Protein AF-A0A1U7I574-F1 (afdb_monomer_lite)

Organism: NCBI:txid454136

pLDDT: mean 85.4, std 15.76, range [42.78, 98.75]

Radius of gyration: 44.28 Å; chains: 1; bounding box: 113×73×143 Å

Foldseek 3Di:
DDPPPAPKFWDQQLKWKKWKFKWFFDLVCVVVLVVLQQCQDDVPDPHRQKDWDFADPPQWDPLLSCQRDPPDPVNPFKTKIATDPVCCVLQPQVWFKWKDAPVDTFTKHFDGDVPNPRQWMKMDGSLGMIIIMGMMDTPGRGPLSRLQCLQQVQQQACPNNIFMWTWDFPAQDPPPSHTDIDTWGRVLLVICVVQVVPPGHGNVSSVVSSQQSSDDPVGSDRRIGGQPDPRGIAMAIAIEMEDDPPVCLLVVLLSQLVSHRPPPDPDDDPQSSDQVNLQWDDPDVQKIWGHAPRYTYIYHYNDDPDCCSSPVVSVCRVRQLVVLLVLLVVLLSSLSVLVVLLVVLPDPDPPQDPNLVVLLVSLVVSVVSLVVCVVRRDDLATGNDDVSRVSSVSSCVNSVSVVSNVVSVVSSVVSNVVSVVSVVVVVVVVVVVVVVVVVVVVVVVVVVVVVVVVVVVVVVVVVVVVVVVVVVVVVVVVVVCVVVVVVVVVPPPPDPPPPPPPPPPPPVVVVVVVVVVVVPPPPDDPPPVPVVCLVCVLVVQLVVLLVCLVVVPPDDPPPDDFDDDPPDPDGDDSNVVSNVVSVVRSCVSNVVVVVVVVVVLVVLQLVLLLLLVLLLVVLQVCVVLDDPVRLVVLLVLLVPDDQRSNRSSVSVVVSLVPPPSNVVVVVVSVVRDSDDPPVPPPPSSRCSSVSNCVSSVFDDLLRLLLVLLLVCVVPPVVLADPVRLVVCLVQLVVFDLASNSNSVSVVVSCPPPPNVVVVVSSVVSSVVDDRDDDDPPPSNCSSVSVNVSSVVD

Secondary structure (DSSP, 8-state):
--GGG---EE-TTT-EEEEEEEEE--GGGHHHHHHHHHT-B-TTS--BSEEEEPPP-TTB-HHHHHHHS-S-GGG--EEEEEE-GGGTTTTTTTSEEEEE-SS-EEEEEESSTTT-TT-EEEEEETTTEEEEEEEEEES--BHHHHHHHHHHTTBTT-GGG-EEEEEEEEEE-TTT-PEEEEE---GGGTTTGGGTT-S-B-HHHHHHHHHHTTSBTTB-S---EE-SSTTBPEEEEEEEEES--GGGHHHHHHHHHTT--TTS--S--TTTT-TT-TTEEEEETTEEEEEETTEEEEEEES--SSHIIIIIHHHHIIIIIHHHHHHHHHHHHHHHHHHHHHHHH----S-HHHHHHHHHHHHHHHHHHHHHHHHHT--S--BSSHHHHHHHHHHHHHTTHHHHHHHHHHHHHHHHHHHHHHHHHHHHHHHHHHHHHHHHHHHHHHHHHHHHHHHHHHHHHHHHHHHHHHHHHHHHHHHHHHHHHTTTTTTSTTSSSSSTTSGGGSHHHHHHHSTTTSTTSSSSSSSSHHHHHHHHHHHHHHHHHHHHHHHHH---TTS------TT-SS---HHHHHHHHHHHHHHHHHHHHHHHHHHHHHHHHHHHHHHHHHHHHHHHH-GGGS-HHHHHHHHHHHHHS-S-HHHHHHHHHHHHHHSTT-HHHHHHHTTS-SS-TTTT-GGGGG-HHHHHHHHHTPPPHHHHHHHHHHHHHHH-GGGS-HHHHHHHHHHHHH--SSHHHHHHHHHHHTTSTT-HHHHHHHHHHHHHS-S-------THHHHHHHHHHHHH-

Structure (mmCIF, N/CA/C/O backbone):
data_AF-A0A1U7I574-F1
#
_entry.id   AF-A0A1U7I574-F1
#
loop_
_atom_site.group_PDB
_atom_site.id
_atom_site.type_symbol
_atom_site.label_atom_id
_atom_site.label_alt_id
_atom_site.label_comp_id
_atom_site.label_asym_id
_atom_site.label_entity_id
_atom_site.label_seq_id
_atom_site.pdbx_PDB_ins_code
_atom_site.Cartn_x
_atom_site.Cartn_y
_atom_site.Cartn_z
_atom_site.occupancy
_atom_site.B_iso_or_equiv
_atom_site.auth_seq_id
_atom_site.auth_comp_id
_atom_site.auth_asym_id
_atom_site.auth_atom_id
_atom_site.pdbx_PDB_model_num
ATOM 1 N N . MET A 1 1 ? 38.981 -8.032 -8.916 1.00 70.12 1 MET A N 1
ATOM 2 C CA . MET A 1 1 ? 38.328 -8.508 -10.154 1.00 70.12 1 MET A CA 1
ATOM 3 C C . MET A 1 1 ? 38.101 -7.292 -11.046 1.00 70.12 1 MET A C 1
ATOM 5 O O . MET A 1 1 ? 37.572 -6.312 -10.534 1.00 70.12 1 MET A O 1
ATOM 9 N N . LYS A 1 2 ? 38.585 -7.276 -12.296 1.00 80.31 2 LYS A N 1
ATOM 10 C CA . LYS A 1 2 ? 38.451 -6.104 -13.183 1.00 80.31 2 LYS A CA 1
ATOM 11 C C . LYS A 1 2 ? 37.236 -6.290 -14.094 1.00 80.31 2 LYS A C 1
ATOM 13 O O . LYS A 1 2 ? 37.287 -7.114 -14.995 1.00 80.31 2 LYS A O 1
ATOM 18 N N . TRP A 1 3 ? 36.166 -5.538 -13.840 1.00 85.62 3 TRP A N 1
ATOM 19 C CA . TRP A 1 3 ? 34.968 -5.495 -14.693 1.00 85.62 3 TRP A CA 1
ATOM 20 C C . TRP A 1 3 ? 35.202 -4.747 -16.013 1.00 85.62 3 TRP A C 1
ATOM 22 O O . TRP A 1 3 ? 34.446 -4.913 -16.955 1.00 85.62 3 TRP A O 1
ATOM 32 N N . GLU A 1 4 ? 36.266 -3.942 -16.081 1.00 81.19 4 GLU A N 1
ATOM 33 C CA . GLU A 1 4 ? 36.560 -3.009 -17.180 1.00 81.19 4 GLU A CA 1
ATOM 34 C C . GLU A 1 4 ? 36.810 -3.675 -18.539 1.00 81.19 4 GLU A C 1
ATOM 36 O O . GLU A 1 4 ? 36.729 -2.998 -19.555 1.00 81.19 4 GLU A O 1
ATOM 41 N N . ASN A 1 5 ? 37.106 -4.977 -18.561 1.00 88.06 5 ASN A N 1
ATOM 42 C CA . ASN A 1 5 ? 37.450 -5.702 -19.785 1.00 88.06 5 ASN A CA 1
ATOM 43 C C . ASN A 1 5 ? 36.341 -6.648 -20.267 1.00 88.06 5 ASN A C 1
ATOM 45 O O . ASN A 1 5 ? 36.562 -7.377 -21.230 1.00 88.06 5 ASN A O 1
ATOM 49 N N . LEU A 1 6 ? 35.198 -6.709 -19.577 1.00 89.31 6 LEU A N 1
ATOM 50 C CA . LEU A 1 6 ? 34.108 -7.594 -19.973 1.00 89.31 6 LEU A CA 1
ATOM 51 C C . LEU A 1 6 ? 33.117 -6.839 -20.861 1.00 89.31 6 LEU A C 1
ATOM 53 O O . LEU A 1 6 ? 32.502 -5.868 -20.422 1.00 89.31 6 LEU A O 1
ATOM 57 N N . GLU A 1 7 ? 32.933 -7.316 -22.088 1.00 93.06 7 GLU A N 1
ATOM 58 C CA . GLU A 1 7 ? 31.894 -6.836 -23.002 1.00 93.06 7 GLU A CA 1
ATOM 59 C C . GLU A 1 7 ? 30.560 -7.512 -22.665 1.00 93.06 7 GLU A C 1
ATOM 61 O O . GLU A 1 7 ? 30.130 -8.448 -23.326 1.00 93.06 7 GLU A O 1
ATOM 66 N N . VAL A 1 8 ? 29.926 -7.061 -21.582 1.00 95.81 8 VAL A N 1
ATOM 67 C CA . VAL A 1 8 ? 28.645 -7.608 -21.120 1.00 95.81 8 VAL A CA 1
ATOM 68 C C . VAL A 1 8 ? 27.499 -6.741 -21.622 1.00 95.81 8 VAL A C 1
ATOM 70 O O . VAL A 1 8 ? 27.447 -5.541 -21.334 1.00 95.81 8 VAL A O 1
ATOM 73 N N . ILE A 1 9 ? 26.558 -7.354 -22.340 1.00 97.44 9 ILE A N 1
ATOM 74 C CA . ILE A 1 9 ? 25.473 -6.644 -23.023 1.00 97.44 9 ILE A CA 1
ATOM 75 C C . ILE A 1 9 ? 24.163 -6.827 -22.255 1.00 97.44 9 ILE A C 1
ATOM 77 O O . ILE A 1 9 ? 23.706 -7.944 -22.029 1.00 97.44 9 ILE A O 1
ATOM 81 N N . VAL A 1 10 ? 23.514 -5.722 -21.893 1.00 98.06 10 VAL A N 1
ATOM 82 C CA . VAL A 1 10 ? 22.155 -5.705 -21.339 1.00 98.06 10 VAL A CA 1
ATOM 83 C C . VAL A 1 10 ? 21.138 -5.546 -22.469 1.00 98.06 10 VAL A C 1
ATOM 85 O O . VAL A 1 10 ? 21.150 -4.553 -23.202 1.00 98.06 10 VAL A O 1
ATOM 88 N N . GLU A 1 11 ? 20.211 -6.496 -22.588 1.00 97.44 11 GLU A N 1
ATOM 89 C CA . GLU A 1 11 ? 19.126 -6.452 -23.571 1.00 97.44 11 GLU A CA 1
ATOM 90 C C . GLU A 1 11 ? 18.055 -5.439 -23.129 1.00 97.44 11 GLU A C 1
ATOM 92 O O . GLU A 1 11 ? 17.198 -5.713 -22.283 1.00 97.44 11 GLU A O 1
ATOM 97 N N . ARG A 1 12 ? 18.089 -4.234 -23.707 1.00 96.50 12 ARG A N 1
ATOM 98 C CA . ARG A 1 12 ? 17.199 -3.116 -23.332 1.00 96.50 12 ARG A CA 1
ATOM 99 C C . ARG A 1 12 ? 15.714 -3.365 -23.580 1.00 96.50 12 ARG A C 1
ATOM 101 O O . ARG A 1 12 ? 14.886 -2.697 -22.972 1.00 96.50 12 ARG A O 1
ATOM 108 N N . LYS A 1 13 ? 15.348 -4.250 -24.511 1.00 95.31 13 LYS A N 1
ATOM 109 C CA . LYS A 1 13 ? 13.930 -4.503 -24.830 1.00 95.31 13 LYS A CA 1
ATOM 110 C C . LYS A 1 13 ? 13.221 -5.290 -23.731 1.00 95.31 13 LYS A C 1
ATOM 112 O O . LYS A 1 13 ? 12.027 -5.093 -23.513 1.00 95.31 13 LYS A O 1
ATOM 117 N N . THR A 1 14 ? 13.949 -6.179 -23.067 1.00 96.62 14 THR A N 1
ATOM 118 C CA . THR A 1 14 ? 13.438 -7.054 -22.005 1.00 96.62 14 THR A CA 1
ATOM 119 C C . THR A 1 14 ? 13.782 -6.533 -20.611 1.00 96.62 14 THR A C 1
ATOM 121 O O . THR A 1 14 ? 13.096 -6.874 -19.646 1.00 96.62 14 THR A O 1
ATOM 124 N N . SER A 1 15 ? 14.803 -5.679 -20.502 1.00 97.62 15 SER A N 1
ATOM 125 C CA . SER A 1 15 ? 15.229 -5.060 -19.247 1.00 97.62 15 SER A CA 1
ATOM 126 C C . SER A 1 15 ? 14.471 -3.767 -18.940 1.00 97.62 15 SER A C 1
ATOM 128 O O . SER A 1 15 ? 14.063 -3.047 -19.846 1.00 97.62 15 SER A O 1
ATOM 130 N N . PHE A 1 16 ? 14.269 -3.455 -17.660 1.00 97.62 16 PHE A N 1
ATOM 131 C CA . PHE A 1 16 ? 13.628 -2.214 -17.208 1.00 97.62 16 PHE A CA 1
ATOM 132 C C . PHE A 1 16 ? 13.918 -1.935 -15.728 1.00 97.62 16 PHE A C 1
ATOM 134 O O . PHE A 1 16 ? 14.310 -2.833 -14.979 1.00 97.62 16 PHE A O 1
ATOM 141 N N . VAL A 1 17 ? 13.655 -0.699 -15.290 1.00 98.31 17 VAL A N 1
ATOM 142 C CA . VAL A 1 17 ? 13.680 -0.320 -13.872 1.00 98.31 17 VAL A CA 1
ATOM 143 C C . VAL A 1 17 ? 12.444 0.501 -13.511 1.00 98.31 17 VAL A C 1
ATOM 145 O O . VAL A 1 17 ? 12.081 1.449 -14.210 1.00 98.31 17 VAL A O 1
ATOM 148 N N . TYR A 1 18 ? 11.817 0.155 -12.393 1.00 98.50 18 TYR A N 1
ATOM 149 C CA . TYR A 1 18 ? 10.890 1.016 -11.669 1.00 98.50 18 TYR A CA 1
ATOM 150 C C . TYR A 1 18 ? 11.614 1.627 -10.477 1.00 98.50 18 TYR A C 1
ATOM 152 O O . TYR A 1 18 ? 12.259 0.914 -9.716 1.00 98.50 18 TYR A O 1
ATOM 160 N N . PHE A 1 19 ? 11.478 2.930 -10.282 1.00 98.56 19 PHE A N 1
ATOM 161 C CA . PHE A 1 19 ? 11.863 3.608 -9.054 1.00 98.56 19 PHE A CA 1
ATOM 162 C C . PHE A 1 19 ? 10.604 4.055 -8.331 1.00 98.56 19 PHE A C 1
ATOM 164 O O . PHE A 1 19 ? 9.748 4.730 -8.902 1.00 98.56 19 PHE A O 1
ATOM 171 N N . ILE A 1 20 ? 10.481 3.633 -7.081 1.00 98.62 20 ILE A N 1
ATOM 172 C CA . ILE A 1 20 ? 9.293 3.822 -6.270 1.00 98.62 20 ILE A CA 1
ATOM 173 C C . ILE A 1 20 ? 9.634 4.863 -5.214 1.00 98.62 20 ILE A C 1
ATOM 175 O O . ILE A 1 20 ? 10.564 4.681 -4.427 1.00 98.62 20 ILE A O 1
ATOM 179 N N . TYR A 1 21 ? 8.872 5.948 -5.201 1.00 98.44 21 TYR A N 1
ATOM 180 C CA . TYR A 1 21 ? 8.910 6.962 -4.163 1.00 98.44 21 TYR A CA 1
ATOM 181 C C . TYR A 1 21 ? 7.725 6.744 -3.210 1.00 98.44 21 TYR A C 1
ATOM 183 O O . TYR A 1 21 ? 6.595 7.116 -3.552 1.00 98.44 21 TYR A O 1
ATOM 191 N N . PRO A 1 22 ? 7.943 6.083 -2.058 1.00 98.25 22 PRO A N 1
ATOM 192 C CA . PRO A 1 22 ? 6.900 5.873 -1.065 1.00 98.25 22 PRO A CA 1
ATOM 193 C C . PRO A 1 22 ? 6.666 7.145 -0.248 1.00 98.25 22 PRO A C 1
ATOM 195 O O . PRO A 1 22 ? 7.609 7.824 0.166 1.00 98.25 22 PRO A O 1
ATOM 198 N N . PHE A 1 23 ? 5.404 7.436 0.036 1.00 98.25 23 PHE A N 1
ATOM 199 C CA . PHE A 1 23 ? 5.009 8.548 0.891 1.00 98.25 23 PHE A CA 1
ATOM 200 C C . PHE A 1 23 ? 3.780 8.188 1.728 1.00 98.25 23 PHE A C 1
ATOM 202 O O . PHE A 1 23 ? 3.043 7.251 1.418 1.00 98.25 23 PHE A O 1
ATOM 209 N N . LEU A 1 24 ? 3.571 8.939 2.801 1.00 98.00 24 LEU A N 1
ATOM 210 C CA . LEU A 1 24 ? 2.389 8.868 3.651 1.00 98.00 24 LEU A CA 1
ATOM 211 C C . LEU A 1 24 ? 1.505 10.087 3.428 1.00 98.00 24 LEU A C 1
ATOM 213 O O . LEU A 1 24 ? 2.008 11.155 3.088 1.00 98.00 24 LEU A O 1
ATOM 217 N N . PHE A 1 25 ? 0.212 9.919 3.656 1.00 97.56 25 PHE A N 1
ATOM 218 C CA . PHE A 1 25 ? -0.791 10.979 3.694 1.00 97.56 25 PHE A CA 1
ATOM 219 C C . PHE A 1 25 ? -1.859 10.612 4.736 1.00 97.56 25 PHE A C 1
ATOM 221 O O . PHE A 1 25 ? -1.883 9.481 5.231 1.00 97.56 25 PHE A O 1
ATOM 228 N N . GLU A 1 26 ? -2.746 11.541 5.081 1.00 95.50 26 GLU A N 1
ATOM 229 C CA . GLU A 1 26 ? -3.825 11.246 6.025 1.00 95.50 26 GLU A CA 1
ATOM 230 C C . GLU A 1 26 ? -4.900 10.374 5.369 1.00 95.50 26 GLU A C 1
ATOM 232 O O . GLU A 1 26 ? -5.527 10.758 4.385 1.00 95.50 26 GLU A O 1
ATOM 237 N N . GLY A 1 27 ? -5.129 9.174 5.911 1.00 94.69 27 GLY A N 1
ATOM 238 C CA . GLY A 1 27 ? -6.084 8.218 5.335 1.00 94.69 27 GLY A CA 1
ATOM 239 C C . GLY A 1 27 ? -7.521 8.751 5.251 1.00 94.69 27 GLY A C 1
ATOM 240 O O . GLY A 1 27 ? -8.266 8.368 4.350 1.00 94.69 27 GLY A O 1
ATOM 241 N N . ASP A 1 28 ? -7.887 9.681 6.137 1.00 94.75 28 ASP A N 1
ATOM 242 C CA . ASP A 1 28 ? -9.196 10.343 6.136 1.00 94.75 28 ASP A CA 1
ATOM 243 C C . ASP A 1 28 ? -9.380 11.274 4.920 1.00 94.75 28 ASP A C 1
ATOM 245 O O . ASP A 1 28 ? -10.507 11.480 4.467 1.00 94.75 28 ASP A O 1
ATOM 249 N N . ASP A 1 29 ? -8.284 11.747 4.316 1.00 95.75 29 ASP A N 1
ATOM 250 C CA . ASP A 1 29 ? -8.298 12.585 3.111 1.00 95.75 29 ASP A CA 1
ATOM 251 C C . ASP A 1 29 ? -8.346 11.774 1.809 1.00 95.75 29 ASP A C 1
ATOM 253 O O . ASP A 1 29 ? -8.386 12.357 0.725 1.00 95.75 29 ASP A O 1
ATOM 257 N N . PHE A 1 30 ? -8.365 10.437 1.874 1.00 96.44 30 PHE A N 1
ATOM 258 C CA . PHE A 1 30 ? -8.282 9.572 0.693 1.00 96.44 30 PHE A CA 1
ATOM 259 C C . PHE A 1 30 ? -9.307 9.928 -0.396 1.00 96.44 30 PHE A C 1
ATOM 261 O O . PHE A 1 30 ? -8.924 10.126 -1.546 1.00 96.44 30 PHE A O 1
ATOM 268 N N . GLU A 1 31 ? -10.589 10.072 -0.048 1.00 96.19 31 GLU A N 1
ATOM 269 C CA . GLU A 1 31 ? -11.650 10.375 -1.025 1.00 96.19 31 GLU A CA 1
ATOM 270 C C . GLU A 1 31 ? -11.493 11.780 -1.638 1.00 96.19 31 GLU A C 1
ATOM 272 O O . GLU A 1 31 ? -11.711 11.991 -2.838 1.00 96.19 31 GLU A O 1
ATOM 277 N N . ASN A 1 32 ? -11.056 12.748 -0.825 1.00 95.62 32 ASN A N 1
ATOM 278 C CA . ASN A 1 32 ? -10.782 14.113 -1.273 1.00 95.62 32 ASN A CA 1
ATOM 279 C C . ASN A 1 32 ? -9.587 14.144 -2.234 1.00 95.62 32 ASN A C 1
ATOM 281 O O . ASN A 1 32 ? -9.640 14.814 -3.269 1.00 95.62 32 ASN A O 1
ATOM 285 N N . LEU A 1 33 ? -8.528 13.392 -1.926 1.00 96.62 33 LEU A N 1
ATOM 286 C CA . LEU A 1 33 ? -7.338 13.266 -2.766 1.00 96.62 33 LEU A CA 1
ATOM 287 C C . LEU A 1 33 ? -7.653 12.563 -4.087 1.00 96.62 33 LEU A C 1
ATOM 289 O O . LEU A 1 33 ? -7.276 13.080 -5.136 1.00 96.62 33 LEU A O 1
ATOM 293 N N . VAL A 1 34 ? -8.397 11.451 -4.061 1.00 96.94 34 VAL A N 1
ATOM 294 C CA . VAL A 1 34 ? -8.899 10.758 -5.265 1.00 96.94 34 VAL A CA 1
ATOM 295 C C . VAL A 1 34 ? -9.636 11.750 -6.165 1.00 96.94 34 VAL A C 1
ATOM 297 O O . VAL A 1 34 ? -9.279 11.923 -7.331 1.00 96.94 34 VAL A O 1
ATOM 300 N N . THR A 1 35 ? -10.593 12.485 -5.595 1.00 96.44 35 THR A N 1
ATOM 301 C CA . THR A 1 35 ? -11.381 13.486 -6.325 1.00 96.44 35 THR A CA 1
ATOM 302 C C . THR A 1 35 ? -10.506 14.603 -6.902 1.00 96.44 35 THR A C 1
ATOM 304 O O . THR A 1 35 ? -10.731 15.045 -8.031 1.00 96.44 35 THR A O 1
ATOM 307 N N . THR A 1 36 ? -9.515 15.077 -6.144 1.00 96.56 36 THR A N 1
ATOM 308 C CA . THR A 1 36 ? -8.607 16.156 -6.567 1.00 96.56 36 THR A CA 1
ATOM 309 C C . THR A 1 36 ? -7.710 15.698 -7.716 1.00 96.56 36 THR A C 1
ATOM 311 O O . THR A 1 36 ? -7.633 16.373 -8.740 1.00 96.56 36 THR A O 1
ATOM 314 N N . ILE A 1 37 ? -7.119 14.507 -7.608 1.00 97.31 37 ILE A N 1
ATOM 315 C CA . ILE A 1 37 ? -6.254 13.904 -8.632 1.00 97.31 37 ILE A CA 1
ATOM 316 C C . ILE A 1 37 ? -7.028 13.655 -9.935 1.00 97.31 37 ILE A C 1
ATOM 318 O O . ILE A 1 37 ? -6.538 13.979 -11.019 1.00 97.31 37 ILE A O 1
ATOM 322 N N . GLU A 1 38 ? -8.257 13.137 -9.862 1.00 97.19 38 GLU A N 1
ATOM 323 C CA . GLU A 1 38 ? -9.102 12.871 -11.039 1.00 97.19 38 GLU A CA 1
ATOM 324 C C . GLU A 1 38 ? -9.590 14.142 -11.754 1.00 97.19 38 GLU A C 1
ATOM 326 O O . GLU A 1 38 ? -9.918 14.113 -12.954 1.00 97.19 38 GLU A O 1
ATOM 331 N N . LYS A 1 39 ? -9.641 15.255 -11.012 1.00 96.88 39 LYS A N 1
ATOM 332 C CA . LYS A 1 39 ? -9.968 16.599 -11.500 1.00 96.88 39 LYS A CA 1
ATOM 333 C C . LYS A 1 39 ? -8.731 17.433 -11.831 1.00 96.88 39 LYS A C 1
ATOM 335 O O . LYS A 1 39 ? -8.897 18.553 -12.309 1.00 96.88 39 LYS A O 1
ATOM 340 N N . ALA A 1 40 ? -7.516 16.927 -11.628 1.00 96.75 40 ALA A N 1
ATOM 341 C CA . ALA A 1 40 ? -6.300 17.674 -11.915 1.00 96.75 40 ALA A CA 1
ATOM 342 C C . ALA A 1 40 ? -6.135 17.885 -13.430 1.00 96.75 40 ALA A C 1
ATOM 344 O O . ALA A 1 40 ? -5.999 16.931 -14.207 1.00 96.75 40 ALA A O 1
ATOM 345 N N . HIS A 1 41 ? -6.124 19.151 -13.851 1.00 96.81 41 HIS A N 1
ATOM 346 C CA . HIS A 1 41 ? -5.891 19.563 -15.234 1.00 96.81 41 HIS A CA 1
ATOM 347 C C . HIS A 1 41 ? -4.594 20.353 -15.341 1.00 96.81 41 HIS A C 1
ATOM 349 O O . HIS A 1 41 ? -4.144 20.992 -14.391 1.00 96.81 41 HIS A O 1
ATOM 355 N N . LEU A 1 42 ? -3.979 20.305 -16.518 1.00 95.19 42 LEU A N 1
ATOM 356 C CA . LEU A 1 42 ? -2.782 21.083 -16.781 1.00 95.19 42 LEU A CA 1
ATOM 357 C C . LEU A 1 42 ? -3.121 22.591 -16.804 1.00 95.19 42 LEU A C 1
ATOM 359 O O . LEU A 1 42 ? -4.036 22.980 -17.529 1.00 95.19 42 LEU A O 1
ATOM 363 N N . PRO A 1 43 ? -2.386 23.468 -16.094 1.00 92.69 43 PRO A N 1
ATOM 364 C CA . PRO A 1 43 ? -2.667 24.902 -16.106 1.00 92.69 43 PRO A CA 1
ATOM 365 C C . PRO A 1 43 ? -2.721 25.472 -17.531 1.00 92.69 43 PRO A C 1
ATOM 367 O O . PRO A 1 43 ? -1.814 25.262 -18.340 1.00 92.69 43 PRO A O 1
ATOM 370 N N . GLY A 1 44 ? -3.814 26.166 -17.856 1.00 94.00 44 GLY A N 1
ATOM 371 C CA . GLY A 1 44 ? -4.047 26.746 -19.183 1.00 94.00 44 GLY A CA 1
ATOM 372 C C . GLY A 1 44 ? -4.475 25.758 -20.278 1.00 94.00 44 GLY A C 1
ATOM 373 O O . GLY A 1 44 ? -4.644 26.178 -21.422 1.00 94.00 44 GLY A O 1
ATOM 374 N N . ARG A 1 45 ? -4.673 24.465 -19.976 1.00 93.50 45 ARG A N 1
ATOM 375 C CA . ARG A 1 45 ? -5.205 23.472 -20.928 1.00 93.50 45 ARG A CA 1
ATOM 376 C C . ARG A 1 45 ? -6.291 22.612 -20.286 1.00 93.50 45 ARG A C 1
ATOM 378 O O . ARG A 1 45 ? -6.153 22.160 -19.161 1.00 93.50 45 ARG A O 1
ATOM 385 N N . ASN A 1 46 ? -7.336 22.271 -21.037 1.00 94.75 46 ASN A N 1
ATOM 386 C CA . ASN A 1 46 ? -8.398 21.375 -20.558 1.00 94.75 46 ASN A CA 1
ATOM 387 C C . ASN A 1 46 ? -8.006 19.878 -20.613 1.00 94.75 46 ASN A C 1
ATOM 389 O O . ASN A 1 46 ? -8.825 19.016 -20.916 1.00 94.75 46 ASN A O 1
ATOM 393 N N . GLN A 1 47 ? -6.728 19.559 -20.395 1.00 96.88 47 GLN A N 1
ATOM 394 C CA . GLN A 1 47 ? -6.202 18.196 -20.471 1.00 96.88 47 GLN A CA 1
ATOM 395 C C . GLN A 1 47 ? -6.004 17.650 -19.062 1.00 96.88 47 GLN A C 1
ATOM 397 O O . GLN A 1 47 ? -5.271 18.243 -18.267 1.00 96.88 47 GLN A O 1
ATOM 402 N N . LYS A 1 48 ? -6.629 16.506 -18.766 1.00 97.31 48 LYS A N 1
ATOM 403 C CA . LYS A 1 48 ? -6.416 15.791 -17.504 1.00 97.31 48 LYS A CA 1
ATOM 404 C C . LYS A 1 48 ? -4.972 15.323 -17.395 1.00 97.31 48 LYS A C 1
ATOM 406 O O . LYS A 1 48 ? -4.439 14.745 -18.347 1.00 97.31 48 LYS A O 1
ATOM 411 N N . ILE A 1 49 ? -4.370 15.527 -16.228 1.00 97.31 49 ILE A N 1
ATOM 412 C CA . ILE A 1 49 ? -3.002 15.080 -15.949 1.00 97.31 49 ILE A CA 1
ATOM 413 C C . ILE A 1 49 ? -2.971 13.563 -15.754 1.00 97.31 49 ILE A C 1
ATOM 415 O O . ILE A 1 49 ? -2.112 12.882 -16.315 1.00 97.31 49 ILE A O 1
ATOM 419 N N . TRP A 1 50 ? -3.936 13.033 -15.006 1.00 98.00 50 TRP A N 1
ATOM 420 C CA . TRP A 1 50 ? -4.002 11.626 -14.633 1.00 98.00 50 TRP A CA 1
ATOM 421 C C . TRP A 1 50 ? -5.122 10.902 -15.369 1.00 98.00 50 TRP A C 1
ATOM 423 O O . TRP A 1 50 ? -6.222 11.423 -15.556 1.00 98.00 50 TRP A O 1
ATOM 433 N N . ARG A 1 51 ? -4.833 9.668 -15.777 1.00 97.56 51 ARG A N 1
ATOM 434 C CA . ARG A 1 51 ? -5.813 8.716 -16.290 1.00 97.56 51 ARG A CA 1
ATOM 435 C C . ARG A 1 51 ? -5.854 7.528 -15.345 1.00 97.56 51 ARG A C 1
ATOM 437 O O . ARG A 1 51 ? -4.816 6.926 -15.086 1.00 97.56 51 ARG A O 1
ATOM 444 N N . GLU A 1 52 ? -7.042 7.191 -14.867 1.00 97.44 52 GLU A N 1
ATOM 445 C CA . GLU A 1 52 ? -7.249 6.012 -14.030 1.00 97.44 52 GLU A CA 1
ATOM 446 C C . GLU A 1 52 ? -6.794 4.734 -14.754 1.00 97.44 52 GLU A C 1
ATOM 448 O O . GLU A 1 52 ? -6.951 4.578 -15.973 1.00 97.44 52 GLU A O 1
ATOM 453 N N . GLU A 1 53 ? -6.179 3.833 -13.998 1.00 97.12 53 GLU A N 1
ATOM 454 C CA . GLU A 1 53 ? -5.713 2.530 -14.444 1.00 97.12 53 GLU A CA 1
ATOM 455 C C . GLU A 1 53 ? -6.048 1.485 -13.375 1.00 97.12 53 GLU A C 1
ATOM 457 O O . GLU A 1 53 ? -6.104 1.786 -12.188 1.00 97.12 53 GLU A O 1
ATOM 462 N N . LEU A 1 54 ? -6.290 0.247 -13.796 1.00 97.38 54 LEU A N 1
ATOM 463 C CA . LEU A 1 54 ? -6.543 -0.858 -12.875 1.00 97.38 54 LEU A CA 1
ATOM 464 C C . LEU A 1 54 ? -5.243 -1.606 -12.590 1.00 97.38 54 LEU A C 1
ATOM 466 O O . LEU A 1 54 ? -4.392 -1.756 -13.473 1.00 97.38 54 LEU A O 1
ATOM 470 N N . PHE A 1 55 ? -5.113 -2.133 -11.376 1.00 97.62 55 PHE A N 1
ATOM 471 C CA . PHE A 1 55 ? -4.059 -3.092 -11.067 1.00 97.62 55 PHE A CA 1
ATOM 472 C C . PHE A 1 55 ? -4.280 -4.387 -11.849 1.00 97.62 55 PHE A C 1
ATOM 474 O O . PHE A 1 55 ? -5.421 -4.799 -12.069 1.00 97.62 55 PHE A O 1
ATOM 481 N N . CYS A 1 56 ? -3.188 -5.058 -12.226 1.00 96.56 56 CYS A N 1
ATOM 482 C CA . CYS A 1 56 ? -3.249 -6.361 -12.884 1.00 96.56 56 CYS A CA 1
ATOM 483 C C . CYS A 1 56 ? -4.035 -7.362 -12.020 1.00 96.56 56 CYS A C 1
ATOM 485 O O . CYS A 1 56 ? -3.696 -7.568 -10.858 1.00 96.56 56 CYS A O 1
ATOM 487 N N . GLN A 1 57 ? -5.085 -7.964 -12.587 1.00 96.94 57 GLN A N 1
ATOM 488 C CA . GLN A 1 57 ? -5.957 -8.922 -11.891 1.00 96.94 57 GLN A CA 1
ATOM 489 C C . GLN A 1 57 ? -5.604 -10.381 -12.175 1.00 96.94 57 GLN A C 1
ATOM 491 O O . GLN A 1 57 ? -6.101 -11.284 -11.505 1.00 96.94 57 GLN A O 1
ATOM 496 N N . GLU A 1 58 ? -4.764 -10.622 -13.178 1.00 96.56 58 GLU A N 1
ATOM 497 C CA . GLU A 1 58 ? -4.402 -11.971 -13.584 1.00 96.56 58 GLU A CA 1
ATOM 498 C C . GLU A 1 58 ? -3.729 -12.733 -12.440 1.00 96.56 58 GLU A C 1
ATOM 500 O O . GLU A 1 58 ? -2.786 -12.244 -11.821 1.00 96.56 58 GLU A O 1
ATOM 505 N N . ASP A 1 59 ? -4.201 -13.958 -12.204 1.00 96.69 59 ASP A N 1
ATOM 506 C CA . ASP A 1 59 ? -3.715 -14.881 -11.174 1.00 96.69 59 ASP A CA 1
ATOM 507 C C . ASP A 1 59 ? -3.879 -14.398 -9.713 1.00 96.69 59 ASP A C 1
ATOM 509 O O . ASP A 1 59 ? -3.513 -15.145 -8.800 1.00 96.69 59 ASP A O 1
ATOM 513 N N . LEU A 1 60 ? -4.458 -13.214 -9.456 1.00 97.62 60 LEU A N 1
ATOM 514 C CA . LEU A 1 60 ? -4.761 -12.750 -8.099 1.00 97.62 60 LEU A CA 1
ATOM 515 C C . LEU A 1 60 ? -5.845 -13.613 -7.440 1.00 97.62 60 LEU A C 1
ATOM 517 O O . LEU A 1 60 ? -6.776 -14.115 -8.078 1.00 97.62 60 LEU A O 1
ATOM 521 N N . LEU A 1 61 ? -5.761 -13.747 -6.118 1.00 97.81 61 LEU A N 1
ATOM 522 C CA . LEU A 1 61 ? -6.898 -14.213 -5.333 1.00 97.81 61 LEU A CA 1
ATOM 523 C C . LEU A 1 61 ? -8.025 -13.175 -5.380 1.00 97.81 61 LEU A C 1
ATOM 525 O O . LEU A 1 61 ? -7.781 -11.968 -5.351 1.00 97.81 61 LEU A O 1
ATOM 529 N N . PHE A 1 62 ? -9.269 -13.653 -5.423 1.00 96.75 62 PHE A N 1
ATOM 530 C CA . PHE A 1 62 ? -10.454 -12.813 -5.617 1.00 96.75 62 PHE A CA 1
ATOM 531 C C . PHE A 1 62 ? -10.565 -11.673 -4.593 1.00 96.75 62 PHE A C 1
ATOM 533 O O . PHE A 1 62 ? -10.829 -10.530 -4.954 1.00 96.75 62 PHE A O 1
ATOM 540 N N . ASN A 1 63 ? -10.302 -11.954 -3.316 1.00 96.19 63 ASN A N 1
ATOM 541 C CA . ASN A 1 63 ? -10.314 -10.948 -2.254 1.00 96.19 63 ASN A CA 1
ATOM 542 C C . ASN A 1 63 ? -9.239 -9.865 -2.448 1.00 96.19 63 ASN A C 1
ATOM 544 O O . ASN A 1 63 ? -9.495 -8.705 -2.138 1.00 96.19 63 ASN A O 1
ATOM 548 N N . VAL A 1 64 ? -8.067 -10.215 -2.988 1.00 97.75 64 VAL A N 1
ATOM 549 C CA . VAL A 1 64 ? -6.994 -9.246 -3.260 1.00 97.75 64 VAL A CA 1
ATOM 550 C C . VAL A 1 64 ? -7.307 -8.409 -4.497 1.00 97.75 64 VAL A C 1
ATOM 552 O O . VAL A 1 64 ? -7.122 -7.195 -4.478 1.00 97.75 64 VAL A O 1
ATOM 555 N N . ALA A 1 65 ? -7.849 -9.030 -5.548 1.00 97.50 65 ALA A N 1
ATOM 556 C CA . ALA A 1 65 ? -8.316 -8.311 -6.730 1.00 97.50 65 ALA A CA 1
ATOM 557 C C . ALA A 1 65 ? -9.416 -7.295 -6.373 1.00 97.50 65 ALA A C 1
ATOM 559 O O . ALA A 1 65 ? -9.328 -6.144 -6.796 1.00 97.50 65 ALA A O 1
ATOM 560 N N . ASN A 1 66 ? -10.387 -7.684 -5.538 1.00 96.38 66 ASN A N 1
ATOM 561 C CA . ASN A 1 66 ? -11.435 -6.782 -5.047 1.00 96.38 66 ASN A CA 1
ATOM 562 C C . ASN A 1 66 ? -10.884 -5.674 -4.147 1.00 96.38 66 ASN A C 1
ATOM 564 O O . ASN A 1 66 ? -11.369 -4.551 -4.198 1.00 96.38 66 ASN A O 1
ATOM 568 N N . TYR A 1 67 ? -9.874 -5.966 -3.324 1.00 96.75 67 TYR A N 1
ATOM 569 C CA . TYR A 1 67 ? -9.222 -4.937 -2.518 1.00 96.75 67 TYR A CA 1
ATOM 570 C C . TYR A 1 67 ? -8.565 -3.861 -3.397 1.00 96.75 67 TYR A C 1
ATOM 572 O O . TYR A 1 67 ? -8.717 -2.671 -3.122 1.00 96.75 67 TYR A O 1
ATOM 580 N N . LEU A 1 68 ? -7.868 -4.279 -4.458 1.00 97.38 68 LEU A N 1
ATOM 581 C CA . LEU A 1 68 ? -7.137 -3.389 -5.362 1.00 97.38 68 LEU A CA 1
ATOM 582 C C . LEU A 1 68 ? -8.032 -2.650 -6.363 1.00 97.38 68 LEU A C 1
ATOM 584 O O . LEU A 1 68 ? -7.737 -1.512 -6.707 1.00 97.38 68 LEU A O 1
ATOM 588 N N . ASN A 1 69 ? -9.093 -3.297 -6.844 1.00 97.19 69 ASN A N 1
ATOM 589 C CA . ASN A 1 69 ? -9.930 -2.816 -7.943 1.00 97.19 69 ASN A CA 1
ATOM 590 C C . ASN A 1 69 ? -11.428 -2.896 -7.593 1.00 97.19 69 ASN A C 1
ATOM 592 O O . ASN A 1 69 ? -12.219 -3.401 -8.392 1.00 97.19 69 ASN A O 1
ATOM 596 N N . SER A 1 70 ? -11.824 -2.460 -6.390 1.00 94.94 70 SER A N 1
ATOM 597 C CA . SER A 1 70 ? -13.242 -2.472 -6.003 1.00 94.94 70 SER A CA 1
ATOM 598 C C . SER A 1 70 ? -14.068 -1.615 -6.961 1.00 94.94 70 SER A C 1
ATOM 600 O O . SER A 1 70 ? -13.709 -0.474 -7.253 1.00 94.94 70 SER A O 1
ATOM 602 N N . SER A 1 71 ? -15.185 -2.166 -7.434 1.00 90.38 71 SER A N 1
ATOM 603 C CA . SER A 1 71 ? -16.174 -1.438 -8.233 1.00 90.38 71 SER A CA 1
ATOM 604 C C . SER A 1 71 ? -17.150 -0.626 -7.382 1.00 90.38 71 SER A C 1
ATOM 606 O O . SER A 1 71 ? -17.905 0.172 -7.926 1.00 90.38 71 SER A O 1
ATOM 608 N N . ASP A 1 72 ? -17.189 -0.869 -6.072 1.00 91.69 72 ASP A N 1
ATOM 609 C CA . ASP A 1 72 ? -18.076 -0.177 -5.144 1.00 91.69 72 ASP A CA 1
ATOM 610 C C . ASP A 1 72 ? -17.340 1.011 -4.512 1.00 91.69 72 ASP A C 1
ATOM 612 O O . ASP A 1 72 ? -16.337 0.840 -3.814 1.00 91.69 72 ASP A O 1
ATOM 616 N N . GLU A 1 73 ? -17.851 2.218 -4.770 1.00 85.25 73 GLU A N 1
ATOM 617 C CA . GLU A 1 73 ? -17.283 3.484 -4.293 1.00 85.25 73 GLU A CA 1
ATOM 618 C C . GLU A 1 73 ? -17.134 3.502 -2.764 1.00 85.25 73 GLU A C 1
ATOM 620 O O . GLU A 1 73 ? -16.138 4.002 -2.247 1.00 85.25 73 GLU A O 1
ATOM 625 N N . LEU A 1 74 ? -18.058 2.875 -2.025 1.00 82.38 74 LEU A N 1
ATOM 626 C CA . LEU A 1 74 ? -18.017 2.838 -0.558 1.00 82.38 74 LEU A CA 1
ATOM 627 C C . LEU A 1 74 ? -16.943 1.890 -0.004 1.00 82.38 74 LEU A C 1
ATOM 629 O O . LEU A 1 74 ? -16.574 1.978 1.171 1.00 82.38 74 LEU A O 1
ATOM 633 N N . SER A 1 75 ? -16.436 0.974 -0.829 1.00 86.62 75 SER A N 1
ATOM 634 C CA . SER A 1 75 ? -15.408 -0.001 -0.457 1.00 86.62 75 SER A CA 1
ATOM 635 C C . SER A 1 75 ? -14.091 0.199 -1.201 1.00 86.62 75 SER A C 1
ATOM 637 O O . SER A 1 75 ? -13.226 -0.681 -1.167 1.00 86.62 75 SER A O 1
ATOM 639 N N . LEU A 1 76 ? -13.902 1.362 -1.824 1.00 91.56 76 LEU A N 1
ATOM 640 C CA . LEU A 1 76 ? -12.662 1.739 -2.481 1.00 91.56 76 LEU A CA 1
ATOM 641 C C . LEU A 1 76 ? -11.512 1.764 -1.459 1.00 91.56 76 LEU A C 1
ATOM 643 O O . LEU A 1 76 ? -11.488 2.598 -0.553 1.00 91.56 76 LEU A O 1
ATOM 647 N N . ASN A 1 77 ? -10.563 0.828 -1.577 1.00 95.81 77 ASN A N 1
ATOM 648 C CA . ASN A 1 77 ? -9.391 0.756 -0.689 1.00 95.81 77 ASN A CA 1
ATOM 649 C C . ASN A 1 77 ? -8.103 1.228 -1.369 1.00 95.81 77 ASN A C 1
ATOM 651 O O . ASN A 1 77 ? -7.127 1.526 -0.682 1.00 95.81 77 ASN A O 1
ATOM 655 N N . CYS A 1 78 ? -8.078 1.267 -2.699 1.00 97.44 78 CYS A N 1
ATOM 656 C CA . CYS A 1 78 ? -6.914 1.657 -3.473 1.00 97.44 78 CYS A CA 1
ATOM 657 C C . CYS A 1 78 ? -7.334 2.247 -4.823 1.00 97.44 78 CYS A C 1
ATOM 659 O O . CYS A 1 78 ? -8.390 1.899 -5.354 1.00 97.44 78 CYS A O 1
ATOM 661 N N . LYS A 1 79 ? -6.498 3.129 -5.371 1.00 98.19 79 LYS A N 1
ATOM 662 C CA . LYS A 1 79 ? -6.602 3.654 -6.734 1.00 98.19 79 LYS A CA 1
ATOM 663 C C . LYS A 1 79 ? -5.222 3.729 -7.369 1.00 98.19 79 LYS A C 1
ATOM 665 O O . LYS A 1 79 ? -4.230 4.010 -6.692 1.00 98.19 79 LYS A O 1
ATOM 670 N N . LEU A 1 80 ? -5.184 3.504 -8.677 1.00 98.25 80 LEU A N 1
ATOM 671 C CA . LEU A 1 80 ? -4.000 3.633 -9.511 1.00 98.25 80 LEU A CA 1
ATOM 672 C C . LEU A 1 80 ? -4.309 4.581 -10.667 1.00 98.25 80 LEU A C 1
ATOM 674 O O . LEU A 1 80 ? -5.336 4.486 -11.336 1.00 98.25 80 LEU A O 1
ATOM 678 N N . TRP A 1 81 ? -3.379 5.483 -10.932 1.00 98.31 81 TRP A N 1
ATOM 679 C CA . TRP A 1 81 ? -3.405 6.353 -12.092 1.00 98.31 81 TRP A CA 1
ATOM 680 C C . TRP A 1 81 ? -2.099 6.231 -12.854 1.00 98.31 81 TRP A C 1
ATOM 682 O O . TRP A 1 81 ? -1.034 5.993 -12.286 1.00 98.31 81 TRP A O 1
ATOM 692 N N . LYS A 1 82 ? -2.176 6.479 -14.154 1.00 97.38 82 LYS A N 1
ATOM 693 C CA . LYS A 1 82 ? -1.021 6.736 -15.008 1.00 97.38 82 LYS A CA 1
ATOM 694 C C . LYS A 1 82 ? -1.057 8.160 -15.522 1.00 97.38 82 LYS A C 1
ATOM 696 O O . LYS A 1 82 ? -2.129 8.723 -15.759 1.00 97.38 82 LYS A O 1
ATOM 701 N N . LEU A 1 83 ? 0.122 8.726 -15.742 1.00 97.25 83 LEU A N 1
ATOM 702 C CA . LEU A 1 83 ? 0.233 10.024 -16.388 1.00 97.25 83 LEU A CA 1
ATOM 703 C C . LEU A 1 83 ? -0.339 9.946 -17.809 1.00 97.25 83 LEU A C 1
ATOM 705 O O . LEU A 1 83 ? 0.023 9.056 -18.589 1.00 97.25 83 LEU A O 1
ATOM 709 N N . ASN A 1 84 ? -1.223 10.886 -18.137 1.00 96.31 84 ASN A N 1
ATOM 710 C CA . ASN A 1 84 ? -1.849 10.973 -19.445 1.00 96.31 84 ASN A CA 1
ATOM 711 C C . ASN A 1 84 ? -0.790 11.212 -20.539 1.00 96.31 84 ASN A C 1
ATOM 713 O O . ASN A 1 84 ? 0.133 12.012 -20.388 1.00 96.31 84 ASN A O 1
ATOM 717 N N . GLU A 1 85 ? -0.938 10.506 -21.656 1.00 93.88 85 GLU A N 1
ATOM 718 C CA . GLU A 1 85 ? -0.064 10.585 -22.828 1.00 93.88 85 GLU A CA 1
ATOM 719 C C . GLU A 1 85 ? 0.067 12.014 -23.361 1.00 93.88 85 GLU A C 1
ATOM 721 O O . GLU A 1 85 ? 1.155 12.454 -23.732 1.00 93.88 85 GLU A O 1
ATOM 726 N N . GLU A 1 86 ? -1.040 12.757 -23.347 1.00 94.75 86 GLU A N 1
ATOM 727 C CA . GLU A 1 86 ? -1.123 14.102 -23.917 1.00 94.75 86 GLU A CA 1
ATOM 728 C C . GLU A 1 86 ? -0.316 15.149 -23.141 1.00 94.75 86 GLU A C 1
ATOM 730 O O . GLU A 1 86 ? 0.101 16.155 -23.715 1.00 94.75 86 GLU A O 1
ATOM 735 N N . VAL A 1 87 ? -0.063 14.919 -21.847 1.00 95.12 87 VAL A N 1
ATOM 736 C CA . VAL A 1 87 ? 0.660 15.873 -20.988 1.00 95.12 87 VAL A CA 1
ATOM 737 C C . VAL A 1 87 ? 2.142 15.529 -20.824 1.00 95.12 87 VAL A C 1
ATOM 739 O O . VAL A 1 87 ? 2.886 16.292 -20.207 1.00 95.12 87 VAL A O 1
ATOM 742 N N . ARG A 1 88 ? 2.612 14.409 -21.390 1.00 93.19 88 ARG A N 1
ATOM 743 C CA . ARG A 1 88 ? 3.997 13.926 -21.226 1.00 93.19 88 ARG A CA 1
ATOM 744 C C . ARG A 1 88 ? 5.055 14.924 -21.659 1.00 93.19 88 ARG A C 1
ATOM 746 O O . ARG A 1 88 ? 6.077 15.060 -20.990 1.00 93.19 88 ARG A O 1
ATOM 753 N N . ASP A 1 89 ? 4.806 15.614 -22.766 1.00 92.38 89 ASP A N 1
ATOM 754 C CA . ASP A 1 89 ? 5.736 16.604 -23.306 1.00 92.38 89 ASP A CA 1
ATOM 755 C C . ASP A 1 89 ? 5.859 17.815 -22.375 1.00 92.38 89 ASP A C 1
ATOM 757 O O . ASP A 1 89 ? 6.938 18.396 -22.268 1.00 92.38 89 ASP A O 1
ATOM 761 N N . THR A 1 90 ? 4.791 18.155 -21.644 1.00 94.38 90 THR A N 1
ATOM 762 C CA . THR A 1 90 ? 4.807 19.235 -20.650 1.00 94.38 90 THR A CA 1
ATOM 763 C C . THR A 1 90 ? 5.691 18.892 -19.454 1.00 94.38 90 THR A C 1
ATOM 765 O O . THR A 1 90 ? 6.447 19.740 -18.990 1.00 94.38 90 THR A O 1
ATOM 768 N N . PHE A 1 91 ? 5.670 17.633 -19.009 1.00 94.44 91 PHE A N 1
ATOM 769 C CA . PHE A 1 91 ? 6.582 17.115 -17.980 1.00 94.44 91 PHE A CA 1
ATOM 770 C C . PHE A 1 91 ? 7.953 16.705 -18.536 1.00 94.44 91 PHE A C 1
ATOM 772 O O . PHE A 1 91 ? 8.782 16.155 -17.814 1.00 94.44 91 PHE A O 1
ATOM 779 N N . GLY A 1 92 ? 8.219 16.963 -19.819 1.00 93.62 92 GLY A N 1
ATOM 780 C CA . GLY A 1 92 ? 9.518 16.699 -20.416 1.00 93.62 92 GLY A CA 1
ATOM 781 C C . GLY A 1 92 ? 9.849 15.236 -20.635 1.00 93.62 92 GLY A C 1
ATOM 782 O O . GLY A 1 92 ? 11.007 14.942 -20.899 1.00 93.62 92 GLY A O 1
ATOM 783 N N . LEU A 1 93 ? 8.904 14.300 -20.546 1.00 94.50 93 LEU A N 1
ATOM 784 C CA . LEU A 1 93 ? 9.238 12.870 -20.578 1.00 94.50 93 LEU A CA 1
ATOM 785 C C . LEU A 1 93 ? 9.824 12.407 -21.926 1.00 94.50 93 LEU A C 1
ATOM 787 O O . LEU A 1 93 ? 10.496 11.381 -21.978 1.00 94.50 93 LEU A O 1
ATOM 791 N N . ARG A 1 94 ? 9.628 13.184 -23.002 1.00 93.31 94 ARG A N 1
ATOM 792 C CA . ARG A 1 94 ? 10.264 12.982 -24.318 1.00 93.31 94 ARG A CA 1
ATOM 793 C C . ARG A 1 94 ? 11.576 13.751 -24.521 1.00 93.31 94 ARG A C 1
ATOM 795 O O . ARG A 1 94 ? 12.137 13.720 -25.615 1.00 93.31 94 ARG A O 1
ATOM 802 N N . ALA A 1 95 ? 12.057 14.477 -23.514 1.00 95.12 95 ALA A N 1
ATOM 803 C CA . ALA A 1 95 ? 13.335 15.172 -23.599 1.00 95.12 95 ALA A CA 1
ATOM 804 C C . ALA A 1 95 ? 14.511 14.178 -23.610 1.00 95.12 95 ALA A C 1
ATOM 806 O O . ALA A 1 95 ? 14.393 13.009 -23.238 1.00 95.12 95 ALA A O 1
ATOM 807 N N . ASN A 1 96 ? 15.676 14.653 -24.035 1.00 95.81 96 ASN A N 1
ATOM 808 C CA . ASN A 1 96 ? 16.922 13.912 -23.927 1.00 95.81 96 ASN A CA 1
ATOM 809 C C . ASN A 1 96 ? 17.462 14.049 -22.509 1.00 95.81 96 ASN A C 1
ATOM 811 O O . ASN A 1 96 ? 18.161 15.013 -22.195 1.00 95.81 96 ASN A O 1
ATOM 815 N N . TRP A 1 97 ? 17.103 13.084 -21.670 1.00 97.06 97 TRP A N 1
ATOM 816 C CA . TRP A 1 97 ? 17.530 13.031 -20.284 1.00 97.06 97 TRP A CA 1
ATOM 817 C C . TRP A 1 97 ? 18.892 12.371 -20.123 1.00 97.06 97 TRP A C 1
ATOM 819 O O . TRP A 1 97 ? 19.235 11.404 -20.811 1.00 97.06 97 TRP A O 1
ATOM 829 N N . ARG A 1 98 ? 19.662 12.906 -19.180 1.00 98.00 98 ARG A N 1
ATOM 830 C CA . ARG A 1 98 ? 20.951 12.381 -18.754 1.00 98.00 98 ARG A CA 1
ATOM 831 C C . ARG A 1 98 ? 21.055 12.463 -17.237 1.00 98.00 98 ARG A C 1
ATOM 833 O O . ARG A 1 98 ? 20.723 13.487 -16.640 1.00 98.00 98 ARG A O 1
ATOM 840 N N . LEU A 1 99 ? 21.491 11.373 -16.621 1.00 97.94 99 LEU A N 1
ATOM 841 C CA . LEU A 1 99 ? 21.826 11.304 -15.206 1.00 97.94 99 LEU A CA 1
ATOM 842 C C . LEU A 1 99 ? 23.275 11.753 -15.050 1.00 97.94 99 LEU A C 1
ATOM 844 O O . LEU A 1 99 ? 24.175 11.160 -15.638 1.00 97.94 99 LEU A O 1
ATOM 848 N N . LEU A 1 100 ? 23.493 12.787 -14.252 1.00 97.44 100 LEU A N 1
ATOM 849 C CA . LEU A 1 100 ? 24.806 13.274 -13.866 1.00 97.44 100 LEU A CA 1
ATOM 850 C C . LEU A 1 100 ? 25.194 12.584 -12.560 1.00 97.44 100 LEU A C 1
ATOM 852 O O . LEU A 1 100 ? 24.512 12.738 -11.547 1.00 97.44 100 LEU A O 1
ATOM 856 N N . SER A 1 101 ? 26.282 11.823 -12.582 1.00 96.31 101 SER A N 1
ATOM 857 C CA . SER A 1 101 ? 26.843 11.162 -11.403 1.00 96.31 101 SER A CA 1
ATOM 858 C C . SER A 1 101 ? 28.343 11.450 -11.289 1.00 96.31 101 SER A C 1
ATOM 860 O O . SER A 1 101 ? 28.955 11.882 -12.268 1.00 96.31 101 SER A O 1
ATOM 862 N N . PRO A 1 102 ? 28.976 11.177 -10.134 1.00 95.69 102 PRO A N 1
ATOM 863 C CA . PRO A 1 102 ? 30.428 11.295 -10.000 1.00 95.69 102 PRO A CA 1
ATOM 864 C C . PRO A 1 102 ? 31.223 10.403 -10.964 1.00 95.69 102 PRO A C 1
ATOM 866 O O . PRO A 1 102 ? 32.378 10.700 -11.247 1.00 95.69 102 PRO A O 1
ATOM 869 N N . GLN A 1 103 ? 30.634 9.300 -11.443 1.00 93.31 103 GLN A N 1
ATOM 870 C CA . GLN A 1 103 ? 31.339 8.325 -12.282 1.00 93.31 103 GLN A CA 1
ATOM 871 C C . GLN A 1 103 ? 31.117 8.525 -13.778 1.00 93.31 103 GLN A C 1
ATOM 873 O O . GLN A 1 103 ? 31.987 8.169 -14.570 1.00 93.31 103 GLN A O 1
ATOM 878 N N . ALA A 1 104 ? 29.942 9.018 -14.165 1.00 93.38 104 ALA A N 1
ATOM 879 C CA . ALA A 1 104 ? 29.530 9.101 -15.560 1.00 93.38 104 ALA A CA 1
ATOM 880 C C . ALA A 1 104 ? 28.312 10.016 -15.759 1.00 93.38 104 ALA A C 1
ATOM 882 O O . ALA A 1 104 ? 27.519 10.249 -14.840 1.00 93.38 104 ALA A O 1
ATOM 883 N N . GLU A 1 105 ? 28.138 10.463 -17.001 1.00 97.38 105 GLU A N 1
ATOM 884 C CA . GLU A 1 105 ? 26.897 11.033 -17.518 1.00 97.38 105 GLU A CA 1
ATOM 885 C C . GLU A 1 105 ? 26.157 9.950 -18.314 1.00 97.38 105 GLU A C 1
ATOM 887 O O . GLU A 1 105 ? 26.627 9.518 -19.364 1.00 97.38 105 GLU A O 1
ATOM 892 N N . ILE A 1 106 ? 25.015 9.488 -17.802 1.00 98.12 106 ILE A N 1
ATOM 893 C CA . ILE A 1 106 ? 24.310 8.319 -18.344 1.00 98.12 106 ILE A CA 1
ATOM 894 C C . ILE A 1 106 ? 23.034 8.785 -19.050 1.00 98.12 106 ILE A C 1
ATOM 896 O O . ILE A 1 106 ? 22.112 9.261 -18.379 1.00 98.12 106 ILE A O 1
ATOM 900 N N . PRO A 1 107 ? 22.930 8.669 -20.386 1.00 98.00 107 PRO A N 1
ATOM 901 C CA . PRO A 1 107 ? 21.697 8.985 -21.091 1.00 98.00 107 PRO A CA 1
ATOM 902 C C . PRO A 1 107 ? 20.610 7.966 -20.741 1.00 98.00 107 PRO A C 1
ATOM 904 O O . PRO A 1 107 ? 20.848 6.759 -20.774 1.00 98.00 107 PRO A O 1
ATOM 907 N N . PHE A 1 108 ? 19.404 8.445 -20.452 1.00 97.75 108 PHE A N 1
ATOM 908 C CA . PHE A 1 108 ? 18.270 7.595 -20.090 1.00 97.75 108 PHE A CA 1
ATOM 909 C C . PHE A 1 108 ? 16.971 8.078 -20.738 1.00 97.75 108 PHE A C 1
ATOM 911 O O . PHE A 1 108 ? 16.911 9.141 -21.363 1.00 97.75 108 PHE A O 1
ATOM 918 N N . GLU A 1 109 ? 15.932 7.261 -20.637 1.00 96.62 109 GLU A N 1
ATOM 919 C CA . GLU A 1 109 ? 14.590 7.566 -21.126 1.00 96.62 109 GLU A CA 1
ATOM 920 C C . GLU A 1 109 ? 13.520 7.019 -20.183 1.00 96.62 109 GLU A C 1
ATOM 922 O O . GLU A 1 109 ? 13.752 6.069 -19.438 1.00 96.62 109 GLU A O 1
ATOM 927 N N . PHE A 1 110 ? 12.338 7.626 -20.235 1.00 96.56 110 PHE A N 1
ATOM 928 C CA . PHE A 1 110 ? 11.185 7.196 -19.458 1.00 96.56 110 PHE A CA 1
ATOM 929 C C . PHE A 1 110 ? 10.381 6.121 -20.190 1.00 96.56 110 PHE A C 1
ATOM 931 O O . PHE A 1 110 ? 10.233 6.173 -21.410 1.00 96.56 110 PHE A O 1
ATOM 938 N N . GLY A 1 111 ? 9.793 5.196 -19.432 1.00 94.00 111 GLY A N 1
ATOM 939 C CA . GLY A 1 111 ? 8.956 4.122 -19.963 1.00 94.00 111 GLY A CA 1
ATOM 940 C C . GLY A 1 111 ? 9.745 3.045 -20.716 1.00 94.00 111 GLY A C 1
ATOM 941 O O . GLY A 1 111 ? 10.890 2.743 -20.389 1.00 94.00 111 GLY A O 1
ATOM 942 N N . GLU A 1 112 ? 9.092 2.417 -21.694 1.00 88.19 112 GLU A N 1
ATOM 943 C CA . GLU A 1 112 ? 9.698 1.389 -22.549 1.00 88.19 112 GLU A CA 1
ATOM 944 C C . GLU A 1 112 ? 10.559 1.963 -23.663 1.00 88.19 112 GLU A C 1
ATOM 946 O O . GLU A 1 112 ? 10.269 3.046 -24.182 1.00 88.19 112 GLU A O 1
ATOM 951 N N . ALA A 1 113 ? 11.548 1.165 -24.084 1.00 85.00 113 ALA A N 1
ATOM 952 C CA . ALA A 1 113 ? 12.450 1.481 -25.181 1.00 85.00 113 ALA A CA 1
ATOM 953 C C . ALA A 1 113 ? 11.684 1.970 -26.411 1.00 85.00 113 ALA A C 1
ATOM 955 O O . ALA A 1 113 ? 10.986 1.203 -27.074 1.00 85.00 113 ALA A O 1
ATOM 956 N N . GLY A 1 114 ? 11.803 3.266 -26.701 1.00 75.88 114 GLY A N 1
ATOM 957 C CA . GLY A 1 114 ? 11.167 3.905 -27.853 1.00 75.88 114 GLY A CA 1
ATOM 958 C C . GLY A 1 114 ? 9.643 4.077 -27.786 1.00 75.88 114 GLY A C 1
ATOM 959 O O . GLY A 1 114 ? 9.084 4.642 -28.722 1.00 75.88 114 GLY A O 1
ATOM 960 N N . GLN A 1 115 ? 8.960 3.644 -26.721 1.00 77.19 115 GLN A N 1
ATOM 961 C CA . GLN A 1 115 ? 7.504 3.808 -26.595 1.00 77.19 115 GLN A CA 1
ATOM 962 C C . GLN A 1 115 ? 7.103 4.918 -25.621 1.00 77.19 115 GLN A C 1
ATOM 964 O O . GLN A 1 115 ? 6.055 5.532 -25.800 1.00 77.19 115 GLN A O 1
ATOM 969 N N . GLY A 1 116 ? 7.883 5.163 -24.562 1.00 72.44 116 GLY A N 1
ATOM 970 C CA . GLY A 1 116 ? 7.547 6.144 -23.518 1.00 72.44 116 GLY A CA 1
ATOM 971 C C . GLY A 1 116 ? 6.356 5.768 -22.621 1.00 72.44 116 GLY A C 1
ATOM 972 O O . GLY A 1 116 ? 6.138 6.405 -21.592 1.00 72.44 116 GLY A O 1
ATOM 973 N N . ASN A 1 117 ? 5.592 4.732 -22.988 1.00 73.94 117 ASN A N 1
ATOM 974 C CA . ASN A 1 117 ? 4.340 4.327 -22.349 1.00 73.94 117 ASN A CA 1
ATOM 975 C C . ASN A 1 117 ? 4.518 3.892 -20.886 1.00 73.94 117 ASN A C 1
ATOM 977 O O . ASN A 1 117 ? 5.502 3.245 -20.535 1.00 73.94 117 ASN A O 1
ATOM 981 N N . LYS A 1 118 ? 3.545 4.260 -20.035 1.00 82.62 118 LYS A N 1
ATOM 982 C CA . LYS A 1 118 ? 3.502 3.989 -18.583 1.00 82.62 118 LYS A CA 1
ATOM 983 C C . LYS A 1 118 ? 4.753 4.458 -17.818 1.00 82.62 118 LYS A C 1
ATOM 985 O O . LYS A 1 118 ? 5.215 3.796 -16.896 1.00 82.62 118 LYS A O 1
ATOM 990 N N . ALA A 1 119 ? 5.297 5.609 -18.208 1.00 92.81 119 ALA A N 1
ATOM 991 C CA . ALA A 1 119 ? 6.470 6.209 -17.576 1.00 92.81 119 ALA A CA 1
ATOM 992 C C . ALA A 1 119 ? 6.272 6.583 -16.099 1.00 92.81 119 ALA A C 1
ATOM 994 O O . ALA A 1 119 ? 7.191 6.423 -15.304 1.00 92.81 119 ALA A O 1
ATOM 995 N N . VAL A 1 120 ? 5.101 7.116 -15.740 1.00 97.50 120 VAL A N 1
ATOM 996 C CA . VAL A 1 120 ? 4.811 7.597 -14.385 1.00 97.50 120 VAL A CA 1
ATOM 997 C C . VAL A 1 120 ? 3.429 7.120 -13.971 1.00 97.50 120 VAL A C 1
ATOM 999 O O . VAL A 1 120 ? 2.462 7.284 -14.724 1.00 97.50 120 VAL A O 1
ATOM 1002 N N . GLN A 1 121 ? 3.349 6.533 -12.784 1.00 98.19 121 GLN A N 1
ATOM 1003 C CA . GLN A 1 121 ? 2.114 6.077 -12.161 1.00 98.19 121 GLN A CA 1
ATOM 1004 C C . GLN A 1 121 ? 2.031 6.595 -10.726 1.00 98.19 121 GLN A C 1
ATOM 1006 O O . GLN A 1 121 ? 3.051 6.801 -10.070 1.00 98.19 121 GLN A O 1
ATOM 1011 N N . LEU A 1 122 ? 0.811 6.794 -10.246 1.00 98.62 122 LEU A N 1
ATOM 1012 C CA . LEU A 1 122 ? 0.504 7.184 -8.878 1.00 98.62 122 LEU A CA 1
ATOM 1013 C C . LEU A 1 122 ? -0.450 6.142 -8.305 1.00 98.62 122 LEU A C 1
ATOM 1015 O O . LEU A 1 122 ? -1.489 5.883 -8.902 1.00 98.62 122 LEU A O 1
ATOM 1019 N N . ALA A 1 123 ? -0.103 5.540 -7.176 1.00 98.56 123 ALA A N 1
ATOM 1020 C CA . ALA A 1 123 ? -0.971 4.621 -6.454 1.00 98.56 123 ALA A CA 1
ATOM 1021 C C . ALA A 1 123 ? -1.246 5.177 -5.059 1.00 98.56 123 ALA A C 1
ATOM 1023 O O . ALA A 1 123 ? -0.307 5.568 -4.368 1.00 98.56 123 ALA A O 1
ATOM 1024 N N . LEU A 1 124 ? -2.509 5.188 -4.636 1.00 98.50 124 LEU A N 1
ATOM 1025 C CA . LEU A 1 124 ? -2.913 5.565 -3.282 1.00 98.50 124 LEU A CA 1
ATOM 1026 C C . LEU A 1 124 ? -3.679 4.419 -2.633 1.00 98.50 124 LEU A C 1
ATOM 1028 O O . LEU A 1 124 ? -4.578 3.846 -3.245 1.00 98.50 124 LEU A O 1
ATOM 1032 N N . PHE A 1 125 ? -3.350 4.117 -1.383 1.00 98.12 125 PHE A N 1
ATOM 1033 C CA . PHE A 1 125 ? -4.053 3.163 -0.536 1.00 98.12 125 PHE A CA 1
ATOM 1034 C C . PHE A 1 125 ? -4.738 3.921 0.597 1.00 98.12 125 PHE A C 1
ATOM 1036 O O . PHE A 1 125 ? -4.098 4.707 1.296 1.00 98.12 125 PHE A O 1
ATOM 1043 N N . ARG A 1 126 ? -6.025 3.640 0.820 1.00 97.12 126 ARG A N 1
ATOM 1044 C CA . ARG A 1 126 ? -6.906 4.332 1.777 1.00 97.12 126 ARG A CA 1
ATOM 1045 C C . ARG A 1 126 ? -6.343 4.433 3.191 1.00 97.12 126 ARG A C 1
ATOM 1047 O O . ARG A 1 126 ? -6.663 5.359 3.919 1.00 97.12 126 ARG A O 1
ATOM 1054 N N . ILE A 1 127 ? -5.491 3.491 3.585 1.00 96.31 127 ILE A N 1
ATOM 1055 C CA . ILE A 1 127 ? -4.866 3.482 4.909 1.00 96.31 127 ILE A CA 1
ATOM 1056 C C . ILE A 1 127 ? -3.850 4.625 5.119 1.00 96.31 127 ILE A C 1
ATOM 1058 O O . ILE A 1 127 ? -3.356 4.778 6.230 1.00 96.31 127 ILE A O 1
ATOM 1062 N N . GLY A 1 128 ? -3.547 5.425 4.088 1.00 97.06 128 GLY A N 1
ATOM 1063 C CA . GLY A 1 128 ? -2.635 6.574 4.165 1.00 97.06 128 GLY A CA 1
ATOM 1064 C C . GLY A 1 128 ? -1.250 6.318 3.568 1.00 97.06 128 GLY A C 1
ATOM 1065 O O . GLY A 1 128 ? -0.290 6.994 3.927 1.00 97.06 128 GLY A O 1
ATOM 1066 N N . VAL A 1 129 ? -1.115 5.328 2.678 1.00 98.31 129 VAL A N 1
ATOM 1067 C CA . VAL A 1 129 ? 0.153 4.999 2.001 1.00 98.31 129 VAL A CA 1
ATOM 1068 C C . VAL A 1 129 ? 0.015 5.255 0.509 1.00 98.31 129 VAL A C 1
ATOM 1070 O O . VAL A 1 129 ? -0.928 4.780 -0.122 1.00 98.31 129 VAL A O 1
ATOM 1073 N N . GLY A 1 130 ? 0.966 5.978 -0.072 1.00 98.50 130 GLY A N 1
ATOM 1074 C CA . GLY A 1 130 ? 1.013 6.257 -1.499 1.00 98.50 130 GLY A CA 1
ATOM 1075 C C . GLY A 1 130 ? 2.366 5.941 -2.125 1.00 98.50 130 GLY A C 1
ATOM 1076 O O . GLY A 1 130 ? 3.402 5.903 -1.459 1.00 98.50 130 GLY A O 1
ATOM 1077 N N . PHE A 1 131 ? 2.349 5.715 -3.435 1.00 98.62 131 PHE A N 1
ATOM 1078 C CA . PHE A 1 131 ? 3.536 5.458 -4.238 1.00 98.62 131 PHE A CA 1
ATOM 1079 C C . PHE A 1 131 ? 3.491 6.278 -5.517 1.00 98.62 131 PHE A C 1
ATOM 1081 O O . PHE A 1 131 ? 2.557 6.147 -6.308 1.00 98.62 131 PHE A O 1
ATOM 1088 N N . LEU A 1 132 ? 4.536 7.067 -5.755 1.00 98.56 132 LEU A N 1
ATOM 1089 C CA . LEU A 1 132 ? 4.818 7.587 -7.086 1.00 98.56 132 LEU A CA 1
ATOM 1090 C C . LEU A 1 132 ? 5.850 6.667 -7.738 1.00 98.56 132 LEU A C 1
ATOM 1092 O O . LEU A 1 132 ? 6.954 6.481 -7.227 1.00 98.56 132 LEU A O 1
ATOM 1096 N N . ILE A 1 133 ? 5.466 6.056 -8.848 1.00 98.56 133 ILE A N 1
ATOM 1097 C CA . ILE A 1 133 ? 6.236 5.027 -9.537 1.00 98.56 133 ILE A CA 1
ATOM 1098 C C . ILE A 1 133 ? 6.750 5.632 -10.836 1.00 98.56 133 ILE A C 1
ATOM 1100 O O . ILE A 1 133 ? 5.966 6.053 -11.687 1.00 98.56 133 ILE A O 1
ATOM 1104 N N . VAL A 1 134 ? 8.068 5.658 -10.998 1.00 98.12 134 VAL A N 1
ATOM 1105 C CA . VAL A 1 134 ? 8.738 6.161 -12.196 1.00 98.12 134 VAL A CA 1
ATOM 1106 C C . VAL A 1 134 ? 9.444 5.011 -12.888 1.00 98.12 134 VAL A C 1
ATOM 1108 O O . VAL A 1 134 ? 10.399 4.441 -12.366 1.00 98.12 134 VAL A O 1
ATOM 1111 N N . ARG A 1 135 ? 9.003 4.691 -14.097 1.00 97.75 135 ARG A N 1
ATOM 1112 C CA . ARG A 1 135 ? 9.667 3.726 -14.962 1.00 97.75 135 ARG A CA 1
ATOM 1113 C C . ARG A 1 135 ? 10.671 4.431 -15.859 1.00 97.75 135 ARG A C 1
ATOM 1115 O O . ARG A 1 135 ? 10.313 5.344 -16.606 1.00 97.75 135 ARG A O 1
ATOM 1122 N N . THR A 1 136 ? 11.916 3.984 -15.815 1.00 97.06 136 THR A N 1
ATOM 1123 C CA . THR A 1 136 ? 13.012 4.574 -16.587 1.00 97.06 136 THR A CA 1
ATOM 1124 C C . THR A 1 136 ? 14.104 3.543 -16.852 1.00 97.06 136 THR A C 1
ATOM 1126 O O . THR A 1 136 ? 14.186 2.520 -16.170 1.00 97.06 136 THR A O 1
ATOM 1129 N N . GLN A 1 137 ? 14.933 3.794 -17.858 1.00 97.12 137 GLN A N 1
ATOM 1130 C CA . GLN A 1 137 ? 16.048 2.923 -18.209 1.00 97.12 137 GLN A CA 1
ATOM 1131 C C . GLN A 1 137 ? 17.168 3.675 -18.942 1.00 97.12 137 GLN A C 1
ATOM 1133 O O . GLN A 1 137 ? 16.892 4.634 -19.675 1.00 97.12 137 GLN A O 1
ATOM 1138 N N . PRO A 1 138 ? 18.430 3.231 -18.812 1.00 97.94 138 PRO A N 1
ATOM 1139 C CA . PRO A 1 138 ? 19.527 3.724 -19.634 1.00 97.94 138 PRO A CA 1
ATOM 1140 C C . PRO A 1 138 ? 19.282 3.500 -21.131 1.00 97.94 138 PRO A C 1
ATOM 1142 O O . PRO A 1 138 ? 18.692 2.504 -21.558 1.00 97.94 138 PRO A O 1
ATOM 1145 N N . LYS A 1 139 ? 19.809 4.411 -21.956 1.00 97.19 139 LYS A N 1
ATOM 1146 C CA . LYS A 1 139 ? 19.883 4.228 -23.414 1.00 97.19 139 LYS A CA 1
ATOM 1147 C C . LYS A 1 139 ? 21.041 3.314 -23.839 1.00 97.19 139 LYS A C 1
ATOM 1149 O O . LYS A 1 139 ? 21.082 2.884 -24.990 1.00 97.19 139 LYS A O 1
ATOM 1154 N N . SER A 1 140 ? 21.962 3.040 -22.920 1.00 97.38 140 SER A N 1
ATOM 1155 C CA . SER A 1 140 ? 23.132 2.186 -23.114 1.00 97.38 140 SER A CA 1
ATOM 1156 C C . SER A 1 140 ? 22.793 0.702 -22.954 1.00 97.38 140 SER A C 1
ATOM 1158 O O . SER A 1 140 ? 21.908 0.341 -22.174 1.00 97.38 140 SER A O 1
ATOM 1160 N N . ASN A 1 141 ? 23.517 -0.150 -23.680 1.00 97.75 141 ASN A N 1
ATOM 1161 C CA . ASN A 1 141 ? 23.507 -1.601 -23.475 1.00 97.75 141 ASN A CA 1
ATOM 1162 C C . ASN A 1 141 ? 24.642 -2.050 -22.535 1.00 97.75 141 ASN A C 1
ATOM 1164 O O . ASN A 1 141 ? 24.729 -3.232 -22.230 1.00 97.75 141 ASN A O 1
ATOM 1168 N N . ASP A 1 142 ? 25.518 -1.145 -22.091 1.00 97.50 142 ASP A N 1
ATOM 1169 C CA . ASP A 1 142 ? 26.632 -1.484 -21.203 1.00 97.50 142 ASP A CA 1
ATOM 1170 C C . ASP A 1 142 ? 26.120 -1.751 -19.778 1.00 97.50 142 ASP A C 1
ATOM 1172 O O . ASP A 1 142 ? 25.475 -0.896 -19.159 1.00 97.50 142 ASP A O 1
ATOM 1176 N N . LEU A 1 143 ? 26.438 -2.929 -19.231 1.00 97.56 143 LEU A N 1
ATOM 1177 C CA . LEU A 1 143 ? 26.115 -3.305 -17.853 1.00 97.56 143 LEU A CA 1
ATOM 1178 C C . LEU A 1 143 ? 26.596 -2.269 -16.825 1.00 97.56 143 LEU A C 1
ATOM 1180 O O . LEU A 1 143 ? 25.913 -2.023 -15.826 1.00 97.56 143 LEU A O 1
ATOM 118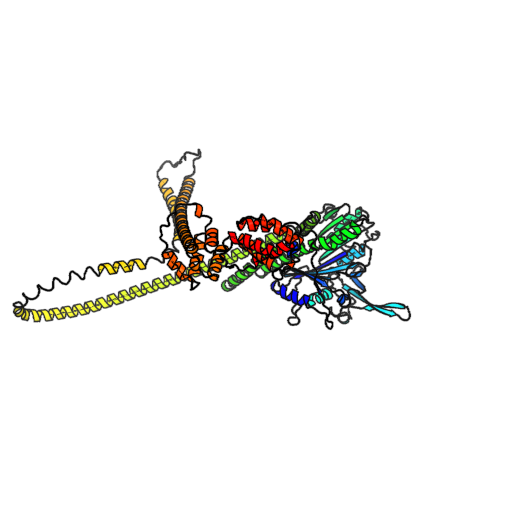4 N N . LYS A 1 144 ? 27.746 -1.630 -17.063 1.00 97.19 144 LYS A N 1
ATOM 1185 C CA . LYS A 1 144 ? 28.287 -0.584 -16.189 1.00 97.19 144 LYS A CA 1
ATOM 1186 C C . LYS A 1 144 ? 27.312 0.578 -16.025 1.00 97.19 144 LYS A C 1
ATOM 1188 O O . LYS A 1 144 ? 27.096 1.040 -14.902 1.00 97.19 144 LYS A O 1
ATOM 1193 N N . ASP A 1 145 ? 26.719 1.034 -17.124 1.00 97.75 145 ASP A N 1
ATOM 1194 C CA . ASP A 1 145 ? 25.763 2.138 -17.106 1.00 97.75 145 ASP A CA 1
ATOM 1195 C C . ASP A 1 145 ? 24.489 1.742 -16.363 1.00 97.75 145 ASP A C 1
ATOM 1197 O O . ASP A 1 145 ? 23.966 2.541 -15.592 1.00 97.75 145 ASP A O 1
ATOM 1201 N N . TRP A 1 146 ? 24.029 0.498 -16.509 1.00 98.25 146 TRP A N 1
ATOM 1202 C CA . TRP A 1 146 ? 22.876 -0.018 -15.767 1.00 98.25 146 TRP A CA 1
ATOM 1203 C C . TRP A 1 146 ? 23.114 -0.081 -14.257 1.00 98.25 146 TRP A C 1
ATOM 1205 O O . TRP A 1 146 ? 22.271 0.388 -13.493 1.00 98.25 146 TRP A O 1
ATOM 1215 N N . LEU A 1 147 ? 24.266 -0.590 -13.810 1.00 98.00 147 LEU A N 1
ATOM 1216 C CA . LEU A 1 147 ? 24.611 -0.639 -12.384 1.00 98.00 147 LEU A CA 1
ATOM 1217 C C . LEU A 1 147 ? 24.769 0.762 -11.783 1.00 98.00 147 LEU A C 1
ATOM 1219 O O . LEU A 1 147 ? 24.242 1.050 -10.707 1.00 98.00 147 LEU A O 1
ATOM 1223 N N . ASN A 1 148 ? 25.452 1.659 -12.495 1.00 97.88 148 ASN A N 1
ATOM 1224 C CA . ASN A 1 148 ? 25.601 3.046 -12.066 1.00 97.88 148 ASN A CA 1
ATOM 1225 C C . ASN A 1 148 ? 24.247 3.765 -12.025 1.00 97.88 148 ASN A C 1
ATOM 1227 O O . ASN A 1 148 ? 23.978 4.515 -11.090 1.00 97.88 148 ASN A O 1
ATOM 1231 N N . PHE A 1 149 ? 23.378 3.518 -13.003 1.00 98.38 149 PHE A N 1
ATOM 1232 C CA . PHE A 1 149 ? 22.044 4.100 -13.050 1.00 98.38 149 PHE A CA 1
ATOM 1233 C C . PHE A 1 149 ? 21.163 3.609 -11.896 1.00 98.38 149 PHE A C 1
ATOM 1235 O O . PHE A 1 149 ? 20.581 4.434 -11.194 1.00 98.38 149 PHE A O 1
ATOM 1242 N N . LEU A 1 150 ? 21.123 2.296 -11.640 1.00 98.00 150 LEU A N 1
ATOM 1243 C CA . LEU A 1 150 ? 20.401 1.705 -10.505 1.00 98.00 150 LEU A CA 1
ATOM 1244 C C . LEU A 1 150 ? 20.845 2.295 -9.163 1.00 98.00 150 LEU A C 1
ATOM 1246 O O . LEU A 1 150 ? 20.005 2.596 -8.313 1.00 98.00 150 LEU A O 1
ATOM 1250 N N . HIS A 1 151 ? 22.153 2.493 -8.990 1.00 97.94 151 HIS A N 1
ATOM 1251 C CA . HIS A 1 151 ? 22.714 3.072 -7.777 1.00 97.94 151 HIS A CA 1
ATOM 1252 C C . HIS A 1 151 ? 22.410 4.568 -7.636 1.00 97.94 151 HIS A C 1
ATOM 1254 O O . HIS A 1 151 ? 21.932 4.995 -6.590 1.00 97.94 151 HIS A O 1
ATOM 1260 N N . TYR A 1 152 ? 22.706 5.381 -8.656 1.00 98.12 152 TYR A N 1
ATOM 1261 C CA . TYR A 1 152 ? 22.685 6.841 -8.530 1.00 98.12 152 TYR A CA 1
ATOM 1262 C C . TYR A 1 152 ? 21.302 7.460 -8.758 1.00 98.12 152 TYR A C 1
ATOM 1264 O O . TYR A 1 152 ? 20.964 8.431 -8.086 1.00 98.12 152 TYR A O 1
ATOM 1272 N N . PHE A 1 153 ? 20.475 6.916 -9.660 1.00 98.06 153 PHE A N 1
ATOM 1273 C CA . PHE A 1 153 ? 19.178 7.522 -9.999 1.00 98.06 153 PHE A CA 1
ATOM 1274 C C . PHE A 1 153 ? 18.192 7.524 -8.820 1.00 98.06 153 PHE A C 1
ATOM 1276 O O . PHE A 1 153 ? 17.281 8.348 -8.763 1.00 98.06 153 PHE A O 1
ATOM 1283 N N . ARG A 1 154 ? 18.387 6.636 -7.839 1.00 97.00 154 ARG A N 1
ATOM 1284 C CA . ARG A 1 154 ? 17.535 6.562 -6.647 1.00 97.00 154 ARG A CA 1
ATOM 1285 C C . ARG A 1 154 ? 17.670 7.766 -5.707 1.00 97.00 154 ARG A C 1
ATOM 1287 O O . ARG A 1 154 ? 16.810 7.928 -4.850 1.00 97.00 154 ARG A O 1
ATOM 1294 N N . PHE A 1 155 ? 18.710 8.592 -5.841 1.00 97.50 155 PHE A N 1
ATOM 1295 C CA . PHE A 1 155 ? 18.946 9.762 -4.989 1.00 97.50 155 PHE A CA 1
ATOM 1296 C C . PHE A 1 155 ? 18.324 11.026 -5.601 1.00 97.50 155 PHE A C 1
ATOM 1298 O O . PHE A 1 155 ? 18.818 11.587 -6.575 1.00 97.50 155 PHE A O 1
ATOM 1305 N N . LEU A 1 156 ? 17.210 11.481 -5.028 1.00 95.25 156 LEU A N 1
ATOM 1306 C CA . LEU A 1 156 ? 16.367 12.536 -5.595 1.00 95.25 156 LEU A CA 1
ATOM 1307 C C . LEU A 1 156 ? 16.877 13.953 -5.333 1.00 95.25 156 LEU A C 1
ATOM 1309 O O . LEU A 1 156 ? 16.728 14.833 -6.184 1.00 95.25 156 LEU A O 1
ATOM 1313 N N . LYS A 1 157 ? 17.441 14.182 -4.144 1.00 95.19 157 LYS A N 1
ATOM 1314 C CA . LYS A 1 157 ? 17.809 15.508 -3.618 1.00 95.19 157 LYS A CA 1
ATOM 1315 C C . LYS A 1 157 ? 19.288 15.832 -3.854 1.00 95.19 157 LYS A C 1
ATOM 1317 O O . LYS A 1 157 ? 19.867 16.655 -3.154 1.00 95.19 157 LYS A O 1
ATOM 1322 N N . GLY A 1 158 ? 19.913 15.157 -4.821 1.00 91.44 158 GLY A N 1
ATOM 1323 C CA . GLY A 1 158 ? 21.317 15.349 -5.178 1.00 91.44 158 GLY A CA 1
ATOM 1324 C C . GLY A 1 158 ? 22.308 14.755 -4.177 1.00 91.44 158 GLY A C 1
ATOM 1325 O O . GLY A 1 158 ? 23.499 15.077 -4.213 1.00 91.44 158 GLY A O 1
ATOM 1326 N N . GLN A 1 159 ? 21.846 13.866 -3.289 1.00 93.88 159 GLN A N 1
ATOM 1327 C CA . GLN A 1 159 ? 22.741 13.095 -2.431 1.00 93.88 159 GLN A CA 1
ATOM 1328 C C . GLN A 1 159 ? 23.760 12.344 -3.303 1.00 93.88 159 GLN A C 1
ATOM 1330 O O . GLN A 1 159 ? 23.465 11.953 -4.434 1.00 93.88 159 GLN A O 1
ATOM 1335 N N . GLN A 1 160 ? 24.980 12.166 -2.789 1.00 90.25 160 GLN A N 1
ATOM 1336 C CA . GLN A 1 160 ? 26.088 11.543 -3.530 1.00 90.25 160 GLN A CA 1
ATOM 1337 C C . GLN A 1 160 ? 26.496 12.294 -4.814 1.00 90.25 160 GLN A C 1
ATOM 1339 O O . GLN A 1 160 ? 27.076 11.709 -5.726 1.00 90.25 160 GLN A O 1
ATOM 1344 N N . GLY A 1 161 ? 26.202 13.597 -4.903 1.00 92.75 161 GLY A N 1
ATOM 1345 C CA . GLY A 1 161 ? 26.583 14.422 -6.049 1.00 92.75 161 GLY A CA 1
ATOM 1346 C C . GLY A 1 161 ? 25.845 14.047 -7.333 1.00 92.75 161 GLY A C 1
ATOM 1347 O O . GLY A 1 161 ? 26.399 14.215 -8.421 1.00 92.75 161 GLY A O 1
ATOM 1348 N N . THR A 1 162 ? 24.627 13.527 -7.205 1.00 95.00 162 THR A N 1
ATOM 1349 C CA . THR A 1 162 ? 23.759 13.152 -8.324 1.00 95.00 162 THR A CA 1
ATOM 1350 C C . THR A 1 162 ? 22.934 14.341 -8.815 1.00 95.00 162 THR A C 1
ATOM 1352 O O . THR A 1 162 ? 22.728 15.324 -8.104 1.00 95.00 162 THR A O 1
ATOM 1355 N N . GLY A 1 163 ? 22.484 14.290 -10.063 1.00 96.00 163 GLY A N 1
ATOM 1356 C CA . GLY A 1 163 ? 21.581 15.280 -10.641 1.00 96.00 163 GLY A CA 1
ATOM 1357 C C . GLY A 1 163 ? 21.085 14.825 -12.003 1.00 96.00 163 GLY A C 1
ATOM 1358 O O . GLY A 1 163 ? 21.574 13.846 -12.557 1.00 96.00 163 GLY A O 1
ATOM 1359 N N . VAL A 1 164 ? 20.121 15.534 -12.570 1.00 96.81 164 VAL A N 1
ATOM 1360 C CA . VAL A 1 164 ? 19.608 15.250 -13.911 1.00 96.81 164 VAL A CA 1
ATOM 1361 C C . VAL A 1 164 ? 19.761 16.469 -14.804 1.00 96.81 164 VAL A C 1
ATOM 1363 O O . VAL A 1 164 ? 19.698 17.612 -14.351 1.00 96.81 164 VAL A O 1
ATOM 1366 N N . LYS A 1 165 ? 19.954 16.210 -16.094 1.00 96.00 165 LYS A N 1
ATOM 1367 C CA . LYS A 1 165 ? 19.952 17.216 -17.150 1.00 96.00 165 LYS A CA 1
ATOM 1368 C C . LYS A 1 165 ? 19.009 16.762 -18.249 1.00 96.00 165 LYS A C 1
ATOM 1370 O O . LYS A 1 165 ? 19.037 15.599 -18.646 1.00 96.00 165 LYS A O 1
ATOM 1375 N N . ALA A 1 166 ? 18.194 17.681 -18.746 1.00 95.62 166 ALA A N 1
ATOM 1376 C CA . ALA A 1 166 ? 17.340 17.446 -19.897 1.00 95.62 166 ALA A CA 1
ATOM 1377 C C . ALA A 1 166 ? 17.631 18.462 -20.997 1.00 95.62 166 ALA A C 1
ATOM 1379 O O . ALA A 1 166 ? 17.910 19.638 -20.752 1.00 95.62 166 ALA A O 1
ATOM 1380 N N . GLN A 1 167 ? 17.571 17.979 -22.232 1.00 95.75 167 GLN A N 1
ATOM 1381 C CA . GLN A 1 167 ? 17.690 18.797 -23.428 1.00 95.75 167 GLN A CA 1
ATOM 1382 C C . GLN A 1 167 ? 16.526 18.518 -24.370 1.00 95.75 167 GLN A C 1
ATOM 1384 O O . GLN A 1 167 ? 16.118 17.368 -24.545 1.00 95.75 167 GLN A O 1
ATOM 1389 N N . ARG A 1 168 ? 16.002 19.557 -25.015 1.00 94.62 168 ARG A N 1
ATOM 1390 C CA . ARG A 1 168 ? 14.945 19.432 -26.021 1.00 94.62 168 ARG A CA 1
ATOM 1391 C C . ARG A 1 168 ? 15.469 19.903 -27.368 1.00 94.62 168 ARG A C 1
ATOM 1393 O O . ARG A 1 168 ? 16.200 20.883 -27.446 1.00 94.62 168 ARG A O 1
ATOM 1400 N N . ARG A 1 169 ? 15.103 19.191 -28.435 1.00 94.00 169 ARG A N 1
ATOM 1401 C CA . ARG A 1 169 ? 15.408 19.621 -29.802 1.00 94.00 169 ARG A CA 1
ATOM 1402 C C . ARG A 1 169 ? 14.563 20.851 -30.131 1.00 94.00 169 ARG A C 1
ATOM 1404 O O . ARG A 1 169 ? 13.339 20.766 -30.054 1.00 94.00 169 ARG A O 1
ATOM 1411 N N . ILE A 1 170 ? 15.209 21.956 -30.491 1.00 94.94 170 ILE A N 1
ATOM 1412 C CA . ILE A 1 170 ? 14.547 23.221 -30.852 1.00 94.94 170 ILE A CA 1
ATOM 1413 C C . ILE A 1 170 ? 14.437 23.423 -32.364 1.00 94.94 170 ILE A C 1
ATOM 1415 O O . ILE A 1 170 ? 13.575 24.163 -32.823 1.00 94.94 170 ILE A O 1
ATOM 1419 N N . GLY A 1 171 ? 15.249 22.714 -33.148 1.00 94.50 171 GLY A N 1
ATOM 1420 C CA . GLY A 1 171 ? 15.215 22.807 -34.600 1.00 94.50 171 GLY A CA 1
ATOM 1421 C C . GLY A 1 171 ? 16.334 22.021 -35.267 1.00 94.50 171 GLY A C 1
ATOM 1422 O O . GLY A 1 171 ? 16.924 21.106 -34.681 1.00 94.50 171 GLY A O 1
ATOM 1423 N N . LEU A 1 172 ? 16.588 22.367 -36.523 1.00 96.06 172 LEU A N 1
ATOM 1424 C CA . LEU A 1 172 ? 17.828 22.060 -37.220 1.00 96.06 172 LEU A CA 1
ATOM 1425 C C . LEU A 1 172 ? 18.605 23.364 -37.337 1.00 96.06 172 LEU A C 1
ATOM 1427 O O . LEU A 1 172 ? 18.026 24.378 -37.728 1.00 96.06 172 LEU A O 1
ATOM 1431 N N . ASN A 1 173 ? 19.893 23.333 -37.020 1.00 94.94 173 ASN A N 1
ATOM 1432 C CA . ASN A 1 173 ? 20.763 24.457 -37.312 1.00 94.94 173 ASN A CA 1
ATOM 1433 C C . ASN A 1 173 ? 20.769 24.665 -38.845 1.00 94.94 173 ASN A C 1
ATOM 1435 O O . ASN A 1 173 ? 21.032 23.706 -39.581 1.00 94.94 173 ASN A O 1
ATOM 1439 N N . PRO A 1 174 ? 20.452 25.874 -39.342 1.00 94.88 174 PRO A N 1
ATOM 1440 C CA . PRO A 1 174 ? 20.213 26.107 -40.766 1.00 94.88 174 PRO A CA 1
ATOM 1441 C C . PRO A 1 174 ? 21.450 25.851 -41.637 1.00 94.88 174 PRO A C 1
ATOM 1443 O O . PRO A 1 174 ? 21.305 25.430 -42.784 1.00 94.88 174 PRO A O 1
ATOM 1446 N N . GLU A 1 175 ? 22.654 26.050 -41.096 1.00 96.38 175 GLU A N 1
ATOM 1447 C CA . GLU A 1 175 ? 23.917 25.884 -41.823 1.00 96.38 175 GLU A CA 1
ATOM 1448 C C . GLU A 1 175 ? 24.368 24.423 -41.862 1.00 96.38 175 GLU A C 1
ATOM 1450 O O . GLU A 1 175 ? 24.745 23.903 -42.909 1.00 96.38 175 GLU A O 1
ATOM 1455 N N . THR A 1 176 ? 24.316 23.742 -40.716 1.00 95.62 176 THR A N 1
ATOM 1456 C CA . THR A 1 176 ? 24.864 22.381 -40.577 1.00 95.62 176 THR A CA 1
ATOM 1457 C C . THR A 1 176 ? 23.837 21.283 -40.831 1.00 95.62 176 THR A C 1
ATOM 1459 O O . THR A 1 176 ? 24.212 20.118 -40.955 1.00 95.62 176 THR A O 1
ATOM 1462 N N . GLN A 1 177 ? 22.543 21.630 -40.860 1.00 95.75 177 GLN A N 1
ATOM 1463 C CA . GLN A 1 177 ? 21.419 20.686 -40.875 1.00 95.75 177 GLN A CA 1
ATOM 1464 C C . GLN A 1 177 ? 21.456 19.677 -39.710 1.00 95.75 177 GLN A C 1
ATOM 1466 O O . GLN A 1 177 ? 20.782 18.647 -39.749 1.00 95.75 177 GLN A O 1
ATOM 1471 N N . GLN A 1 178 ? 22.223 19.962 -38.651 1.00 95.44 178 GLN A N 1
ATOM 1472 C CA . GLN A 1 178 ? 22.290 19.134 -37.450 1.00 95.44 178 GLN A CA 1
ATOM 1473 C C . GLN A 1 178 ? 21.197 19.538 -36.452 1.00 95.44 178 GLN A C 1
ATOM 1475 O O . GLN A 1 178 ? 20.839 20.717 -36.376 1.00 95.44 178 GLN A O 1
ATOM 1480 N N . PRO A 1 179 ? 20.647 18.593 -35.668 1.00 94.62 179 PRO A N 1
ATOM 1481 C CA . PRO A 1 179 ? 19.705 18.907 -34.601 1.00 94.62 179 PRO A CA 1
ATOM 1482 C C . PRO A 1 179 ? 20.306 19.874 -33.581 1.00 94.62 179 PRO A C 1
ATOM 1484 O O . PRO A 1 179 ? 21.337 19.586 -32.977 1.00 94.62 179 PRO A O 1
ATOM 1487 N N . GLU A 1 180 ? 19.627 20.994 -33.358 1.00 96.12 180 GLU A N 1
ATOM 1488 C CA . GLU A 1 180 ? 19.990 21.940 -32.309 1.00 96.12 180 GLU A CA 1
ATOM 1489 C C . GLU A 1 180 ? 19.189 21.635 -31.040 1.00 96.12 180 GLU A C 1
ATOM 1491 O O . GLU A 1 180 ? 17.979 21.373 -31.093 1.00 96.12 180 GLU A O 1
ATOM 1496 N N . PHE A 1 181 ? 19.871 21.646 -29.896 1.00 94.44 181 PHE A N 1
ATOM 1497 C CA . PHE A 1 181 ? 19.301 21.308 -28.598 1.00 94.44 181 PHE A CA 1
ATOM 1498 C C . PHE A 1 181 ? 19.426 22.481 -27.631 1.00 94.44 181 PHE A C 1
ATOM 1500 O O . PHE A 1 181 ? 20.505 23.046 -27.482 1.00 94.44 181 PHE A O 1
ATOM 1507 N N . SER A 1 182 ? 18.347 22.786 -26.912 1.00 94.12 182 SER A N 1
ATOM 1508 C CA . SER A 1 182 ? 18.369 23.706 -25.775 1.00 94.12 182 SER A CA 1
ATOM 1509 C C . SER A 1 182 ? 18.257 22.937 -24.463 1.00 94.12 182 SER A C 1
ATOM 1511 O O . SER A 1 182 ? 17.682 21.844 -24.414 1.00 94.12 182 SER A O 1
ATOM 1513 N N . GLN A 1 183 ? 18.776 23.515 -23.379 1.00 93.69 183 GLN A N 1
ATOM 1514 C CA . GLN A 1 183 ? 18.470 23.030 -22.036 1.00 93.69 183 GLN A CA 1
ATOM 1515 C C . GLN A 1 183 ? 16.961 23.132 -21.796 1.00 93.69 183 GLN A C 1
ATOM 1517 O O . GLN A 1 183 ? 16.302 24.065 -22.258 1.00 93.69 183 GLN A O 1
ATOM 1522 N N . PHE A 1 184 ? 16.411 22.131 -21.121 1.00 94.38 184 PHE A N 1
ATOM 1523 C CA . PHE A 1 184 ? 14.991 22.041 -20.837 1.00 94.38 184 PHE A CA 1
ATOM 1524 C C . PHE A 1 184 ? 14.793 21.499 -19.424 1.00 94.38 184 PHE A C 1
ATOM 1526 O O . PHE A 1 184 ? 15.441 20.532 -19.033 1.00 94.38 184 PHE A O 1
ATOM 1533 N N . PHE A 1 185 ? 13.861 22.089 -18.684 1.00 94.44 185 PHE A N 1
ATOM 1534 C CA . PHE A 1 185 ? 13.319 21.531 -17.454 1.00 94.44 185 PHE A CA 1
ATOM 1535 C C . PHE A 1 185 ? 11.845 21.951 -17.358 1.00 94.44 185 PHE A C 1
ATOM 1537 O O . PHE A 1 185 ? 11.537 23.077 -17.754 1.00 94.44 185 PHE A O 1
ATOM 1544 N N . PRO A 1 186 ? 10.919 21.082 -16.917 1.00 94.69 186 PRO A N 1
ATOM 1545 C CA . PRO A 1 186 ? 9.497 21.421 -16.894 1.00 94.69 186 PRO A CA 1
ATOM 1546 C C . PRO A 1 186 ? 9.202 22.649 -16.027 1.00 94.69 186 PRO A C 1
ATOM 1548 O O . PRO A 1 186 ? 9.645 22.713 -14.884 1.00 94.69 186 PRO A O 1
ATOM 1551 N N . GLU A 1 187 ? 8.391 23.582 -16.530 1.00 95.25 187 GLU A N 1
ATOM 1552 C CA . GLU A 1 187 ? 7.987 24.788 -15.781 1.00 95.25 187 GLU A CA 1
ATOM 1553 C C . GLU A 1 187 ? 7.263 24.443 -14.471 1.00 95.25 187 GLU A C 1
ATOM 1555 O O . GLU A 1 187 ? 7.505 25.055 -13.436 1.00 95.25 187 GLU A O 1
ATOM 1560 N N . LEU A 1 188 ? 6.444 23.384 -14.475 1.00 93.25 188 LEU A N 1
ATOM 1561 C CA . LEU A 1 188 ? 5.775 22.875 -13.268 1.00 93.25 188 LEU A CA 1
ATOM 1562 C C . LEU A 1 188 ? 6.750 22.369 -12.193 1.00 93.25 188 LEU A C 1
ATOM 1564 O O . LEU A 1 188 ? 6.373 22.265 -11.029 1.00 93.25 188 LEU A O 1
ATOM 1568 N N . ALA A 1 189 ? 7.982 22.047 -12.587 1.00 94.25 189 ALA A N 1
ATOM 1569 C CA . ALA A 1 189 ? 9.071 21.637 -11.710 1.00 94.25 189 ALA A CA 1
ATOM 1570 C C . ALA A 1 189 ? 10.094 22.773 -11.492 1.00 94.25 189 ALA A C 1
ATOM 1572 O O . ALA A 1 189 ? 11.224 22.503 -11.105 1.00 94.25 189 ALA A O 1
ATOM 1573 N N . GLY A 1 190 ? 9.729 24.032 -11.766 1.00 93.19 190 GLY A N 1
ATOM 1574 C CA . GLY A 1 190 ? 10.586 25.204 -11.540 1.00 93.19 190 GLY A CA 1
ATOM 1575 C C . GLY A 1 190 ? 11.247 25.795 -12.789 1.00 93.19 190 GLY A C 1
ATOM 1576 O O . GLY A 1 190 ? 11.821 26.883 -12.724 1.00 93.19 190 GLY A O 1
ATOM 1577 N N . GLY A 1 191 ? 11.151 25.114 -13.936 1.00 93.94 191 GLY A N 1
ATOM 1578 C CA . GLY A 1 191 ? 11.705 25.596 -15.203 1.00 93.94 191 GLY A CA 1
ATOM 1579 C C . GLY A 1 191 ? 13.238 25.661 -15.223 1.00 93.94 191 GLY A C 1
ATOM 1580 O O . GLY A 1 191 ? 13.928 25.266 -14.284 1.00 93.94 191 GLY A O 1
ATOM 1581 N N . VAL A 1 192 ? 13.805 26.142 -16.333 1.00 91.19 192 VAL A N 1
ATOM 1582 C CA . VAL A 1 192 ? 15.272 26.280 -16.489 1.00 91.19 192 VAL A CA 1
ATOM 1583 C C . VAL A 1 192 ? 15.815 27.471 -15.687 1.00 91.19 192 VAL A C 1
ATOM 1585 O O . VAL A 1 192 ? 16.962 27.454 -15.244 1.00 91.19 192 VAL A O 1
ATOM 1588 N N . GLU A 1 193 ? 14.983 28.489 -15.460 1.00 90.75 193 GLU A N 1
ATOM 1589 C CA . GLU A 1 193 ? 15.332 29.731 -14.760 1.00 90.75 193 GLU A CA 1
ATOM 1590 C C . GLU A 1 193 ? 15.828 29.492 -13.331 1.00 90.75 193 GLU A C 1
ATOM 1592 O O . GLU A 1 193 ? 16.860 30.039 -12.937 1.00 90.75 193 GLU A O 1
ATOM 1597 N N . GLN A 1 194 ? 15.158 28.603 -12.589 1.00 88.56 194 GLN A N 1
ATOM 1598 C CA . GLN A 1 194 ? 15.545 28.233 -11.224 1.00 88.56 194 GLN A CA 1
ATOM 1599 C C . GLN A 1 194 ? 16.949 27.602 -11.154 1.00 88.56 194 GLN A C 1
ATOM 1601 O O . GLN A 1 194 ? 17.590 27.631 -10.104 1.00 88.56 194 GLN A O 1
ATOM 1606 N N . TYR A 1 195 ? 17.460 27.086 -12.278 1.00 84.69 195 TYR A N 1
ATOM 1607 C CA . TYR A 1 195 ? 18.735 26.372 -12.372 1.00 84.69 195 TYR A CA 1
ATOM 1608 C C . TYR A 1 195 ? 19.768 27.065 -13.261 1.00 84.69 195 TYR A C 1
ATOM 1610 O O . TYR A 1 195 ? 20.781 26.456 -13.583 1.00 84.69 195 TYR A O 1
ATOM 1618 N N . LYS A 1 196 ? 19.591 28.342 -13.619 1.00 82.00 196 LYS A N 1
ATOM 1619 C CA . LYS A 1 196 ? 20.541 29.070 -14.486 1.00 82.00 196 LYS A CA 1
ATOM 1620 C C . LYS A 1 196 ? 22.002 29.019 -14.026 1.00 82.00 196 LYS A C 1
ATOM 1622 O O . LYS A 1 196 ? 22.899 29.029 -14.861 1.00 82.00 196 LYS A O 1
ATOM 1627 N N . ASN A 1 197 ? 22.231 28.943 -12.715 1.00 82.25 197 ASN A N 1
ATOM 1628 C CA . ASN A 1 197 ? 23.570 28.904 -12.120 1.00 82.25 197 ASN A CA 1
ATOM 1629 C C . ASN A 1 197 ? 24.063 27.481 -11.798 1.00 82.25 197 ASN A C 1
ATOM 1631 O O . ASN A 1 197 ? 25.148 27.328 -11.243 1.00 82.25 197 ASN A O 1
ATOM 1635 N N . SER A 1 198 ? 23.271 26.445 -12.095 1.00 83.88 198 SER A N 1
ATOM 1636 C CA . SER A 1 198 ? 23.599 25.048 -11.812 1.00 83.88 198 SER A CA 1
ATOM 1637 C C . SER A 1 198 ? 23.483 24.210 -13.079 1.00 83.88 198 SER A C 1
ATOM 1639 O O . SER A 1 198 ? 22.410 24.079 -13.661 1.00 83.88 198 SER A O 1
ATOM 1641 N N . ASP A 1 199 ? 24.559 23.515 -13.441 1.00 83.81 199 ASP A N 1
ATOM 1642 C CA . ASP A 1 199 ? 24.531 22.509 -14.513 1.00 83.81 199 ASP A CA 1
ATOM 1643 C C . ASP A 1 199 ? 23.659 21.281 -14.177 1.00 83.81 199 ASP A C 1
ATOM 1645 O O . ASP A 1 199 ? 23.523 20.364 -14.992 1.00 83.81 199 ASP A O 1
ATOM 1649 N N . ARG A 1 200 ? 23.090 21.235 -12.965 1.00 88.50 200 ARG A N 1
ATOM 1650 C CA . ARG A 1 200 ? 22.347 20.101 -12.413 1.00 88.50 200 ARG A CA 1
ATOM 1651 C C . ARG A 1 200 ? 20.967 20.542 -11.939 1.00 88.50 200 ARG A C 1
ATOM 1653 O O . ARG A 1 200 ? 20.860 21.429 -11.091 1.00 88.50 200 ARG A O 1
ATOM 1660 N N . CYS A 1 201 ? 19.936 19.862 -12.427 1.00 91.06 201 CYS A N 1
ATOM 1661 C CA . CYS A 1 201 ? 18.593 19.911 -11.858 1.00 91.06 201 CYS A CA 1
ATOM 1662 C C . CYS A 1 201 ? 18.396 18.720 -10.908 1.00 91.06 201 CYS A C 1
ATOM 1664 O O . CYS A 1 201 ? 19.052 17.682 -11.048 1.00 91.06 201 CYS A O 1
ATOM 1666 N N . LEU A 1 202 ? 17.486 18.848 -9.943 1.00 94.38 202 LEU A N 1
ATOM 1667 C CA . LEU A 1 202 ? 17.157 17.767 -9.014 1.00 94.38 202 LEU A CA 1
ATOM 1668 C C . LEU A 1 202 ? 15.931 17.008 -9.511 1.00 94.38 202 LEU A C 1
ATOM 1670 O O . LEU A 1 202 ? 14.903 17.608 -9.818 1.00 94.38 202 LEU A O 1
ATOM 1674 N N . PHE A 1 203 ? 16.012 15.677 -9.554 1.00 96.38 203 PHE A N 1
ATOM 1675 C CA . PHE A 1 203 ? 14.864 14.861 -9.954 1.00 96.38 203 PHE A CA 1
ATOM 1676 C C . PHE A 1 203 ? 13.708 14.967 -8.940 1.00 96.38 203 PHE A C 1
ATOM 1678 O O . PHE A 1 203 ? 12.544 14.823 -9.313 1.00 96.38 203 PHE A O 1
ATOM 1685 N N . TYR A 1 204 ? 14.016 15.314 -7.683 1.00 96.75 204 TYR A N 1
ATOM 1686 C CA . TYR A 1 204 ? 13.035 15.604 -6.633 1.00 96.75 204 TYR A CA 1
ATOM 1687 C C . TYR A 1 204 ? 11.987 16.658 -7.023 1.00 96.75 204 TYR A C 1
ATOM 1689 O O . TYR A 1 204 ? 10.827 16.538 -6.629 1.00 96.75 204 TYR A O 1
ATOM 1697 N N . GLU A 1 205 ? 12.350 17.666 -7.818 1.00 96.50 205 GLU A N 1
ATOM 1698 C CA . GLU A 1 205 ? 11.387 18.692 -8.233 1.00 96.50 205 GLU A CA 1
ATOM 1699 C C . GLU A 1 205 ? 10.322 18.135 -9.167 1.00 96.50 205 GLU A C 1
ATOM 1701 O O . GLU A 1 205 ? 9.167 18.546 -9.106 1.00 96.50 205 GLU A O 1
ATOM 1706 N N . LEU A 1 206 ? 10.682 17.156 -10.001 1.00 96.56 206 LEU A N 1
ATOM 1707 C CA . LEU A 1 206 ? 9.717 16.496 -10.869 1.00 96.56 206 LEU A CA 1
ATOM 1708 C C . LEU A 1 206 ? 8.755 15.625 -10.050 1.00 96.56 206 LEU A C 1
ATOM 1710 O O . LEU A 1 206 ? 7.550 15.661 -10.280 1.00 96.56 206 LEU A O 1
ATOM 1714 N N . ILE A 1 207 ? 9.276 14.897 -9.056 1.00 97.56 207 ILE A N 1
ATOM 1715 C CA . ILE A 1 207 ? 8.470 14.132 -8.088 1.00 97.56 207 ILE A CA 1
ATOM 1716 C C . ILE A 1 207 ? 7.492 15.063 -7.361 1.00 97.56 207 ILE A C 1
ATOM 1718 O O . ILE A 1 207 ? 6.293 14.793 -7.304 1.00 97.56 207 ILE A O 1
ATOM 1722 N N . THR A 1 208 ? 7.989 16.201 -6.877 1.00 97.00 208 THR A N 1
ATOM 1723 C CA . THR A 1 208 ? 7.188 17.227 -6.203 1.00 97.00 208 THR A CA 1
ATOM 1724 C C . THR A 1 208 ? 6.135 17.820 -7.137 1.00 97.00 208 THR A C 1
ATOM 1726 O O . THR A 1 208 ? 4.988 17.978 -6.730 1.00 97.00 208 THR A O 1
ATOM 1729 N N . ALA A 1 209 ? 6.482 18.109 -8.394 1.00 96.62 209 ALA A N 1
ATOM 1730 C CA . ALA A 1 209 ? 5.541 18.613 -9.389 1.00 96.62 209 ALA A CA 1
ATOM 1731 C C . ALA A 1 209 ? 4.398 17.622 -9.646 1.00 96.62 209 ALA A C 1
ATOM 1733 O O . ALA A 1 209 ? 3.249 18.044 -9.743 1.00 96.62 209 ALA A O 1
ATOM 1734 N N . PHE A 1 210 ? 4.684 16.315 -9.701 1.00 97.31 210 PHE A N 1
ATOM 1735 C CA . PHE A 1 210 ? 3.642 15.294 -9.809 1.00 97.31 210 PHE A CA 1
ATOM 1736 C C . PHE A 1 210 ? 2.753 15.246 -8.564 1.00 97.31 210 PHE A C 1
ATOM 1738 O O . PHE A 1 210 ? 1.534 15.239 -8.702 1.00 97.31 210 PHE A O 1
ATOM 1745 N N . LEU A 1 211 ? 3.318 15.261 -7.355 1.00 97.38 211 LEU A N 1
ATOM 1746 C CA . LEU A 1 211 ? 2.526 15.181 -6.121 1.00 97.38 211 LEU A CA 1
ATOM 1747 C C . LEU A 1 211 ? 1.694 16.448 -5.866 1.00 97.38 211 LEU A C 1
ATOM 1749 O O . LEU A 1 211 ? 0.547 16.349 -5.438 1.00 97.38 211 LEU A O 1
ATOM 1753 N N . LYS A 1 212 ? 2.191 17.634 -6.238 1.00 96.50 212 LYS A N 1
ATOM 1754 C CA . LYS A 1 212 ? 1.433 18.899 -6.164 1.00 96.50 212 LYS A CA 1
ATOM 1755 C C . LYS A 1 212 ? 0.145 18.898 -6.986 1.00 96.50 212 LYS A C 1
ATOM 1757 O O . LYS A 1 212 ? -0.743 19.690 -6.706 1.00 96.50 212 LYS A O 1
ATOM 1762 N N . THR A 1 213 ? -0.001 18.003 -7.963 1.00 95.19 213 THR A N 1
ATOM 1763 C CA . THR A 1 213 ? -1.265 17.869 -8.710 1.00 95.19 213 THR A CA 1
ATOM 1764 C C . THR A 1 213 ? -2.418 17.325 -7.859 1.00 95.19 213 THR A C 1
ATOM 1766 O O . THR A 1 213 ? -3.569 17.481 -8.249 1.00 95.19 213 THR A O 1
ATOM 1769 N N . GLY A 1 214 ? -2.120 16.706 -6.710 1.00 93.31 214 GLY A N 1
ATOM 1770 C CA . GLY A 1 214 ? -3.108 16.296 -5.710 1.00 93.31 214 GLY A CA 1
ATOM 1771 C C . GLY A 1 214 ? -3.404 17.358 -4.645 1.00 93.31 214 GLY A C 1
ATOM 1772 O O . GLY A 1 214 ? -4.251 17.119 -3.792 1.00 93.31 214 GLY A O 1
ATOM 1773 N N . SER A 1 215 ? -2.724 18.512 -4.667 1.00 93.31 215 SER A N 1
ATOM 1774 C CA . SER A 1 215 ? -2.991 19.609 -3.729 1.00 93.31 215 SER A CA 1
ATOM 1775 C C . SER A 1 215 ? -4.270 20.354 -4.113 1.00 93.31 215 SER A C 1
ATOM 1777 O O . SER A 1 215 ? -4.514 20.630 -5.287 1.00 93.31 215 SER A O 1
ATOM 1779 N N . ASN A 1 216 ? -5.068 20.730 -3.114 1.00 87.38 216 ASN A N 1
ATOM 1780 C CA . ASN A 1 216 ? -6.207 21.621 -3.306 1.00 87.38 216 ASN A CA 1
ATOM 1781 C C . ASN A 1 216 ? -5.697 23.060 -3.486 1.00 87.38 216 ASN A C 1
ATOM 1783 O O . ASN A 1 216 ? -4.863 23.517 -2.710 1.00 87.38 216 ASN A O 1
ATOM 1787 N N . GLU A 1 217 ? -6.213 23.805 -4.467 1.00 84.19 217 GLU A N 1
ATOM 1788 C CA . GLU A 1 217 ? -5.836 25.216 -4.677 1.00 84.19 217 GLU A CA 1
ATOM 1789 C C . GLU A 1 217 ? -6.088 26.083 -3.430 1.00 84.19 217 GLU A C 1
ATOM 1791 O O . GLU A 1 217 ? -5.380 27.061 -3.198 1.00 84.19 217 GLU A O 1
ATOM 1796 N N . ASN A 1 218 ? -7.070 25.697 -2.608 1.00 84.31 218 ASN A N 1
ATOM 1797 C CA . ASN A 1 218 ? -7.434 26.408 -1.383 1.00 84.31 218 ASN A CA 1
ATOM 1798 C C . ASN A 1 218 ? -6.587 26.023 -0.161 1.00 84.31 218 ASN A C 1
ATOM 1800 O O . ASN A 1 218 ? -6.626 26.736 0.839 1.00 84.31 218 ASN A O 1
ATOM 1804 N N . ASP A 1 219 ? -5.843 24.916 -0.226 1.00 83.38 219 ASP A N 1
ATOM 1805 C CA . ASP A 1 219 ? -4.968 24.462 0.854 1.00 83.38 219 ASP A CA 1
ATOM 1806 C C . ASP A 1 219 ? -3.607 24.035 0.282 1.00 83.38 219 ASP A C 1
ATOM 1808 O O . ASP A 1 219 ? -3.404 22.871 -0.077 1.00 83.38 219 ASP A O 1
ATOM 1812 N N . PRO A 1 220 ? -2.656 24.980 0.160 1.00 79.00 220 PRO A N 1
ATOM 1813 C CA . PRO A 1 220 ? -1.346 24.710 -0.417 1.00 79.00 220 PRO A CA 1
ATOM 1814 C C . PRO A 1 220 ? -0.441 23.887 0.512 1.00 79.00 220 PRO A C 1
ATOM 1816 O O . PRO A 1 220 ? 0.749 23.739 0.214 1.00 79.00 220 PRO A O 1
ATOM 1819 N N . GLN A 1 221 ? -0.950 23.375 1.640 1.00 86.44 221 GLN A N 1
ATOM 1820 C CA . GLN A 1 221 ? -0.176 22.492 2.497 1.00 86.44 221 GLN A CA 1
ATOM 1821 C C . GLN A 1 221 ? 0.234 21.216 1.755 1.00 86.44 221 GLN A C 1
ATOM 1823 O O . GLN A 1 221 ? -0.444 20.687 0.869 1.00 86.44 221 GLN A O 1
ATOM 1828 N N . GLN A 1 222 ? 1.423 20.735 2.105 1.00 93.00 222 GLN A N 1
ATOM 1829 C CA . GLN A 1 222 ? 1.975 19.515 1.546 1.00 93.00 222 GLN A CA 1
ATOM 1830 C C . GLN A 1 222 ? 1.187 18.317 2.094 1.00 93.00 222 GLN A C 1
ATOM 1832 O O . GLN A 1 222 ? 1.350 17.949 3.252 1.00 93.00 222 GLN A O 1
ATOM 1837 N N . TRP A 1 223 ? 0.361 17.695 1.251 1.00 95.56 223 TRP A N 1
ATOM 1838 C CA . TRP A 1 223 ? -0.501 16.567 1.634 1.00 95.56 223 TRP A CA 1
ATOM 1839 C C . TRP A 1 223 ? 0.237 15.222 1.744 1.00 95.56 223 TRP A C 1
ATOM 1841 O O . TRP A 1 223 ? -0.363 14.216 2.113 1.00 95.56 223 TRP A O 1
ATOM 1851 N N . TRP A 1 224 ? 1.533 15.180 1.415 1.00 97.00 224 TRP A N 1
ATOM 1852 C CA . TRP A 1 224 ? 2.355 13.972 1.483 1.00 97.00 224 TRP A CA 1
ATOM 1853 C C . TRP A 1 224 ? 3.584 14.157 2.373 1.00 97.00 224 TRP A C 1
ATOM 1855 O O . TRP A 1 224 ? 4.174 15.236 2.445 1.00 97.00 224 TRP A O 1
ATOM 1865 N N . ARG A 1 225 ? 4.061 13.065 2.966 1.00 96.56 225 ARG A N 1
ATOM 1866 C CA . ARG A 1 225 ? 5.275 13.025 3.787 1.00 96.56 225 ARG A CA 1
ATOM 1867 C C . ARG A 1 225 ? 6.163 11.848 3.398 1.00 96.56 225 ARG A C 1
ATOM 1869 O O . ARG A 1 225 ? 5.677 10.744 3.179 1.00 96.56 225 ARG A O 1
ATOM 1876 N N . GLU A 1 226 ? 7.471 12.071 3.321 1.00 94.75 226 GLU A N 1
ATOM 1877 C CA . GLU A 1 226 ? 8.453 11.001 3.090 1.00 94.75 226 GLU A CA 1
ATOM 1878 C C . GLU A 1 226 ? 8.457 9.999 4.253 1.00 94.75 226 GLU A C 1
ATOM 1880 O O . GLU A 1 226 ? 8.435 10.403 5.412 1.00 94.75 226 GLU A O 1
ATOM 1885 N N . VAL A 1 227 ? 8.493 8.698 3.944 1.00 92.94 227 VAL A N 1
ATOM 1886 C CA . VAL A 1 227 ? 8.475 7.611 4.952 1.00 92.94 227 VAL A CA 1
ATOM 1887 C C . VAL A 1 227 ? 9.686 6.686 4.886 1.00 92.94 227 VAL A C 1
ATOM 1889 O O . VAL A 1 227 ? 9.984 5.963 5.833 1.00 92.94 227 VAL A O 1
ATOM 1892 N N . PHE A 1 228 ? 10.403 6.699 3.766 1.00 91.38 228 PHE A N 1
ATOM 1893 C CA . PHE A 1 228 ? 11.658 5.973 3.619 1.00 91.38 228 PHE A CA 1
ATOM 1894 C C . PHE A 1 228 ? 12.853 6.891 3.927 1.00 91.38 228 PHE A C 1
ATOM 1896 O O . PHE A 1 228 ? 12.683 7.996 4.440 1.00 91.38 228 PHE A O 1
ATOM 1903 N N . VAL A 1 229 ? 14.074 6.442 3.623 1.00 92.75 229 VAL A N 1
ATOM 1904 C CA . VAL A 1 229 ? 15.278 7.273 3.716 1.00 92.75 229 VAL A CA 1
ATOM 1905 C C . VAL A 1 229 ? 15.048 8.578 2.933 1.00 92.75 229 VAL A C 1
ATOM 1907 O O . VAL A 1 229 ? 14.739 8.510 1.738 1.00 92.75 229 VAL A O 1
ATOM 1910 N N . PRO A 1 230 ? 15.172 9.758 3.573 1.00 92.69 230 PRO A N 1
ATOM 1911 C CA . PRO A 1 230 ? 14.813 11.022 2.945 1.00 92.69 230 PRO A CA 1
ATOM 1912 C C . PRO A 1 230 ? 15.491 11.249 1.592 1.00 92.69 230 PRO A C 1
ATOM 1914 O O . PRO A 1 230 ? 16.716 11.189 1.457 1.00 92.69 230 PRO A O 1
ATOM 1917 N N . GLY A 1 231 ? 14.671 11.541 0.583 1.00 93.44 231 GLY A N 1
ATOM 1918 C CA . GLY A 1 231 ? 15.084 11.742 -0.801 1.00 93.44 231 GLY A CA 1
ATOM 1919 C C . GLY A 1 231 ? 15.698 10.515 -1.484 1.00 93.44 231 GLY A C 1
ATOM 1920 O O . GLY A 1 231 ? 16.486 10.705 -2.410 1.00 93.44 231 GLY A O 1
ATOM 1921 N N . GLN A 1 232 ? 15.380 9.295 -1.046 1.00 96.44 232 GLN A N 1
ATOM 1922 C CA . GLN A 1 232 ? 15.787 8.051 -1.701 1.00 96.44 232 GLN A CA 1
ATOM 1923 C C . GLN A 1 232 ? 14.567 7.272 -2.219 1.00 96.44 232 GLN A C 1
ATOM 1925 O O . GLN A 1 232 ? 13.566 7.125 -1.522 1.00 96.44 232 GLN A O 1
ATOM 1930 N N . MET A 1 233 ? 14.663 6.751 -3.442 1.00 98.12 233 MET A N 1
ATOM 1931 C CA . MET A 1 233 ? 13.687 5.832 -4.034 1.00 98.12 233 MET A CA 1
ATOM 1932 C C . MET A 1 233 ? 14.110 4.372 -3.858 1.00 98.12 233 MET A C 1
ATOM 1934 O O . MET A 1 233 ? 15.293 4.058 -3.718 1.00 98.12 233 MET A O 1
ATOM 1938 N N . LEU A 1 234 ? 13.135 3.473 -3.936 1.00 98.31 234 LEU A N 1
ATOM 1939 C CA . LEU A 1 234 ? 13.346 2.030 -3.952 1.00 98.31 234 LEU A CA 1
ATOM 1940 C C . LEU A 1 234 ? 13.332 1.538 -5.406 1.00 98.31 234 LEU A C 1
ATOM 1942 O O . LEU A 1 234 ? 12.318 1.718 -6.076 1.00 98.31 234 LEU A O 1
ATOM 1946 N N . PRO A 1 235 ? 14.416 0.962 -5.942 1.00 98.44 235 PRO A N 1
ATOM 1947 C CA . PRO A 1 235 ? 14.402 0.320 -7.255 1.00 98.44 235 PRO A CA 1
ATOM 1948 C C . PRO A 1 235 ? 13.754 -1.078 -7.247 1.00 98.44 235 PRO A C 1
ATOM 1950 O O . PRO A 1 235 ? 14.032 -1.913 -6.385 1.00 98.44 235 PRO A O 1
ATOM 1953 N N . PHE A 1 236 ? 12.955 -1.354 -8.277 1.00 98.69 236 PHE A N 1
ATOM 1954 C CA . PHE A 1 236 ? 12.583 -2.692 -8.732 1.00 98.69 236 PHE A CA 1
ATOM 1955 C C . PHE A 1 236 ? 13.074 -2.885 -10.170 1.00 98.69 236 PHE A C 1
ATOM 1957 O O . PHE A 1 236 ? 12.606 -2.194 -11.077 1.00 98.69 236 PHE A O 1
ATOM 1964 N N . PHE A 1 237 ? 14.018 -3.795 -10.397 1.00 98.56 237 PHE A N 1
ATOM 1965 C CA . PHE A 1 237 ? 14.635 -3.989 -11.712 1.00 98.56 237 PHE A CA 1
ATOM 1966 C C . PHE A 1 237 ? 14.319 -5.348 -12.336 1.00 98.56 237 PHE A C 1
ATOM 1968 O O . PHE A 1 237 ? 14.013 -6.327 -11.663 1.00 98.56 237 PHE A O 1
ATOM 1975 N N . SER A 1 238 ? 14.471 -5.415 -13.650 1.00 98.50 238 SER A N 1
ATOM 1976 C CA . SER A 1 238 ? 14.599 -6.657 -14.401 1.00 98.50 238 SER A CA 1
ATOM 1977 C C . SER A 1 238 ? 15.735 -6.471 -15.388 1.00 98.50 238 SER A C 1
ATOM 1979 O O . SER A 1 238 ? 15.650 -5.580 -16.229 1.00 98.50 238 SER A O 1
ATOM 1981 N N . LEU A 1 239 ? 16.790 -7.274 -15.280 1.00 98.56 239 LEU A N 1
ATOM 1982 C CA . LEU A 1 239 ? 17.950 -7.222 -16.164 1.00 98.56 239 LEU A CA 1
ATOM 1983 C C . LEU A 1 239 ? 18.109 -8.553 -16.886 1.00 98.56 239 LEU A C 1
ATOM 1985 O O . LEU A 1 239 ? 18.184 -9.603 -16.251 1.00 98.56 239 LEU A O 1
ATOM 1989 N N . PHE A 1 240 ? 18.196 -8.482 -18.207 1.00 98.44 240 PHE A N 1
ATOM 1990 C CA . PHE A 1 240 ? 18.572 -9.591 -19.070 1.00 98.44 240 PHE A CA 1
ATOM 1991 C C . PHE A 1 240 ? 19.942 -9.285 -19.648 1.00 98.44 240 PHE A C 1
ATOM 1993 O O . PHE A 1 240 ? 20.117 -8.294 -20.358 1.00 98.44 240 PHE A O 1
ATOM 2000 N N . VAL A 1 241 ? 20.910 -10.109 -19.280 1.00 98.38 241 VAL A N 1
ATOM 2001 C CA . VAL A 1 241 ? 22.323 -9.900 -19.558 1.00 98.38 241 VAL A CA 1
ATOM 2002 C C . VAL A 1 241 ? 22.820 -11.044 -20.423 1.00 98.38 241 VAL A C 1
ATOM 2004 O O . VAL A 1 241 ? 22.576 -12.198 -20.090 1.00 98.38 241 VAL A O 1
ATOM 2007 N N . ASN A 1 242 ? 23.516 -10.719 -21.505 1.00 98.00 242 ASN A N 1
ATOM 2008 C CA . ASN A 1 242 ? 24.146 -11.688 -22.390 1.00 98.00 242 ASN A CA 1
ATOM 2009 C C . ASN A 1 242 ? 25.670 -11.627 -22.241 1.00 98.00 242 ASN A C 1
ATOM 2011 O O . ASN A 1 242 ? 26.226 -10.573 -21.908 1.00 98.00 242 ASN A O 1
ATOM 2015 N N . ASP A 1 243 ? 26.319 -12.752 -22.528 1.00 96.44 243 ASP A N 1
ATOM 2016 C CA . ASP A 1 243 ? 27.772 -12.900 -22.628 1.00 96.44 243 ASP A CA 1
ATOM 2017 C C . ASP A 1 243 ? 28.510 -12.658 -21.294 1.00 96.44 243 ASP A C 1
ATOM 2019 O O . ASP A 1 243 ? 29.665 -12.226 -21.262 1.00 96.44 243 ASP A O 1
ATOM 2023 N N . LEU A 1 244 ? 27.856 -12.948 -20.160 1.00 96.81 244 LEU A N 1
ATOM 2024 C CA . LEU A 1 244 ? 28.473 -12.856 -18.834 1.00 96.81 244 LEU A CA 1
ATOM 2025 C C . LEU A 1 244 ? 29.107 -14.205 -18.451 1.00 96.81 244 LEU A C 1
ATOM 2027 O O . LEU A 1 244 ? 28.385 -15.184 -18.264 1.00 96.81 244 LEU A O 1
ATOM 2031 N N . PRO A 1 245 ? 30.437 -14.290 -18.249 1.00 96.69 245 PRO A N 1
ATOM 2032 C CA . PRO A 1 245 ? 31.051 -15.550 -17.849 1.00 96.69 245 PRO A CA 1
ATOM 2033 C C . PRO A 1 245 ? 30.516 -16.009 -16.486 1.00 96.69 245 PRO A C 1
ATOM 2035 O O . PRO A 1 245 ? 30.449 -15.221 -15.542 1.00 96.69 245 PRO A O 1
ATOM 2038 N N . ALA A 1 246 ? 30.183 -17.297 -16.360 1.00 95.69 246 ALA A N 1
ATOM 2039 C CA . ALA A 1 246 ? 29.454 -17.839 -15.207 1.00 95.69 246 ALA A CA 1
ATOM 2040 C C . ALA A 1 246 ? 30.109 -17.554 -13.837 1.00 95.69 246 ALA A C 1
ATOM 2042 O O . ALA A 1 246 ? 29.417 -17.394 -12.832 1.00 95.69 246 ALA A O 1
ATOM 2043 N N . GLU A 1 247 ? 31.437 -17.440 -13.793 1.00 95.50 247 GLU A N 1
ATOM 2044 C CA . GLU A 1 247 ? 32.215 -17.077 -12.598 1.00 95.50 247 GLU A CA 1
ATOM 2045 C C . GLU A 1 247 ? 31.933 -15.657 -12.069 1.00 95.50 247 GLU A C 1
ATOM 2047 O O . GLU A 1 247 ? 32.184 -15.374 -10.897 1.00 95.50 247 GLU A O 1
ATOM 2052 N N . TYR A 1 248 ? 31.368 -14.774 -12.899 1.00 96.31 248 TYR A N 1
ATOM 2053 C CA . TYR A 1 248 ? 30.973 -13.415 -12.527 1.00 96.31 248 TYR A CA 1
ATOM 2054 C C . TYR A 1 248 ? 29.519 -13.318 -12.046 1.00 96.31 248 TYR A C 1
ATOM 2056 O O . TYR A 1 248 ? 29.163 -12.305 -11.436 1.00 96.31 248 TYR A O 1
ATOM 2064 N N . ASN A 1 249 ? 28.693 -14.356 -12.242 1.00 96.31 249 ASN A N 1
ATOM 2065 C CA . ASN A 1 249 ? 27.279 -14.344 -11.843 1.00 96.31 249 ASN A CA 1
ATOM 2066 C C . ASN A 1 249 ? 27.096 -14.015 -10.349 1.00 96.31 249 ASN A C 1
ATOM 2068 O O . ASN A 1 249 ? 26.343 -13.084 -10.045 1.00 96.31 249 ASN A O 1
ATOM 2072 N N . PRO A 1 250 ? 27.813 -14.663 -9.403 1.00 97.19 250 PRO A N 1
ATOM 2073 C CA . PRO A 1 250 ? 27.667 -14.348 -7.981 1.00 97.19 250 PRO A CA 1
ATOM 2074 C C . PRO A 1 250 ? 28.063 -12.907 -7.638 1.00 97.19 250 PRO A C 1
ATOM 2076 O O . PRO A 1 250 ? 27.435 -12.265 -6.799 1.00 97.19 250 PRO A O 1
ATOM 2079 N N . TYR A 1 251 ? 29.070 -12.358 -8.322 1.00 97.06 251 TYR A N 1
ATOM 2080 C CA . TYR A 1 251 ? 29.516 -10.985 -8.093 1.00 97.06 251 TYR A CA 1
ATOM 2081 C C . TYR A 1 251 ? 28.519 -9.952 -8.626 1.00 97.06 251 TYR A C 1
ATOM 2083 O O . TYR A 1 251 ? 28.326 -8.909 -7.995 1.00 97.06 251 TYR A O 1
ATOM 2091 N N . LEU A 1 252 ? 27.877 -10.226 -9.767 1.00 97.38 252 LEU A N 1
ATOM 2092 C CA . LEU A 1 252 ? 26.809 -9.372 -10.280 1.00 97.38 252 LEU A CA 1
ATOM 2093 C C . LEU A 1 252 ? 25.593 -9.407 -9.347 1.00 97.38 252 LEU A C 1
ATOM 2095 O O . LEU A 1 252 ? 25.078 -8.350 -8.986 1.00 97.38 252 LEU A O 1
ATOM 2099 N N . LEU A 1 253 ? 25.182 -10.596 -8.895 1.00 97.75 253 LEU A N 1
ATOM 2100 C CA . LEU A 1 253 ? 24.096 -10.763 -7.924 1.00 97.75 253 LEU A CA 1
ATOM 2101 C C . LEU A 1 253 ? 24.375 -9.996 -6.626 1.00 97.75 253 LEU A C 1
ATOM 2103 O O . LEU A 1 253 ? 23.511 -9.255 -6.160 1.00 97.75 253 LEU A O 1
ATOM 2107 N N . TYR A 1 254 ? 25.599 -10.086 -6.097 1.00 97.81 254 TYR A N 1
ATOM 2108 C CA . TYR A 1 254 ? 26.023 -9.325 -4.922 1.00 97.81 254 TYR A CA 1
ATOM 2109 C C . TYR A 1 254 ? 25.923 -7.806 -5.131 1.00 97.81 254 TYR A C 1
ATOM 2111 O O . TYR A 1 254 ? 25.404 -7.089 -4.271 1.00 97.81 254 TYR A O 1
ATOM 2119 N N . LYS A 1 255 ? 26.384 -7.295 -6.281 1.00 97.62 255 LYS A N 1
ATOM 2120 C CA . LYS A 1 255 ? 26.277 -5.864 -6.607 1.00 97.62 255 LYS A CA 1
ATOM 2121 C C . LYS A 1 255 ? 24.825 -5.416 -6.729 1.00 97.62 255 LYS A C 1
ATOM 2123 O O . LYS A 1 255 ? 24.481 -4.363 -6.203 1.00 97.62 255 LYS A O 1
ATOM 2128 N N . LEU A 1 256 ? 23.979 -6.208 -7.384 1.00 97.94 256 LEU A N 1
ATOM 2129 C CA . LEU A 1 256 ? 22.560 -5.903 -7.557 1.00 97.94 256 LEU A CA 1
ATOM 2130 C C . LEU A 1 256 ? 21.794 -5.937 -6.230 1.00 97.94 256 LEU A C 1
ATOM 2132 O O . LEU A 1 256 ? 20.969 -5.062 -5.992 1.00 97.94 256 LEU A O 1
ATOM 2136 N N . HIS A 1 257 ? 22.101 -6.890 -5.348 1.00 97.44 257 HIS A N 1
ATOM 2137 C CA . HIS A 1 257 ? 21.500 -6.985 -4.014 1.00 97.44 257 HIS A CA 1
ATOM 2138 C C . HIS A 1 257 ? 21.761 -5.735 -3.165 1.00 97.44 257 HIS A C 1
ATOM 2140 O O . HIS A 1 257 ? 20.862 -5.228 -2.492 1.00 97.44 257 HIS A O 1
ATOM 2146 N N . ASN A 1 258 ? 22.983 -5.211 -3.243 1.00 97.69 258 ASN A N 1
ATOM 2147 C CA . ASN A 1 258 ? 23.415 -4.039 -2.486 1.00 97.69 258 ASN A CA 1
ATOM 2148 C C . ASN A 1 258 ? 23.253 -2.716 -3.251 1.00 97.69 258 ASN A C 1
ATOM 2150 O O . ASN A 1 258 ? 23.676 -1.669 -2.761 1.00 97.69 258 ASN A O 1
ATOM 2154 N N . PHE A 1 259 ? 22.703 -2.752 -4.470 1.00 97.62 259 PHE A N 1
ATOM 2155 C CA . PHE A 1 259 ? 22.641 -1.605 -5.381 1.00 97.62 259 PHE A CA 1
ATOM 2156 C C . PHE A 1 259 ? 23.977 -0.875 -5.526 1.00 97.62 259 PHE A C 1
ATOM 2158 O O . PHE A 1 259 ? 24.027 0.353 -5.540 1.00 97.62 259 PHE A O 1
ATOM 2165 N N . PHE A 1 260 ? 25.078 -1.615 -5.606 1.00 97.75 260 PHE A N 1
ATOM 2166 C CA . PHE A 1 260 ? 26.398 -1.034 -5.796 1.00 97.75 260 PHE A CA 1
ATOM 2167 C C . PHE A 1 260 ? 26.596 -0.589 -7.239 1.00 97.75 260 PHE A C 1
ATOM 2169 O O . PHE A 1 260 ? 26.331 -1.330 -8.187 1.00 97.75 260 PHE A O 1
ATOM 2176 N N . HIS A 1 261 ? 27.144 0.614 -7.398 1.00 96.50 261 HIS A N 1
ATOM 2177 C CA . HIS A 1 261 ? 27.672 1.054 -8.681 1.00 96.50 261 HIS A CA 1
ATOM 2178 C C . HIS A 1 261 ? 28.895 0.199 -9.074 1.00 96.50 261 HIS A C 1
ATOM 2180 O O . HIS A 1 261 ? 29.450 -0.557 -8.264 1.00 96.50 261 HIS A O 1
ATOM 2186 N N . ILE A 1 262 ? 29.361 0.311 -10.321 1.00 95.50 262 ILE A N 1
ATOM 2187 C CA . ILE A 1 262 ? 30.379 -0.608 -10.861 1.00 95.50 262 ILE A CA 1
ATOM 2188 C C . ILE A 1 262 ? 31.668 -0.650 -10.021 1.00 95.50 262 ILE A C 1
ATOM 2190 O O . ILE A 1 262 ? 32.267 -1.710 -9.849 1.00 95.50 262 ILE A O 1
ATOM 2194 N N . GLY A 1 263 ? 32.067 0.490 -9.451 1.00 94.69 263 GLY A N 1
ATOM 2195 C CA . GLY A 1 263 ? 33.300 0.643 -8.678 1.00 94.69 263 GLY A CA 1
ATOM 2196 C C . GLY A 1 263 ? 33.209 0.208 -7.213 1.00 94.69 263 GLY A C 1
ATOM 2197 O O . GLY A 1 263 ? 34.245 0.142 -6.556 1.00 94.69 263 GLY A O 1
ATOM 2198 N N . GLN A 1 264 ? 32.016 -0.089 -6.692 1.00 95.88 264 GLN A N 1
ATOM 2199 C CA . GLN A 1 264 ? 31.787 -0.401 -5.276 1.00 95.88 264 GLN A CA 1
ATOM 2200 C C . GLN A 1 264 ? 31.625 -1.908 -5.031 1.00 95.88 264 GLN A C 1
ATOM 2202 O O . GLN A 1 264 ? 31.191 -2.651 -5.906 1.00 95.88 264 GLN A O 1
ATOM 2207 N N . GLY A 1 265 ? 31.975 -2.380 -3.829 1.00 93.75 265 GLY A N 1
ATOM 2208 C CA . GLY A 1 265 ? 31.742 -3.773 -3.430 1.00 93.75 265 GLY A CA 1
ATOM 2209 C C . GLY A 1 265 ? 32.632 -4.792 -4.146 1.00 93.75 265 GLY A C 1
ATOM 2210 O O . GLY A 1 265 ? 32.181 -5.880 -4.480 1.00 93.75 265 GLY A O 1
ATOM 2211 N N . ASN A 1 266 ? 33.898 -4.454 -4.404 1.00 92.44 266 ASN A N 1
ATOM 2212 C CA . ASN A 1 266 ? 34.828 -5.325 -5.142 1.00 92.44 266 ASN A CA 1
ATOM 2213 C C . ASN A 1 266 ? 35.394 -6.495 -4.315 1.00 92.44 266 ASN A C 1
ATOM 2215 O O . ASN A 1 266 ? 36.145 -7.313 -4.849 1.00 92.44 266 ASN A O 1
ATOM 2219 N N . HIS A 1 267 ? 35.052 -6.561 -3.028 1.00 94.00 267 HIS A N 1
ATOM 2220 C CA . HIS A 1 267 ? 35.559 -7.545 -2.073 1.00 94.00 267 HIS A CA 1
ATOM 2221 C C . HIS A 1 267 ? 34.411 -8.152 -1.244 1.00 94.00 267 HIS A C 1
ATOM 2223 O O . HIS A 1 267 ? 34.382 -7.948 -0.031 1.00 94.00 267 HIS A O 1
ATOM 2229 N N . PRO A 1 268 ? 33.436 -8.835 -1.877 1.00 95.88 268 PRO A N 1
ATOM 2230 C CA . PRO A 1 268 ? 32.406 -9.572 -1.145 1.00 95.88 268 PRO A CA 1
ATOM 2231 C C . PRO A 1 268 ? 33.033 -10.656 -0.270 1.00 95.88 268 PRO A C 1
ATOM 2233 O O . PRO A 1 268 ? 34.095 -11.201 -0.601 1.00 95.88 268 PRO A O 1
ATOM 2236 N N . SER A 1 269 ? 32.367 -10.992 0.832 1.00 96.44 269 SER A N 1
ATOM 2237 C CA . SER A 1 269 ? 32.746 -12.167 1.608 1.00 96.44 269 SER A CA 1
ATOM 2238 C C . SER A 1 269 ? 32.455 -13.447 0.813 1.00 96.44 269 SER A C 1
ATOM 2240 O O . SER A 1 269 ? 31.751 -13.441 -0.198 1.00 96.44 269 SER A O 1
ATOM 2242 N N . ARG A 1 270 ? 33.000 -14.583 1.262 1.00 96.50 270 ARG A N 1
ATOM 2243 C CA . ARG A 1 270 ? 32.689 -15.876 0.631 1.00 96.50 270 ARG A CA 1
ATOM 2244 C C . ARG A 1 270 ? 31.215 -16.253 0.782 1.00 96.50 270 ARG A C 1
ATOM 2246 O O . ARG A 1 270 ? 30.691 -16.901 -0.113 1.00 96.50 270 ARG A O 1
ATOM 2253 N N . GLU A 1 271 ? 30.583 -15.857 1.884 1.00 96.44 271 GLU A N 1
ATOM 2254 C CA . GLU A 1 271 ? 29.166 -16.115 2.178 1.00 96.44 271 GLU A CA 1
ATOM 2255 C C . GLU A 1 271 ? 28.252 -15.310 1.244 1.00 96.44 271 GLU A C 1
ATOM 2257 O O . GLU A 1 271 ? 27.265 -15.828 0.729 1.00 96.44 271 GLU A O 1
ATOM 2262 N N . ASP A 1 272 ? 28.640 -14.075 0.915 1.00 95.44 272 ASP A N 1
ATOM 2263 C CA . ASP A 1 272 ? 27.893 -13.216 -0.011 1.00 95.44 272 ASP A CA 1
ATOM 2264 C C . ASP A 1 272 ? 27.823 -13.770 -1.442 1.00 95.44 272 ASP A C 1
ATOM 2266 O O . ASP A 1 272 ? 26.887 -13.474 -2.182 1.00 95.44 272 ASP A O 1
ATOM 2270 N N . LEU A 1 273 ? 28.821 -14.562 -1.841 1.00 96.50 273 LEU A N 1
ATOM 2271 C CA . LEU A 1 273 ? 28.924 -15.155 -3.178 1.00 96.50 273 LEU A CA 1
ATOM 2272 C C . LEU A 1 273 ? 28.262 -16.533 -3.284 1.00 96.50 273 LEU A C 1
ATOM 2274 O O . LEU A 1 273 ? 28.333 -17.167 -4.339 1.00 96.50 273 LEU A O 1
ATOM 2278 N N . GLN A 1 274 ? 27.660 -17.031 -2.205 1.00 95.25 274 GLN A N 1
ATOM 2279 C CA . GLN A 1 274 ? 27.016 -18.335 -2.223 1.00 95.25 274 GLN A CA 1
ATOM 2280 C C . GLN A 1 274 ? 25.729 -18.299 -3.072 1.00 95.25 274 GLN A C 1
ATOM 2282 O O . GLN A 1 274 ? 24.896 -17.411 -2.886 1.00 95.25 274 GLN A O 1
ATOM 2287 N N . PRO A 1 275 ? 25.521 -19.248 -4.007 1.00 89.19 275 PRO A N 1
ATOM 2288 C CA . PRO A 1 275 ? 24.306 -19.292 -4.828 1.00 89.19 275 PRO A CA 1
ATOM 2289 C C . PRO A 1 275 ? 23.010 -19.492 -4.028 1.00 89.19 275 PRO A C 1
ATOM 2291 O O . PRO A 1 275 ? 21.935 -19.129 -4.503 1.00 89.19 275 PRO A O 1
ATOM 2294 N N . ASP A 1 276 ? 23.108 -20.080 -2.836 1.00 92.88 276 ASP A N 1
ATOM 2295 C CA . ASP A 1 276 ? 22.029 -20.304 -1.871 1.00 92.88 276 ASP A CA 1
ATOM 2296 C C . ASP A 1 276 ? 21.908 -19.181 -0.829 1.00 92.88 276 ASP A C 1
ATOM 2298 O O . ASP A 1 276 ? 21.220 -19.346 0.181 1.00 92.88 276 ASP A O 1
ATOM 2302 N N . ASN A 1 277 ? 22.526 -18.018 -1.082 1.00 95.25 277 ASN A N 1
ATOM 2303 C CA . ASN A 1 277 ? 22.376 -16.844 -0.231 1.00 95.25 277 ASN A CA 1
ATOM 2304 C C . ASN A 1 277 ? 20.877 -16.545 0.012 1.00 95.25 277 ASN A C 1
ATOM 2306 O O . ASN A 1 277 ? 20.109 -16.454 -0.953 1.00 95.25 277 ASN A O 1
ATOM 2310 N N . PRO A 1 278 ? 20.436 -16.343 1.271 1.00 95.44 278 PRO A N 1
ATOM 2311 C CA . PRO A 1 278 ? 19.031 -16.106 1.599 1.00 95.44 278 PRO A CA 1
ATOM 2312 C C . PRO A 1 278 ? 18.395 -14.901 0.901 1.00 95.44 278 PRO A C 1
ATOM 2314 O O . PRO A 1 278 ? 17.170 -14.822 0.858 1.00 95.44 278 PRO A O 1
ATOM 2317 N N . ALA A 1 279 ? 19.183 -13.961 0.379 1.00 95.00 279 ALA A N 1
ATOM 2318 C CA . ALA A 1 279 ? 18.706 -12.822 -0.398 1.00 95.00 279 ALA A CA 1
ATOM 2319 C C . ALA A 1 279 ? 18.362 -13.161 -1.859 1.00 95.00 279 ALA A C 1
ATOM 2321 O O . ALA A 1 279 ? 17.882 -12.294 -2.595 1.00 95.00 279 ALA A O 1
ATOM 2322 N N . LEU A 1 280 ? 18.612 -14.399 -2.289 1.00 97.56 280 LEU A N 1
ATOM 2323 C CA . LEU A 1 280 ? 18.398 -14.874 -3.647 1.00 97.56 280 LEU A CA 1
ATOM 2324 C C . LEU A 1 280 ? 17.276 -15.912 -3.694 1.00 97.56 280 LEU A C 1
ATOM 2326 O O . LEU A 1 280 ? 17.082 -16.720 -2.786 1.00 97.56 280 LEU A O 1
ATOM 2330 N N . LEU A 1 281 ? 16.537 -15.914 -4.799 1.00 97.88 281 LEU A N 1
ATOM 2331 C CA . LEU A 1 281 ? 15.575 -16.961 -5.121 1.00 97.88 281 LEU A CA 1
ATOM 2332 C C . LEU A 1 281 ? 15.803 -17.403 -6.561 1.00 97.88 281 LEU A C 1
ATOM 2334 O O . LEU A 1 281 ? 15.468 -16.674 -7.494 1.00 97.88 281 LEU A O 1
ATOM 2338 N N . SER A 1 282 ? 16.358 -18.600 -6.746 1.00 97.31 282 SER A N 1
ATOM 2339 C CA . SER A 1 282 ? 16.510 -19.168 -8.086 1.00 97.31 282 SER A CA 1
ATOM 2340 C C . SER A 1 282 ? 15.138 -19.369 -8.737 1.00 97.31 282 SER A C 1
ATOM 2342 O O . SER A 1 282 ? 14.220 -19.934 -8.131 1.00 97.31 282 SER A O 1
ATOM 2344 N N . TYR A 1 283 ? 15.013 -18.870 -9.966 1.00 96.62 283 TYR A N 1
ATOM 2345 C CA . TYR A 1 283 ? 13.842 -19.046 -10.819 1.00 96.62 283 TYR A CA 1
ATOM 2346 C C . TYR A 1 283 ? 14.043 -20.228 -11.776 1.00 96.62 283 TYR A C 1
ATOM 2348 O O . TYR A 1 283 ? 13.201 -21.118 -11.854 1.00 96.62 283 TYR A O 1
ATOM 2356 N N . THR A 1 284 ? 15.185 -20.251 -12.463 1.00 95.94 284 THR A N 1
ATOM 2357 C CA . THR A 1 284 ? 15.686 -21.345 -13.312 1.00 95.94 284 THR A CA 1
ATOM 2358 C C . THR A 1 284 ? 17.220 -21.285 -13.299 1.00 95.94 284 THR A C 1
ATOM 2360 O O . THR A 1 284 ? 17.806 -20.426 -12.633 1.00 95.94 284 THR A O 1
ATOM 2363 N N . GLU A 1 285 ? 17.888 -22.197 -14.005 1.00 95.19 285 GLU A N 1
ATOM 2364 C CA . GLU A 1 285 ? 19.315 -22.086 -14.288 1.00 95.19 285 GLU A CA 1
ATOM 2365 C C . GLU A 1 285 ? 19.649 -20.682 -14.818 1.00 95.19 285 GLU A C 1
ATOM 2367 O O . GLU A 1 285 ? 18.969 -20.157 -15.701 1.00 95.19 285 GLU A O 1
ATOM 2372 N N . GLN A 1 286 ? 20.664 -20.070 -14.203 1.00 96.75 286 GLN A N 1
ATOM 2373 C CA . GLN A 1 286 ? 21.172 -18.732 -14.512 1.00 96.75 286 GLN A CA 1
ATOM 2374 C C . GLN A 1 286 ? 20.177 -17.568 -14.362 1.00 96.75 286 GLN A C 1
ATOM 2376 O O . GLN A 1 286 ? 20.357 -16.490 -14.933 1.00 96.75 286 GLN A O 1
ATOM 2381 N N . GLN A 1 287 ? 19.115 -17.765 -13.578 1.00 97.81 287 GLN A N 1
ATOM 2382 C CA . GLN A 1 287 ? 18.077 -16.759 -13.385 1.00 97.81 287 GLN A CA 1
ATOM 2383 C C . GLN A 1 287 ? 17.641 -16.690 -11.926 1.00 97.81 287 GLN A C 1
ATOM 2385 O O . GLN A 1 287 ? 17.258 -17.698 -11.322 1.00 97.81 287 GLN A O 1
ATOM 2390 N N . TRP A 1 288 ? 17.652 -15.486 -11.363 1.00 98.25 288 TRP A N 1
ATOM 2391 C CA . TRP A 1 288 ? 17.412 -15.269 -9.941 1.00 98.25 288 TRP A CA 1
ATOM 2392 C C . TRP A 1 288 ? 16.569 -14.028 -9.702 1.00 98.25 288 TRP A C 1
ATOM 2394 O O . TRP A 1 288 ? 16.745 -12.997 -10.350 1.00 98.25 288 TRP A O 1
ATOM 2404 N N . PHE A 1 289 ? 15.703 -14.105 -8.699 1.00 98.62 289 PHE A N 1
ATOM 2405 C CA . PHE A 1 289 ? 15.230 -12.912 -8.019 1.00 98.62 289 PHE A CA 1
ATOM 2406 C C . PHE A 1 289 ? 16.217 -12.511 -6.928 1.00 98.62 289 PHE A C 1
ATOM 2408 O O . PHE A 1 289 ? 16.782 -13.365 -6.241 1.00 98.62 289 PHE A O 1
ATOM 2415 N N . VAL A 1 290 ? 16.379 -11.204 -6.765 1.00 98.38 290 VAL A N 1
ATOM 2416 C CA . VAL A 1 290 ? 17.240 -10.569 -5.771 1.00 98.38 290 VAL A CA 1
ATOM 2417 C C . VAL A 1 290 ? 16.364 -9.721 -4.860 1.00 98.38 290 VAL A C 1
ATOM 2419 O O . VAL A 1 290 ? 15.560 -8.929 -5.352 1.00 98.38 290 VAL A O 1
ATOM 2422 N N . PHE A 1 291 ? 16.525 -9.862 -3.546 1.00 98.50 291 PHE A N 1
ATOM 2423 C CA . PHE A 1 291 ? 15.696 -9.185 -2.549 1.00 98.50 291 PHE A CA 1
ATOM 2424 C C . PHE A 1 291 ? 16.565 -8.424 -1.556 1.00 98.50 291 PHE A C 1
ATOM 2426 O O . PHE A 1 291 ? 17.524 -8.978 -1.033 1.00 98.50 291 PHE A O 1
ATOM 2433 N N . SER A 1 292 ? 16.226 -7.172 -1.270 1.00 98.12 292 SER A N 1
ATOM 2434 C CA . SER A 1 292 ? 16.915 -6.314 -0.305 1.00 98.12 292 SER A CA 1
ATOM 2435 C C . SER A 1 292 ? 15.916 -5.382 0.384 1.00 98.12 292 SER A C 1
ATOM 2437 O O . SER A 1 292 ? 14.817 -5.128 -0.113 1.00 98.12 292 SER A O 1
ATOM 2439 N N . LEU A 1 293 ? 16.298 -4.831 1.537 1.00 97.62 293 LEU A N 1
ATOM 2440 C CA . LEU A 1 293 ? 15.515 -3.791 2.211 1.00 97.62 293 LEU A CA 1
ATOM 2441 C C . LEU A 1 293 ? 15.417 -2.504 1.380 1.00 97.62 293 LEU A C 1
ATOM 2443 O O . LEU A 1 293 ? 14.456 -1.751 1.552 1.00 97.62 293 LEU A O 1
ATOM 2447 N N . GLU A 1 294 ? 16.392 -2.271 0.495 1.00 96.94 294 GLU A N 1
ATOM 2448 C CA . GLU A 1 294 ? 16.472 -1.097 -0.381 1.00 96.94 294 GLU A CA 1
ATOM 2449 C C . GLU A 1 294 ? 15.793 -1.300 -1.745 1.00 96.94 294 GLU A C 1
ATOM 2451 O O . GLU A 1 294 ? 15.772 -0.372 -2.547 1.00 96.94 294 GLU A O 1
ATOM 2456 N N . GLY A 1 295 ? 15.243 -2.484 -2.029 1.00 97.88 295 GLY A N 1
ATOM 2457 C CA . GLY A 1 295 ? 14.627 -2.813 -3.315 1.00 97.88 295 GLY A CA 1
ATOM 2458 C C . GLY A 1 295 ? 14.971 -4.226 -3.774 1.00 97.88 295 GLY A C 1
ATOM 2459 O O . GLY A 1 295 ? 15.412 -5.063 -2.993 1.00 97.88 295 GLY A O 1
ATOM 2460 N N . GLY A 1 296 ? 14.801 -4.511 -5.059 1.00 98.31 296 GLY A N 1
ATOM 2461 C CA . GLY A 1 296 ? 15.358 -5.727 -5.653 1.00 98.31 296 GLY A CA 1
ATOM 2462 C C . GLY A 1 296 ? 14.892 -5.920 -7.078 1.00 98.31 296 GLY A C 1
ATOM 2463 O O . GLY A 1 296 ? 14.647 -4.945 -7.782 1.00 98.31 296 GLY A O 1
ATOM 2464 N N . GLY A 1 297 ? 14.792 -7.159 -7.536 1.00 98.00 297 GLY A N 1
ATOM 2465 C CA . GLY A 1 297 ? 14.446 -7.389 -8.927 1.00 98.00 297 GLY A CA 1
ATOM 2466 C C . GLY A 1 297 ? 14.733 -8.789 -9.424 1.00 98.00 297 GLY A C 1
ATOM 2467 O O . GLY A 1 297 ? 14.788 -9.744 -8.653 1.00 98.00 297 GLY A O 1
ATOM 2468 N N . PHE A 1 298 ? 14.910 -8.887 -10.733 1.00 98.69 298 PHE A N 1
ATOM 2469 C CA . PHE A 1 298 ? 15.200 -10.115 -11.452 1.00 98.69 298 PHE A CA 1
ATOM 2470 C C . PHE A 1 298 ? 16.463 -9.949 -12.298 1.00 98.69 298 PHE A C 1
ATOM 2472 O O . PHE A 1 298 ? 16.627 -8.939 -12.984 1.00 98.69 298 PHE A O 1
ATOM 2479 N N . LEU A 1 299 ? 17.338 -10.950 -12.262 1.00 98.62 299 LEU A N 1
ATOM 2480 C CA . LEU A 1 299 ? 18.476 -11.088 -13.161 1.00 98.62 299 LEU A CA 1
ATOM 2481 C C . LEU A 1 299 ? 18.309 -12.380 -13.958 1.00 98.62 299 LEU A C 1
ATOM 2483 O O . LEU A 1 299 ? 18.220 -13.454 -13.365 1.00 98.62 299 LEU A O 1
ATOM 2487 N N . GLY A 1 300 ? 18.325 -12.275 -15.284 1.00 98.31 300 GLY A N 1
ATOM 2488 C CA . GLY A 1 300 ? 18.517 -13.407 -16.178 1.00 98.31 300 GLY A CA 1
ATOM 2489 C C . GLY A 1 300 ? 19.826 -13.264 -16.939 1.00 98.31 300 GLY A C 1
ATOM 2490 O O . GLY A 1 300 ? 20.014 -12.274 -17.642 1.00 98.31 300 GLY A O 1
ATOM 2491 N N . VAL A 1 301 ? 20.713 -14.243 -16.794 1.00 98.38 301 VAL A N 1
ATOM 2492 C CA . VAL A 1 301 ? 21.964 -14.335 -17.553 1.00 98.38 301 VAL A CA 1
ATOM 2493 C C . VAL A 1 301 ? 21.777 -15.348 -18.676 1.00 98.38 301 VAL A C 1
ATOM 2495 O O . VAL A 1 301 ? 21.213 -16.417 -18.442 1.00 98.38 301 VAL A O 1
ATOM 2498 N N . ASP A 1 302 ? 22.176 -14.970 -19.891 1.00 97.69 302 ASP A N 1
ATOM 2499 C CA . ASP A 1 302 ? 22.101 -15.782 -21.110 1.00 97.69 302 ASP A CA 1
ATOM 2500 C C . ASP A 1 302 ? 20.726 -16.448 -21.296 1.00 97.69 302 ASP A C 1
ATOM 2502 O O . ASP A 1 302 ? 20.589 -17.637 -21.597 1.00 97.69 302 ASP A O 1
ATOM 2506 N N . ALA A 1 303 ? 19.666 -15.660 -21.076 1.00 96.94 303 ALA A N 1
ATOM 2507 C CA . ALA A 1 303 ? 18.300 -16.162 -21.110 1.00 96.94 303 ALA A CA 1
ATOM 2508 C C . ALA A 1 303 ? 17.959 -16.753 -22.498 1.00 96.94 303 ALA A C 1
ATOM 2510 O O . ALA A 1 303 ? 18.269 -16.137 -23.525 1.00 96.94 303 ALA A O 1
ATOM 2511 N N . PRO A 1 304 ? 17.266 -17.909 -22.568 1.00 97.00 304 PRO A N 1
ATOM 2512 C CA . PRO A 1 304 ? 16.961 -18.544 -23.846 1.00 97.00 304 PRO A CA 1
ATOM 2513 C C . PRO A 1 304 ? 16.177 -17.622 -24.785 1.00 97.00 304 PRO A C 1
ATOM 2515 O O . PRO A 1 304 ? 15.215 -16.976 -24.376 1.00 97.00 304 PRO A O 1
ATOM 2518 N N . GLN A 1 305 ? 16.514 -17.618 -26.076 1.00 96.44 305 GLN A N 1
ATOM 2519 C CA . GLN A 1 305 ? 15.880 -16.772 -27.101 1.00 96.44 305 GLN A CA 1
ATOM 2520 C C . GLN A 1 305 ? 14.501 -17.304 -27.546 1.00 96.44 305 GLN A C 1
ATOM 2522 O O . GLN A 1 305 ? 14.225 -17.478 -28.730 1.00 96.44 305 GLN A O 1
ATOM 2527 N N . THR A 1 306 ? 13.625 -17.610 -26.587 1.00 97.44 306 THR A N 1
ATOM 2528 C CA . THR A 1 306 ? 12.251 -18.074 -26.833 1.00 97.44 306 THR A CA 1
ATOM 2529 C C . THR A 1 306 ? 11.243 -16.953 -26.578 1.00 97.44 306 THR A C 1
ATOM 2531 O O . THR A 1 306 ? 11.507 -16.031 -25.805 1.00 97.44 306 THR A O 1
ATOM 2534 N N . ASN A 1 307 ? 10.043 -17.059 -27.160 1.00 97.62 307 ASN A N 1
ATOM 2535 C CA . ASN A 1 307 ? 8.961 -16.086 -26.938 1.00 97.62 307 ASN A CA 1
ATOM 2536 C C . ASN A 1 307 ? 8.641 -15.880 -25.452 1.00 97.62 307 ASN A C 1
ATOM 2538 O O . ASN A 1 307 ? 8.310 -14.769 -25.037 1.00 97.62 307 ASN A O 1
ATOM 2542 N N . PHE A 1 308 ? 8.779 -16.932 -24.640 1.00 97.38 308 PHE A N 1
ATOM 2543 C CA . PHE A 1 308 ? 8.551 -16.830 -23.208 1.00 97.38 308 PHE A CA 1
ATOM 2544 C C . PHE A 1 308 ? 9.517 -15.834 -22.552 1.00 97.38 308 PHE A C 1
ATOM 2546 O O . PHE A 1 308 ? 9.060 -14.894 -21.914 1.00 97.38 308 PHE A O 1
ATOM 2553 N N . PHE A 1 309 ? 10.831 -15.977 -22.745 1.00 97.00 309 PHE A N 1
ATOM 2554 C CA . PHE A 1 309 ? 11.823 -15.088 -22.119 1.00 97.00 309 PHE A CA 1
ATOM 2555 C C . PHE A 1 309 ? 11.896 -13.704 -22.767 1.00 97.00 309 PHE A C 1
ATOM 2557 O O . PHE A 1 309 ? 12.241 -12.739 -22.095 1.00 97.00 309 PHE A O 1
ATOM 2564 N N . GLN A 1 310 ? 11.540 -13.589 -24.046 1.00 96.31 310 GLN A N 1
ATOM 2565 C CA . GLN A 1 310 ? 11.608 -12.318 -24.767 1.00 96.31 310 GLN A CA 1
ATOM 2566 C C . GLN A 1 310 ? 10.354 -11.450 -24.593 1.00 96.31 310 GLN A C 1
ATOM 2568 O O . GLN A 1 310 ? 10.418 -10.235 -24.762 1.00 96.31 310 GLN A O 1
ATOM 2573 N N . GLN A 1 311 ? 9.201 -12.044 -24.264 1.00 96.12 311 GLN A N 1
ATOM 2574 C CA . GLN A 1 311 ? 7.927 -11.316 -24.200 1.00 96.12 311 GLN A CA 1
ATOM 2575 C C . GLN A 1 311 ? 7.135 -11.632 -22.930 1.00 96.12 311 GLN A C 1
ATOM 2577 O O . GLN A 1 311 ? 6.825 -10.725 -22.154 1.00 96.12 311 GLN A O 1
ATOM 2582 N N . THR A 1 312 ? 6.824 -12.909 -22.691 1.00 97.56 312 THR A N 1
ATOM 2583 C CA . THR A 1 312 ? 5.919 -13.318 -21.605 1.00 97.56 312 THR A CA 1
ATOM 2584 C C . THR A 1 312 ? 6.500 -13.034 -20.222 1.00 97.56 312 THR A C 1
ATOM 2586 O O . THR A 1 312 ? 5.847 -12.389 -19.403 1.00 97.56 312 THR A O 1
ATOM 2589 N N . LEU A 1 313 ? 7.727 -13.481 -19.951 1.00 97.75 313 LEU A N 1
ATOM 2590 C CA . LEU A 1 313 ? 8.393 -13.292 -18.668 1.00 97.75 313 LEU A CA 1
ATOM 2591 C C . LEU A 1 313 ? 8.661 -11.806 -18.383 1.00 97.75 313 LEU A C 1
ATOM 2593 O O . LEU A 1 313 ? 8.251 -11.368 -17.312 1.00 97.75 313 LEU A O 1
ATOM 2597 N N . PRO A 1 314 ? 9.222 -10.992 -19.303 1.00 97.50 314 PRO A N 1
ATOM 2598 C CA . PRO A 1 314 ? 9.322 -9.547 -19.102 1.00 97.50 314 PRO A CA 1
ATOM 2599 C C . PRO A 1 314 ? 7.973 -8.884 -18.803 1.00 97.50 314 PRO A C 1
ATOM 2601 O O . PRO A 1 314 ? 7.899 -8.029 -17.925 1.00 97.50 314 PRO A O 1
ATOM 2604 N N . SER A 1 315 ? 6.879 -9.290 -19.463 1.00 96.75 315 SER A N 1
ATOM 2605 C CA . SER A 1 315 ? 5.538 -8.794 -19.112 1.00 96.75 315 SER A CA 1
ATOM 2606 C C . SER A 1 315 ? 5.132 -9.197 -17.696 1.00 96.75 315 SER A C 1
ATOM 2608 O O . SER A 1 315 ? 4.732 -8.349 -16.906 1.00 96.75 315 SER A O 1
ATOM 2610 N N . HIS A 1 316 ? 5.304 -10.466 -17.321 1.00 98.06 316 HIS A N 1
ATOM 2611 C CA . HIS A 1 316 ? 5.017 -10.920 -15.961 1.00 98.06 316 HIS A CA 1
ATOM 2612 C C . HIS A 1 316 ? 5.866 -10.194 -14.911 1.00 98.06 316 HIS A C 1
ATOM 2614 O O . HIS A 1 316 ? 5.357 -9.887 -13.835 1.00 98.06 316 HIS A O 1
ATOM 2620 N N . LEU A 1 317 ? 7.138 -9.912 -15.201 1.00 98.00 317 LEU A N 1
ATOM 2621 C CA . LEU A 1 317 ? 8.026 -9.161 -14.316 1.00 98.00 317 LEU A CA 1
ATOM 2622 C C . LEU A 1 317 ? 7.530 -7.722 -14.125 1.00 98.00 317 LEU A C 1
ATOM 2624 O O . LEU A 1 317 ? 7.510 -7.241 -12.993 1.00 98.00 317 LEU A O 1
ATOM 2628 N N . ARG A 1 318 ? 7.073 -7.073 -15.205 1.00 96.69 318 ARG A N 1
ATOM 2629 C CA . ARG A 1 318 ? 6.518 -5.707 -15.179 1.00 96.69 318 ARG A CA 1
ATOM 2630 C C . ARG A 1 318 ? 5.198 -5.596 -14.442 1.00 96.69 318 ARG A C 1
ATOM 2632 O O . ARG A 1 318 ? 5.004 -4.639 -13.706 1.00 96.69 318 ARG A O 1
ATOM 2639 N N . ASP A 1 319 ? 4.297 -6.542 -14.670 1.00 96.38 319 ASP A N 1
ATOM 2640 C CA . ASP A 1 319 ? 2.913 -6.403 -14.225 1.00 96.38 319 ASP A CA 1
ATOM 2641 C C . ASP A 1 319 ? 2.663 -7.191 -12.934 1.00 96.38 319 ASP A C 1
ATOM 2643 O O . ASP A 1 319 ? 2.172 -6.647 -11.948 1.00 96.38 319 ASP A O 1
ATOM 2647 N N . LYS A 1 320 ? 3.032 -8.478 -12.909 1.00 97.81 320 LYS A N 1
ATOM 2648 C CA . LYS A 1 320 ? 2.691 -9.399 -11.814 1.00 97.81 320 LYS A CA 1
ATOM 2649 C C . LYS A 1 320 ? 3.703 -9.321 -10.677 1.00 97.81 320 LYS A C 1
ATOM 2651 O O . LYS A 1 320 ? 3.324 -9.042 -9.547 1.00 97.81 320 LYS A O 1
ATOM 2656 N N . TYR A 1 321 ? 4.990 -9.541 -10.950 1.00 98.56 321 TYR A N 1
ATOM 2657 C CA . TYR A 1 321 ? 6.012 -9.550 -9.894 1.00 98.56 321 TYR A CA 1
ATOM 2658 C C . TYR A 1 321 ? 6.239 -8.167 -9.284 1.00 98.56 321 TYR A C 1
ATOM 2660 O O . TYR A 1 321 ? 6.413 -8.063 -8.070 1.00 98.56 321 TYR A O 1
ATOM 2668 N N . PHE A 1 322 ? 6.172 -7.110 -10.094 1.00 98.50 322 PHE A N 1
ATOM 2669 C CA . PHE A 1 322 ? 6.206 -5.746 -9.583 1.00 98.50 322 PHE A CA 1
ATOM 2670 C C . PHE A 1 322 ? 5.021 -5.447 -8.648 1.00 98.50 322 PHE A C 1
ATOM 2672 O O . PHE A 1 322 ? 5.220 -4.859 -7.586 1.00 98.50 322 PHE A O 1
ATOM 2679 N N . LEU A 1 323 ? 3.806 -5.916 -8.968 1.00 98.50 323 LEU A N 1
ATOM 2680 C CA . LEU A 1 323 ? 2.650 -5.776 -8.076 1.00 98.50 323 LEU A CA 1
ATOM 2681 C C . LEU A 1 323 ? 2.874 -6.473 -6.725 1.00 98.50 323 LEU A C 1
ATOM 2683 O O . LEU A 1 323 ? 2.514 -5.923 -5.688 1.00 98.50 323 LEU A O 1
ATOM 2687 N N . LEU A 1 324 ? 3.501 -7.654 -6.708 1.00 98.69 324 LEU A N 1
ATOM 2688 C CA . LEU A 1 324 ? 3.831 -8.353 -5.458 1.00 98.69 324 LEU A CA 1
ATOM 2689 C C . LEU A 1 324 ? 4.797 -7.550 -4.589 1.00 98.69 324 LEU A C 1
ATOM 2691 O O . LEU A 1 324 ? 4.605 -7.463 -3.376 1.00 98.69 324 LEU A O 1
ATOM 2695 N N . PHE A 1 325 ? 5.809 -6.947 -5.213 1.00 98.75 325 PHE A N 1
ATOM 2696 C CA . PHE A 1 325 ? 6.730 -6.042 -4.537 1.00 98.75 325 PHE A CA 1
ATOM 2697 C C . PHE A 1 325 ? 5.996 -4.816 -3.975 1.00 98.75 325 PHE A C 1
ATOM 2699 O O . PHE A 1 325 ? 6.166 -4.485 -2.803 1.00 98.75 325 PHE A O 1
ATOM 2706 N N . LEU A 1 326 ? 5.116 -4.193 -4.766 1.00 98.56 326 LEU A N 1
ATOM 2707 C CA . LEU A 1 326 ? 4.328 -3.032 -4.347 1.00 98.56 326 LEU A CA 1
ATOM 2708 C C . LEU A 1 326 ? 3.384 -3.355 -3.178 1.00 98.56 326 LEU A C 1
ATOM 2710 O O . LEU A 1 326 ? 3.288 -2.574 -2.237 1.00 98.56 326 LEU A O 1
ATOM 2714 N N . LEU A 1 327 ? 2.728 -4.520 -3.193 1.00 98.69 327 LEU A N 1
ATOM 2715 C CA . LEU A 1 327 ? 1.867 -4.985 -2.100 1.00 98.69 327 LEU A CA 1
ATOM 2716 C C . LEU A 1 327 ? 2.652 -5.247 -0.809 1.00 98.69 327 LEU A C 1
ATOM 2718 O O . LEU A 1 327 ? 2.178 -4.914 0.278 1.00 98.69 327 LEU A O 1
ATOM 2722 N N . ALA A 1 328 ? 3.854 -5.817 -0.912 1.00 98.69 328 ALA A N 1
ATOM 2723 C CA . ALA A 1 328 ? 4.723 -6.017 0.244 1.00 98.69 328 ALA A CA 1
ATOM 2724 C C . ALA A 1 328 ? 5.241 -4.678 0.804 1.00 98.69 328 ALA A C 1
ATOM 2726 O O . ALA A 1 328 ? 5.276 -4.494 2.020 1.00 98.69 328 ALA A O 1
ATOM 2727 N N . LEU A 1 329 ? 5.572 -3.712 -0.065 1.00 98.56 329 LEU A N 1
ATOM 2728 C CA . LEU A 1 329 ? 5.909 -2.347 0.351 1.00 98.56 329 LEU A CA 1
ATOM 2729 C C . LEU A 1 329 ? 4.730 -1.634 1.012 1.00 98.56 329 LEU A C 1
ATOM 2731 O O . LEU A 1 329 ? 4.924 -0.984 2.035 1.00 98.56 329 LEU A O 1
ATOM 2735 N N . HIS A 1 330 ? 3.520 -1.769 0.464 1.00 98.44 330 HIS A N 1
ATOM 2736 C CA . HIS A 1 330 ? 2.299 -1.242 1.074 1.00 98.44 330 HIS A CA 1
ATOM 2737 C C . HIS A 1 330 ? 2.168 -1.741 2.513 1.00 98.44 330 HIS A C 1
ATOM 2739 O O . HIS A 1 330 ? 2.093 -0.931 3.430 1.00 98.44 330 HIS A O 1
ATOM 2745 N N . GLN A 1 331 ? 2.266 -3.056 2.726 1.00 98.50 331 GLN A N 1
ATOM 2746 C CA . GLN A 1 331 ? 2.200 -3.635 4.068 1.00 98.50 331 GLN A CA 1
ATOM 2747 C C . GLN A 1 331 ? 3.305 -3.108 4.987 1.00 98.50 331 GLN A C 1
ATOM 2749 O O . GLN A 1 331 ? 3.015 -2.714 6.114 1.00 98.50 331 GLN A O 1
ATOM 2754 N N . LYS A 1 332 ? 4.551 -3.041 4.501 1.00 98.38 332 LYS A N 1
ATOM 2755 C CA . LYS A 1 332 ? 5.684 -2.498 5.263 1.00 98.38 332 LYS A CA 1
ATOM 2756 C C . LYS A 1 332 ? 5.406 -1.075 5.742 1.00 98.38 332 LYS A C 1
ATOM 2758 O O . LYS A 1 332 ? 5.517 -0.791 6.931 1.00 98.38 332 LYS A O 1
ATOM 2763 N N . PHE A 1 333 ? 5.043 -0.181 4.825 1.00 98.44 333 PHE A N 1
ATOM 2764 C CA . PHE A 1 333 ? 4.869 1.232 5.145 1.00 98.44 333 PHE A CA 1
ATOM 2765 C C . PHE A 1 333 ? 3.599 1.507 5.950 1.00 98.44 333 PHE A C 1
ATOM 2767 O O . PHE A 1 333 ? 3.618 2.408 6.784 1.00 98.44 333 PHE A O 1
ATOM 2774 N N . THR A 1 334 ? 2.542 0.703 5.800 1.00 98.31 334 THR A N 1
ATOM 2775 C CA . THR A 1 334 ? 1.385 0.761 6.704 1.00 98.31 334 THR A CA 1
ATOM 2776 C C . THR A 1 334 ? 1.780 0.400 8.134 1.00 98.31 334 THR A C 1
ATOM 2778 O O . THR A 1 334 ? 1.424 1.126 9.060 1.00 98.31 334 THR A O 1
ATOM 2781 N N . LEU A 1 335 ? 2.542 -0.683 8.328 1.00 98.38 335 LEU A N 1
ATOM 2782 C CA . LEU A 1 335 ? 3.005 -1.099 9.656 1.00 98.38 335 LEU A CA 1
ATOM 2783 C C . LEU A 1 335 ? 3.929 -0.054 10.288 1.00 98.38 335 LEU A C 1
ATOM 2785 O O . LEU A 1 335 ? 3.739 0.307 11.445 1.00 98.38 335 LEU A O 1
ATOM 2789 N N . MET A 1 336 ? 4.873 0.491 9.515 1.00 97.69 336 MET A N 1
ATOM 2790 C CA . MET A 1 336 ? 5.753 1.566 9.983 1.00 97.69 336 MET A CA 1
ATOM 2791 C C . MET A 1 336 ? 4.970 2.828 10.363 1.00 97.69 336 MET A C 1
ATOM 2793 O O . MET A 1 336 ? 5.222 3.401 11.418 1.00 97.69 336 MET A O 1
ATOM 2797 N N . MET A 1 337 ? 3.994 3.239 9.548 1.00 97.38 337 MET A N 1
ATOM 2798 C CA . MET A 1 337 ? 3.130 4.385 9.848 1.00 97.38 337 MET A CA 1
ATOM 2799 C C . MET A 1 337 ? 2.343 4.170 11.146 1.00 97.38 337 MET A C 1
ATOM 2801 O O . MET A 1 337 ? 2.263 5.074 11.974 1.00 97.38 337 MET A O 1
ATOM 2805 N N . LEU A 1 338 ? 1.744 2.991 11.335 1.00 97.25 338 LEU A N 1
ATOM 2806 C CA . LEU A 1 338 ? 0.991 2.686 12.552 1.00 97.25 338 LEU A CA 1
ATOM 2807 C C . LEU A 1 338 ? 1.903 2.636 13.786 1.00 97.25 338 LEU A C 1
ATOM 2809 O O . LEU A 1 338 ? 1.523 3.174 14.822 1.00 97.25 338 LEU A O 1
ATOM 2813 N N . SER A 1 339 ? 3.108 2.072 13.667 1.00 96.94 339 SER A N 1
ATOM 2814 C CA . SER A 1 339 ? 4.120 2.086 14.734 1.00 96.94 339 SER A CA 1
ATOM 2815 C C . SER A 1 339 ? 4.544 3.513 15.097 1.00 96.94 339 SER A C 1
ATOM 2817 O O . SER A 1 339 ? 4.561 3.875 16.271 1.00 96.94 339 SER A O 1
ATOM 2819 N N . GLU A 1 340 ? 4.764 4.383 14.108 1.00 95.44 340 GLU A N 1
ATOM 2820 C CA . GLU A 1 340 ? 5.049 5.798 14.357 1.00 95.44 340 GLU A CA 1
ATOM 2821 C C . GLU A 1 340 ? 3.882 6.499 15.070 1.00 95.44 340 GLU A C 1
ATOM 2823 O O . GLU A 1 340 ? 4.103 7.264 16.009 1.00 95.44 340 GLU A O 1
ATOM 2828 N N . LYS A 1 341 ? 2.630 6.205 14.684 1.00 95.12 341 LYS A N 1
ATOM 2829 C CA . LYS A 1 341 ? 1.440 6.725 15.379 1.00 95.12 341 LYS A CA 1
ATOM 2830 C C . LYS A 1 341 ? 1.377 6.248 16.830 1.00 95.12 341 LYS A C 1
ATOM 2832 O O . LYS A 1 341 ? 1.032 7.051 17.694 1.00 95.12 341 LYS A O 1
ATOM 2837 N N . VAL A 1 342 ? 1.713 4.988 17.117 1.00 95.12 342 VAL A N 1
ATOM 2838 C CA . VAL A 1 342 ? 1.809 4.477 18.497 1.00 95.12 342 VAL A CA 1
ATOM 2839 C C . VAL A 1 342 ? 2.867 5.262 19.270 1.00 95.12 342 VAL A C 1
ATOM 2841 O O . VAL A 1 342 ? 2.552 5.838 20.309 1.00 95.12 342 VAL A O 1
ATOM 2844 N N . ALA A 1 343 ? 4.082 5.371 18.731 1.00 94.25 343 ALA A N 1
ATOM 2845 C CA . ALA A 1 343 ? 5.195 6.051 19.388 1.00 94.25 343 ALA A CA 1
ATOM 2846 C C . ALA A 1 343 ? 4.927 7.549 19.635 1.00 94.25 343 ALA A C 1
ATOM 2848 O O . ALA A 1 343 ? 5.222 8.061 20.712 1.00 94.25 343 ALA A O 1
ATOM 2849 N N . ALA A 1 344 ? 4.335 8.259 18.669 1.00 93.19 344 ALA A N 1
ATOM 2850 C CA . ALA A 1 344 ? 4.065 9.695 18.772 1.00 93.19 344 ALA A CA 1
ATOM 2851 C C . ALA A 1 344 ? 2.980 10.044 19.806 1.00 93.19 344 ALA A C 1
ATOM 2853 O O . ALA A 1 344 ? 3.013 11.128 20.399 1.00 93.19 344 ALA A O 1
ATOM 2854 N N . ASN A 1 345 ? 2.022 9.136 20.014 1.00 91.56 345 ASN A N 1
ATOM 2855 C CA . ASN A 1 345 ? 0.914 9.310 20.955 1.00 91.56 345 ASN A CA 1
ATOM 2856 C C . ASN A 1 345 ? 1.166 8.632 22.307 1.00 91.56 345 ASN A C 1
ATOM 2858 O O . ASN A 1 345 ? 0.409 8.838 23.251 1.00 91.56 345 ASN A O 1
ATOM 2862 N N . TRP A 1 346 ? 2.253 7.871 22.439 1.00 86.06 346 TRP A N 1
ATOM 2863 C CA . TRP A 1 346 ? 2.713 7.355 23.720 1.00 86.06 346 TRP A CA 1
ATOM 2864 C C . TRP A 1 346 ? 3.458 8.441 24.505 1.00 86.06 346 TRP A C 1
ATOM 2866 O O . TRP A 1 346 ? 4.685 8.450 24.619 1.00 86.06 346 TRP A O 1
ATOM 2876 N N . LYS A 1 347 ? 2.704 9.394 25.051 1.00 83.31 347 LYS A N 1
ATOM 2877 C CA . LYS A 1 347 ? 3.222 10.369 26.010 1.00 83.31 347 LYS A CA 1
ATOM 2878 C C . LYS A 1 347 ? 2.748 9.963 27.394 1.00 83.31 347 LYS A C 1
ATOM 2880 O O . LYS A 1 347 ? 1.564 10.021 27.694 1.00 83.31 347 LYS A O 1
ATOM 2885 N N . ILE A 1 348 ? 3.679 9.536 28.242 1.00 71.44 348 ILE A N 1
ATOM 2886 C CA . ILE A 1 348 ? 3.414 9.400 29.674 1.00 71.44 348 ILE A CA 1
ATOM 2887 C C . ILE A 1 348 ? 3.462 10.824 30.237 1.00 71.44 348 ILE A C 1
ATOM 2889 O O . ILE A 1 348 ? 4.529 11.302 30.613 1.00 71.44 348 ILE A O 1
ATOM 2893 N N . SER A 1 349 ? 2.343 11.547 30.181 1.00 67.75 349 SER A N 1
ATOM 2894 C CA . SER A 1 349 ? 2.230 12.845 30.846 1.00 67.75 349 SER A CA 1
ATOM 2895 C C . SER A 1 349 ? 2.005 12.647 32.344 1.00 67.75 349 SER A C 1
ATOM 2897 O O . SER A 1 349 ? 1.207 11.802 32.755 1.00 67.75 349 SER A O 1
ATOM 2899 N N . ASP A 1 350 ? 2.664 13.473 33.159 1.00 66.06 350 ASP A N 1
ATOM 2900 C CA . ASP A 1 350 ? 2.384 13.583 34.595 1.00 66.06 350 ASP A CA 1
ATOM 2901 C C . ASP A 1 350 ? 1.016 14.245 34.863 1.00 66.06 350 ASP A C 1
ATOM 2903 O O . ASP A 1 350 ? 0.449 14.087 35.946 1.00 66.06 350 ASP A O 1
ATOM 2907 N N . ASP A 1 351 ? 0.450 14.961 33.879 1.00 69.62 351 ASP A N 1
ATOM 2908 C CA . ASP A 1 351 ? -0.892 15.542 33.977 1.00 69.62 351 ASP A CA 1
ATOM 2909 C C . ASP A 1 351 ? -1.953 14.495 33.622 1.00 69.62 351 ASP A C 1
ATOM 2911 O O . ASP A 1 351 ? -2.427 14.358 32.492 1.00 69.62 351 ASP A O 1
ATOM 2915 N N . VAL A 1 352 ? -2.261 13.693 34.638 1.00 63.25 352 VAL A N 1
ATOM 2916 C CA . VAL A 1 352 ? -2.982 12.432 34.523 1.00 63.25 352 VAL A CA 1
ATOM 2917 C C . VAL A 1 352 ? -4.344 12.633 33.841 1.00 63.25 352 VAL A C 1
ATOM 2919 O O . VAL A 1 352 ? -4.648 11.936 32.873 1.00 63.25 352 VAL A O 1
ATOM 2922 N N . ALA A 1 353 ? -5.182 13.576 34.284 1.00 65.44 353 ALA A N 1
ATOM 2923 C CA . ALA A 1 353 ? -6.629 13.561 34.024 1.00 65.44 353 ALA A CA 1
ATOM 2924 C C . ALA A 1 353 ? -7.041 13.686 32.541 1.00 65.44 353 ALA A C 1
ATOM 2926 O O . ALA A 1 353 ? -7.753 12.818 32.027 1.00 65.44 353 ALA A O 1
ATOM 2927 N N . THR A 1 354 ? -6.604 14.734 31.852 1.00 66.75 354 THR A N 1
ATOM 2928 C CA . THR A 1 354 ? -7.058 15.062 30.488 1.00 66.75 354 THR A CA 1
ATOM 2929 C C . THR A 1 354 ? -6.459 14.126 29.432 1.00 66.75 354 THR A C 1
ATOM 2931 O O . THR A 1 354 ? -7.061 13.888 28.386 1.00 66.75 354 THR A O 1
ATOM 2934 N N . ASP A 1 355 ? -5.307 13.535 29.742 1.00 76.12 355 ASP A N 1
ATOM 2935 C CA . ASP A 1 355 ? -4.513 12.736 28.812 1.00 76.12 355 ASP A CA 1
ATOM 2936 C C . ASP A 1 355 ? -5.102 11.331 28.584 1.00 76.12 355 ASP A C 1
ATOM 2938 O O . ASP A 1 355 ? -5.116 10.814 27.472 1.00 76.12 355 ASP A O 1
ATOM 2942 N N . VAL A 1 356 ? -5.713 10.715 29.605 1.00 82.25 356 VAL A N 1
ATOM 2943 C CA . VAL A 1 356 ? -6.201 9.321 29.497 1.00 82.25 356 VAL A CA 1
ATOM 2944 C C . VAL A 1 356 ? -7.392 9.161 28.552 1.00 82.25 356 VAL A C 1
ATOM 2946 O O . VAL A 1 356 ? -7.443 8.173 27.820 1.00 82.25 356 VAL A O 1
ATOM 2949 N N . GLU A 1 357 ? -8.354 10.090 28.529 1.00 84.00 357 GLU A N 1
ATOM 2950 C CA . GLU A 1 357 ? -9.492 9.975 27.600 1.00 84.00 357 GLU A CA 1
ATOM 2951 C C . GLU A 1 357 ? -9.038 10.184 26.150 1.00 84.00 357 GLU A C 1
ATOM 2953 O O . GLU A 1 357 ? -9.453 9.442 25.256 1.00 84.00 357 GLU A O 1
ATOM 2958 N N . HIS A 1 358 ? -8.148 11.156 25.928 1.00 86.50 358 HIS A N 1
ATOM 2959 C CA . HIS A 1 358 ? -7.541 11.395 24.625 1.00 86.50 358 HIS A CA 1
ATOM 2960 C C . HIS A 1 358 ? -6.742 10.172 24.157 1.00 86.50 358 HIS A C 1
ATOM 2962 O O . HIS A 1 358 ? -7.046 9.624 23.097 1.00 86.50 358 HIS A O 1
ATOM 2968 N N . ASN A 1 359 ? -5.827 9.663 24.986 1.00 85.88 359 ASN A N 1
ATOM 2969 C CA . ASN A 1 359 ? -5.019 8.480 24.687 1.00 85.88 359 ASN A CA 1
ATOM 2970 C C . ASN A 1 359 ? -5.899 7.254 24.426 1.00 85.88 359 ASN A C 1
ATOM 2972 O O . ASN A 1 359 ? -5.686 6.540 23.450 1.00 85.88 359 ASN A O 1
ATOM 2976 N N . THR A 1 360 ? -6.964 7.049 25.207 1.00 88.00 360 THR A N 1
ATOM 2977 C CA . THR A 1 360 ? -7.910 5.946 24.970 1.00 88.00 360 THR A CA 1
ATOM 2978 C C . THR A 1 360 ? -8.569 6.055 23.594 1.00 88.00 360 THR A C 1
ATOM 2980 O O . THR A 1 360 ? -8.660 5.052 22.880 1.00 88.00 360 THR A O 1
ATOM 2983 N N . LYS A 1 361 ? -9.008 7.255 23.185 1.00 90.69 361 LYS A N 1
ATOM 2984 C CA . LYS A 1 361 ? -9.595 7.483 21.853 1.00 90.69 361 LYS A CA 1
ATOM 2985 C C . LYS A 1 361 ? -8.568 7.256 20.745 1.00 90.69 361 LYS A C 1
ATOM 2987 O O . LYS A 1 361 ? -8.874 6.559 19.779 1.00 90.69 361 LYS A O 1
ATOM 2992 N N . VAL A 1 362 ? -7.354 7.777 20.908 1.00 91.00 362 VAL A N 1
ATOM 2993 C CA . VAL A 1 362 ? -6.265 7.628 19.937 1.00 91.00 362 VAL A CA 1
ATOM 2994 C C . VAL A 1 362 ? -5.860 6.162 19.773 1.00 91.00 362 VAL A C 1
ATOM 2996 O O . VAL A 1 362 ? -5.872 5.656 18.654 1.00 91.00 362 VAL A O 1
ATOM 2999 N N . PHE A 1 363 ? -5.596 5.432 20.860 1.00 91.81 363 PHE A N 1
ATOM 3000 C CA . PHE A 1 363 ? -5.240 4.010 20.790 1.00 91.81 363 PHE A CA 1
ATOM 3001 C C . PHE A 1 363 ? -6.392 3.139 20.292 1.00 91.81 363 PHE A C 1
ATOM 3003 O O . PHE A 1 363 ? -6.159 2.172 19.570 1.00 91.81 363 PHE A O 1
ATOM 3010 N N . THR A 1 364 ? -7.644 3.495 20.597 1.00 91.94 364 THR A N 1
ATOM 3011 C CA . THR A 1 364 ? -8.807 2.825 19.996 1.00 91.94 364 THR A CA 1
ATOM 3012 C C . THR A 1 364 ? -8.833 3.032 18.483 1.00 91.94 364 THR A C 1
ATOM 3014 O O . THR A 1 364 ? -9.074 2.076 17.747 1.00 91.94 364 THR A O 1
ATOM 3017 N N . ASN A 1 365 ? -8.536 4.244 18.004 1.00 93.50 365 ASN A N 1
ATOM 3018 C CA . ASN A 1 365 ? -8.437 4.525 16.575 1.00 93.50 365 ASN A CA 1
ATOM 3019 C C . ASN A 1 365 ? -7.295 3.733 15.917 1.00 93.50 365 ASN A C 1
ATOM 3021 O O . ASN A 1 365 ? -7.531 3.040 14.932 1.00 93.50 365 ASN A O 1
ATOM 3025 N N . ILE A 1 366 ? -6.089 3.750 16.496 1.00 94.94 366 ILE A N 1
ATOM 3026 C CA . ILE A 1 366 ? -4.935 2.987 15.988 1.00 94.94 366 ILE A CA 1
ATOM 3027 C C . ILE A 1 366 ? -5.257 1.488 15.936 1.00 94.94 366 ILE A C 1
ATOM 3029 O O . ILE A 1 366 ? -5.030 0.845 14.912 1.00 94.94 366 ILE A O 1
ATOM 3033 N N . ARG A 1 367 ? -5.858 0.931 16.995 1.00 95.75 367 ARG A N 1
ATOM 3034 C CA . ARG A 1 367 ? -6.300 -0.469 17.026 1.00 95.75 367 ARG A CA 1
ATOM 3035 C C . ARG A 1 367 ? -7.304 -0.769 15.919 1.00 95.75 367 ARG A C 1
ATOM 3037 O O . ARG A 1 367 ? -7.183 -1.786 15.246 1.00 95.75 367 ARG A O 1
ATOM 3044 N N . ASN A 1 368 ? -8.288 0.103 15.712 1.00 95.06 368 ASN A N 1
ATOM 3045 C CA . ASN A 1 368 ? -9.279 -0.077 14.653 1.00 95.06 368 ASN A CA 1
ATOM 3046 C C . ASN A 1 368 ? -8.631 -0.016 13.260 1.00 95.06 368 ASN A C 1
ATOM 3048 O O . ASN A 1 368 ? -8.985 -0.820 12.400 1.00 95.06 368 ASN A O 1
ATOM 3052 N N . GLN A 1 369 ? -7.650 0.871 13.048 1.00 95.69 369 GLN A N 1
ATOM 3053 C CA . GLN A 1 369 ? -6.866 0.927 11.810 1.00 95.69 369 GLN A CA 1
ATOM 3054 C C . GLN A 1 369 ? -6.048 -0.355 11.600 1.00 95.69 369 GLN A C 1
ATOM 3056 O O . GLN A 1 369 ? -6.075 -0.914 10.504 1.00 95.69 369 GLN A O 1
ATOM 3061 N N . LEU A 1 370 ? -5.390 -0.874 12.644 1.00 97.44 370 LEU A N 1
ATOM 3062 C CA . LEU A 1 370 ? -4.653 -2.139 12.585 1.00 97.44 370 LEU A CA 1
ATOM 3063 C C . LEU A 1 370 ? -5.576 -3.330 12.287 1.00 97.44 370 LEU A C 1
ATOM 3065 O O . LEU A 1 370 ? -5.236 -4.177 11.461 1.00 97.44 370 LEU A O 1
ATOM 3069 N N . LEU A 1 371 ? -6.761 -3.391 12.902 1.00 96.19 371 LEU A N 1
ATOM 3070 C CA . LEU A 1 371 ? -7.762 -4.428 12.628 1.00 96.19 371 LEU A CA 1
ATOM 3071 C C . LEU A 1 371 ? -8.290 -4.340 11.193 1.00 96.19 371 LEU A C 1
ATOM 3073 O O . LEU A 1 371 ? -8.391 -5.361 10.513 1.00 96.19 371 LEU A O 1
ATOM 3077 N N . LEU A 1 372 ? -8.586 -3.131 10.711 1.00 94.31 372 LEU A N 1
ATOM 3078 C CA . LEU A 1 372 ? -9.022 -2.909 9.334 1.00 94.31 372 LEU A CA 1
ATOM 3079 C C . LEU A 1 372 ? -7.938 -3.334 8.337 1.00 94.31 372 LEU A C 1
ATOM 3081 O O . LEU A 1 372 ? -8.232 -4.029 7.363 1.00 94.31 372 LEU A O 1
ATOM 3085 N N . PHE A 1 373 ? -6.684 -2.965 8.602 1.00 97.00 373 PHE A N 1
ATOM 3086 C CA . PHE A 1 373 ? -5.537 -3.395 7.811 1.00 97.00 373 PHE A CA 1
ATOM 3087 C C . PHE A 1 373 ? -5.362 -4.916 7.853 1.00 97.00 373 PHE A C 1
ATOM 3089 O O . PHE A 1 373 ? -5.215 -5.528 6.801 1.00 97.00 373 PHE A O 1
ATOM 3096 N N . THR A 1 374 ? -5.473 -5.547 9.023 1.00 97.38 374 THR A N 1
ATOM 3097 C CA . THR A 1 374 ? -5.409 -7.012 9.165 1.00 97.38 374 THR A CA 1
ATOM 3098 C C . THR A 1 374 ? -6.481 -7.697 8.318 1.00 97.38 374 THR A C 1
ATOM 3100 O O . THR A 1 374 ? -6.201 -8.660 7.614 1.00 97.38 374 THR A O 1
ATOM 3103 N N . ALA A 1 375 ? -7.711 -7.180 8.348 1.00 94.31 375 ALA A N 1
ATOM 3104 C CA . ALA A 1 375 ? -8.837 -7.773 7.638 1.00 94.31 375 ALA A CA 1
ATOM 3105 C C . ALA A 1 375 ? -8.773 -7.579 6.114 1.00 94.31 375 ALA A C 1
ATOM 3107 O O . ALA A 1 375 ? -9.313 -8.405 5.377 1.00 94.31 375 ALA A O 1
ATOM 3108 N N . ARG A 1 376 ? -8.180 -6.476 5.635 1.00 94.31 376 ARG A N 1
ATOM 3109 C CA . ARG A 1 376 ? -8.284 -6.069 4.221 1.00 94.31 376 ARG A CA 1
ATOM 3110 C C . ARG A 1 376 ? -6.964 -5.927 3.473 1.00 94.31 376 ARG A C 1
ATOM 3112 O O . ARG A 1 376 ? -6.972 -6.130 2.271 1.00 94.31 376 ARG A O 1
ATOM 3119 N N . GLY A 1 377 ? -5.874 -5.549 4.135 1.00 95.00 377 GLY A N 1
ATOM 3120 C CA . GLY A 1 377 ? -4.589 -5.207 3.505 1.00 95.00 377 GLY A CA 1
ATOM 3121 C C . GLY A 1 377 ? -3.414 -6.116 3.884 1.00 95.00 377 GLY A C 1
ATOM 3122 O O . GLY A 1 377 ? -2.389 -6.103 3.194 1.00 95.00 377 GLY A O 1
ATOM 3123 N N . TYR A 1 378 ? -3.544 -6.916 4.946 1.00 97.88 378 TYR A N 1
ATOM 3124 C CA . TYR A 1 378 ? -2.539 -7.888 5.371 1.00 97.88 378 TYR A CA 1
ATOM 3125 C C . TYR A 1 378 ? -2.821 -9.265 4.757 1.00 97.88 378 TYR A C 1
ATOM 3127 O O . TYR A 1 378 ? -3.600 -10.070 5.260 1.00 97.88 378 TYR A O 1
ATOM 3135 N N . PHE A 1 379 ? -2.190 -9.522 3.618 1.00 97.62 379 PHE A N 1
ATOM 3136 C CA . PHE A 1 379 ? -2.349 -10.742 2.840 1.00 97.62 379 PHE A CA 1
ATOM 3137 C C . PHE A 1 379 ? -1.251 -11.742 3.185 1.00 97.62 379 PHE A C 1
ATOM 3139 O O . PHE A 1 379 ? -0.070 -11.456 3.015 1.00 97.62 379 PHE A O 1
ATOM 3146 N N . THR A 1 380 ? -1.636 -12.945 3.597 1.00 96.81 380 THR A N 1
ATOM 3147 C CA . THR A 1 380 ? -0.709 -14.082 3.708 1.00 96.81 380 THR A CA 1
ATOM 3148 C C . THR A 1 380 ? -0.440 -14.712 2.342 1.00 96.81 380 THR A C 1
ATOM 3150 O O . THR A 1 380 ? 0.666 -15.161 2.065 1.00 96.81 380 THR A O 1
ATOM 3153 N N . GLN A 1 381 ? -1.433 -14.693 1.450 1.00 97.31 381 GLN A N 1
ATOM 3154 C CA . GLN A 1 381 ? -1.335 -15.144 0.067 1.00 97.31 381 GLN A CA 1
ATOM 3155 C C . GLN A 1 381 ? -1.996 -14.121 -0.860 1.00 97.31 381 GLN A C 1
ATOM 3157 O O . GLN A 1 381 ? -3.047 -13.571 -0.541 1.00 97.31 381 GLN A O 1
ATOM 3162 N N . VAL A 1 382 ? -1.374 -13.878 -2.017 1.00 97.62 382 VAL A N 1
ATOM 3163 C CA . VAL A 1 382 ? -1.832 -12.879 -3.001 1.00 97.62 382 VAL A CA 1
ATOM 3164 C C . VAL A 1 382 ? -2.207 -13.500 -4.346 1.00 97.62 382 VAL A C 1
ATOM 3166 O O . VAL A 1 382 ? -3.157 -13.054 -4.983 1.00 97.62 382 VAL A O 1
ATOM 3169 N N . MET A 1 383 ? -1.489 -14.542 -4.769 1.00 97.25 383 MET A N 1
ATOM 3170 C CA . MET A 1 383 ? -1.628 -15.162 -6.090 1.00 97.25 383 MET A CA 1
ATOM 3171 C C . MET A 1 383 ? -2.009 -16.638 -5.975 1.00 97.25 383 MET A C 1
ATOM 3173 O O . MET A 1 383 ? -1.623 -17.316 -5.019 1.00 97.25 383 MET A O 1
ATOM 3177 N N . GLN A 1 384 ? -2.714 -17.143 -6.987 1.00 96.62 384 GLN A N 1
ATOM 3178 C CA . GLN A 1 384 ? -3.096 -18.552 -7.117 1.00 96.62 384 GLN A CA 1
ATOM 3179 C C . GLN A 1 384 ? -1.909 -19.444 -7.499 1.00 96.62 384 GLN A C 1
ATOM 3181 O O . GLN A 1 384 ? -1.821 -20.581 -7.044 1.00 96.62 384 GLN A O 1
ATOM 3186 N N . ARG A 1 385 ? -0.981 -18.939 -8.326 1.00 97.12 385 ARG A N 1
ATOM 3187 C CA . ARG A 1 385 ? 0.171 -19.728 -8.790 1.00 97.12 385 ARG A CA 1
ATOM 3188 C C . ARG A 1 385 ? 1.326 -19.702 -7.795 1.00 97.12 385 ARG A C 1
ATOM 3190 O O . ARG A 1 385 ? 1.702 -18.649 -7.274 1.00 97.12 385 ARG A O 1
ATOM 3197 N N . GLU A 1 386 ? 1.944 -20.864 -7.619 1.00 96.44 386 GLU A N 1
ATOM 3198 C CA . GLU A 1 386 ? 2.999 -21.092 -6.632 1.00 96.44 386 GLU A CA 1
ATOM 3199 C C . GLU A 1 386 ? 4.225 -20.191 -6.833 1.00 96.44 386 GLU A C 1
ATOM 3201 O O . GLU A 1 386 ? 4.702 -19.581 -5.876 1.00 96.44 386 GLU A O 1
ATOM 3206 N N . HIS A 1 387 ? 4.728 -20.048 -8.064 1.00 95.81 387 HIS A N 1
ATOM 3207 C CA . HIS A 1 387 ? 5.952 -19.278 -8.332 1.00 95.81 387 HIS A CA 1
ATOM 3208 C C . HIS A 1 387 ? 5.810 -17.788 -8.006 1.00 95.81 387 HIS A C 1
ATOM 3210 O O . HIS A 1 387 ? 6.762 -17.169 -7.528 1.00 95.81 387 HIS A O 1
ATOM 3216 N N . TYR A 1 388 ? 4.625 -17.210 -8.215 1.00 97.75 388 TYR A N 1
ATOM 3217 C CA . TYR A 1 388 ? 4.336 -15.839 -7.800 1.00 97.75 388 TYR A CA 1
ATOM 3218 C C . TYR A 1 388 ? 4.265 -15.744 -6.276 1.00 97.75 388 TYR A C 1
ATOM 3220 O O . TYR A 1 388 ? 4.920 -14.897 -5.671 1.00 97.75 388 TYR A O 1
ATOM 3228 N N . HIS A 1 389 ? 3.529 -16.656 -5.636 1.00 97.06 389 HIS A N 1
ATOM 3229 C CA . HIS A 1 389 ? 3.391 -16.660 -4.184 1.00 97.06 389 HIS A CA 1
ATOM 3230 C C . HIS A 1 389 ? 4.735 -16.859 -3.460 1.00 97.06 389 HIS A C 1
ATOM 3232 O O . HIS A 1 389 ? 4.986 -16.207 -2.450 1.00 97.06 389 HIS A O 1
ATOM 3238 N N . ARG A 1 390 ? 5.638 -17.689 -3.995 1.00 98.00 390 ARG A N 1
ATOM 3239 C CA . ARG A 1 390 ? 6.995 -17.880 -3.457 1.00 98.00 390 ARG A CA 1
ATOM 3240 C C . ARG A 1 390 ? 7.810 -16.583 -3.473 1.00 98.00 390 ARG A C 1
ATOM 3242 O O . ARG A 1 390 ? 8.446 -16.270 -2.473 1.00 98.00 390 ARG A O 1
ATOM 3249 N N . CYS A 1 391 ? 7.747 -15.811 -4.560 1.00 98.38 391 CYS A N 1
ATOM 3250 C CA . CYS A 1 391 ? 8.392 -14.497 -4.639 1.00 98.38 391 CYS A CA 1
ATOM 3251 C C . CYS A 1 391 ? 7.767 -13.495 -3.653 1.00 98.38 391 CYS A C 1
ATOM 3253 O O . CYS A 1 391 ? 8.484 -12.793 -2.947 1.00 98.38 391 CYS A O 1
ATOM 3255 N N . TYR A 1 392 ? 6.435 -13.479 -3.533 1.00 98.62 392 TYR A N 1
ATOM 3256 C CA . TYR A 1 392 ? 5.744 -12.622 -2.569 1.00 98.62 392 TYR A CA 1
ATOM 3257 C C . TYR A 1 392 ? 6.130 -12.927 -1.118 1.00 98.62 392 TYR A C 1
ATOM 3259 O O . TYR A 1 392 ? 6.530 -12.014 -0.403 1.00 98.62 392 TYR A O 1
ATOM 3267 N N . ARG A 1 393 ? 6.099 -14.201 -0.697 1.00 98.44 393 ARG A N 1
ATOM 3268 C CA . ARG A 1 393 ? 6.552 -14.605 0.648 1.00 98.44 393 ARG A CA 1
ATOM 3269 C C . ARG A 1 393 ? 7.976 -14.147 0.916 1.00 98.44 393 ARG A C 1
ATOM 3271 O O . ARG A 1 393 ? 8.261 -13.646 1.997 1.00 98.44 393 ARG A O 1
ATOM 3278 N N . LYS A 1 394 ? 8.845 -14.231 -0.095 1.00 98.50 394 LYS A N 1
ATOM 3279 C CA . LYS A 1 394 ? 10.224 -13.776 0.041 1.00 98.50 394 LYS A CA 1
ATOM 3280 C C . LYS A 1 394 ? 10.331 -12.272 0.303 1.00 98.50 394 LYS A C 1
ATOM 3282 O O . LYS A 1 394 ? 11.138 -11.858 1.131 1.00 98.50 394 LYS A O 1
ATOM 3287 N N . TRP A 1 395 ? 9.475 -11.461 -0.320 1.00 98.69 395 TRP A N 1
ATOM 3288 C CA . TRP A 1 395 ? 9.351 -10.043 0.031 1.00 98.69 395 TRP A CA 1
ATOM 3289 C C . TRP A 1 395 ? 8.859 -9.828 1.462 1.00 98.69 395 TRP A C 1
ATOM 3291 O O . TRP A 1 395 ? 9.396 -8.965 2.155 1.00 98.69 395 TRP A O 1
ATOM 3301 N N . GLN A 1 396 ? 7.880 -10.612 1.923 1.00 98.50 396 GLN A N 1
ATOM 3302 C CA . GLN A 1 396 ? 7.386 -10.511 3.300 1.00 98.50 396 GLN A CA 1
ATOM 3303 C C . GLN A 1 396 ? 8.474 -10.854 4.327 1.00 98.50 396 GLN A C 1
ATOM 3305 O O . GLN A 1 396 ? 8.608 -10.144 5.323 1.00 98.50 396 GLN A O 1
ATOM 3310 N N . GLU A 1 397 ? 9.276 -11.890 4.059 1.00 98.44 397 GLU A N 1
ATOM 3311 C CA . GLU A 1 397 ? 10.438 -12.276 4.871 1.00 98.44 397 GLU A CA 1
ATOM 3312 C C . GLU A 1 397 ? 11.478 -11.152 4.931 1.00 98.44 397 GLU A C 1
ATOM 3314 O O . GLU A 1 397 ? 11.872 -10.728 6.016 1.00 98.44 397 GLU A O 1
ATOM 3319 N N . VAL A 1 398 ? 11.906 -10.636 3.771 1.00 98.19 398 VAL A N 1
ATOM 3320 C CA . VAL A 1 398 ? 12.955 -9.606 3.696 1.00 98.19 398 VAL A CA 1
ATOM 3321 C C . VAL A 1 398 ? 12.507 -8.302 4.345 1.00 98.19 398 VAL A C 1
ATOM 3323 O O . VAL A 1 398 ? 13.293 -7.671 5.044 1.00 98.19 398 VAL A O 1
ATOM 3326 N N . PHE A 1 399 ? 11.243 -7.915 4.182 1.00 98.38 399 PHE A N 1
ATOM 3327 C CA . PHE A 1 399 ? 10.673 -6.758 4.874 1.00 98.38 399 PHE A CA 1
ATOM 3328 C C . PHE A 1 399 ? 10.243 -7.040 6.313 1.00 98.38 399 PHE A C 1
ATOM 3330 O O . PHE A 1 399 ? 9.765 -6.120 6.972 1.00 98.38 399 PHE A O 1
ATOM 3337 N N . GLN A 1 400 ? 10.438 -8.267 6.805 1.00 98.25 400 GLN A N 1
ATOM 3338 C CA . GLN A 1 400 ? 10.133 -8.685 8.173 1.00 98.25 400 GLN A CA 1
ATOM 3339 C C . GLN A 1 400 ? 8.686 -8.374 8.577 1.00 98.25 400 GLN A C 1
ATOM 3341 O O . GLN A 1 400 ? 8.413 -7.992 9.713 1.00 98.25 400 GLN A O 1
ATOM 3346 N N . LEU A 1 401 ? 7.743 -8.526 7.643 1.00 98.44 401 LEU A N 1
ATOM 3347 C CA . LEU A 1 401 ? 6.363 -8.071 7.834 1.00 98.44 401 LEU A CA 1
ATOM 3348 C C . LEU A 1 401 ? 5.645 -8.806 8.962 1.00 98.44 401 LEU A C 1
ATOM 3350 O O . LEU A 1 401 ? 4.839 -8.203 9.660 1.00 98.44 401 LEU A O 1
ATOM 3354 N N . GLU A 1 402 ? 5.920 -10.096 9.142 1.00 98.31 402 GLU A N 1
ATOM 3355 C CA . GLU A 1 402 ? 5.361 -10.885 10.245 1.00 98.31 402 GLU A CA 1
ATOM 3356 C C . GLU A 1 402 ? 5.857 -10.375 11.600 1.00 98.31 402 GLU A C 1
ATOM 3358 O O . GLU A 1 402 ? 5.060 -10.154 12.508 1.00 98.31 402 GLU A O 1
ATOM 3363 N N . ARG A 1 403 ? 7.161 -10.099 11.707 1.00 98.19 403 ARG A N 1
ATOM 3364 C CA . ARG A 1 403 ? 7.769 -9.557 12.922 1.00 98.19 403 ARG A CA 1
ATOM 3365 C C . ARG A 1 403 ? 7.240 -8.159 13.242 1.00 98.19 403 ARG A C 1
ATOM 3367 O O . ARG A 1 403 ? 6.781 -7.943 14.356 1.00 98.19 403 ARG A O 1
ATOM 3374 N N . LEU A 1 404 ? 7.253 -7.249 12.264 1.00 98.19 404 LEU A N 1
ATOM 3375 C CA . LEU A 1 404 ? 6.735 -5.884 12.424 1.00 98.19 404 LEU A CA 1
ATOM 3376 C C . LEU A 1 404 ? 5.252 -5.880 12.809 1.00 98.19 404 LEU A C 1
ATOM 3378 O O . LEU A 1 404 ? 4.831 -5.082 13.640 1.00 98.19 404 LEU A O 1
ATOM 3382 N N . TYR A 1 405 ? 4.455 -6.772 12.214 1.00 98.56 405 TYR A N 1
ATOM 3383 C CA . TYR A 1 405 ? 3.049 -6.926 12.570 1.00 98.56 405 TYR A CA 1
ATOM 3384 C C . TYR A 1 405 ? 2.878 -7.429 14.008 1.00 98.56 405 TYR A C 1
ATOM 3386 O O . TYR A 1 405 ? 2.065 -6.873 14.742 1.00 98.56 405 TYR A O 1
ATOM 3394 N N . GLY A 1 406 ? 3.643 -8.449 14.410 1.00 98.25 406 GLY A N 1
ATOM 3395 C CA . GLY A 1 406 ? 3.618 -8.995 15.767 1.00 98.25 406 GLY A CA 1
ATOM 3396 C C . GLY A 1 406 ? 3.984 -7.952 16.821 1.00 98.25 406 GLY A C 1
ATOM 3397 O O . GLY A 1 406 ? 3.196 -7.726 17.735 1.00 98.25 406 GLY A O 1
ATOM 3398 N N . GLU A 1 407 ? 5.116 -7.263 16.636 1.00 98.19 407 GLU A N 1
ATOM 3399 C CA . GLU A 1 407 ? 5.591 -6.194 17.529 1.00 98.19 407 GLU A CA 1
ATOM 3400 C C . GLU A 1 407 ? 4.541 -5.079 17.662 1.00 98.19 407 GLU A C 1
ATOM 3402 O O . GLU A 1 407 ? 4.120 -4.755 18.769 1.00 98.19 407 GLU A O 1
ATOM 3407 N N . LEU A 1 408 ? 4.023 -4.563 16.541 1.00 97.69 408 LEU A N 1
ATOM 3408 C CA . LEU A 1 408 ? 2.995 -3.520 16.556 1.00 97.69 408 LEU A CA 1
ATOM 3409 C C . LEU A 1 408 ? 1.694 -3.979 17.228 1.00 97.69 408 LEU A C 1
ATOM 3411 O O . LEU A 1 408 ? 1.058 -3.213 17.951 1.00 97.69 408 LEU A O 1
ATOM 3415 N N . ASN A 1 409 ? 1.248 -5.206 16.961 1.00 97.62 409 ASN A N 1
ATOM 3416 C CA . ASN A 1 409 ? 0.019 -5.730 17.545 1.00 97.62 409 ASN A CA 1
ATOM 3417 C C . ASN A 1 409 ? 0.149 -5.919 19.063 1.00 97.62 409 ASN A C 1
ATOM 3419 O O . ASN A 1 409 ? -0.790 -5.598 19.794 1.00 97.62 409 ASN A O 1
ATOM 3423 N N . ASP A 1 410 ? 1.301 -6.403 19.532 1.00 97.38 410 ASP A N 1
ATOM 3424 C CA . ASP A 1 410 ? 1.595 -6.522 20.958 1.00 97.38 410 ASP A CA 1
ATOM 3425 C C . ASP A 1 410 ? 1.669 -5.137 21.621 1.00 97.38 410 ASP A C 1
ATOM 3427 O O . ASP A 1 410 ? 0.976 -4.921 22.616 1.00 97.38 410 ASP A O 1
ATOM 3431 N N . GLU A 1 411 ? 2.368 -4.166 21.020 1.00 96.38 411 GLU A N 1
ATOM 3432 C CA . GLU A 1 411 ? 2.421 -2.778 21.506 1.00 96.38 411 GLU A CA 1
ATOM 3433 C C . GLU A 1 411 ? 1.022 -2.150 21.603 1.00 96.38 411 GLU A C 1
ATOM 3435 O O . GLU A 1 411 ? 0.631 -1.631 22.648 1.00 96.38 411 GLU A O 1
ATOM 3440 N N . VAL A 1 412 ? 0.215 -2.224 20.538 1.00 94.50 412 VAL A N 1
ATOM 3441 C CA . VAL A 1 412 ? -1.148 -1.665 20.529 1.00 94.50 412 VAL A CA 1
ATOM 3442 C C . VAL A 1 412 ? -2.027 -2.329 21.589 1.00 94.50 412 VAL A C 1
ATOM 3444 O O . VAL A 1 412 ? -2.829 -1.643 22.233 1.00 94.50 412 VAL A O 1
ATOM 3447 N N . ARG A 1 413 ? -1.894 -3.648 21.788 1.00 93.38 413 ARG A N 1
ATOM 3448 C CA . ARG A 1 413 ? -2.628 -4.375 22.830 1.00 93.38 413 ARG A CA 1
ATOM 3449 C C . ARG A 1 413 ? -2.213 -3.896 24.218 1.00 93.38 413 ARG A C 1
ATOM 3451 O O . ARG A 1 413 ? -3.090 -3.526 24.996 1.00 93.38 413 ARG A O 1
ATOM 3458 N N . GLU A 1 414 ? -0.916 -3.850 24.504 1.00 93.88 414 GLU A N 1
ATOM 3459 C CA . GLU A 1 414 ? -0.382 -3.399 25.793 1.00 93.88 414 GLU A CA 1
ATOM 3460 C C . GLU A 1 414 ? -0.808 -1.958 26.109 1.00 93.88 414 GLU A C 1
ATOM 3462 O O . GLU A 1 414 ? -1.292 -1.684 27.210 1.00 93.88 414 GLU A O 1
ATOM 3467 N N . MET A 1 415 ? -0.738 -1.046 25.132 1.00 90.50 415 MET A N 1
ATOM 3468 C CA . MET A 1 415 ? -1.137 0.354 25.333 1.00 90.50 415 MET A CA 1
ATOM 3469 C C . MET A 1 415 ? -2.645 0.511 25.528 1.00 90.50 415 MET A C 1
ATOM 3471 O O . MET A 1 415 ? -3.095 1.343 26.328 1.00 90.50 415 MET A O 1
ATOM 3475 N N . HIS A 1 416 ? -3.449 -0.302 24.842 1.00 88.25 416 HIS A N 1
ATOM 3476 C CA . HIS A 1 416 ? -4.891 -0.326 25.048 1.00 88.25 416 HIS A CA 1
ATOM 3477 C C . HIS A 1 416 ? -5.259 -0.866 26.438 1.00 88.25 416 HIS A C 1
ATOM 3479 O O . HIS A 1 416 ? -6.081 -0.263 27.131 1.00 88.25 416 HIS A O 1
ATOM 3485 N N . GLU A 1 417 ? -4.631 -1.961 26.871 1.00 89.62 417 GLU A N 1
ATOM 3486 C CA . GLU A 1 417 ? -4.832 -2.551 28.198 1.00 89.62 417 GLU A CA 1
ATOM 3487 C C . GLU A 1 417 ? -4.392 -1.599 29.314 1.00 89.62 417 GLU A C 1
ATOM 3489 O O . GLU A 1 417 ? -5.115 -1.424 30.298 1.00 89.62 417 GLU A O 1
ATOM 3494 N N . TYR A 1 418 ? -3.259 -0.916 29.139 1.00 89.81 418 TYR A N 1
ATOM 3495 C CA . TYR A 1 418 ? -2.791 0.109 30.068 1.00 89.81 418 TYR A CA 1
ATOM 3496 C C . TYR A 1 418 ? -3.781 1.278 30.176 1.00 89.81 418 TYR A C 1
ATOM 3498 O O . TYR A 1 418 ? -4.155 1.676 31.283 1.00 89.81 418 TYR A O 1
ATOM 3506 N N . SER A 1 419 ? -4.268 1.789 29.040 1.00 86.69 419 SER A N 1
ATOM 3507 C CA . SER A 1 419 ? -5.258 2.877 29.006 1.00 86.69 419 SER A CA 1
ATOM 3508 C C . SER A 1 419 ? -6.566 2.474 29.698 1.00 86.69 419 SER A C 1
ATOM 3510 O O . SER A 1 419 ? -7.122 3.243 30.487 1.00 86.69 419 SER A O 1
ATOM 3512 N N . LEU A 1 420 ? -7.026 1.238 29.477 1.00 86.19 420 LEU A N 1
ATOM 3513 C CA . LEU A 1 420 ? -8.206 0.687 30.142 1.00 86.19 420 LEU A CA 1
ATOM 3514 C C . LEU A 1 420 ? -7.989 0.532 31.654 1.00 86.19 420 LEU A C 1
ATOM 3516 O O . LEU A 1 420 ? -8.868 0.885 32.440 1.00 86.19 420 LEU A O 1
ATOM 3520 N N . MET A 1 421 ? -6.814 0.057 32.076 1.00 89.88 421 MET A N 1
ATOM 3521 C CA . MET A 1 421 ? -6.459 -0.060 33.491 1.00 89.88 421 MET A CA 1
ATOM 3522 C C . MET A 1 421 ? -6.477 1.305 34.191 1.00 89.88 421 MET A C 1
ATOM 3524 O O . MET A 1 421 ? -6.991 1.411 35.305 1.00 89.88 421 MET A O 1
ATOM 3528 N N . GLN A 1 422 ? -5.962 2.354 33.546 1.00 87.25 422 GLN A N 1
ATOM 3529 C CA . GLN A 1 422 ? -6.002 3.718 34.083 1.00 87.25 422 GLN A CA 1
ATOM 3530 C C . GLN A 1 422 ? -7.436 4.243 34.214 1.00 87.25 422 GLN A C 1
ATOM 3532 O O . GLN A 1 422 ? -7.794 4.838 35.232 1.00 87.25 422 GLN A O 1
ATOM 3537 N N . LEU A 1 423 ? -8.286 3.974 33.220 1.00 86.19 423 LEU A N 1
ATOM 3538 C CA . LEU A 1 423 ? -9.698 4.349 33.265 1.00 86.19 423 LEU A CA 1
ATOM 3539 C C . LEU A 1 423 ? -10.442 3.637 34.406 1.00 86.19 423 LEU A C 1
ATOM 3541 O O . LEU A 1 423 ? -11.195 4.280 35.137 1.00 86.19 423 LEU A O 1
ATOM 3545 N N . LEU A 1 424 ? -10.181 2.343 34.611 1.00 88.31 424 LEU A N 1
ATOM 3546 C CA . LEU A 1 424 ? -10.753 1.571 35.718 1.00 88.31 424 LEU A CA 1
ATOM 3547 C C . LEU A 1 424 ? -10.292 2.094 37.084 1.00 88.31 424 LEU A C 1
ATOM 3549 O O . LEU A 1 424 ? -11.127 2.318 37.957 1.00 88.31 424 LEU A O 1
ATOM 3553 N N . ARG A 1 425 ? -8.993 2.381 37.263 1.00 88.62 425 ARG A N 1
ATOM 3554 C CA . ARG A 1 425 ? -8.468 2.953 38.519 1.00 88.62 425 ARG A CA 1
ATOM 3555 C C . ARG A 1 425 ? -9.153 4.263 38.888 1.00 88.62 425 ARG A C 1
ATOM 3557 O O . ARG A 1 425 ? -9.482 4.471 40.050 1.00 88.62 425 ARG A O 1
ATOM 3564 N N . ARG A 1 426 ? -9.434 5.118 37.904 1.00 84.50 426 ARG A N 1
ATOM 3565 C CA . ARG A 1 426 ? -10.168 6.367 38.147 1.00 84.50 426 ARG A CA 1
ATOM 3566 C C . ARG A 1 426 ? -11.615 6.159 38.509 1.00 84.50 426 ARG A C 1
ATOM 3568 O O . ARG A 1 426 ? -12.135 6.895 39.340 1.00 84.50 426 ARG A O 1
ATOM 3575 N N . GLN A 1 427 ? -12.281 5.206 37.868 1.00 87.44 427 GLN A N 1
ATOM 3576 C CA . GLN A 1 427 ? -13.649 4.871 38.241 1.00 87.44 427 GLN A CA 1
ATOM 3577 C C . GLN A 1 427 ? -13.694 4.356 39.681 1.00 87.44 427 GLN A C 1
ATOM 3579 O O . GLN A 1 427 ? -14.566 4.779 40.437 1.00 87.44 427 GLN A O 1
ATOM 3584 N N . ASP A 1 428 ? -12.709 3.554 40.088 1.00 91.38 428 ASP A N 1
ATOM 3585 C CA . ASP A 1 428 ? -12.566 3.080 41.464 1.00 91.38 428 ASP A CA 1
ATOM 3586 C C . ASP A 1 428 ? -12.246 4.212 42.450 1.00 91.38 428 ASP A C 1
ATOM 3588 O O . ASP A 1 428 ? -12.810 4.257 43.540 1.00 91.38 428 ASP A O 1
ATOM 3592 N N . GLU A 1 429 ? -11.356 5.143 42.101 1.00 89.94 429 GLU A N 1
ATOM 3593 C CA . GLU A 1 429 ? -11.038 6.310 42.934 1.00 89.94 429 GLU A CA 1
ATOM 3594 C C . GLU A 1 429 ? -12.231 7.258 43.064 1.00 89.94 429 GLU A C 1
ATOM 3596 O O . GLU A 1 429 ? -12.567 7.672 44.172 1.00 89.94 429 GLU A O 1
ATOM 3601 N N . ALA A 1 430 ? -12.932 7.539 41.965 1.00 89.06 430 ALA A N 1
ATOM 3602 C CA . ALA A 1 430 ? -14.152 8.336 41.975 1.00 89.06 430 ALA A CA 1
ATOM 3603 C C . ALA A 1 430 ? -15.274 7.646 42.764 1.00 89.06 430 ALA A C 1
ATOM 3605 O O . ALA A 1 430 ? -16.039 8.319 43.453 1.00 89.06 430 ALA A O 1
ATOM 3606 N N . ALA A 1 431 ? -15.375 6.316 42.698 1.00 91.62 431 ALA A N 1
ATOM 3607 C CA . ALA A 1 431 ? -16.305 5.545 43.516 1.00 91.62 431 ALA A CA 1
ATOM 3608 C C . ALA A 1 431 ? -15.940 5.634 45.005 1.00 91.62 431 ALA A C 1
ATOM 3610 O O . ALA A 1 431 ? -16.804 5.954 45.816 1.00 91.62 431 ALA A O 1
ATOM 3611 N N . LYS A 1 432 ? -14.661 5.458 45.362 1.00 93.12 432 LYS A N 1
ATOM 3612 C CA . LYS A 1 432 ? -14.174 5.609 46.745 1.00 93.12 432 LYS A CA 1
ATOM 3613 C C . LYS A 1 432 ? -14.400 7.014 47.287 1.00 93.12 432 LYS A C 1
ATOM 3615 O O . LYS A 1 432 ? -14.752 7.159 48.453 1.00 93.12 432 LYS A O 1
ATOM 3620 N N . GLU A 1 433 ? -14.203 8.043 46.470 1.00 90.25 433 GLU A N 1
ATOM 3621 C CA . GLU A 1 433 ? -14.425 9.424 46.889 1.00 90.25 433 GLU A CA 1
ATOM 3622 C C . GLU A 1 433 ? -15.916 9.721 47.071 1.00 90.25 433 GLU A C 1
ATOM 3624 O O . GLU A 1 433 ? -16.301 10.329 48.065 1.00 90.25 433 GLU A O 1
ATOM 3629 N N . ARG A 1 434 ? -16.782 9.203 46.190 1.00 90.25 434 ARG A N 1
ATOM 3630 C CA . ARG A 1 434 ? -18.240 9.253 46.395 1.00 90.25 434 ARG A CA 1
ATOM 3631 C C . ARG A 1 434 ? -18.660 8.522 47.665 1.00 90.25 434 ARG A C 1
ATOM 3633 O O . ARG A 1 434 ? -19.510 9.024 48.394 1.00 90.25 434 ARG A O 1
ATOM 3640 N N . ASP A 1 435 ? -18.060 7.373 47.955 1.00 91.44 435 ASP A N 1
ATOM 3641 C CA . ASP A 1 435 ? -18.334 6.627 49.182 1.00 91.44 435 ASP A CA 1
ATOM 3642 C C . ASP A 1 435 ? -17.866 7.396 50.425 1.00 91.44 435 ASP A C 1
ATOM 3644 O O . ASP A 1 435 ? -18.585 7.426 51.422 1.00 91.44 435 ASP A O 1
ATOM 3648 N N . ARG A 1 436 ? -16.713 8.077 50.366 1.00 92.00 436 ARG A N 1
ATOM 3649 C CA . ARG A 1 436 ? -16.238 8.971 51.437 1.00 92.00 436 ARG A CA 1
ATOM 3650 C C . ARG A 1 436 ? -17.164 10.162 51.643 1.00 92.00 436 ARG A C 1
ATOM 3652 O O . ARG A 1 436 ? -17.530 10.436 52.780 1.00 92.00 436 ARG A O 1
ATOM 3659 N N . GLN A 1 437 ? -17.578 10.831 50.567 1.00 91.62 437 GLN A N 1
ATOM 3660 C CA . GLN A 1 437 ? -18.543 11.933 50.628 1.00 91.62 437 GLN A CA 1
ATOM 3661 C C . GLN A 1 437 ? -19.855 11.466 51.253 1.00 91.62 437 GLN A C 1
ATOM 3663 O O . GLN A 1 437 ? -20.358 12.096 52.175 1.00 91.62 437 GLN A O 1
ATOM 3668 N N . ARG A 1 438 ? -20.352 10.298 50.840 1.00 90.44 438 ARG A N 1
ATOM 3669 C CA . ARG A 1 438 ? -21.560 9.693 51.402 1.00 90.44 438 ARG A CA 1
ATOM 3670 C C . ARG A 1 438 ? -21.404 9.331 52.878 1.00 90.44 438 ARG A C 1
ATOM 3672 O O . ARG A 1 438 ? -22.336 9.526 53.650 1.00 90.44 438 ARG A O 1
ATOM 3679 N N . GLN A 1 439 ? -20.252 8.801 53.286 1.00 89.12 439 GLN A N 1
ATOM 3680 C CA . GLN A 1 439 ? -19.965 8.510 54.694 1.00 89.12 439 GLN A CA 1
ATOM 3681 C C . GLN A 1 439 ? -19.894 9.785 55.536 1.00 89.12 439 GLN A C 1
ATOM 3683 O O . GLN A 1 439 ? -20.420 9.801 56.646 1.00 89.12 439 GLN A O 1
ATOM 3688 N N . GLU A 1 440 ? -19.285 10.850 55.017 1.00 90.56 440 GLU A N 1
ATOM 3689 C CA . GLU A 1 440 ? -19.235 12.143 55.699 1.00 90.56 440 GLU A CA 1
ATOM 3690 C C . GLU A 1 440 ? -20.632 12.776 55.787 1.00 90.56 440 GLU A C 1
ATOM 3692 O O . GLU A 1 440 ? -21.004 13.262 56.850 1.00 90.56 440 GLU A O 1
ATOM 3697 N N . GLU A 1 441 ? -21.449 12.690 54.733 1.00 90.62 441 GLU A N 1
ATOM 3698 C CA . GLU A 1 441 ? -22.857 13.109 54.752 1.00 90.62 441 GLU A CA 1
ATOM 3699 C C . GLU A 1 441 ? -23.669 12.333 55.795 1.00 90.62 441 GLU A C 1
ATOM 3701 O O . GLU A 1 441 ? -24.425 12.937 56.554 1.00 90.62 441 GLU A O 1
ATOM 3706 N N . ILE A 1 442 ? -23.497 11.008 55.874 1.00 91.62 442 ILE A N 1
ATOM 3707 C CA . ILE A 1 442 ? -24.131 10.181 56.911 1.00 91.62 442 ILE A CA 1
ATOM 3708 C C . ILE A 1 442 ? -23.654 10.625 58.299 1.00 91.62 442 ILE A C 1
ATOM 3710 O O . ILE A 1 442 ? -24.480 10.800 59.191 1.00 91.62 442 ILE A O 1
ATOM 3714 N N . ARG A 1 443 ? -22.351 10.884 58.486 1.00 91.44 443 ARG A N 1
ATOM 3715 C CA . ARG A 1 443 ? -21.813 11.357 59.772 1.00 91.44 443 ARG A CA 1
ATOM 3716 C C . ARG A 1 443 ? -22.395 12.716 60.166 1.00 91.44 443 ARG A C 1
ATOM 3718 O O . ARG A 1 443 ? -22.785 12.895 61.316 1.00 91.44 443 ARG A O 1
ATOM 3725 N N . GLN A 1 444 ? -22.513 13.643 59.217 1.00 89.94 444 GLN A N 1
ATOM 3726 C CA . GLN A 1 444 ? -23.137 14.951 59.429 1.00 89.94 444 GLN A CA 1
ATOM 3727 C C . GLN A 1 444 ? -24.633 14.828 59.746 1.00 89.94 444 GLN A C 1
ATOM 3729 O O . GLN A 1 444 ? -25.135 15.539 60.616 1.00 89.94 444 GLN A O 1
ATOM 3734 N N . GLN A 1 445 ? -25.352 13.914 59.085 1.00 87.12 445 GLN A N 1
ATOM 3735 C CA . GLN A 1 445 ? -26.759 13.635 59.385 1.00 87.12 445 GLN A CA 1
ATOM 3736 C C . GLN A 1 445 ? -26.937 13.033 60.781 1.00 87.12 445 GLN A C 1
ATOM 3738 O O . GLN A 1 445 ? -27.829 13.467 61.508 1.00 87.12 445 GLN A O 1
ATOM 3743 N N . ASP A 1 446 ? -26.079 12.095 61.179 1.00 90.19 446 ASP A N 1
ATOM 3744 C CA . ASP A 1 446 ? -26.102 11.487 62.510 1.00 90.19 446 ASP A CA 1
ATOM 3745 C C . ASP A 1 446 ? -25.767 12.506 63.608 1.00 90.19 446 ASP A C 1
ATOM 3747 O O . ASP A 1 446 ? -26.401 12.516 64.665 1.00 90.19 446 ASP A O 1
ATOM 3751 N N . GLU A 1 447 ? -24.792 13.389 63.379 1.00 89.19 447 GLU A N 1
ATOM 3752 C CA . GLU A 1 447 ? -24.479 14.493 64.294 1.00 89.19 447 GLU A CA 1
ATOM 3753 C C . GLU A 1 447 ? -25.648 15.484 64.397 1.00 89.19 447 GLU A C 1
ATOM 3755 O O . GLU A 1 447 ? -26.052 15.842 65.506 1.00 89.19 447 GLU A O 1
ATOM 3760 N N . ALA A 1 448 ? -26.266 15.857 63.273 1.00 87.44 448 ALA A N 1
ATOM 3761 C CA . ALA A 1 448 ? -27.451 16.712 63.261 1.00 87.44 448 ALA A CA 1
ATOM 3762 C C . ALA A 1 448 ? -28.662 16.052 63.944 1.00 87.44 448 ALA A C 1
ATOM 3764 O O . ALA A 1 448 ? -29.433 16.731 64.622 1.00 87.44 448 ALA A O 1
ATOM 3765 N N . ALA A 1 449 ? -28.836 14.736 63.797 1.00 87.44 449 ALA A N 1
ATOM 3766 C CA . ALA A 1 449 ? -29.878 13.975 64.480 1.00 87.44 449 ALA A CA 1
ATOM 3767 C C . ALA A 1 449 ? -29.645 13.947 65.996 1.00 87.44 449 ALA A C 1
ATOM 3769 O O . ALA A 1 449 ? -30.565 14.244 66.753 1.00 87.44 449 ALA A O 1
ATOM 3770 N N . LYS A 1 450 ? -28.406 13.699 66.443 1.00 90.31 450 LYS A N 1
ATOM 3771 C CA . LYS A 1 450 ? -28.038 13.767 67.868 1.00 90.31 450 LYS A CA 1
ATOM 3772 C C . LYS A 1 450 ? -28.270 15.154 68.459 1.00 90.31 450 LYS A C 1
ATOM 3774 O O . LYS A 1 450 ? -28.734 15.256 69.592 1.00 90.31 450 LYS A O 1
ATOM 3779 N N . GLU A 1 451 ? -27.968 16.215 67.715 1.00 85.31 451 GLU A N 1
ATOM 3780 C CA . GLU A 1 451 ? -28.205 17.584 68.177 1.00 85.31 451 GLU A CA 1
ATOM 3781 C C . GLU A 1 451 ? -29.704 17.902 68.256 1.00 85.31 451 GLU A C 1
ATOM 3783 O O . GLU A 1 451 ? -30.161 18.480 69.240 1.00 85.31 451 GLU A O 1
ATOM 3788 N N . ARG A 1 452 ? -30.504 17.440 67.285 1.00 85.25 452 ARG A N 1
ATOM 3789 C CA . ARG A 1 452 ? -31.973 17.514 67.364 1.00 85.25 452 ARG A CA 1
ATOM 3790 C C . ARG A 1 452 ? -32.517 16.744 68.561 1.00 85.25 452 ARG A C 1
ATOM 3792 O O . ARG A 1 452 ? -33.408 17.246 69.238 1.00 85.25 452 ARG A O 1
ATOM 3799 N N . ASP A 1 453 ? -31.982 15.563 68.848 1.00 84.44 453 ASP A N 1
ATOM 3800 C CA . ASP A 1 453 ? -32.386 14.776 70.011 1.00 84.44 453 ASP A CA 1
ATOM 3801 C C . ASP A 1 453 ? -32.005 15.470 71.324 1.00 84.44 453 ASP A C 1
ATOM 3803 O O . ASP A 1 453 ? -32.809 15.475 72.254 1.00 84.44 453 ASP A O 1
ATOM 3807 N N . ARG A 1 454 ? -30.838 16.128 71.403 1.00 87.00 454 ARG A N 1
ATOM 3808 C CA . ARG A 1 454 ? -30.464 16.972 72.553 1.00 87.00 454 ARG A CA 1
ATOM 3809 C C . ARG A 1 454 ? -31.407 18.156 72.724 1.00 87.00 454 ARG A C 1
ATOM 3811 O O . ARG A 1 454 ? -31.895 18.369 73.828 1.00 87.00 454 ARG A O 1
ATOM 3818 N N . GLN A 1 455 ? -31.711 18.880 71.647 1.00 84.88 455 GLN A N 1
ATOM 3819 C CA . GLN A 1 455 ? -32.674 19.985 71.676 1.00 84.88 455 GLN A CA 1
ATOM 3820 C C . GLN A 1 455 ? -34.055 19.503 72.120 1.00 84.88 455 GLN A C 1
ATOM 3822 O O . GLN A 1 455 ? -34.694 20.136 72.955 1.00 84.88 455 GLN A O 1
ATOM 3827 N N . ARG A 1 456 ? -34.488 18.336 71.634 1.00 82.44 456 ARG A N 1
ATOM 3828 C CA . ARG A 1 456 ? -35.749 17.708 72.029 1.00 82.44 456 ARG A CA 1
ATOM 3829 C C . ARG A 1 456 ? -35.739 17.285 73.496 1.00 82.44 456 ARG A C 1
ATOM 3831 O O . ARG A 1 456 ? -36.736 17.477 74.180 1.00 82.44 456 ARG A O 1
ATOM 3838 N N . GLN A 1 457 ? -34.631 16.744 73.999 1.00 79.50 457 GLN A N 1
ATOM 3839 C CA . GLN A 1 457 ? -34.473 16.416 75.418 1.00 79.50 457 GLN A CA 1
ATOM 3840 C C . GLN A 1 457 ? -34.474 17.667 76.300 1.00 79.50 457 GLN A C 1
ATOM 3842 O O . GLN A 1 457 ? -35.101 17.656 77.355 1.00 79.50 457 GLN A O 1
ATOM 3847 N N . GLU A 1 458 ? -33.820 18.751 75.884 1.00 82.31 458 GLU A N 1
ATOM 3848 C CA . GLU A 1 458 ? -33.881 20.031 76.595 1.00 82.31 458 GLU A CA 1
ATOM 3849 C C . GLU A 1 458 ? -35.285 20.634 76.567 1.00 82.31 458 GLU A C 1
ATOM 3851 O O . GLU A 1 458 ? -35.742 21.161 77.580 1.00 82.31 458 GLU A O 1
ATOM 3856 N N . GLU A 1 459 ? -35.992 20.532 75.444 1.00 82.12 459 GLU A N 1
ATOM 3857 C CA . GLU A 1 459 ? -37.370 20.994 75.320 1.00 82.12 459 GLU A CA 1
ATOM 3858 C C . GLU A 1 459 ? -38.315 20.177 76.203 1.00 82.12 459 GLU A C 1
ATOM 3860 O O . GLU A 1 459 ? -39.085 20.768 76.956 1.00 82.12 459 GLU A O 1
ATOM 3865 N N . ILE A 1 460 ? -38.195 18.845 76.206 1.00 80.12 460 ILE A N 1
ATOM 3866 C CA . ILE A 1 460 ? -38.921 17.963 77.134 1.00 80.12 460 ILE A CA 1
ATOM 3867 C C . ILE A 1 460 ? -38.596 18.342 78.577 1.00 80.12 460 ILE A C 1
ATOM 3869 O O . ILE A 1 460 ? -39.498 18.478 79.390 1.00 80.12 460 ILE A O 1
ATOM 3873 N N . ARG A 1 461 ? -37.327 18.597 78.908 1.00 80.94 461 ARG A N 1
ATOM 3874 C CA . ARG A 1 461 ? -36.921 18.968 80.267 1.00 80.94 461 ARG A CA 1
ATOM 3875 C C . ARG A 1 461 ? -37.466 20.340 80.687 1.00 80.94 461 ARG A C 1
ATOM 3877 O O . ARG A 1 461 ? -37.864 20.511 81.836 1.00 80.94 461 ARG A O 1
ATOM 3884 N N . ARG A 1 462 ? -37.545 21.306 79.764 1.00 79.00 462 ARG A N 1
ATOM 3885 C CA . ARG A 1 462 ? -38.230 22.592 79.987 1.00 79.00 462 ARG A CA 1
ATOM 3886 C C . ARG A 1 462 ? -39.734 22.400 80.151 1.00 79.00 462 ARG A C 1
ATOM 3888 O O . ARG A 1 462 ? -40.321 23.022 81.031 1.00 79.00 462 ARG A O 1
ATOM 3895 N N . GLN A 1 463 ? -40.350 21.545 79.339 1.00 73.44 463 GLN A N 1
ATOM 3896 C CA . GLN A 1 463 ? -41.764 21.198 79.460 1.00 73.44 463 GLN A CA 1
ATOM 3897 C C . GLN A 1 463 ? -42.050 20.486 80.784 1.00 73.44 463 GLN A C 1
ATOM 3899 O O . GLN A 1 463 ? -43.035 20.826 81.421 1.00 73.44 463 GLN A O 1
ATOM 3904 N N . ASP A 1 464 ? -41.168 19.608 81.255 1.00 77.56 464 ASP A N 1
ATOM 3905 C CA . ASP A 1 464 ? -41.264 18.937 82.554 1.00 77.56 464 ASP A CA 1
ATOM 3906 C C . ASP A 1 464 ? -41.070 19.909 83.724 1.00 77.56 464 ASP A C 1
ATOM 3908 O O . ASP A 1 464 ? -41.728 19.777 84.752 1.00 77.56 464 ASP A O 1
ATOM 3912 N N . G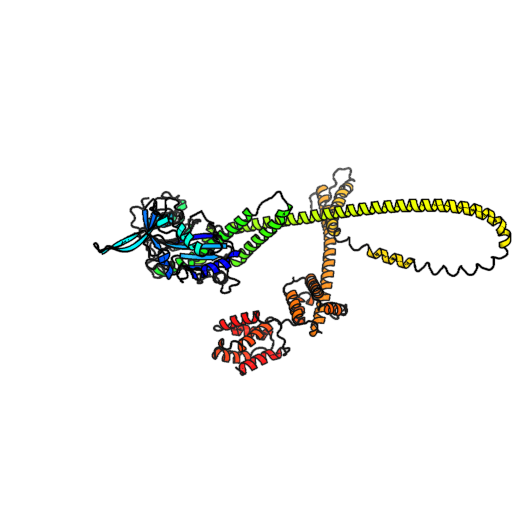LU A 1 465 ? -40.197 20.912 83.603 1.00 77.75 465 GLU A N 1
ATOM 3913 C CA . GLU A 1 465 ? -40.069 21.975 84.610 1.00 77.75 465 GLU A CA 1
ATOM 3914 C C . GLU A 1 465 ? -41.300 22.888 84.642 1.00 77.75 465 GLU A C 1
ATOM 3916 O O . GLU A 1 465 ? -41.758 23.273 85.721 1.00 77.75 465 GLU A O 1
ATOM 3921 N N . VAL A 1 466 ? -41.867 23.210 83.476 1.00 75.25 466 VAL A N 1
ATOM 3922 C CA . VAL A 1 466 ? -43.138 23.939 83.368 1.00 75.25 466 VAL A CA 1
ATOM 3923 C C . VAL A 1 466 ? -44.284 23.092 83.917 1.00 75.25 466 VAL A C 1
ATOM 3925 O O . VAL A 1 466 ? -45.085 23.606 84.691 1.00 75.25 466 VAL A O 1
ATOM 3928 N N . ALA A 1 467 ? -44.324 21.798 83.604 1.00 69.06 467 ALA A N 1
ATOM 3929 C CA . ALA A 1 467 ? -45.307 20.852 84.107 1.00 69.06 467 ALA A CA 1
ATOM 3930 C C . ALA A 1 467 ? -45.177 20.687 85.620 1.00 69.06 467 ALA A C 1
ATOM 3932 O O . ALA A 1 467 ? -46.181 20.757 86.304 1.00 69.06 467 ALA A O 1
ATOM 3933 N N . LYS A 1 468 ? -43.966 20.590 86.182 1.00 74.75 468 LYS A N 1
ATOM 3934 C CA . LYS A 1 468 ? -43.754 20.573 87.639 1.00 74.75 468 LYS A CA 1
ATOM 3935 C C . LYS A 1 468 ? -44.193 21.866 88.311 1.00 74.75 468 LYS A C 1
ATOM 3937 O O . LYS A 1 468 ? -44.756 21.807 89.398 1.00 74.75 468 LYS A O 1
ATOM 3942 N N . LYS A 1 469 ? -43.973 23.029 87.690 1.00 69.00 469 LYS A N 1
ATOM 3943 C CA . LYS A 1 469 ? -44.500 24.306 88.200 1.00 69.00 469 LYS A CA 1
ATOM 3944 C C . LYS A 1 469 ? -46.028 24.348 88.132 1.00 69.00 469 LYS A C 1
ATOM 3946 O O . LYS A 1 469 ? -46.651 24.777 89.094 1.00 69.00 469 LYS A O 1
ATOM 3951 N N . GLN A 1 470 ? -46.622 23.844 87.052 1.00 61.56 470 GLN A N 1
ATOM 3952 C CA . GLN A 1 470 ? -48.073 23.699 86.911 1.00 61.56 470 GLN A CA 1
ATOM 3953 C C . GLN A 1 470 ? -48.658 22.651 87.868 1.00 61.56 470 GLN A C 1
ATOM 3955 O O . GLN A 1 470 ? -49.771 22.833 88.341 1.00 61.56 470 GLN A O 1
ATOM 3960 N N . GLU A 1 471 ? -47.919 21.590 88.192 1.00 60.91 471 GLU A N 1
ATOM 3961 C CA . GLU A 1 471 ? -48.290 20.543 89.148 1.00 60.91 471 GLU A CA 1
ATOM 3962 C C . GLU A 1 471 ? -48.242 21.087 90.580 1.00 60.91 471 GLU A C 1
ATOM 3964 O O . GLU A 1 471 ? -49.152 20.837 91.360 1.00 60.91 471 GLU A O 1
ATOM 3969 N N . LEU A 1 472 ? -47.231 21.896 90.916 1.00 69.62 472 LEU A N 1
ATOM 3970 C CA . LEU A 1 472 ? -47.136 22.577 92.210 1.00 69.62 472 LEU A CA 1
ATOM 3971 C C . LEU A 1 472 ? -48.279 23.590 92.387 1.00 69.62 472 LEU A C 1
ATOM 3973 O O . LEU A 1 472 ? -48.899 23.661 93.443 1.00 69.62 472 LEU A O 1
ATOM 3977 N N . GLN A 1 473 ? -48.601 24.319 91.317 1.00 61.41 473 GLN A N 1
ATOM 3978 C CA . GLN A 1 473 ? -49.711 25.269 91.279 1.00 61.41 473 GLN A CA 1
ATOM 3979 C C . GLN A 1 473 ? -51.070 24.546 91.326 1.00 61.41 473 GLN A C 1
ATOM 3981 O O . GLN A 1 473 ? -51.966 24.961 92.055 1.00 61.41 473 GLN A O 1
ATOM 3986 N N . ARG A 1 474 ? -51.191 23.383 90.666 1.00 57.31 474 ARG A N 1
ATOM 3987 C CA . ARG A 1 474 ? -52.328 22.465 90.824 1.00 57.31 474 ARG A CA 1
ATOM 3988 C C . ARG A 1 474 ? -52.429 21.904 92.232 1.00 57.31 474 ARG A C 1
ATOM 3990 O O . ARG A 1 474 ? -53.540 21.763 92.707 1.00 57.31 474 ARG A O 1
ATOM 3997 N N . GLN A 1 475 ? -51.334 21.577 92.910 1.00 56.75 475 GLN A N 1
ATOM 3998 C CA . GLN A 1 475 ? -51.378 21.086 94.292 1.00 56.75 475 GLN A CA 1
ATOM 3999 C C . GLN A 1 475 ? -51.845 22.172 95.271 1.00 56.75 475 GLN A C 1
ATOM 4001 O O . GLN A 1 475 ? -52.564 21.870 96.226 1.00 56.75 475 GLN A O 1
ATOM 4006 N N . GLU A 1 476 ? -51.514 23.438 95.014 1.00 60.41 476 GLU A N 1
ATOM 4007 C CA . GLU A 1 476 ? -52.072 24.574 95.756 1.00 60.41 476 GLU A CA 1
ATOM 4008 C C . GLU A 1 476 ? -53.559 24.803 95.443 1.00 60.41 476 GLU A C 1
ATOM 4010 O O . GLU A 1 476 ? -54.348 25.048 96.361 1.00 60.41 476 GLU A O 1
ATOM 4015 N N . ASP A 1 477 ? -53.969 24.639 94.184 1.00 56.56 477 ASP A N 1
ATOM 4016 C CA . ASP A 1 477 ? -55.376 24.715 93.779 1.00 56.56 477 ASP A CA 1
ATOM 4017 C C . ASP A 1 477 ? -56.198 23.515 94.289 1.00 56.56 477 ASP A C 1
ATOM 4019 O O . ASP A 1 477 ? -57.349 23.690 94.682 1.00 56.56 477 ASP A O 1
ATOM 4023 N N . ILE A 1 478 ? -55.608 22.318 94.385 1.00 54.75 478 ILE A N 1
ATOM 4024 C CA . ILE A 1 478 ? -56.216 21.105 94.957 1.00 54.75 478 ILE A CA 1
ATOM 4025 C C . ILE A 1 478 ? -56.418 21.270 96.466 1.00 54.75 478 ILE A C 1
ATOM 4027 O O . ILE A 1 478 ? -57.490 20.942 96.957 1.00 54.75 478 ILE A O 1
ATOM 4031 N N . ARG A 1 479 ? -55.486 21.890 97.207 1.00 56.75 479 ARG A N 1
ATOM 4032 C CA . ARG A 1 479 ? -55.722 22.238 98.626 1.00 56.75 479 ARG A CA 1
ATOM 4033 C C . ARG A 1 479 ? -56.877 23.223 98.822 1.00 56.75 479 ARG A C 1
ATOM 4035 O O . ARG A 1 479 ? -57.531 23.171 99.857 1.00 56.75 479 ARG A O 1
ATOM 4042 N N . ARG A 1 480 ? -57.135 24.104 97.849 1.00 54.66 480 ARG A N 1
ATOM 4043 C CA . ARG A 1 480 ? -58.302 25.006 97.849 1.00 54.66 480 ARG A CA 1
ATOM 4044 C C . ARG A 1 480 ? -59.583 24.320 97.361 1.00 54.66 480 ARG A C 1
ATOM 4046 O O . ARG A 1 48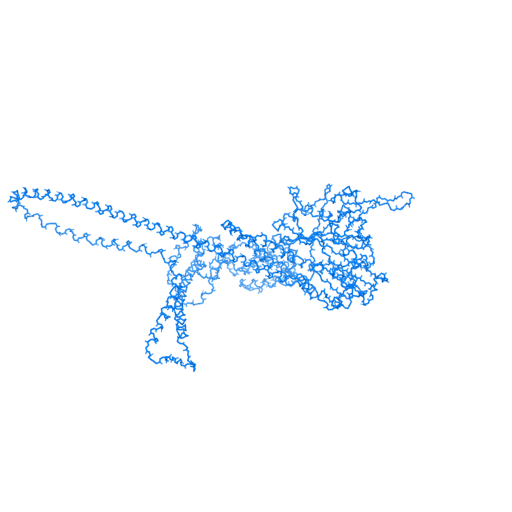0 ? -60.673 24.737 97.739 1.00 54.66 480 ARG A O 1
ATOM 4053 N N . GLN A 1 481 ? -59.469 23.275 96.540 1.00 46.06 481 GLN A N 1
ATOM 4054 C CA . GLN A 1 481 ? -60.601 22.501 96.026 1.00 46.06 481 GLN A CA 1
ATOM 4055 C C . GLN A 1 481 ? -61.029 21.352 96.948 1.00 46.06 481 GLN A C 1
ATOM 4057 O O . GLN A 1 481 ? -62.218 21.066 96.982 1.00 46.06 481 GLN A O 1
ATOM 4062 N N . ASP A 1 482 ? -60.145 20.758 97.753 1.00 48.88 482 ASP A N 1
ATOM 4063 C CA . ASP A 1 482 ? -60.482 19.710 98.736 1.00 48.88 482 ASP A CA 1
ATOM 4064 C C . ASP A 1 482 ? -61.390 20.224 99.869 1.00 48.88 482 ASP A C 1
ATOM 4066 O O . ASP A 1 482 ? -62.172 19.465 100.447 1.00 48.88 482 ASP A O 1
ATOM 4070 N N . GLU A 1 483 ? -61.374 21.532 100.142 1.00 53.91 483 GLU A N 1
ATOM 4071 C CA . GLU A 1 483 ? -62.352 22.177 101.028 1.00 53.91 483 GLU A CA 1
ATOM 4072 C C . GLU A 1 483 ? -63.722 22.377 100.349 1.00 53.91 483 GLU A C 1
ATOM 4074 O O . GLU A 1 483 ? -64.748 22.345 101.025 1.00 53.91 483 GLU A O 1
ATOM 4079 N N . ALA A 1 484 ? -63.768 22.486 99.015 1.00 49.06 484 ALA A N 1
ATOM 4080 C CA . ALA A 1 484 ? -64.998 22.629 98.225 1.00 49.06 484 ALA A CA 1
ATOM 4081 C C . ALA A 1 484 ? -65.559 21.286 97.690 1.00 49.06 484 ALA A C 1
ATOM 4083 O O . ALA A 1 484 ? -66.730 21.196 97.315 1.00 49.06 484 ALA A O 1
ATOM 4084 N N . ALA A 1 485 ? -64.746 20.225 97.653 1.00 47.94 485 ALA A N 1
ATOM 4085 C CA . ALA A 1 485 ? -65.091 18.912 97.103 1.00 47.94 485 ALA A CA 1
ATOM 4086 C C . ALA A 1 485 ? -65.898 18.033 98.073 1.00 47.94 485 ALA A C 1
ATOM 4088 O O . ALA A 1 485 ? -66.662 17.182 97.614 1.00 47.94 485 ALA A O 1
ATOM 4089 N N . LYS A 1 486 ? -65.854 18.311 99.387 1.00 52.28 486 LYS A N 1
ATOM 4090 C CA . LYS A 1 486 ? -66.737 17.663 100.378 1.00 52.28 486 LYS A CA 1
ATOM 4091 C C . LYS A 1 486 ? -68.234 17.908 100.124 1.00 52.28 486 LYS A C 1
ATOM 4093 O O . LYS A 1 486 ? -69.056 17.129 100.598 1.00 52.28 486 LYS A O 1
ATOM 4098 N N . GLU A 1 487 ? -68.608 18.930 99.349 1.00 49.69 487 GLU A N 1
ATOM 4099 C CA . GLU A 1 487 ? -70.013 19.199 98.991 1.00 49.69 487 GLU A CA 1
ATOM 4100 C C . GLU A 1 487 ? -70.443 18.638 97.624 1.00 49.69 487 GLU A C 1
ATOM 4102 O O . GLU A 1 487 ? -71.638 18.452 97.389 1.00 49.69 487 GLU A O 1
ATOM 4107 N N . ARG A 1 488 ? -69.510 18.306 96.719 1.00 44.66 488 ARG A N 1
ATOM 4108 C CA . ARG A 1 488 ? -69.845 17.816 95.361 1.00 44.66 488 ARG A CA 1
ATOM 4109 C C . ARG A 1 488 ? -69.808 16.293 95.210 1.00 44.66 488 ARG A C 1
ATOM 4111 O O . ARG A 1 488 ? -70.381 15.765 94.256 1.00 44.66 488 ARG A O 1
ATOM 4118 N N . GLU A 1 489 ? -69.243 15.581 96.182 1.00 45.03 489 GLU A N 1
ATOM 4119 C CA . GLU A 1 489 ? -69.162 14.112 96.213 1.00 45.03 489 GLU A CA 1
ATOM 4120 C C . GLU A 1 489 ? -70.537 13.416 96.342 1.00 45.03 489 GLU A C 1
ATOM 4122 O O . GLU A 1 489 ? -70.679 12.239 96.018 1.00 45.03 489 GLU A O 1
ATOM 4127 N N . ARG A 1 490 ? -71.605 14.148 96.700 1.00 47.94 490 ARG A N 1
ATOM 4128 C CA . ARG A 1 490 ? -72.981 13.613 96.686 1.00 47.94 490 ARG A CA 1
ATOM 4129 C C . ARG A 1 490 ? -73.627 13.516 95.297 1.00 47.94 490 ARG A C 1
ATOM 4131 O O . ARG A 1 490 ? -74.661 12.865 95.191 1.00 47.94 490 ARG A O 1
ATOM 4138 N N . LEU A 1 491 ? -73.070 14.128 94.245 1.00 49.31 491 LEU A N 1
ATOM 4139 C CA . LEU A 1 491 ? -73.787 14.286 92.964 1.00 49.31 491 LEU A CA 1
ATOM 4140 C C . LEU A 1 491 ? -73.137 13.644 91.723 1.00 49.31 491 LEU A C 1
ATOM 4142 O O . LEU A 1 491 ? -73.792 13.588 90.687 1.00 49.31 491 LEU A O 1
ATOM 4146 N N . TYR A 1 492 ? -71.914 13.103 91.789 1.00 47.16 492 TYR A N 1
ATOM 4147 C CA . TYR A 1 492 ? -71.216 12.588 90.589 1.00 47.16 492 TYR A CA 1
ATOM 4148 C C . TYR A 1 492 ? -71.207 11.054 90.429 1.00 47.16 492 TYR A C 1
ATOM 4150 O O . TYR A 1 492 ? -70.727 10.528 89.426 1.00 47.16 492 TYR A O 1
ATOM 4158 N N . LEU A 1 493 ? -71.809 10.312 91.362 1.00 49.06 493 LEU A N 1
ATOM 4159 C CA . LEU A 1 493 ? -71.876 8.841 91.323 1.00 49.06 493 LEU A CA 1
ATOM 4160 C C . LEU A 1 493 ? -72.809 8.271 90.228 1.00 49.06 493 LEU A C 1
ATOM 4162 O O . LEU A 1 493 ? -72.917 7.056 90.091 1.00 49.06 493 LEU A O 1
ATOM 4166 N N . LEU A 1 494 ? -73.461 9.122 89.424 1.00 48.84 494 LEU A N 1
ATOM 4167 C CA . LEU A 1 494 ? -74.401 8.708 88.372 1.00 48.84 494 LEU A CA 1
ATOM 4168 C C . LEU A 1 494 ? -73.905 8.903 86.929 1.00 48.84 494 LEU A C 1
ATOM 4170 O O . LEU A 1 494 ? -74.541 8.382 86.021 1.00 48.84 494 LEU A O 1
ATOM 4174 N N . ALA A 1 495 ? -72.785 9.593 86.683 1.00 50.22 495 ALA A N 1
ATOM 4175 C CA . ALA A 1 495 ? -72.431 10.016 85.317 1.00 50.22 495 ALA A CA 1
ATOM 4176 C C . ALA A 1 495 ? -71.250 9.274 84.664 1.00 50.22 495 ALA A C 1
ATOM 4178 O O . ALA A 1 495 ? -70.996 9.469 83.479 1.00 50.22 495 ALA A O 1
ATOM 4179 N N . LEU A 1 496 ? -70.521 8.413 85.382 1.00 44.56 496 LEU A N 1
ATOM 4180 C CA . LEU A 1 496 ? -69.281 7.824 84.854 1.00 44.56 496 LEU A CA 1
ATOM 4181 C C . LEU A 1 496 ? -69.312 6.294 84.749 1.00 44.56 496 LEU A C 1
ATOM 4183 O O . LEU A 1 496 ? -68.309 5.629 84.969 1.00 44.56 496 LEU A O 1
ATOM 4187 N N . ARG A 1 497 ? -70.472 5.734 84.382 1.00 49.44 497 ARG A N 1
ATOM 4188 C CA . ARG A 1 497 ? -70.591 4.352 83.874 1.00 49.44 497 ARG A CA 1
ATOM 4189 C C . ARG A 1 497 ? -70.756 4.271 82.350 1.00 49.44 497 ARG A C 1
ATOM 4191 O O . ARG A 1 497 ? -70.802 3.172 81.814 1.00 49.44 497 ARG A O 1
ATOM 4198 N N . GLU A 1 498 ? -70.794 5.405 81.644 1.00 48.91 498 GLU A N 1
ATOM 4199 C CA . GLU A 1 498 ? -71.042 5.449 80.190 1.00 48.91 498 GLU A CA 1
ATOM 4200 C C . GLU A 1 498 ? -69.799 5.687 79.313 1.00 48.91 498 GLU A C 1
ATOM 4202 O O . GLU A 1 498 ? -69.912 5.645 78.090 1.00 48.91 498 GLU A O 1
ATOM 4207 N N . LYS A 1 499 ? -68.596 5.885 79.877 1.00 46.72 499 LYS A N 1
ATOM 4208 C CA . LYS A 1 499 ? -67.401 6.218 79.067 1.00 46.72 499 LYS A CA 1
ATOM 4209 C C . LYS A 1 499 ? -66.362 5.099 78.904 1.00 46.72 499 LYS A C 1
ATOM 4211 O O . LYS A 1 499 ? -65.488 5.216 78.054 1.00 46.72 499 LYS A O 1
ATOM 4216 N N . GLU A 1 500 ? -66.484 3.984 79.626 1.00 49.25 500 GLU A N 1
ATOM 4217 C CA . GLU A 1 500 ? -65.520 2.865 79.552 1.00 49.25 500 GLU A CA 1
ATOM 4218 C C . GLU A 1 500 ? -65.703 1.931 78.337 1.00 49.25 500 GLU A C 1
ATOM 4220 O O . GLU A 1 500 ? -64.861 1.069 78.089 1.00 49.25 500 GLU A O 1
ATOM 4225 N N . ALA A 1 501 ? -66.758 2.103 77.531 1.00 50.84 501 ALA A N 1
ATOM 4226 C CA . ALA A 1 501 ? -67.023 1.241 76.372 1.00 50.84 501 ALA A CA 1
ATOM 4227 C C . ALA A 1 501 ? -66.455 1.762 75.032 1.00 50.84 501 ALA A C 1
ATOM 4229 O O . ALA A 1 501 ? -66.474 1.024 74.048 1.00 50.84 501 ALA A O 1
ATOM 4230 N N . ALA A 1 502 ? -65.929 2.994 74.966 1.00 50.81 502 ALA A N 1
ATOM 4231 C CA . ALA A 1 502 ? -65.521 3.620 73.698 1.00 50.81 502 ALA A CA 1
ATOM 4232 C C . ALA A 1 502 ? -64.023 3.478 73.346 1.00 50.81 502 ALA A C 1
ATOM 4234 O O . ALA A 1 502 ? -63.661 3.602 72.175 1.00 50.81 502 ALA A O 1
ATOM 4235 N N . ASP A 1 503 ? -63.149 3.166 74.309 1.00 52.44 503 ASP A N 1
ATOM 4236 C CA . ASP A 1 503 ? -61.692 3.234 74.087 1.00 52.44 503 ASP A CA 1
ATOM 4237 C C . ASP A 1 503 ? -61.040 1.908 73.650 1.00 52.44 503 ASP A C 1
ATOM 4239 O O . ASP A 1 503 ? -59.908 1.903 73.170 1.00 52.44 503 ASP A O 1
ATOM 4243 N N . LYS A 1 504 ? -61.768 0.782 73.673 1.00 51.84 504 LYS A N 1
ATOM 4244 C CA . LYS A 1 504 ? -61.226 -0.529 73.253 1.00 51.84 504 LYS A CA 1
ATOM 4245 C C . LYS A 1 504 ? -61.158 -0.768 71.736 1.00 51.84 504 LYS A C 1
ATOM 4247 O O . LYS A 1 504 ? -60.582 -1.767 71.317 1.00 51.84 504 LYS A O 1
ATOM 4252 N N . GLN A 1 505 ? -61.696 0.126 70.899 1.00 49.62 505 GLN A N 1
ATOM 4253 C CA . GLN A 1 505 ? -61.664 -0.016 69.429 1.00 49.62 505 GLN A CA 1
ATOM 4254 C C . GLN A 1 505 ? -60.588 0.826 68.720 1.00 49.62 505 GLN A C 1
ATOM 4256 O O . GLN A 1 505 ? -60.325 0.593 67.542 1.00 49.62 505 GLN A O 1
ATOM 4261 N N . ARG A 1 506 ? -59.915 1.763 69.406 1.00 49.78 506 ARG A N 1
ATOM 4262 C CA . ARG A 1 506 ? -58.856 2.597 68.793 1.00 49.78 506 ARG A CA 1
ATOM 4263 C C . ARG A 1 506 ? -57.463 1.963 68.818 1.00 49.78 506 ARG A C 1
ATOM 4265 O O . ARG A 1 506 ? -56.607 2.349 68.028 1.00 49.78 506 ARG A O 1
ATOM 4272 N N . GLU A 1 507 ? -57.247 0.954 69.656 1.00 52.09 507 GLU A N 1
ATOM 4273 C CA . GLU A 1 507 ? -55.921 0.363 69.879 1.00 52.09 507 GLU A CA 1
ATOM 4274 C C . GLU A 1 507 ? -55.504 -0.652 68.791 1.00 52.09 507 GLU A C 1
ATOM 4276 O O . GLU A 1 507 ? -54.318 -0.885 68.572 1.00 52.09 507 GLU A O 1
ATOM 4281 N N . GLN A 1 508 ? -56.457 -1.212 68.032 1.00 51.53 508 GLN A N 1
ATOM 4282 C CA . GLN A 1 508 ? -56.164 -2.220 66.997 1.00 51.53 508 GLN A CA 1
ATOM 4283 C C . GLN A 1 508 ? -55.790 -1.635 65.624 1.00 51.53 508 GLN A C 1
ATOM 4285 O O . GLN A 1 508 ? -55.145 -2.318 64.831 1.00 51.53 508 GLN A O 1
ATOM 4290 N N . VAL A 1 509 ? -56.126 -0.371 65.346 1.00 55.94 509 VAL A N 1
ATOM 4291 C CA . VAL A 1 509 ? -55.835 0.279 64.050 1.00 55.94 509 VAL A CA 1
ATOM 4292 C C . VAL A 1 509 ? -54.399 0.825 63.991 1.00 55.94 509 VAL A C 1
ATOM 4294 O O . VAL A 1 509 ? -53.771 0.809 62.937 1.00 55.94 509 VAL A O 1
ATOM 4297 N N . TYR A 1 510 ? -53.817 1.203 65.132 1.00 49.94 510 TYR A N 1
ATOM 4298 C CA . TYR A 1 510 ? -52.467 1.782 65.210 1.00 49.94 510 TYR A CA 1
ATOM 4299 C C . TYR A 1 510 ? -51.337 0.751 64.990 1.00 49.94 510 TYR A C 1
ATOM 4301 O O . TYR A 1 510 ? -50.268 1.071 64.473 1.00 49.94 510 TYR A O 1
ATOM 4309 N N . LEU A 1 511 ? -51.580 -0.523 65.321 1.00 50.91 511 LEU A N 1
ATOM 4310 C CA . LEU A 1 511 ? -50.580 -1.598 65.228 1.00 50.91 511 LEU A CA 1
ATOM 4311 C C . LEU A 1 511 ? -50.391 -2.174 63.811 1.00 50.91 511 LEU A C 1
ATOM 4313 O O . LEU A 1 511 ? -49.392 -2.851 63.563 1.00 50.91 511 LEU A O 1
ATOM 4317 N N . GLN A 1 512 ? -51.307 -1.901 62.875 1.00 50.56 512 GLN A N 1
ATOM 4318 C CA . GLN A 1 512 ? -51.180 -2.331 61.474 1.00 50.56 512 GLN A CA 1
ATOM 4319 C C . GLN A 1 512 ? -50.417 -1.324 60.599 1.00 50.56 512 GLN A C 1
ATOM 4321 O O . GLN A 1 512 ? -49.808 -1.723 59.608 1.00 50.56 512 GLN A O 1
ATOM 4326 N N . GLU A 1 513 ? -50.364 -0.047 60.987 1.00 51.69 513 GLU A N 1
ATOM 4327 C CA . GLU A 1 513 ? -49.709 1.009 60.202 1.00 51.69 513 GLU A CA 1
ATOM 4328 C C . GLU A 1 513 ? -48.179 1.050 60.401 1.00 51.69 513 GLU A C 1
ATOM 4330 O O . GLU A 1 513 ? -47.442 1.465 59.504 1.00 51.69 513 GLU A O 1
ATOM 4335 N N . LEU A 1 514 ? -47.674 0.536 61.533 1.00 49.09 514 LEU A N 1
ATOM 4336 C CA . LEU A 1 514 ? -46.231 0.471 61.812 1.00 49.09 514 LEU A CA 1
ATOM 4337 C C . LEU A 1 514 ? -45.499 -0.623 61.013 1.00 49.09 514 LEU A C 1
ATOM 4339 O O . LEU A 1 514 ? -44.351 -0.427 60.629 1.00 49.09 514 LEU A O 1
ATOM 4343 N N . ARG A 1 515 ? -46.147 -1.755 60.699 1.00 53.44 515 ARG A N 1
ATOM 43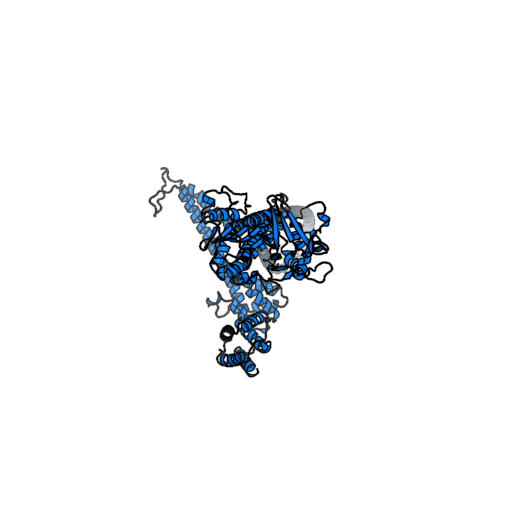44 C CA . ARG A 1 515 ? -45.485 -2.874 59.990 1.00 53.44 515 ARG A CA 1
ATOM 4345 C C . ARG A 1 515 ? -45.314 -2.647 58.486 1.00 53.44 515 ARG A C 1
ATOM 4347 O O . ARG A 1 515 ? -44.503 -3.321 57.866 1.00 53.44 515 ARG A O 1
ATOM 4354 N N . ALA A 1 516 ? -46.030 -1.684 57.903 1.00 51.00 516 ALA A N 1
ATOM 4355 C CA . ALA A 1 516 ? -45.932 -1.359 56.478 1.00 51.00 516 ALA A CA 1
ATOM 4356 C C . ALA A 1 516 ? -44.805 -0.356 56.149 1.00 51.00 516 ALA A C 1
ATOM 4358 O O . ALA A 1 516 ? -44.422 -0.232 54.986 1.00 51.00 516 ALA A O 1
ATOM 4359 N N . LYS A 1 517 ? -44.254 0.354 57.147 1.00 47.69 517 LYS A N 1
ATOM 4360 C CA . LYS A 1 517 ? -43.183 1.349 56.940 1.00 47.69 517 LYS A CA 1
ATOM 4361 C C . LYS A 1 517 ? -41.763 0.781 57.058 1.00 47.69 517 LYS A C 1
ATOM 4363 O O . LYS A 1 517 ? -40.855 1.357 56.463 1.00 47.69 517 LYS A O 1
ATOM 4368 N N . ASP A 1 518 ? -41.581 -0.375 57.697 1.00 44.84 518 ASP A N 1
ATOM 4369 C CA . ASP A 1 518 ? -40.254 -0.987 57.880 1.00 44.84 518 ASP A CA 1
ATOM 4370 C C . ASP A 1 518 ? -39.776 -1.827 56.677 1.00 44.84 518 ASP A C 1
ATOM 4372 O O . ASP A 1 518 ? -38.574 -2.012 56.480 1.00 44.84 518 ASP A O 1
ATOM 4376 N N . GLU A 1 519 ? -40.674 -2.272 55.789 1.00 49.03 519 GLU A N 1
ATOM 4377 C CA . GLU A 1 519 ? -40.299 -3.110 54.633 1.00 49.03 519 GLU A CA 1
ATOM 4378 C C . GLU A 1 519 ? -39.813 -2.319 53.397 1.00 49.03 519 GLU A C 1
ATOM 4380 O O . GLU A 1 519 ? -39.297 -2.906 52.441 1.00 49.03 519 GLU A O 1
ATOM 4385 N N . ALA A 1 520 ? -39.897 -0.982 53.409 1.00 44.31 520 ALA A N 1
ATOM 4386 C CA . ALA A 1 520 ? -39.489 -0.130 52.283 1.00 44.31 520 ALA A CA 1
ATOM 4387 C C . ALA A 1 520 ? -38.035 0.393 52.364 1.00 44.31 520 ALA A C 1
ATOM 4389 O O . ALA A 1 520 ? -37.512 0.888 51.364 1.00 44.31 520 ALA A O 1
ATOM 4390 N N . ALA A 1 521 ? -37.347 0.244 53.504 1.00 42.78 521 ALA A N 1
ATOM 4391 C CA . ALA A 1 521 ? -36.004 0.803 53.717 1.00 42.78 521 ALA A CA 1
ATOM 4392 C C . ALA A 1 521 ? -34.834 -0.163 53.407 1.00 42.78 521 ALA A C 1
ATOM 4394 O O . ALA A 1 521 ? -33.686 0.265 53.327 1.00 42.78 521 ALA A O 1
ATOM 4395 N N . GLN A 1 522 ? -35.086 -1.457 53.161 1.00 45.28 522 GLN A N 1
ATOM 4396 C CA . GLN A 1 522 ? -34.038 -2.497 53.071 1.00 45.28 522 GLN A CA 1
ATOM 4397 C C . GLN A 1 522 ? -33.767 -3.062 51.657 1.00 45.28 522 GLN A C 1
ATOM 4399 O O . GLN A 1 522 ? -33.431 -4.238 51.500 1.00 45.28 522 GLN A O 1
ATOM 4404 N N . LYS A 1 523 ? -33.893 -2.256 50.590 1.00 47.81 523 LYS A N 1
ATOM 4405 C CA . LYS A 1 523 ? -33.751 -2.766 49.202 1.00 47.81 523 LYS A CA 1
ATOM 4406 C C . LYS A 1 523 ? -32.803 -2.031 48.245 1.00 47.81 523 LYS A C 1
ATOM 4408 O O . LYS A 1 523 ? -32.898 -2.261 47.043 1.00 47.81 523 LYS A O 1
ATOM 4413 N N . ARG A 1 524 ? -31.839 -1.230 48.721 1.00 44.84 524 ARG A N 1
ATOM 4414 C CA . ARG A 1 524 ? -30.816 -0.616 47.832 1.00 44.84 524 ARG A CA 1
ATOM 4415 C C . ARG A 1 524 ? -29.345 -0.923 48.138 1.00 44.84 524 ARG A C 1
ATOM 4417 O O . ARG A 1 524 ? -28.512 -0.601 47.305 1.00 44.84 524 ARG A O 1
ATOM 4424 N N . ASP A 1 525 ? -29.024 -1.633 49.219 1.00 44.09 525 ASP A N 1
ATOM 4425 C CA . ASP A 1 525 ? -27.627 -1.766 49.686 1.00 44.09 525 ASP A CA 1
ATOM 4426 C C . ASP A 1 525 ? -26.959 -3.137 49.434 1.00 44.09 525 ASP A C 1
ATOM 4428 O O . ASP A 1 525 ? -25.930 -3.466 50.014 1.00 44.09 525 ASP A O 1
ATOM 4432 N N . ARG A 1 526 ? -27.524 -3.975 48.550 1.00 49.44 526 ARG A N 1
ATOM 4433 C CA . ARG A 1 526 ? -27.069 -5.372 48.348 1.00 49.44 526 ARG A CA 1
ATOM 4434 C C . ARG A 1 526 ? -26.253 -5.653 47.080 1.00 49.44 526 ARG A C 1
ATOM 4436 O O . ARG A 1 526 ? -25.945 -6.814 46.826 1.00 49.44 526 ARG A O 1
ATOM 4443 N N . GLN A 1 527 ? -25.876 -4.647 46.287 1.00 45.00 527 GLN A N 1
ATOM 4444 C CA . GLN A 1 527 ? -25.150 -4.880 45.022 1.00 45.00 527 GLN A CA 1
ATOM 4445 C C . GLN A 1 527 ? -23.635 -4.607 45.057 1.00 45.00 527 GLN A C 1
ATOM 4447 O O . GLN A 1 527 ? -22.941 -5.099 44.176 1.00 45.00 527 GLN A O 1
ATOM 4452 N N . LEU A 1 528 ? -23.092 -3.968 46.101 1.00 47.28 528 LEU A N 1
ATOM 4453 C CA . LEU A 1 528 ? -21.634 -3.800 46.275 1.00 47.28 528 LEU A CA 1
ATOM 4454 C C . LEU A 1 528 ? -21.011 -4.752 47.317 1.00 47.28 528 LEU A C 1
ATOM 4456 O O . LEU A 1 528 ? -19.830 -5.076 47.225 1.00 47.28 528 LEU A O 1
ATOM 4460 N N . GLN A 1 529 ? -21.796 -5.297 48.256 1.00 47.56 529 GLN A N 1
ATOM 4461 C CA . GLN A 1 529 ? -21.275 -6.185 49.308 1.00 47.56 529 GLN A CA 1
ATOM 4462 C C . GLN A 1 529 ? -20.932 -7.606 48.827 1.00 47.56 529 GLN A C 1
ATOM 4464 O O . GLN A 1 529 ? -20.034 -8.233 49.381 1.00 47.56 529 GLN A O 1
ATOM 4469 N N . ASN A 1 530 ? -21.579 -8.125 47.780 1.00 45.81 530 ASN A N 1
ATOM 4470 C CA . ASN A 1 530 ? -21.448 -9.544 47.424 1.00 45.81 530 ASN A CA 1
ATOM 4471 C C . ASN A 1 530 ? -20.112 -9.909 46.756 1.00 45.81 530 ASN A C 1
ATOM 4473 O O . ASN A 1 530 ? -19.637 -11.024 46.946 1.00 45.81 530 ASN A O 1
ATOM 4477 N N . THR A 1 531 ? -19.460 -8.998 46.030 1.00 48.78 531 THR A N 1
ATOM 4478 C CA . THR A 1 531 ? -18.153 -9.290 45.405 1.00 48.78 531 THR A CA 1
ATOM 4479 C C . THR A 1 531 ? -17.023 -9.257 46.437 1.00 48.78 531 THR A C 1
ATOM 4481 O O . THR A 1 531 ? -16.168 -10.143 46.448 1.00 48.78 531 THR A O 1
ATOM 4484 N N . VAL A 1 532 ? -17.069 -8.299 47.372 1.00 50.59 532 VAL A N 1
ATOM 4485 C CA . VAL A 1 532 ? -16.117 -8.218 48.491 1.00 50.59 532 VAL A CA 1
ATOM 4486 C C . VAL A 1 532 ? -16.319 -9.388 49.454 1.00 50.59 532 VAL A C 1
ATOM 4488 O O . VAL A 1 532 ? -15.334 -9.985 49.882 1.00 50.59 532 VAL A O 1
ATOM 4491 N N . TYR A 1 533 ? -17.565 -9.792 49.736 1.00 53.66 533 TYR A N 1
ATOM 4492 C CA . TYR A 1 533 ? -17.870 -10.917 50.627 1.00 53.66 533 TYR A CA 1
ATOM 4493 C C . TYR A 1 533 ? -17.344 -12.258 50.095 1.00 53.66 533 TYR A C 1
ATOM 4495 O O . TYR A 1 533 ? -16.883 -13.076 50.878 1.00 53.66 533 TYR A O 1
ATOM 4503 N N . ILE A 1 534 ? -17.330 -12.500 48.781 1.00 54.78 534 ILE A N 1
ATOM 4504 C CA . ILE A 1 534 ? -16.887 -13.793 48.218 1.00 54.78 534 ILE A CA 1
ATOM 4505 C C . ILE A 1 534 ? -15.366 -13.968 48.317 1.00 54.78 534 ILE A C 1
ATOM 4507 O O . ILE A 1 534 ? -14.894 -15.027 48.733 1.00 54.78 534 ILE A O 1
ATOM 4511 N N . VAL A 1 535 ? -14.598 -12.919 48.010 1.00 54.91 535 VAL A N 1
ATOM 4512 C CA . VAL A 1 535 ? -13.132 -12.952 48.140 1.00 54.91 535 VAL A CA 1
ATOM 4513 C C . VAL A 1 535 ? -12.721 -12.961 49.619 1.00 54.91 535 VAL A C 1
ATOM 4515 O O . VAL A 1 535 ? -11.841 -13.729 50.009 1.00 54.91 535 VAL A O 1
ATOM 4518 N N . SER A 1 536 ? -13.409 -12.192 50.473 1.00 52.78 536 SER A N 1
ATOM 4519 C CA . SER A 1 536 ? -13.121 -12.143 51.917 1.00 52.78 536 SER A CA 1
ATOM 4520 C C . SER A 1 536 ? -13.592 -13.380 52.692 1.00 52.78 536 SER A C 1
ATOM 4522 O O . SER A 1 536 ? -12.914 -13.777 53.634 1.00 52.78 536 SER A O 1
ATOM 4524 N N . THR A 1 537 ? -14.671 -14.056 52.283 1.00 60.06 537 THR A N 1
ATOM 4525 C CA . THR A 1 537 ? -15.137 -15.303 52.925 1.00 60.06 537 THR A CA 1
ATOM 4526 C C . THR A 1 537 ? -14.261 -16.495 52.532 1.00 60.06 537 THR A C 1
ATOM 4528 O O . THR A 1 537 ? -13.953 -17.325 53.385 1.00 60.06 537 THR A O 1
ATOM 4531 N N . GLY A 1 538 ? -13.782 -16.558 51.281 1.00 58.00 538 GLY A N 1
ATOM 4532 C CA . GLY A 1 538 ? -12.817 -17.577 50.848 1.00 58.00 538 GLY A CA 1
ATOM 4533 C C . GLY A 1 538 ? -11.458 -17.441 51.546 1.00 58.00 538 GLY A C 1
ATOM 4534 O O . GLY A 1 538 ? -10.924 -18.424 52.062 1.00 58.00 538 GLY A O 1
ATOM 4535 N N . LEU A 1 539 ? -10.931 -16.214 51.640 1.00 58.12 539 LEU A N 1
ATOM 4536 C CA . LEU A 1 539 ? -9.690 -15.927 52.371 1.00 58.12 539 LEU A CA 1
ATOM 4537 C C . LEU A 1 539 ? -9.860 -16.073 53.892 1.00 58.12 539 LEU A C 1
ATOM 4539 O O . LEU A 1 539 ? -8.981 -16.615 54.558 1.00 58.12 539 LEU A O 1
ATOM 4543 N N . GLY A 1 540 ? -11.004 -15.653 54.439 1.00 59.97 540 GLY A N 1
ATOM 4544 C CA . GLY A 1 540 ? -11.330 -15.755 55.861 1.00 59.97 540 GLY A CA 1
ATOM 4545 C C . GLY A 1 540 ? -11.463 -17.201 56.339 1.00 59.97 540 GLY A C 1
ATOM 4546 O O . GLY A 1 540 ? -10.869 -17.563 57.350 1.00 59.97 540 GLY A O 1
ATOM 4547 N N . ALA A 1 541 ? -12.157 -18.062 55.589 1.00 55.41 541 ALA A N 1
ATOM 4548 C CA . ALA A 1 541 ? -12.265 -19.485 55.918 1.00 55.41 541 ALA A CA 1
ATOM 4549 C C . ALA A 1 541 ? -10.902 -20.199 55.839 1.00 55.41 541 ALA A C 1
ATOM 4551 O O . ALA A 1 541 ? -10.565 -20.982 56.729 1.00 55.41 541 ALA A O 1
ATOM 4552 N N . GLY A 1 542 ? -10.078 -19.877 54.833 1.00 59.00 542 GLY A N 1
ATOM 4553 C CA . GLY A 1 542 ? -8.704 -20.380 54.734 1.00 59.00 542 GLY A CA 1
ATOM 4554 C C . GLY A 1 542 ? -7.819 -19.944 55.911 1.00 59.00 542 GLY A C 1
ATOM 4555 O O . GLY A 1 542 ? -7.071 -20.759 56.452 1.00 59.00 542 GLY A O 1
ATOM 4556 N N . ALA A 1 543 ? -7.952 -18.692 56.362 1.00 58.28 543 ALA A N 1
ATOM 4557 C CA . ALA A 1 543 ? -7.221 -18.145 57.507 1.00 58.28 543 ALA A CA 1
ATOM 4558 C C . ALA A 1 543 ? -7.685 -18.720 58.861 1.00 58.28 543 ALA A C 1
ATOM 4560 O O . ALA A 1 543 ? -6.863 -18.948 59.751 1.00 58.28 543 ALA A O 1
ATOM 4561 N N . ILE A 1 544 ? -8.980 -19.011 59.023 1.00 62.59 544 ILE A N 1
ATOM 4562 C CA . ILE A 1 544 ? -9.527 -19.665 60.226 1.00 62.59 544 ILE A CA 1
ATOM 4563 C C . ILE A 1 544 ? -9.007 -21.106 60.340 1.00 62.59 544 ILE A C 1
ATOM 4565 O O . ILE A 1 544 ? -8.584 -21.529 61.413 1.00 62.59 544 ILE A O 1
ATOM 4569 N N . VAL A 1 545 ? -8.954 -21.850 59.231 1.00 58.66 545 VAL A N 1
ATOM 4570 C CA . VAL A 1 545 ? -8.408 -23.220 59.222 1.00 58.66 545 VAL A CA 1
ATOM 4571 C C . VAL A 1 545 ? -6.891 -23.218 59.443 1.00 58.66 545 VAL A C 1
ATOM 4573 O O . VAL A 1 545 ? -6.381 -24.038 60.206 1.00 58.66 545 VAL A O 1
ATOM 4576 N N . ALA A 1 546 ? -6.165 -22.265 58.849 1.00 58.72 546 ALA A N 1
ATOM 4577 C CA . ALA A 1 546 ? -4.723 -22.121 59.055 1.00 58.72 546 ALA A CA 1
ATOM 4578 C C . ALA A 1 546 ? -4.363 -21.715 60.498 1.00 58.72 546 ALA A C 1
ATOM 4580 O O . ALA A 1 546 ? -3.381 -22.217 61.043 1.00 58.72 546 ALA A O 1
ATOM 4581 N N . SER A 1 547 ? -5.163 -20.854 61.137 1.00 57.59 547 SER A N 1
ATOM 4582 C CA . SER A 1 547 ? -4.946 -20.436 62.532 1.00 57.59 547 SER A CA 1
ATOM 4583 C C . SER A 1 547 ? -5.356 -21.512 63.549 1.00 57.59 547 SER A C 1
ATOM 4585 O O . SER A 1 547 ? -4.684 -21.675 64.567 1.00 57.59 547 SER A O 1
ATOM 4587 N N . GLY A 1 548 ? -6.381 -22.319 63.252 1.00 56.50 548 GLY A N 1
ATOM 4588 C CA . GLY A 1 548 ? -6.785 -23.470 64.071 1.00 56.50 548 GLY A CA 1
ATOM 4589 C C . GLY A 1 548 ? -5.847 -24.684 63.982 1.00 56.50 548 GLY A C 1
ATOM 4590 O O . GLY A 1 548 ? -5.809 -25.497 64.905 1.00 56.50 548 GLY A O 1
ATOM 4591 N N . ALA A 1 549 ? -5.047 -24.805 62.917 1.00 58.12 549 ALA A N 1
ATOM 4592 C CA . ALA A 1 549 ? -4.145 -25.943 62.716 1.00 58.12 549 ALA A CA 1
ATOM 4593 C C . ALA A 1 549 ? -3.087 -26.090 63.829 1.00 58.12 549 ALA A C 1
ATOM 4595 O O . ALA A 1 549 ? -2.716 -27.212 64.170 1.00 58.12 549 ALA A O 1
ATOM 4596 N N . GLY A 1 550 ? -2.659 -24.984 64.452 1.00 52.91 550 GLY A N 1
ATOM 4597 C CA . GLY A 1 550 ? -1.734 -25.010 65.592 1.00 52.91 550 GLY A CA 1
ATOM 4598 C C . GLY A 1 550 ? -2.314 -25.709 66.829 1.00 52.91 550 GLY A C 1
ATOM 4599 O O . GLY A 1 550 ? -1.615 -26.487 67.479 1.00 52.91 550 GLY A O 1
ATOM 4600 N N . LEU A 1 551 ? -3.611 -25.520 67.094 1.00 56.81 551 LEU A N 1
ATOM 4601 C CA . LEU A 1 551 ? -4.331 -26.153 68.208 1.00 56.81 551 LEU A CA 1
ATOM 4602 C C . LEU A 1 551 ? -4.588 -27.646 67.968 1.00 56.81 551 LEU A C 1
ATOM 4604 O O . LEU A 1 551 ? -4.583 -28.426 68.913 1.00 56.81 551 LEU A O 1
ATOM 4608 N N . ILE A 1 552 ? -4.735 -28.066 66.709 1.00 56.34 552 ILE A N 1
ATOM 4609 C CA . ILE A 1 552 ? -4.880 -29.487 66.342 1.00 56.34 552 ILE A CA 1
ATOM 4610 C C . ILE A 1 552 ? -3.547 -30.246 66.519 1.00 56.34 552 ILE A C 1
ATOM 4612 O O . ILE A 1 552 ? -3.541 -31.463 66.697 1.00 56.34 552 ILE A O 1
ATOM 4616 N N . THR A 1 553 ? -2.410 -29.538 66.532 1.00 56.78 553 THR A N 1
ATOM 4617 C CA . THR A 1 553 ? -1.071 -30.124 66.741 1.00 56.78 553 THR A CA 1
ATOM 4618 C C . THR A 1 553 ? -0.523 -29.996 68.171 1.00 56.78 553 THR A C 1
ATOM 4620 O O . THR A 1 553 ? 0.446 -30.678 68.511 1.00 56.78 553 THR A O 1
ATOM 4623 N N . GLN A 1 554 ? -1.136 -29.178 69.035 1.00 48.12 554 GLN A N 1
ATOM 4624 C CA . GLN A 1 554 ? -0.753 -29.019 70.446 1.00 48.12 554 GLN A CA 1
ATOM 4625 C C . GLN A 1 554 ? -1.413 -30.094 71.322 1.00 48.12 554 GLN A C 1
ATOM 4627 O O . GLN A 1 554 ? -2.396 -29.855 72.015 1.00 48.12 554 GLN A O 1
ATOM 4632 N N . GLY A 1 555 ? -0.863 -31.306 71.288 1.00 49.09 555 GLY A N 1
ATOM 4633 C CA . GLY A 1 555 ? -1.359 -32.400 72.128 1.00 49.09 555 GLY A CA 1
ATOM 4634 C C . GLY A 1 555 ? -0.486 -33.651 72.163 1.00 49.09 555 GLY A C 1
ATOM 4635 O O . GLY A 1 555 ? -0.991 -34.726 72.460 1.00 49.09 555 GLY A O 1
ATOM 4636 N N . SER A 1 556 ? 0.806 -33.554 71.838 1.00 46.50 556 SER A N 1
ATOM 4637 C CA . SER A 1 556 ? 1.724 -34.694 71.919 1.00 46.50 556 SER A CA 1
ATOM 4638 C C . SER A 1 556 ? 3.073 -34.245 72.468 1.00 46.50 556 SER A C 1
ATOM 4640 O O . SER A 1 556 ? 3.803 -33.491 71.826 1.00 46.50 556 SER A O 1
ATOM 4642 N N . SER A 1 557 ? 3.388 -34.698 73.678 1.00 48.84 557 SER A N 1
ATOM 4643 C CA . SER A 1 557 ? 4.615 -34.387 74.417 1.00 48.84 557 SER A CA 1
ATOM 4644 C C . SER A 1 557 ? 5.879 -35.066 73.866 1.00 48.84 557 SER A C 1
ATOM 4646 O O . SER A 1 557 ? 6.950 -34.829 74.408 1.00 48.84 557 SER A O 1
ATOM 4648 N N . ASP A 1 558 ? 5.785 -35.833 72.771 1.00 53.84 558 ASP A N 1
ATOM 4649 C CA . ASP A 1 558 ? 6.910 -36.594 72.192 1.00 53.84 558 ASP A CA 1
ATOM 4650 C C . ASP A 1 558 ? 7.408 -36.071 70.827 1.00 53.84 558 ASP A C 1
ATOM 4652 O O . ASP A 1 558 ? 8.184 -36.730 70.135 1.00 53.84 558 ASP A O 1
ATOM 4656 N N . GLY A 1 559 ? 6.997 -34.870 70.403 1.00 52.75 559 GLY A N 1
ATOM 4657 C CA . GLY A 1 559 ? 7.644 -34.159 69.286 1.00 52.75 559 GLY A CA 1
ATOM 4658 C C . GLY A 1 559 ? 7.571 -34.833 67.903 1.00 52.75 559 GLY A C 1
ATOM 4659 O O . GLY A 1 559 ? 8.273 -34.415 66.984 1.00 52.75 559 GLY A O 1
ATOM 4660 N N . ARG A 1 560 ? 6.727 -35.858 67.710 1.00 50.72 560 ARG A N 1
ATOM 4661 C CA . ARG A 1 560 ? 6.531 -36.545 66.419 1.00 50.72 560 ARG A CA 1
ATOM 4662 C C . ARG A 1 560 ? 5.057 -36.841 66.142 1.00 50.72 560 ARG A C 1
ATOM 4664 O O . ARG A 1 560 ? 4.623 -37.988 66.176 1.00 50.72 560 ARG A O 1
ATOM 4671 N N . VAL A 1 561 ? 4.281 -35.816 65.797 1.00 53.34 561 VAL A N 1
ATOM 4672 C CA . VAL A 1 561 ? 2.953 -36.024 65.196 1.00 53.34 561 VAL A CA 1
ATOM 4673 C C . VAL A 1 561 ? 3.135 -36.205 63.689 1.00 53.34 561 VAL A C 1
ATOM 4675 O O . VAL A 1 561 ? 3.325 -35.241 62.954 1.00 53.34 561 VAL A O 1
ATOM 4678 N N . THR A 1 562 ? 3.118 -37.457 63.228 1.00 53.62 562 THR A N 1
ATOM 4679 C CA . THR A 1 562 ? 3.092 -37.800 61.797 1.00 53.62 562 THR A CA 1
ATOM 4680 C C . THR A 1 562 ? 1.696 -38.292 61.430 1.00 53.62 562 THR A C 1
ATOM 4682 O O . THR A 1 562 ? 1.272 -39.368 61.842 1.00 53.62 562 THR A O 1
ATOM 4685 N N . ILE A 1 563 ? 0.954 -37.491 60.663 1.00 56.41 563 ILE A N 1
ATOM 4686 C CA . ILE A 1 563 ? -0.347 -37.893 60.118 1.00 56.41 563 ILE A CA 1
ATOM 4687 C C . ILE A 1 563 ? -0.064 -38.748 58.878 1.00 56.41 563 ILE A C 1
ATOM 4689 O O . ILE A 1 563 ? 0.383 -38.234 57.853 1.00 56.41 563 ILE A O 1
ATOM 4693 N N . LYS A 1 564 ? -0.281 -40.065 58.970 1.00 51.81 564 LYS A N 1
ATOM 4694 C CA . LYS A 1 564 ? -0.230 -40.962 57.806 1.00 51.81 564 LYS A CA 1
ATOM 4695 C C . LYS A 1 564 ? -1.515 -40.795 56.997 1.00 51.81 564 LYS A C 1
ATOM 4697 O O . LYS A 1 564 ? -2.576 -41.240 57.426 1.00 51.81 564 LYS A O 1
ATOM 4702 N N . LEU A 1 565 ? -1.420 -40.153 55.835 1.00 55.62 565 LEU A N 1
ATOM 4703 C CA . LEU A 1 565 ? -2.501 -40.153 54.852 1.00 55.62 565 LEU A CA 1
ATOM 4704 C C . LEU A 1 565 ? -2.583 -41.546 54.196 1.00 55.62 565 LEU A C 1
ATOM 4706 O O . LEU A 1 565 ? -1.542 -42.131 53.900 1.00 55.62 565 LEU A O 1
ATOM 4710 N N . PRO A 1 566 ? -3.785 -42.086 53.936 1.00 54.81 566 PRO A N 1
ATOM 4711 C CA . PRO A 1 566 ? -3.973 -43.471 53.485 1.00 54.81 566 PRO A CA 1
ATOM 4712 C C . PRO A 1 566 ? -3.405 -43.809 52.092 1.00 54.81 566 PRO A C 1
ATOM 4714 O O . PRO A 1 566 ? -3.504 -44.957 51.670 1.00 54.81 566 PRO A O 1
ATOM 4717 N N . PHE A 1 567 ? -2.788 -42.855 51.383 1.00 61.09 567 PHE A N 1
ATOM 4718 C CA . PHE A 1 567 ? -2.376 -43.021 49.982 1.00 61.09 567 PHE A CA 1
ATOM 4719 C C . PHE A 1 567 ? -0.905 -42.675 49.689 1.00 61.09 567 PHE A C 1
ATOM 4721 O O . PHE A 1 567 ? -0.482 -42.786 48.542 1.00 61.09 567 PHE A O 1
ATOM 4728 N N . THR A 1 568 ? -0.099 -42.285 50.685 1.00 54.00 568 THR A N 1
ATOM 4729 C CA . THR A 1 568 ? 1.336 -42.006 50.492 1.00 54.00 568 THR A CA 1
ATOM 4730 C C . THR A 1 568 ? 2.167 -42.523 51.670 1.00 54.00 568 THR A C 1
ATOM 4732 O O . THR A 1 568 ? 1.807 -42.360 52.833 1.00 54.00 568 THR A O 1
ATOM 4735 N N . SER A 1 569 ? 3.304 -43.166 51.390 1.00 61.38 569 SER A N 1
ATOM 4736 C CA . SER A 1 569 ? 4.214 -43.709 52.415 1.00 61.38 569 SER A CA 1
ATOM 4737 C C . SER A 1 569 ? 5.132 -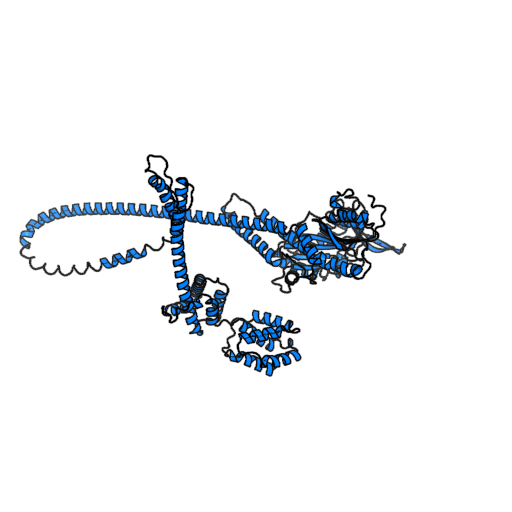42.656 53.056 1.00 61.38 569 SER A C 1
ATOM 4739 O O . SER A 1 569 ? 5.945 -42.992 53.915 1.00 61.38 569 SER A O 1
ATOM 4741 N N . SER A 1 570 ? 5.015 -41.388 52.656 1.00 54.62 570 SER A N 1
ATOM 4742 C CA . SER A 1 570 ? 5.867 -40.277 53.091 1.00 54.62 570 SER A CA 1
ATOM 4743 C C . SER A 1 570 ? 5.170 -39.433 54.161 1.00 54.62 570 SER A C 1
ATOM 4745 O O . SER A 1 570 ? 4.049 -38.965 53.965 1.00 54.62 570 SER A O 1
ATOM 4747 N N . SER A 1 571 ? 5.842 -39.192 55.290 1.00 61.41 571 SER A N 1
ATOM 4748 C CA . SER A 1 571 ? 5.347 -38.300 56.342 1.00 61.41 571 SER A CA 1
ATOM 4749 C C . SER A 1 571 ? 5.398 -36.843 55.874 1.00 61.41 571 SER A C 1
ATOM 4751 O O . SER A 1 571 ? 6.482 -36.280 55.717 1.00 61.41 571 SER A O 1
ATOM 4753 N N . LEU A 1 572 ? 4.236 -36.230 55.653 1.00 63.12 572 LEU A N 1
ATOM 4754 C CA . LEU A 1 572 ? 4.138 -34.810 55.323 1.00 63.12 572 LEU A CA 1
ATOM 4755 C C . LEU A 1 572 ? 4.359 -33.954 56.572 1.00 63.12 572 LEU A C 1
ATOM 4757 O O . LEU A 1 572 ? 3.852 -34.258 57.653 1.00 63.12 572 LEU A O 1
ATOM 4761 N N . HIS A 1 573 ? 5.120 -32.873 56.407 1.00 71.69 573 HIS A N 1
ATOM 4762 C CA . HIS A 1 573 ? 5.357 -31.905 57.469 1.00 71.69 573 HIS A CA 1
ATOM 4763 C C . HIS A 1 573 ? 4.015 -31.278 57.908 1.00 71.69 573 HIS A C 1
ATOM 4765 O O . HIS A 1 573 ? 3.187 -30.979 57.041 1.00 71.69 573 HIS A O 1
ATOM 4771 N N . PRO A 1 574 ? 3.784 -31.023 59.210 1.00 68.00 574 PRO A N 1
ATOM 4772 C CA . PRO A 1 574 ? 2.525 -30.456 59.714 1.00 68.00 574 PRO A CA 1
ATOM 4773 C C . PRO A 1 574 ? 2.090 -29.169 58.996 1.00 68.00 574 PRO A C 1
ATOM 4775 O O . PRO A 1 574 ? 0.907 -28.955 58.742 1.00 68.00 574 PRO A O 1
ATOM 4778 N N . PHE A 1 575 ? 3.062 -28.354 58.579 1.00 69.69 575 PHE A N 1
ATOM 4779 C CA . PHE A 1 575 ? 2.826 -27.159 57.765 1.00 69.69 575 PHE A CA 1
ATOM 4780 C C . PHE A 1 575 ? 2.179 -27.473 56.404 1.00 69.69 575 PHE A C 1
ATOM 4782 O O . PHE A 1 575 ? 1.218 -26.820 56.008 1.00 69.69 575 PHE A O 1
ATOM 4789 N N . SER A 1 576 ? 2.653 -28.506 55.703 1.00 70.81 576 SER A N 1
ATOM 4790 C CA . SER A 1 576 ? 2.108 -28.913 54.402 1.00 70.81 576 SER A CA 1
ATOM 4791 C C . SER A 1 576 ? 0.674 -29.430 54.523 1.00 70.81 576 SER A C 1
ATOM 4793 O O . SER A 1 576 ? -0.143 -29.190 53.638 1.00 70.81 576 SER A O 1
ATOM 4795 N N . VAL A 1 577 ? 0.349 -30.089 55.639 1.00 72.25 577 VAL A N 1
ATOM 4796 C CA . VAL A 1 577 ? -1.015 -30.549 55.939 1.00 72.25 577 VAL A CA 1
ATOM 4797 C C . VAL A 1 577 ? -1.947 -29.361 56.200 1.00 72.25 577 VAL A C 1
ATOM 4799 O O . VAL A 1 577 ? -3.056 -29.332 55.671 1.00 72.25 577 VAL A O 1
ATOM 4802 N N . ALA A 1 578 ? -1.488 -28.348 56.941 1.00 72.31 578 ALA A N 1
ATOM 4803 C CA . ALA A 1 578 ? -2.262 -27.133 57.196 1.00 72.31 578 ALA A CA 1
ATOM 4804 C C . ALA A 1 578 ? -2.558 -26.341 55.908 1.00 72.31 578 ALA A C 1
ATOM 4806 O O . ALA A 1 578 ? -3.688 -25.899 55.702 1.00 72.31 578 ALA A O 1
ATOM 4807 N N . VAL A 1 579 ? -1.574 -26.218 55.010 1.00 73.44 579 VAL A N 1
ATOM 4808 C CA . VAL A 1 579 ? -1.746 -25.559 53.702 1.00 73.44 579 VAL A CA 1
ATOM 4809 C C . VAL A 1 579 ? -2.686 -26.353 52.789 1.00 73.44 579 VAL A C 1
ATOM 4811 O O . VAL A 1 579 ? -3.537 -25.772 52.122 1.00 73.44 579 VAL A O 1
ATOM 4814 N N . ALA A 1 580 ? -2.588 -27.685 52.772 1.00 73.94 580 ALA A N 1
ATOM 4815 C CA . ALA A 1 580 ? -3.488 -28.513 51.973 1.00 73.94 580 ALA A CA 1
ATOM 4816 C C . ALA A 1 580 ? -4.946 -28.411 52.459 1.00 73.94 580 ALA A C 1
ATOM 4818 O O . ALA A 1 580 ? -5.862 -28.262 51.650 1.00 73.94 580 ALA A O 1
ATOM 4819 N N . LEU A 1 581 ? -5.170 -28.433 53.778 1.00 73.75 581 LEU A N 1
ATOM 4820 C CA . LEU A 1 581 ? -6.505 -28.311 54.370 1.00 73.75 581 LEU A CA 1
ATOM 4821 C C . LEU A 1 581 ? -7.126 -26.923 54.160 1.00 73.75 581 LEU A C 1
ATOM 4823 O O . LEU A 1 581 ? -8.337 -26.833 53.930 1.00 73.75 581 LEU A O 1
ATOM 4827 N N . SER A 1 582 ? -6.328 -25.850 54.190 1.00 73.00 582 SER A N 1
ATOM 4828 C CA . SER A 1 582 ? -6.824 -24.501 53.896 1.00 73.00 582 SER A CA 1
ATOM 4829 C C . SER A 1 582 ? -7.217 -24.353 52.422 1.00 73.00 582 SER A C 1
ATOM 4831 O O . SER A 1 582 ? -8.272 -23.787 52.132 1.00 73.00 582 SER A O 1
ATOM 4833 N N . LEU A 1 583 ? -6.451 -24.949 51.500 1.00 72.25 583 LEU A N 1
ATOM 4834 C CA . LEU A 1 583 ? -6.757 -24.948 50.068 1.00 72.25 583 LEU A CA 1
ATOM 4835 C C . LEU A 1 583 ? -8.037 -25.740 49.752 1.00 72.25 583 LEU A C 1
ATOM 4837 O O . LEU A 1 583 ? -8.897 -25.261 49.015 1.00 72.25 583 LEU A O 1
ATOM 4841 N N . ILE A 1 584 ? -8.203 -26.925 50.352 1.00 75.81 584 ILE A N 1
ATOM 4842 C CA . ILE A 1 584 ? -9.410 -27.757 50.192 1.00 75.81 584 ILE A CA 1
ATOM 4843 C C . ILE A 1 584 ? -10.645 -27.031 50.738 1.00 75.81 584 ILE A C 1
ATOM 4845 O O . ILE A 1 584 ? -11.697 -27.035 50.099 1.00 75.81 584 ILE A O 1
ATOM 4849 N N . SER A 1 585 ? -10.515 -26.360 51.885 1.00 72.81 585 SER A N 1
ATOM 4850 C CA . SER A 1 585 ? -11.609 -25.583 52.478 1.00 72.81 585 SER A CA 1
ATOM 4851 C C . SER A 1 585 ? -11.985 -24.380 51.606 1.00 72.81 585 SER A C 1
ATOM 4853 O O . SER A 1 585 ? -13.168 -24.150 51.358 1.00 72.81 585 SER A O 1
ATOM 4855 N N . ALA A 1 586 ? -10.999 -23.659 51.064 1.00 73.44 586 ALA A N 1
ATOM 4856 C CA . ALA A 1 586 ? -11.237 -22.558 50.131 1.00 73.44 586 ALA A CA 1
ATOM 4857 C C . ALA A 1 586 ? -11.947 -23.029 48.848 1.00 73.44 586 ALA A C 1
ATOM 4859 O O . ALA A 1 586 ? -12.884 -22.376 48.387 1.00 73.44 586 ALA A O 1
ATOM 4860 N N . LEU A 1 587 ? -11.565 -24.192 48.310 1.00 71.69 587 LEU A N 1
ATOM 4861 C CA . LEU A 1 587 ? -12.210 -24.792 47.138 1.00 71.69 587 LEU A CA 1
ATOM 4862 C C . LEU A 1 587 ? -13.637 -25.275 47.433 1.00 71.69 587 LEU A C 1
ATOM 4864 O O . LEU A 1 587 ? -14.526 -25.075 46.607 1.00 71.69 587 LEU A O 1
ATOM 4868 N N . ALA A 1 588 ? -13.893 -25.854 48.609 1.00 74.19 588 ALA A N 1
ATOM 4869 C CA . ALA A 1 588 ? -15.229 -26.297 49.006 1.00 74.19 588 ALA A CA 1
ATOM 4870 C C . ALA A 1 588 ? -16.200 -25.113 49.173 1.00 74.19 588 ALA A C 1
ATOM 4872 O O . ALA A 1 588 ? -17.303 -25.116 48.617 1.00 74.19 588 ALA A O 1
ATOM 4873 N N . PHE A 1 589 ? -15.782 -24.055 49.874 1.00 72.94 589 PHE A N 1
ATOM 4874 C CA . PHE A 1 589 ? -16.602 -22.851 50.037 1.00 72.94 589 PHE A CA 1
ATOM 4875 C C . PHE A 1 589 ? -16.747 -22.063 48.727 1.00 72.94 589 PHE A C 1
ATOM 4877 O O . PHE A 1 589 ? -17.853 -21.647 48.386 1.00 72.94 589 PHE A O 1
ATOM 4884 N N . GLY A 1 590 ? -15.682 -21.936 47.930 1.00 71.88 590 GLY A N 1
ATOM 4885 C CA . GLY A 1 590 ? -15.755 -21.331 46.597 1.00 71.88 590 GLY A CA 1
ATOM 4886 C C . GLY A 1 590 ? -16.694 -22.091 45.652 1.00 71.88 590 GLY A C 1
ATOM 4887 O O . GLY A 1 590 ? -17.509 -21.479 44.958 1.00 71.88 590 GLY A O 1
ATOM 4888 N N . GLY A 1 591 ? -16.650 -23.426 45.681 1.00 73.62 591 GLY A N 1
ATOM 4889 C CA . GLY A 1 591 ? -17.506 -24.296 44.873 1.00 73.62 591 GLY A CA 1
ATOM 4890 C C . GLY A 1 591 ? -18.991 -24.202 45.234 1.00 73.62 591 GLY A C 1
ATOM 4891 O O . GLY A 1 591 ? -19.834 -24.137 44.339 1.00 73.62 591 GLY A O 1
ATOM 4892 N N . THR A 1 592 ? -19.334 -24.127 46.525 1.00 72.50 592 THR A N 1
ATOM 4893 C CA . THR A 1 592 ? -20.741 -23.974 46.954 1.00 72.50 592 THR A CA 1
ATOM 4894 C C . THR A 1 592 ? -21.340 -22.630 46.535 1.00 72.50 592 THR A C 1
ATOM 4896 O O . THR A 1 592 ? -22.464 -22.588 46.029 1.00 72.50 592 THR A O 1
ATOM 4899 N N . VAL A 1 593 ? -20.582 -21.537 46.655 1.00 70.50 593 VAL A N 1
ATOM 4900 C CA . VAL A 1 593 ? -21.014 -20.200 46.216 1.00 70.50 593 VAL A CA 1
ATOM 4901 C C . VAL A 1 593 ? -21.142 -20.124 44.692 1.00 70.50 593 VAL A C 1
ATOM 4903 O O . VAL A 1 593 ? -22.119 -19.572 44.181 1.00 70.50 593 VAL A O 1
ATOM 4906 N N . TRP A 1 594 ? -20.204 -20.722 43.952 1.00 76.00 594 TRP A N 1
ATOM 4907 C CA . TRP A 1 594 ? -20.288 -20.828 42.494 1.00 76.00 594 TRP A CA 1
ATOM 4908 C C . TRP A 1 594 ? -21.520 -21.629 42.047 1.00 76.00 594 TRP A C 1
ATOM 4910 O O . TRP A 1 594 ? -22.247 -21.190 41.154 1.00 76.00 594 TRP A O 1
ATOM 4920 N N . GLY A 1 595 ? -21.822 -22.742 42.724 1.00 74.06 595 GLY A N 1
ATOM 4921 C CA . GLY A 1 595 ? -23.034 -23.530 42.486 1.00 74.06 595 GLY A CA 1
ATOM 4922 C C . GLY A 1 595 ? -24.321 -22.733 42.728 1.00 74.06 595 GLY A C 1
ATOM 4923 O O . GLY A 1 595 ? -25.240 -22.775 41.909 1.00 74.06 595 GLY A O 1
ATOM 4924 N N . LEU A 1 596 ? -24.371 -21.933 43.798 1.00 72.12 596 LEU A N 1
ATOM 4925 C CA . LEU A 1 596 ? -25.487 -21.023 44.088 1.00 72.12 596 LEU A CA 1
ATOM 4926 C C . LEU A 1 596 ? -25.646 -19.930 43.022 1.00 72.12 596 LEU A C 1
ATOM 4928 O O . LEU A 1 596 ? -26.770 -19.648 42.603 1.00 72.12 596 LEU A O 1
ATOM 4932 N N . ARG A 1 597 ? -24.544 -19.352 42.532 1.00 74.62 597 ARG A N 1
ATOM 4933 C CA . ARG A 1 597 ? -24.573 -18.378 41.430 1.00 74.62 597 ARG A CA 1
ATOM 4934 C C . ARG A 1 597 ? -25.099 -19.008 40.143 1.00 74.62 597 ARG A C 1
ATOM 4936 O O . ARG A 1 597 ? -25.995 -18.440 39.523 1.00 74.62 597 ARG A O 1
ATOM 4943 N N . LYS A 1 598 ? -24.615 -20.199 39.784 1.00 75.19 598 LYS A N 1
ATOM 4944 C CA . LYS A 1 598 ? -25.111 -20.938 38.615 1.00 75.19 598 LYS A CA 1
ATOM 4945 C C . LYS A 1 598 ? -26.594 -21.281 38.730 1.00 75.19 598 LYS A C 1
ATOM 4947 O O . LYS A 1 598 ? -27.311 -21.202 37.738 1.00 75.19 598 LYS A O 1
ATOM 4952 N N . LEU A 1 599 ? -27.079 -21.575 39.936 1.00 73.56 599 LEU A N 1
ATOM 4953 C CA . LEU A 1 599 ? -28.503 -21.794 40.194 1.00 73.56 599 LEU A CA 1
ATOM 4954 C C . LEU A 1 599 ? -29.343 -20.518 39.986 1.00 73.56 599 LEU A C 1
ATOM 4956 O O . LEU A 1 599 ? -30.481 -20.596 39.520 1.00 73.56 599 LEU A O 1
ATOM 4960 N N . ILE A 1 600 ? -28.804 -19.345 40.334 1.00 74.81 600 ILE A N 1
ATOM 4961 C CA . ILE A 1 600 ? -29.468 -18.046 40.133 1.00 74.81 600 ILE A CA 1
ATOM 4962 C C . ILE A 1 600 ? -29.474 -17.660 38.649 1.00 74.81 600 ILE A C 1
ATOM 4964 O O . ILE A 1 600 ? -30.523 -17.260 38.148 1.00 74.81 600 ILE A O 1
ATOM 4968 N N . GLU A 1 601 ? -28.348 -17.824 37.947 1.00 75.81 601 GLU A N 1
ATOM 4969 C CA . GLU A 1 601 ? -28.247 -17.631 36.490 1.00 75.81 601 GLU A CA 1
ATOM 4970 C C . GLU A 1 601 ? -29.262 -18.528 35.768 1.00 75.81 601 GLU A C 1
ATOM 4972 O O . GLU A 1 601 ? -30.112 -18.030 35.035 1.00 75.81 601 GLU A O 1
ATOM 4977 N N . TRP A 1 602 ? -29.309 -19.817 36.118 1.00 80.56 602 TRP A N 1
ATOM 4978 C CA . TRP A 1 602 ? -30.288 -20.761 35.573 1.00 80.56 602 TRP A CA 1
ATOM 4979 C C . TRP A 1 602 ? -31.745 -20.336 35.820 1.00 80.56 602 TRP A C 1
ATOM 4981 O O . TRP A 1 602 ? -32.594 -20.447 34.934 1.00 80.56 602 TRP A O 1
ATOM 4991 N N . LYS A 1 603 ? -32.064 -19.809 37.012 1.00 79.25 603 LYS A N 1
ATOM 4992 C CA . LYS A 1 603 ? -33.409 -19.279 37.300 1.00 79.25 603 LYS A CA 1
ATOM 4993 C C . LYS A 1 603 ? -33.737 -18.039 36.465 1.00 79.25 603 LYS A C 1
ATOM 4995 O O . LYS A 1 603 ? -34.889 -17.896 36.049 1.00 79.25 603 LYS A O 1
ATOM 5000 N N . ARG A 1 604 ? -32.762 -17.152 36.235 1.00 79.06 604 ARG A N 1
ATOM 5001 C CA . ARG A 1 604 ? -32.930 -15.939 35.423 1.00 79.06 604 ARG A CA 1
ATOM 5002 C C . ARG A 1 604 ? -33.181 -16.296 33.960 1.00 79.06 604 ARG A C 1
ATOM 5004 O O . ARG A 1 604 ? -34.151 -15.803 33.385 1.00 79.06 604 ARG A O 1
ATOM 5011 N N . ASP A 1 605 ? -32.393 -17.213 33.411 1.00 81.06 605 ASP A N 1
ATOM 5012 C CA . ASP A 1 605 ? -32.511 -17.651 32.018 1.00 81.06 605 ASP A CA 1
ATOM 5013 C C . ASP A 1 605 ? -33.847 -18.352 31.783 1.00 81.06 605 ASP A C 1
ATOM 5015 O O . ASP A 1 605 ? -34.576 -18.012 30.852 1.00 81.06 605 ASP A O 1
ATOM 5019 N N . LYS A 1 606 ? -34.261 -19.225 32.710 1.00 82.31 606 LYS A N 1
ATOM 5020 C CA . LYS A 1 606 ? -35.574 -19.881 32.656 1.00 82.31 606 LYS A CA 1
ATOM 5021 C C . LYS A 1 606 ? -36.729 -18.876 32.683 1.00 82.31 606 LYS A C 1
ATOM 5023 O O . LYS A 1 606 ? -37.748 -19.059 32.015 1.00 82.31 606 LYS A O 1
ATOM 5028 N N . GLN A 1 607 ? -36.591 -17.792 33.447 1.00 85.56 607 GLN A N 1
ATOM 5029 C CA . GLN A 1 607 ? -37.593 -16.730 33.470 1.00 85.56 607 GLN A CA 1
ATOM 5030 C C . GLN A 1 607 ? -37.622 -15.944 32.151 1.00 85.56 607 GLN A C 1
ATOM 5032 O O . GLN A 1 607 ? -38.711 -15.619 31.675 1.00 85.56 607 GLN A O 1
ATOM 5037 N N . ALA A 1 608 ? -36.465 -15.647 31.560 1.00 87.00 608 ALA A N 1
ATOM 5038 C CA . ALA A 1 608 ? -36.369 -14.959 30.275 1.00 87.00 608 ALA A CA 1
ATOM 5039 C C . ALA A 1 608 ? -36.940 -15.808 29.128 1.00 87.00 608 ALA A C 1
ATOM 5041 O O . ALA A 1 608 ? -37.773 -15.326 28.361 1.00 87.00 608 ALA A O 1
ATOM 5042 N N . GLN A 1 609 ? -36.612 -17.100 29.087 1.00 88.00 609 GLN A N 1
ATOM 5043 C CA . GLN A 1 609 ? -37.168 -18.061 28.132 1.00 88.00 609 GLN A CA 1
ATOM 5044 C C . GLN A 1 609 ? -38.696 -18.132 28.208 1.00 88.00 609 GLN A C 1
ATOM 5046 O O . GLN A 1 609 ? -39.368 -18.086 27.182 1.00 88.00 609 GLN A O 1
ATOM 5051 N N . ASN A 1 610 ? -39.275 -18.191 29.412 1.00 86.62 610 ASN A N 1
ATOM 5052 C CA . ASN A 1 610 ? -40.733 -18.213 29.569 1.00 86.62 610 ASN A CA 1
ATOM 5053 C C . ASN A 1 610 ? -41.398 -16.939 29.027 1.00 86.62 610 ASN A C 1
ATOM 5055 O O . ASN A 1 610 ? -42.476 -17.008 28.436 1.00 86.62 610 ASN A O 1
ATOM 5059 N N . LYS A 1 611 ? -40.753 -15.780 29.195 1.00 90.69 611 LYS A N 1
ATOM 5060 C CA . LYS A 1 611 ? -41.246 -14.510 28.649 1.00 90.69 611 LYS A CA 1
ATOM 5061 C C . LYS A 1 611 ? -41.119 -14.452 27.126 1.00 90.69 611 LYS A C 1
ATOM 5063 O O . LYS A 1 611 ? -42.061 -14.022 26.468 1.00 90.69 611 LYS A O 1
ATOM 5068 N N . LEU A 1 612 ? -40.018 -14.954 26.564 1.00 92.12 612 LEU A N 1
ATOM 5069 C CA . LEU A 1 612 ? -39.848 -15.097 25.115 1.00 92.12 612 LEU A CA 1
ATOM 5070 C C . LEU A 1 612 ? -40.901 -16.039 24.517 1.00 92.12 612 LEU A C 1
ATOM 5072 O O . LEU A 1 612 ? -41.520 -15.690 23.519 1.00 92.12 612 LEU A O 1
ATOM 5076 N N . LYS A 1 613 ? -41.191 -17.180 25.156 1.00 89.44 613 LYS A N 1
ATOM 5077 C CA . LYS A 1 613 ? -42.269 -18.092 24.725 1.00 89.44 613 LYS A CA 1
ATOM 5078 C C . LYS A 1 613 ? -43.634 -17.404 24.734 1.00 89.44 613 LYS A C 1
ATOM 5080 O O . LYS A 1 613 ? -44.388 -17.531 23.774 1.00 89.44 613 LYS A O 1
ATOM 5085 N N . ALA A 1 614 ? -43.943 -16.649 25.788 1.00 89.50 614 ALA A N 1
ATOM 5086 C CA . ALA A 1 614 ? -45.184 -15.882 25.862 1.00 89.50 614 ALA A CA 1
ATOM 5087 C C . ALA A 1 614 ? -45.279 -14.831 24.742 1.00 89.50 614 ALA A C 1
ATOM 5089 O O . ALA A 1 614 ? -46.350 -14.658 24.163 1.00 89.50 614 ALA A O 1
ATOM 5090 N N . LEU A 1 615 ? -44.165 -14.171 24.408 1.00 92.25 615 LEU A N 1
ATOM 5091 C CA . LEU A 1 615 ? -44.098 -13.214 23.305 1.00 92.25 615 LEU A CA 1
ATOM 5092 C C . LEU A 1 615 ? -44.310 -13.892 21.950 1.00 92.25 615 LEU A C 1
ATOM 5094 O O . LEU A 1 615 ? -45.116 -13.407 21.167 1.00 92.25 615 LEU A O 1
ATOM 5098 N N . ILE A 1 616 ? -43.651 -15.027 21.700 1.00 92.12 616 ILE A N 1
ATOM 5099 C CA . ILE A 1 616 ? -43.824 -15.818 20.472 1.00 92.12 616 ILE A CA 1
ATOM 5100 C C . ILE A 1 616 ? -45.299 -16.183 20.291 1.00 92.12 616 ILE A C 1
ATOM 5102 O O . ILE A 1 616 ? -45.883 -15.877 19.261 1.00 92.12 616 ILE A O 1
ATOM 5106 N N . ILE A 1 617 ? -45.937 -16.748 21.320 1.00 89.31 617 ILE A N 1
ATOM 5107 C CA . ILE A 1 617 ? -47.357 -17.131 21.269 1.00 89.31 617 ILE A CA 1
ATOM 5108 C C . ILE A 1 617 ? -48.255 -15.915 21.014 1.00 89.31 617 ILE A C 1
ATOM 5110 O O . ILE A 1 617 ? -49.219 -16.002 20.252 1.00 89.31 617 ILE A O 1
ATOM 5114 N N . LEU A 1 618 ? -47.953 -14.778 21.644 1.00 90.31 618 LEU A N 1
ATOM 5115 C CA . LEU A 1 618 ? -48.713 -13.547 21.453 1.00 90.31 618 LEU A CA 1
ATOM 5116 C C . LEU A 1 618 ? -48.616 -13.044 20.006 1.00 90.31 618 LEU A C 1
ATOM 5118 O O . LEU A 1 618 ? -49.645 -12.709 19.421 1.00 90.31 618 LEU A O 1
ATOM 5122 N N . LEU A 1 619 ? -47.407 -13.015 19.443 1.00 89.81 619 LEU A N 1
ATOM 5123 C CA . LEU A 1 619 ? -47.151 -12.563 18.074 1.00 89.81 619 LEU A CA 1
ATOM 5124 C C . LEU A 1 619 ? -47.758 -13.516 17.038 1.00 89.81 619 LEU A C 1
ATOM 5126 O O . LEU A 1 619 ? -48.408 -13.055 16.102 1.00 89.81 619 LEU A O 1
ATOM 5130 N N . SER A 1 620 ? -47.661 -14.831 17.257 1.00 87.25 620 SER A N 1
ATOM 5131 C CA . SER A 1 620 ? -48.278 -15.832 16.381 1.00 87.25 620 SER A CA 1
ATOM 5132 C C . SER A 1 620 ? -49.807 -15.735 16.357 1.00 87.25 620 SER A C 1
ATOM 5134 O O . SER A 1 620 ? -50.412 -15.907 15.303 1.00 87.25 620 SER A O 1
ATOM 5136 N N . ASN A 1 621 ? -50.443 -15.441 17.497 1.00 86.88 621 ASN A N 1
ATOM 5137 C CA . ASN A 1 621 ? -51.906 -15.387 17.602 1.00 86.88 621 ASN A CA 1
ATOM 5138 C C . ASN A 1 621 ? -52.511 -14.039 17.191 1.00 86.88 621 ASN A C 1
ATOM 5140 O O . ASN A 1 621 ? -53.695 -13.973 16.867 1.00 86.88 621 ASN A O 1
ATOM 5144 N N . LYS A 1 622 ? -51.740 -12.949 17.255 1.00 86.62 622 LYS A N 1
ATOM 5145 C CA . LYS A 1 622 ? -52.209 -11.595 16.944 1.00 86.62 622 LYS A CA 1
ATOM 5146 C C . LYS A 1 622 ? -51.188 -10.892 16.058 1.00 86.62 622 LYS A C 1
ATOM 5148 O O . LYS A 1 622 ? -50.421 -10.055 16.524 1.00 86.62 622 LYS A O 1
ATOM 5153 N N . GLN A 1 623 ? -51.199 -11.215 14.770 1.00 76.94 623 GLN A N 1
ATOM 5154 C CA . GLN A 1 623 ? -50.255 -10.621 13.823 1.00 76.94 623 GLN A CA 1
ATOM 5155 C C . GLN A 1 623 ? -50.427 -9.091 13.736 1.00 76.94 623 GLN A C 1
ATOM 5157 O O . GLN A 1 623 ? -49.438 -8.363 13.681 1.00 76.94 623 GLN A O 1
ATOM 5162 N N . ASP A 1 624 ? -51.647 -8.566 13.853 1.00 83.06 624 ASP A N 1
ATOM 5163 C CA . ASP A 1 624 ? -51.937 -7.120 13.751 1.00 83.06 624 ASP A CA 1
ATOM 5164 C C . ASP A 1 624 ? -51.443 -6.282 14.946 1.00 83.06 624 ASP A C 1
ATOM 5166 O O . ASP A 1 624 ? -51.662 -5.075 15.009 1.00 83.06 624 ASP A O 1
ATOM 5170 N N . LEU A 1 625 ? -50.786 -6.914 15.922 1.00 85.38 625 LEU A N 1
ATOM 5171 C CA . LEU A 1 625 ? -50.343 -6.273 17.161 1.00 85.38 625 LEU A CA 1
ATOM 5172 C C . LEU A 1 625 ? -49.090 -5.405 16.968 1.00 85.38 625 LEU A C 1
ATOM 5174 O O . LEU A 1 625 ? -48.826 -4.528 17.788 1.00 85.38 625 LEU A O 1
ATOM 5178 N N . LEU A 1 626 ? -48.343 -5.633 15.885 1.00 87.12 626 LEU A N 1
ATOM 5179 C CA . LEU A 1 626 ? -47.175 -4.848 15.497 1.00 87.12 626 LEU A CA 1
ATOM 5180 C C . LEU A 1 626 ? -47.387 -4.212 14.122 1.00 87.12 626 LEU A C 1
ATOM 5182 O O . LEU A 1 626 ? -47.647 -4.921 13.143 1.00 87.12 626 LEU A O 1
ATOM 5186 N N . LEU A 1 627 ? -47.174 -2.896 14.039 1.00 86.56 627 LEU A N 1
ATOM 5187 C CA . LEU A 1 627 ? -47.062 -2.188 12.765 1.00 86.56 627 LEU A CA 1
ATOM 5188 C C . LEU A 1 627 ? -45.862 -2.729 11.964 1.00 86.56 627 LEU A C 1
ATOM 5190 O O . LEU A 1 627 ? -44.878 -3.158 12.573 1.00 86.56 627 LEU A O 1
ATOM 5194 N N . PRO A 1 628 ? -45.873 -2.657 10.619 1.00 80.56 628 PRO A N 1
ATOM 5195 C CA . PRO A 1 628 ? -44.770 -3.150 9.787 1.00 80.56 628 PRO A CA 1
ATOM 5196 C C . PRO A 1 628 ? -43.392 -2.628 10.226 1.00 80.56 628 PRO A C 1
ATOM 5198 O O . PRO A 1 628 ? -42.451 -3.401 10.377 1.00 80.56 628 PRO A O 1
ATOM 5201 N N . GLN A 1 629 ? -43.296 -1.335 10.554 1.00 79.94 629 GLN A N 1
ATOM 5202 C CA . GLN A 1 629 ? -42.052 -0.730 11.037 1.00 79.94 629 GLN A CA 1
ATOM 5203 C C . GLN A 1 629 ? -41.580 -1.319 12.378 1.00 79.94 629 GLN A C 1
ATOM 5205 O O . GLN A 1 629 ? -40.390 -1.543 12.578 1.00 79.94 629 GLN A O 1
ATOM 5210 N N . GLN A 1 630 ? -42.505 -1.611 13.292 1.00 87.56 630 GLN A N 1
ATOM 5211 C CA . GLN A 1 630 ? -42.177 -2.174 14.604 1.00 87.56 630 GLN A CA 1
ATOM 5212 C C . GLN A 1 630 ? -41.723 -3.626 14.486 1.00 87.56 630 GLN A C 1
ATOM 5214 O O . GLN A 1 630 ? -40.788 -4.047 15.163 1.00 87.56 630 GLN A O 1
ATOM 5219 N N . ARG A 1 631 ? -42.349 -4.390 13.585 1.00 85.94 631 ARG A N 1
ATOM 5220 C CA . ARG A 1 631 ? -41.900 -5.743 13.259 1.00 85.94 631 ARG A CA 1
ATOM 5221 C C . ARG A 1 631 ? -40.470 -5.721 12.696 1.00 85.94 631 ARG A C 1
ATOM 5223 O O . ARG A 1 631 ? -39.673 -6.574 13.081 1.00 85.94 631 ARG A O 1
ATOM 5230 N N . GLN A 1 632 ? -40.116 -4.714 11.885 1.00 81.00 632 GLN A N 1
ATOM 5231 C CA . GLN A 1 632 ? -38.747 -4.549 11.381 1.00 81.00 632 GLN A CA 1
ATOM 5232 C C . GLN A 1 632 ? -37.744 -4.294 12.500 1.00 81.00 632 GLN A C 1
ATOM 5234 O O . GLN A 1 632 ? -36.699 -4.941 12.562 1.00 81.00 632 GLN A O 1
ATOM 5239 N N . ASN A 1 633 ? -38.056 -3.332 13.367 1.00 86.38 633 ASN A N 1
ATOM 5240 C CA . ASN A 1 633 ? -37.171 -2.939 14.455 1.00 86.38 633 ASN A CA 1
ATOM 5241 C C . ASN A 1 633 ? -36.957 -4.117 15.412 1.00 86.38 633 ASN A C 1
ATOM 5243 O O . ASN A 1 633 ? -35.817 -4.422 15.764 1.00 86.38 633 ASN A O 1
ATOM 5247 N N . LEU A 1 634 ? -38.027 -4.853 15.727 1.00 90.50 634 LEU A N 1
ATOM 5248 C CA . LEU A 1 634 ? -37.953 -6.060 16.539 1.00 90.50 634 LEU A CA 1
ATOM 5249 C C . LEU A 1 634 ? -37.136 -7.167 15.856 1.00 90.50 634 LEU A C 1
ATOM 5251 O O . LEU A 1 634 ? -36.296 -7.785 16.503 1.00 90.50 634 LEU A O 1
ATOM 5255 N N . ALA A 1 635 ? -37.320 -7.408 14.556 1.00 87.94 635 ALA A N 1
ATOM 5256 C CA . ALA A 1 635 ? -36.551 -8.425 13.843 1.00 87.94 635 ALA A CA 1
ATOM 5257 C C . ALA A 1 635 ? -35.057 -8.082 13.751 1.00 87.94 635 ALA A C 1
ATOM 5259 O O . ALA A 1 635 ? -34.217 -8.948 13.987 1.00 87.94 635 ALA A O 1
ATOM 5260 N N . ASN A 1 636 ? -34.714 -6.820 13.477 1.00 85.25 636 ASN A N 1
ATOM 5261 C CA . ASN A 1 636 ? -33.329 -6.346 13.504 1.00 85.25 636 ASN A CA 1
ATOM 5262 C C . ASN A 1 636 ? -32.711 -6.557 14.889 1.00 85.25 636 ASN A C 1
ATOM 5264 O O . ASN A 1 636 ? -31.619 -7.109 15.003 1.00 85.25 636 ASN A O 1
ATOM 5268 N N . LEU A 1 637 ? -33.439 -6.190 15.943 1.00 89.06 637 LEU A N 1
ATOM 5269 C CA . LEU A 1 637 ? -33.004 -6.381 17.322 1.00 89.06 637 LEU A CA 1
ATOM 5270 C C . LEU A 1 637 ? -32.726 -7.866 17.614 1.00 89.06 637 LEU A C 1
ATOM 5272 O O . LEU A 1 637 ? -31.668 -8.212 18.132 1.00 89.06 637 LEU A O 1
ATOM 5276 N N . VAL A 1 638 ? -33.605 -8.762 17.166 1.00 90.38 638 VAL A N 1
ATOM 5277 C CA . VAL A 1 638 ? -33.426 -10.216 17.287 1.00 90.38 638 VAL A CA 1
ATOM 5278 C C . VAL A 1 638 ? -32.230 -10.732 16.471 1.00 90.38 638 VAL A C 1
ATOM 5280 O O . VAL A 1 638 ? -31.522 -11.631 16.928 1.00 90.38 638 VAL A O 1
ATOM 5283 N N . ILE A 1 639 ? -31.958 -10.173 15.285 1.00 85.12 639 ILE A N 1
ATOM 5284 C CA . ILE A 1 639 ? -30.835 -10.562 14.414 1.00 85.12 639 ILE A CA 1
ATOM 5285 C C . ILE A 1 639 ? -29.481 -10.147 15.003 1.00 85.12 639 ILE A C 1
ATOM 5287 O O . ILE A 1 639 ? -28.570 -10.979 15.004 1.00 85.12 639 ILE A O 1
ATOM 5291 N N . TYR A 1 640 ? -29.350 -8.925 15.522 1.00 84.62 640 TYR A N 1
ATOM 5292 C CA . TYR A 1 640 ? -28.060 -8.358 15.937 1.00 84.62 640 TYR A CA 1
ATOM 5293 C C . TYR A 1 640 ? -27.652 -8.657 17.387 1.00 84.62 640 TYR A C 1
ATOM 5295 O O . TYR A 1 640 ? -26.496 -8.435 17.740 1.00 84.62 640 TYR A O 1
ATOM 5303 N N . LEU A 1 641 ? -28.557 -9.171 18.226 1.00 83.69 641 LEU A N 1
ATOM 5304 C CA . LEU A 1 641 ? -28.262 -9.441 19.637 1.00 83.69 641 LEU A CA 1
ATOM 5305 C C . LEU A 1 641 ? -27.659 -10.835 19.920 1.00 83.69 641 LEU A C 1
ATOM 5307 O O . LEU A 1 641 ? -27.827 -11.758 19.108 1.00 83.69 641 LEU A O 1
ATOM 5311 N N . PRO A 1 642 ? -26.977 -10.996 21.079 1.00 71.12 642 PRO A N 1
ATOM 5312 C CA . PRO A 1 642 ? -26.318 -12.236 21.506 1.00 71.12 642 PRO A CA 1
ATOM 5313 C C . PRO A 1 642 ? -27.268 -13.435 21.653 1.00 71.12 642 PRO A C 1
ATOM 5315 O O . PRO A 1 642 ? -28.480 -13.284 21.788 1.00 71.12 642 PRO A O 1
ATOM 5318 N N . GLN A 1 643 ? -26.707 -14.653 21.668 1.00 76.25 643 GLN A N 1
ATOM 5319 C CA . GLN A 1 643 ? -27.454 -15.910 21.864 1.00 76.25 643 GLN A CA 1
ATOM 5320 C C . GLN A 1 643 ? -27.887 -16.168 23.323 1.00 76.25 643 GLN A C 1
ATOM 5322 O O . GLN A 1 643 ? -28.207 -17.304 23.668 1.00 76.25 643 GLN A O 1
ATOM 5327 N N . ASP A 1 644 ? -27.866 -15.168 24.203 1.00 87.00 644 ASP A N 1
ATOM 5328 C CA . ASP A 1 644 ? -28.355 -15.321 25.573 1.00 87.00 644 ASP A CA 1
ATOM 5329 C C . ASP A 1 644 ? -29.833 -14.916 25.659 1.00 87.00 644 ASP A C 1
ATOM 5331 O O . ASP A 1 644 ? -30.231 -13.824 25.247 1.00 87.00 644 ASP A O 1
ATOM 5335 N N . ALA A 1 645 ? -30.674 -15.801 26.202 1.00 86.50 645 ALA A N 1
ATOM 5336 C CA . ALA A 1 645 ? -32.112 -15.555 26.300 1.00 86.50 645 ALA A CA 1
ATOM 5337 C C . ALA A 1 645 ? -32.438 -14.380 27.241 1.00 86.50 645 ALA A C 1
ATOM 5339 O O . ALA A 1 645 ? -33.438 -13.686 27.034 1.00 86.50 645 ALA A O 1
ATOM 5340 N N . GLY A 1 646 ? -31.612 -14.162 28.271 1.00 86.88 646 GLY A N 1
ATOM 5341 C CA . GLY A 1 646 ? -31.738 -13.061 29.218 1.00 86.88 646 GLY A CA 1
ATOM 5342 C C . GLY A 1 646 ? -31.478 -11.714 28.560 1.00 86.88 646 GLY A C 1
ATOM 5343 O O . GLY A 1 646 ? -32.333 -10.830 28.632 1.00 86.88 646 GLY A O 1
ATOM 5344 N N . GLU A 1 647 ? -30.344 -11.590 27.875 1.00 87.25 647 GLU A N 1
ATOM 5345 C CA . GLU A 1 647 ? -29.956 -10.369 27.157 1.00 87.25 647 GLU A CA 1
ATOM 5346 C C . GLU A 1 647 ? -30.935 -10.034 26.026 1.00 87.25 647 GLU A C 1
ATOM 5348 O O . GLU A 1 647 ? -31.373 -8.886 25.902 1.00 87.25 647 GLU A O 1
ATOM 5353 N N . LEU A 1 648 ? -31.359 -11.040 25.249 1.00 89.75 648 LEU A N 1
ATOM 5354 C CA . LEU A 1 648 ? -32.350 -10.852 24.189 1.00 89.75 648 LEU A CA 1
ATOM 5355 C C . LEU A 1 648 ? -33.682 -10.338 24.750 1.00 89.75 648 LEU A C 1
ATOM 5357 O O . LEU A 1 648 ? -34.264 -9.394 24.213 1.00 89.75 648 LEU A O 1
ATOM 5361 N N . TRP A 1 649 ? -34.173 -10.935 25.841 1.00 93.12 649 TRP A N 1
ATOM 5362 C CA . TRP A 1 649 ? -35.407 -10.476 26.474 1.00 93.12 649 TRP A CA 1
ATOM 5363 C C . TRP A 1 649 ? -35.279 -9.049 27.020 1.00 93.12 649 TRP A C 1
ATOM 5365 O O . TRP A 1 649 ? -36.212 -8.257 26.891 1.00 93.12 649 TRP A O 1
ATOM 5375 N N . GLU A 1 650 ? -34.152 -8.714 27.647 1.00 89.50 650 GLU A N 1
ATOM 5376 C CA . GLU A 1 650 ? -33.924 -7.387 28.220 1.00 89.50 650 GLU A CA 1
ATOM 5377 C C . GLU A 1 650 ? -33.926 -6.298 27.146 1.00 89.50 650 GLU A C 1
ATOM 5379 O O . GLU A 1 650 ? -34.600 -5.278 27.302 1.00 89.50 650 GLU A O 1
ATOM 5384 N N . ALA A 1 651 ? -33.275 -6.551 26.014 1.00 88.75 651 ALA A N 1
ATOM 5385 C CA . ALA A 1 651 ? -33.281 -5.624 24.896 1.00 88.75 651 ALA A CA 1
ATOM 5386 C C . ALA A 1 651 ? -34.673 -5.466 24.263 1.00 88.75 651 ALA A C 1
ATOM 5388 O O . ALA A 1 651 ? -35.087 -4.340 23.994 1.00 88.75 651 ALA A O 1
ATOM 5389 N N . ILE A 1 652 ? -35.436 -6.556 24.096 1.00 90.62 652 ILE A N 1
ATOM 5390 C CA . ILE A 1 652 ? -36.833 -6.480 23.628 1.00 90.62 652 ILE A CA 1
ATOM 5391 C C . ILE A 1 652 ? -37.685 -5.676 24.617 1.00 90.62 652 ILE A C 1
ATOM 5393 O O . ILE A 1 652 ? -38.508 -4.856 24.211 1.00 90.62 652 ILE A O 1
ATOM 5397 N N . ALA A 1 653 ? -37.493 -5.889 25.921 1.00 89.31 653 ALA A N 1
ATOM 5398 C CA . ALA A 1 653 ? -38.225 -5.172 26.955 1.00 89.31 653 ALA A CA 1
ATOM 5399 C C . ALA A 1 653 ? -37.892 -3.672 26.972 1.00 89.31 653 ALA A C 1
ATOM 5401 O O . ALA A 1 653 ? -38.790 -2.872 27.228 1.00 89.31 653 ALA A O 1
ATOM 5402 N N . ASN A 1 654 ? -36.641 -3.292 26.702 1.00 88.44 654 ASN A N 1
ATOM 5403 C CA . ASN A 1 654 ? -36.228 -1.892 26.587 1.00 88.44 654 ASN A CA 1
ATOM 5404 C C . ASN A 1 654 ? -36.767 -1.253 25.305 1.00 88.44 654 ASN A C 1
ATOM 5406 O O . ASN A 1 654 ? -37.409 -0.212 25.382 1.00 88.44 654 ASN A O 1
ATOM 5410 N N . TRP A 1 655 ? -36.663 -1.943 24.166 1.00 92.31 655 TRP A N 1
ATOM 5411 C CA . TRP A 1 655 ? -37.306 -1.520 22.920 1.00 92.31 655 TRP A CA 1
ATOM 5412 C C . TRP A 1 655 ? -38.811 -1.281 23.109 1.00 92.31 655 TRP A C 1
ATOM 5414 O O . TRP A 1 655 ? -39.334 -0.252 22.689 1.00 92.31 655 TRP A O 1
ATOM 5424 N N . CYS A 1 656 ? -39.492 -2.163 23.852 1.00 88.94 656 CYS A N 1
ATOM 5425 C CA . CYS A 1 656 ? -40.914 -2.000 24.141 1.00 88.94 656 CYS A CA 1
ATOM 5426 C C . CYS A 1 656 ? -41.247 -0.773 25.016 1.00 88.94 656 CYS A C 1
ATOM 5428 O O . CYS A 1 656 ? -42.407 -0.345 25.028 1.00 88.94 656 CYS A O 1
ATOM 5430 N N . LYS A 1 657 ? -40.283 -0.255 25.791 1.00 85.88 657 LYS A N 1
ATOM 5431 C CA . LYS A 1 657 ? -40.442 0.945 26.631 1.00 85.88 657 LYS A CA 1
ATOM 5432 C C . LYS A 1 657 ? -40.164 2.230 25.855 1.00 85.88 657 LYS A C 1
ATOM 5434 O O . LYS A 1 657 ? -40.860 3.213 26.099 1.00 85.88 657 LYS A O 1
ATOM 5439 N N . ASP A 1 658 ? -39.179 2.201 24.962 1.00 84.38 658 ASP A N 1
ATOM 5440 C CA . ASP A 1 658 ? -38.671 3.386 24.267 1.00 84.38 658 ASP A CA 1
ATOM 5441 C C . ASP A 1 658 ? -39.538 3.775 23.056 1.00 84.38 658 ASP A C 1
ATOM 5443 O O . ASP A 1 658 ? -39.745 4.961 22.795 1.00 84.38 658 ASP A O 1
ATOM 5447 N N . GLU A 1 659 ? -40.125 2.807 22.343 1.00 77.12 659 GLU A N 1
ATOM 5448 C CA . GLU A 1 659 ? -41.093 3.100 21.282 1.00 77.12 659 GLU A CA 1
ATOM 5449 C C . GLU A 1 659 ? -42.499 3.300 21.873 1.00 77.12 659 GLU A C 1
ATOM 5451 O O . GLU A 1 659 ? -43.192 2.355 22.236 1.00 77.12 659 GLU A O 1
ATOM 5456 N N . GLY A 1 660 ? -42.978 4.545 21.941 1.00 57.56 660 GLY A N 1
ATOM 5457 C CA . GLY A 1 660 ? -44.259 4.913 22.575 1.00 57.56 660 GLY A CA 1
ATOM 5458 C C . GLY A 1 660 ? -45.526 4.164 22.104 1.00 57.56 660 GLY A C 1
ATOM 5459 O O . GLY A 1 660 ? -46.572 4.294 22.734 1.00 57.56 660 GLY A O 1
ATOM 5460 N N . GLY A 1 661 ? -45.458 3.347 21.046 1.00 61.31 661 GLY A N 1
ATOM 5461 C CA . GLY A 1 661 ? -46.545 2.481 20.570 1.00 61.31 661 GLY A CA 1
ATOM 5462 C C . GLY A 1 661 ? -46.526 1.031 21.085 1.00 61.31 661 GLY A C 1
ATOM 5463 O O . GLY A 1 661 ? -47.502 0.309 20.890 1.00 61.31 661 GLY A O 1
ATOM 5464 N N . THR A 1 662 ? -45.457 0.570 21.742 1.00 75.38 662 THR A N 1
ATOM 5465 C CA . THR A 1 662 ? -45.268 -0.851 22.111 1.00 75.38 662 THR A CA 1
ATOM 5466 C C . THR A 1 662 ? -45.647 -1.189 23.555 1.00 75.38 662 THR A C 1
ATOM 5468 O O . THR A 1 662 ? -45.662 -2.362 23.934 1.00 75.38 662 THR A O 1
ATOM 5471 N N . GLN A 1 663 ? -46.054 -0.206 24.366 1.00 76.56 663 GLN A N 1
ATOM 5472 C CA . GLN A 1 663 ? -46.515 -0.441 25.746 1.00 76.56 663 GLN A CA 1
ATOM 5473 C C . GLN A 1 663 ? -47.723 -1.396 25.821 1.00 76.56 663 GLN A C 1
ATOM 5475 O O . GLN A 1 663 ? -47.862 -2.159 26.783 1.00 76.56 663 GLN A O 1
ATOM 5480 N N . ASN A 1 664 ? -48.559 -1.429 24.775 1.00 81.25 664 ASN A N 1
ATOM 5481 C CA . ASN A 1 664 ? -49.668 -2.379 24.667 1.00 81.25 664 ASN A CA 1
ATOM 5482 C C . ASN A 1 664 ? -49.162 -3.837 24.665 1.00 81.25 664 ASN A C 1
ATOM 5484 O O . ASN A 1 664 ? -49.761 -4.690 25.318 1.00 81.25 664 ASN A O 1
ATOM 5488 N N . ILE A 1 665 ? -48.010 -4.119 24.044 1.00 83.31 665 ILE A N 1
ATOM 5489 C CA . ILE A 1 665 ? -47.403 -5.461 23.993 1.00 83.31 665 ILE A CA 1
ATOM 5490 C C . ILE A 1 665 ? -47.054 -5.947 25.400 1.00 83.31 665 ILE A C 1
ATOM 5492 O O . ILE A 1 665 ? -47.437 -7.054 25.772 1.00 83.31 665 ILE A O 1
ATOM 5496 N N . LEU A 1 666 ? -46.400 -5.112 26.217 1.00 84.81 666 LEU A N 1
ATOM 5497 C CA . LEU A 1 666 ? -46.052 -5.460 27.602 1.00 84.81 666 LEU A CA 1
ATOM 5498 C C . LEU A 1 666 ? -47.302 -5.707 28.458 1.00 84.81 666 LEU A C 1
ATOM 5500 O O . LEU A 1 666 ? -47.331 -6.639 29.265 1.00 84.81 666 LEU A O 1
ATOM 5504 N N . SER A 1 667 ? -48.361 -4.922 28.246 1.00 83.94 667 SER A N 1
ATOM 5505 C CA . SER A 1 667 ? -49.635 -5.110 28.949 1.00 83.94 667 SER A CA 1
ATOM 5506 C C . SER A 1 667 ? -50.382 -6.384 28.523 1.00 83.94 667 SER A C 1
ATOM 5508 O O . SER A 1 667 ? -51.028 -7.023 29.351 1.00 83.94 667 SER A O 1
ATOM 5510 N N . GLN A 1 668 ? -50.282 -6.786 27.251 1.00 86.25 668 GLN A N 1
ATOM 5511 C CA . GLN A 1 668 ? -50.870 -8.026 26.731 1.00 86.25 668 GLN A CA 1
ATOM 5512 C C . GLN A 1 668 ? -50.052 -9.246 27.170 1.00 86.25 668 GLN A C 1
ATOM 5514 O O . GLN A 1 668 ? -50.629 -10.255 27.564 1.00 86.25 668 GLN A O 1
ATOM 5519 N N . LEU A 1 669 ? -48.723 -9.130 27.202 1.00 84.69 669 LEU A N 1
ATOM 5520 C CA . LEU A 1 669 ? -47.813 -10.133 27.761 1.00 84.69 669 LEU A CA 1
ATOM 5521 C C . LEU A 1 669 ? -48.117 -10.433 29.229 1.00 84.69 669 LEU A C 1
ATOM 5523 O O . LEU A 1 669 ? -48.114 -11.593 29.630 1.00 84.69 669 LEU A O 1
ATOM 5527 N N . ALA A 1 670 ? -48.431 -9.406 30.026 1.00 84.81 670 ALA A N 1
ATOM 5528 C CA . ALA A 1 670 ? -48.809 -9.580 31.427 1.00 84.81 670 ALA A CA 1
ATOM 5529 C C . ALA A 1 670 ? -50.117 -10.378 31.611 1.00 84.81 670 ALA A C 1
ATOM 5531 O O . ALA A 1 670 ? -50.338 -10.941 32.683 1.00 84.81 670 ALA A O 1
ATOM 5532 N N . LYS A 1 671 ? -50.968 -10.444 30.575 1.00 85.00 671 LYS A N 1
ATOM 5533 C CA . LYS A 1 671 ? -52.223 -11.213 30.564 1.00 85.00 671 LYS A CA 1
ATOM 5534 C C . LYS A 1 671 ? -52.034 -12.667 30.120 1.00 85.00 671 LYS A C 1
ATOM 5536 O O . LYS A 1 671 ? -52.965 -13.455 30.275 1.00 85.00 671 LYS A O 1
ATOM 5541 N N . VAL A 1 672 ? -50.869 -13.043 29.583 1.00 82.12 672 VAL A N 1
ATOM 5542 C CA . VAL A 1 672 ? -50.584 -14.436 29.208 1.00 82.12 672 VAL A CA 1
ATOM 5543 C C . VAL A 1 672 ? -50.430 -15.266 30.495 1.00 82.12 672 VAL A C 1
ATOM 5545 O O . VAL A 1 672 ? -49.609 -14.919 31.348 1.00 82.12 672 VAL A O 1
ATOM 5548 N N . PRO A 1 673 ? -51.219 -16.340 30.693 1.00 77.56 673 PRO A N 1
ATOM 5549 C CA . PRO A 1 673 ? -51.179 -17.127 31.922 1.00 77.56 673 PRO A CA 1
ATOM 5550 C C . PRO A 1 673 ? -49.786 -17.723 32.165 1.00 77.56 673 PRO A C 1
ATOM 5552 O O . PRO A 1 673 ? -49.163 -18.277 31.263 1.00 77.56 673 PRO A O 1
ATOM 5555 N N . LYS A 1 674 ? -49.305 -17.642 33.415 1.00 71.69 674 LYS A N 1
ATOM 5556 C CA . LYS A 1 674 ? -47.959 -18.103 33.822 1.00 71.69 674 LYS A CA 1
ATOM 5557 C C . LYS A 1 674 ? -47.720 -19.606 33.609 1.00 71.69 674 LYS A C 1
ATOM 5559 O O . LYS A 1 674 ? -46.569 -20.023 33.542 1.00 71.69 674 LYS A O 1
ATOM 5564 N N . ASN A 1 675 ? -48.789 -20.393 33.489 1.00 66.94 675 ASN A N 1
ATOM 5565 C CA . ASN A 1 675 ? -48.744 -21.832 33.246 1.00 66.94 675 ASN A CA 1
ATOM 5566 C C . ASN A 1 675 ? -49.198 -22.111 31.809 1.00 66.94 675 ASN A C 1
ATOM 5568 O O . ASN A 1 675 ? -50.374 -22.375 31.564 1.00 66.94 675 ASN A O 1
ATOM 5572 N N . LEU A 1 676 ? -48.272 -22.006 30.856 1.00 69.12 676 LEU A N 1
ATOM 5573 C CA . LEU A 1 676 ? -48.525 -22.374 29.464 1.00 69.12 676 LEU A CA 1
ATOM 5574 C C . LEU A 1 676 ? -48.580 -23.913 29.345 1.00 69.12 676 LEU A C 1
ATOM 5576 O O . LEU A 1 676 ? -47.611 -24.576 29.731 1.00 69.12 676 LEU A O 1
ATOM 5580 N N . PRO A 1 677 ? -49.682 -24.504 28.845 1.00 53.62 677 PRO A N 1
ATOM 5581 C CA . PRO A 1 677 ? -49.773 -25.949 28.645 1.00 53.62 677 PRO A CA 1
ATOM 5582 C C . PRO A 1 677 ? -48.721 -26.393 27.613 1.00 53.62 677 PRO A C 1
ATOM 5584 O O . PRO A 1 677 ? -48.687 -25.870 26.504 1.00 53.62 677 PRO A O 1
ATOM 5587 N N . GLY A 1 678 ? -47.832 -27.318 28.000 1.00 60.69 678 GLY A N 1
ATOM 5588 C CA . GLY A 1 678 ? -46.724 -27.814 27.162 1.00 60.69 678 GLY A CA 1
ATOM 5589 C C . GLY A 1 678 ? -45.304 -27.433 27.619 1.00 60.69 678 GLY A C 1
ATOM 5590 O O . GLY A 1 678 ? -44.336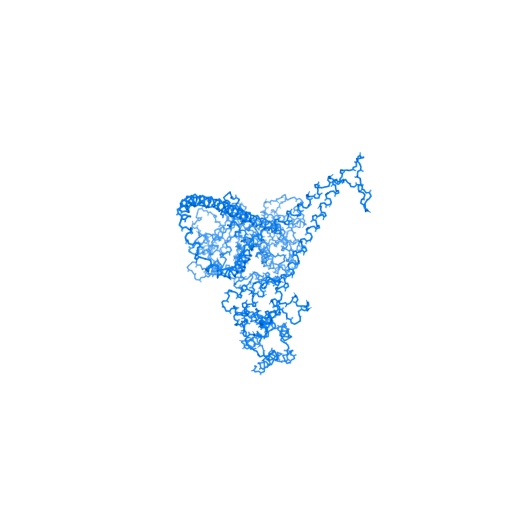 -27.744 26.934 1.00 60.69 678 GLY A O 1
ATOM 5591 N N . SER A 1 679 ? -45.131 -26.797 28.785 1.00 54.88 679 SER A N 1
ATOM 5592 C CA . SER A 1 679 ? -43.841 -26.238 29.245 1.00 54.88 679 SER A CA 1
ATOM 5593 C C . SER A 1 679 ? -42.710 -27.232 29.576 1.00 54.88 679 SER A C 1
ATOM 5595 O O . SER A 1 679 ? -41.646 -26.784 30.002 1.00 54.88 679 SER A O 1
ATOM 5597 N N . ASN A 1 680 ? -42.912 -28.545 29.426 1.00 58.66 680 ASN A N 1
ATOM 5598 C CA . ASN A 1 680 ? -41.900 -29.565 29.744 1.00 58.66 680 ASN A CA 1
ATOM 5599 C C . ASN A 1 680 ? -41.050 -29.997 28.541 1.00 58.66 680 ASN A C 1
ATOM 5601 O O . ASN A 1 680 ? -40.160 -30.828 28.705 1.00 58.66 680 ASN A O 1
ATOM 5605 N N . ASP A 1 681 ? -41.289 -29.439 27.354 1.00 58.31 681 ASP A N 1
ATOM 5606 C CA . ASP A 1 681 ? -40.490 -29.754 26.174 1.00 58.31 681 ASP A CA 1
ATOM 5607 C C . ASP A 1 681 ? -39.152 -28.989 26.198 1.00 58.31 681 ASP A C 1
ATOM 5609 O O . ASP A 1 681 ? -39.086 -27.774 25.971 1.00 58.31 681 ASP A O 1
ATOM 5613 N N . SER A 1 682 ? -38.074 -29.705 26.533 1.00 57.66 682 SER A N 1
ATOM 5614 C CA . SER A 1 682 ? -36.704 -29.183 26.612 1.00 57.66 682 SER A CA 1
ATOM 5615 C C . SER A 1 682 ? -36.093 -28.859 25.244 1.00 57.66 682 SER A C 1
ATOM 5617 O O . SER A 1 682 ? -34.991 -28.318 25.184 1.00 57.66 682 SER A O 1
ATOM 5619 N N . SER A 1 683 ? -36.778 -29.175 24.139 1.00 53.81 683 SER A N 1
ATOM 5620 C CA . SER A 1 683 ? -36.306 -28.890 22.776 1.00 53.81 683 SER A CA 1
ATOM 5621 C C . SER A 1 683 ? -36.357 -27.399 22.402 1.00 53.81 683 SER A C 1
ATOM 5623 O O . SER A 1 683 ? -35.639 -26.965 21.501 1.00 53.81 683 SER A O 1
ATOM 5625 N N . LEU A 1 684 ? -37.134 -26.585 23.128 1.00 57.84 684 LEU A N 1
ATOM 5626 C CA . LEU A 1 684 ? -37.274 -25.144 22.870 1.00 57.84 684 LEU A CA 1
ATOM 5627 C C . LEU A 1 684 ? -36.049 -24.295 23.261 1.00 57.84 684 LEU A C 1
ATOM 5629 O O . LEU A 1 684 ? -35.982 -23.123 22.889 1.00 57.84 684 LEU A O 1
ATOM 5633 N N . ASP A 1 685 ? -35.081 -24.850 23.992 1.00 62.09 685 ASP A N 1
ATOM 5634 C CA . ASP A 1 685 ? -34.031 -24.061 24.655 1.00 62.09 685 ASP A CA 1
ATOM 5635 C C . ASP A 1 685 ? -32.979 -23.453 23.717 1.00 62.09 685 ASP A C 1
ATOM 5637 O O . ASP A 1 685 ? -32.228 -22.576 24.138 1.00 62.09 685 ASP A O 1
ATOM 5641 N N . LYS A 1 686 ? -32.928 -23.866 22.443 1.00 66.31 686 LYS A N 1
ATOM 5642 C CA . LYS A 1 686 ? -31.873 -23.425 21.509 1.00 66.31 686 LYS A CA 1
ATOM 5643 C C . LYS A 1 686 ? -32.347 -22.694 20.253 1.00 66.31 686 LYS A C 1
ATOM 5645 O O . LYS A 1 686 ? -31.497 -22.228 19.504 1.00 66.31 686 LYS A O 1
ATOM 5650 N N . ASN A 1 687 ? -33.656 -22.565 20.006 1.00 80.31 687 ASN A N 1
ATOM 5651 C CA . ASN A 1 687 ? -34.153 -22.039 18.721 1.00 80.31 687 ASN A CA 1
ATOM 5652 C C . ASN A 1 687 ? -35.177 -20.894 18.824 1.00 80.31 687 ASN A C 1
ATOM 5654 O O . ASN A 1 687 ? -35.897 -20.599 17.870 1.00 80.31 687 ASN A O 1
ATOM 5658 N N . TYR A 1 688 ? -35.239 -20.213 19.970 1.00 85.69 688 TYR A N 1
ATOM 5659 C CA . TYR A 1 688 ? -36.177 -19.108 20.193 1.00 85.69 688 TYR A CA 1
ATOM 5660 C C . TYR A 1 688 ? -35.972 -17.936 19.220 1.00 85.69 688 TYR A C 1
ATOM 5662 O O . TYR A 1 688 ? -36.943 -17.266 18.894 1.00 85.69 688 TYR A O 1
ATOM 5670 N N . LYS A 1 689 ? -34.754 -17.710 18.705 1.00 87.75 689 LYS A N 1
ATOM 5671 C CA . LYS A 1 689 ? -34.475 -16.675 17.694 1.00 87.75 689 LYS A CA 1
ATOM 5672 C C . LYS A 1 689 ? -35.247 -16.928 16.398 1.00 87.75 689 LYS A C 1
ATOM 5674 O O . LYS A 1 689 ? -35.935 -16.036 15.917 1.00 87.75 689 LYS A O 1
ATOM 5679 N N . THR A 1 690 ? -35.183 -18.152 15.882 1.00 83.25 690 THR A N 1
ATOM 5680 C CA . THR A 1 690 ? -35.896 -18.556 14.663 1.00 83.25 690 THR A CA 1
ATOM 5681 C C . THR A 1 690 ? -37.402 -18.525 14.883 1.00 83.25 690 THR A C 1
ATOM 5683 O O . THR A 1 690 ? -38.113 -17.888 14.119 1.00 83.25 690 THR A O 1
ATOM 5686 N N . MET A 1 691 ? -37.883 -19.095 15.993 1.00 87.00 691 MET A N 1
ATOM 5687 C CA . MET A 1 691 ? -39.315 -19.082 16.320 1.00 87.00 691 MET A CA 1
ATOM 5688 C C . MET A 1 691 ? -39.873 -17.665 16.493 1.00 87.00 691 MET A C 1
ATOM 5690 O O . MET A 1 691 ? -41.021 -17.403 16.147 1.00 87.00 691 MET A O 1
ATOM 5694 N N . LEU A 1 692 ? -39.076 -16.747 17.045 1.00 89.44 692 LEU A N 1
ATOM 5695 C CA . LEU A 1 692 ? -39.467 -15.354 17.208 1.00 89.44 692 LEU A CA 1
ATOM 5696 C C . LEU A 1 692 ? -39.478 -14.621 15.862 1.00 89.44 692 LEU A C 1
ATOM 5698 O O . LEU A 1 692 ? -40.424 -13.888 15.605 1.00 89.44 692 LEU A O 1
ATOM 5702 N N . LEU A 1 693 ? -38.493 -14.849 14.986 1.00 87.12 693 LEU A N 1
ATOM 5703 C CA . LEU A 1 693 ? -38.494 -14.300 13.623 1.00 87.12 693 LEU A CA 1
ATOM 5704 C C . LEU A 1 693 ? -39.688 -14.809 12.800 1.00 87.12 693 LEU A C 1
ATOM 5706 O O . LEU A 1 693 ? -40.345 -14.008 12.133 1.00 87.12 693 LEU A O 1
ATOM 5710 N N . ASP A 1 694 ? -40.022 -16.094 12.926 1.00 84.00 694 ASP A N 1
ATOM 5711 C CA . ASP A 1 694 ? -41.206 -16.687 12.300 1.00 84.00 694 ASP A CA 1
ATOM 5712 C C . ASP A 1 694 ? -42.494 -16.059 12.849 1.00 84.00 694 ASP A C 1
ATOM 5714 O O . ASP A 1 694 ? -43.374 -15.666 12.083 1.00 84.00 694 ASP A O 1
ATOM 5718 N N . ALA A 1 695 ? -42.595 -15.882 14.171 1.00 86.44 695 ALA A N 1
ATOM 5719 C CA . ALA A 1 695 ? -43.757 -15.261 14.809 1.00 86.44 695 ALA A CA 1
ATOM 5720 C C . ALA A 1 695 ? -43.916 -13.769 14.461 1.00 86.44 695 ALA A C 1
ATOM 5722 O O . ALA A 1 695 ? -45.037 -13.269 14.391 1.00 86.44 695 ALA A O 1
ATOM 5723 N N . ILE A 1 696 ? -42.814 -13.054 14.206 1.00 86.56 696 ILE A N 1
ATOM 5724 C CA . ILE A 1 696 ? -42.825 -11.671 13.695 1.00 86.56 696 ILE A CA 1
ATOM 5725 C C . ILE A 1 696 ? -43.314 -11.628 12.232 1.00 86.56 696 ILE A C 1
ATOM 5727 O O . ILE A 1 696 ? -43.745 -10.577 11.745 1.00 86.56 696 ILE A O 1
ATOM 5731 N N . GLY A 1 697 ? -43.288 -12.764 11.528 1.00 80.50 697 GLY A N 1
ATOM 5732 C CA . GLY A 1 697 ? -43.566 -12.848 10.098 1.00 80.50 697 GLY A CA 1
ATOM 5733 C C . GLY A 1 697 ? -42.429 -12.262 9.265 1.00 80.50 697 GLY A C 1
ATOM 5734 O O . GLY A 1 697 ? -42.681 -11.631 8.239 1.00 80.50 697 GLY A O 1
ATOM 5735 N N . PHE A 1 698 ? -41.185 -12.397 9.732 1.00 77.75 698 PHE A N 1
ATOM 5736 C CA . PHE A 1 698 ? -40.018 -11.967 8.973 1.00 77.75 698 PHE A CA 1
ATOM 5737 C C . PHE A 1 698 ? -39.797 -12.938 7.803 1.00 77.75 698 PHE A C 1
ATOM 5739 O O . PHE A 1 698 ? -39.700 -14.143 8.040 1.00 77.75 698 PHE A O 1
ATOM 5746 N N . PRO A 1 699 ? -39.720 -12.470 6.543 1.00 76.31 699 PRO A N 1
ATOM 5747 C CA . PRO A 1 699 ? -39.556 -13.372 5.413 1.00 76.31 699 PRO A CA 1
ATOM 5748 C C . PRO A 1 699 ? -38.234 -14.126 5.545 1.00 76.31 699 PRO A C 1
ATOM 5750 O O . PRO A 1 699 ? -37.167 -13.521 5.712 1.00 76.31 699 PRO A O 1
ATOM 5753 N N . SER A 1 700 ? -38.305 -15.456 5.456 1.00 82.00 700 SER A N 1
ATOM 5754 C CA . SER A 1 700 ? -37.112 -16.296 5.431 1.00 82.00 700 SER A CA 1
ATOM 5755 C C . SER A 1 700 ? -36.208 -15.894 4.258 1.00 82.00 700 SER A C 1
ATOM 5757 O O . SER A 1 700 ? -36.655 -15.304 3.269 1.00 82.00 700 SER A O 1
ATOM 5759 N N . GLN A 1 701 ? -34.915 -16.217 4.333 1.00 83.25 701 GLN A N 1
ATOM 5760 C CA . GLN A 1 701 ? -34.001 -15.958 3.210 1.00 83.25 701 GLN A CA 1
ATOM 5761 C C . GLN A 1 701 ? -34.477 -16.634 1.916 1.00 83.25 701 GLN A C 1
ATOM 5763 O O . GLN A 1 701 ? -34.280 -16.088 0.832 1.00 83.25 701 GLN A O 1
ATOM 5768 N N . ALA A 1 702 ? -35.160 -17.778 2.034 1.00 87.31 702 ALA A N 1
ATOM 5769 C CA . ALA A 1 702 ? -35.811 -18.433 0.911 1.00 87.31 702 ALA A CA 1
ATOM 5770 C C . ALA A 1 702 ? -36.895 -17.541 0.289 1.00 87.31 702 ALA A C 1
ATOM 5772 O O . ALA A 1 702 ? -36.831 -17.273 -0.907 1.00 87.31 702 ALA A O 1
ATOM 5773 N N . HIS A 1 703 ? -37.807 -16.981 1.093 1.00 87.38 703 HIS A N 1
ATOM 5774 C CA . HIS A 1 703 ? -38.832 -16.048 0.607 1.00 87.38 703 HIS A CA 1
ATOM 5775 C C . HIS A 1 703 ? -38.224 -14.832 -0.095 1.00 87.38 703 HIS A C 1
ATOM 5777 O O . HIS A 1 703 ? -38.660 -14.483 -1.188 1.00 87.38 703 HIS A O 1
ATOM 5783 N N . LYS A 1 704 ? -37.187 -14.214 0.489 1.00 88.38 704 LYS A N 1
ATOM 5784 C CA . LYS A 1 704 ? -36.509 -13.069 -0.143 1.00 88.38 704 LYS A CA 1
ATOM 5785 C C . LYS A 1 704 ? -35.903 -13.438 -1.491 1.00 88.38 704 LYS A C 1
ATOM 5787 O O . LYS A 1 704 ? -35.987 -12.648 -2.423 1.00 88.38 704 LYS A O 1
ATOM 5792 N N . LYS A 1 705 ? -35.311 -14.629 -1.608 1.00 93.50 705 LYS A N 1
ATOM 5793 C CA . LYS A 1 705 ? -34.743 -15.105 -2.872 1.00 93.50 705 LYS A CA 1
ATOM 5794 C C . LYS A 1 705 ? -35.830 -15.365 -3.920 1.00 93.50 705 LYS A C 1
ATOM 5796 O O . LYS A 1 705 ? -35.678 -14.905 -5.046 1.00 93.50 705 LYS A O 1
ATOM 5801 N N . VAL A 1 706 ? -36.922 -16.054 -3.565 1.00 94.06 706 VAL A N 1
ATOM 5802 C CA . VAL A 1 706 ? -38.040 -16.304 -4.497 1.00 94.06 706 VAL A CA 1
ATOM 5803 C C . VAL A 1 706 ? -38.645 -14.985 -4.980 1.00 94.06 706 VAL A C 1
ATOM 5805 O O . VAL A 1 706 ? -38.826 -14.793 -6.179 1.00 94.06 706 VAL A O 1
ATOM 5808 N N . GLU A 1 707 ? -38.887 -14.042 -4.071 1.00 91.81 707 GLU A N 1
ATOM 5809 C CA . GLU A 1 707 ? -39.452 -12.736 -4.416 1.00 91.81 707 GLU A CA 1
ATOM 5810 C C . GLU A 1 707 ? -38.493 -11.902 -5.275 1.00 91.81 707 GLU A C 1
ATOM 5812 O O . GLU A 1 707 ? -38.906 -11.279 -6.252 1.00 91.81 707 GLU A O 1
ATOM 5817 N N . ALA A 1 708 ? -37.195 -11.917 -4.955 1.00 93.12 708 ALA A N 1
ATOM 5818 C CA . ALA A 1 708 ? -36.182 -11.229 -5.749 1.00 93.12 708 ALA A CA 1
ATOM 5819 C C . ALA A 1 708 ? -36.127 -11.795 -7.165 1.00 93.12 708 ALA A C 1
ATOM 5821 O O . ALA A 1 708 ? -35.971 -11.036 -8.118 1.00 93.12 708 ALA A O 1
ATOM 5822 N N . PHE A 1 709 ? -36.313 -13.107 -7.306 1.00 96.62 709 PHE A N 1
ATOM 5823 C CA . PHE A 1 709 ? -36.356 -13.773 -8.596 1.00 96.62 709 PHE A CA 1
ATOM 5824 C C . PHE A 1 709 ? -37.611 -13.405 -9.395 1.00 96.62 709 PHE A C 1
ATOM 5826 O O . PHE A 1 709 ? -37.487 -12.987 -10.542 1.00 96.62 709 PHE A O 1
ATOM 5833 N N . ILE A 1 710 ? -38.804 -13.432 -8.789 1.00 95.00 710 ILE A N 1
ATOM 5834 C CA . ILE A 1 710 ? -40.046 -12.953 -9.431 1.00 95.00 710 ILE A CA 1
ATOM 5835 C C . ILE A 1 710 ? -39.893 -11.490 -9.882 1.00 95.00 710 ILE A C 1
ATOM 5837 O O . ILE A 1 710 ? -40.276 -11.109 -10.994 1.00 95.00 710 ILE A O 1
ATOM 5841 N N . ARG A 1 711 ? -39.272 -10.653 -9.046 1.00 93.88 711 ARG A N 1
ATOM 5842 C CA . ARG A 1 711 ? -39.013 -9.250 -9.374 1.00 93.88 711 ARG A CA 1
ATOM 5843 C C . ARG A 1 711 ? -37.992 -9.091 -10.497 1.00 93.88 711 ARG A C 1
ATOM 5845 O O . ARG A 1 711 ? -38.149 -8.214 -11.342 1.00 93.88 711 ARG A O 1
ATOM 5852 N N . LEU A 1 712 ? -36.970 -9.938 -10.536 1.00 95.94 712 LEU A N 1
ATOM 5853 C CA . LEU A 1 712 ? -35.987 -9.964 -11.614 1.00 95.94 712 LEU A CA 1
ATOM 5854 C C . LEU A 1 712 ? -36.664 -10.287 -12.955 1.00 95.94 712 LEU A C 1
ATOM 5856 O O . LEU A 1 712 ? -36.465 -9.553 -13.919 1.00 95.94 712 LEU A O 1
ATOM 5860 N N . LEU A 1 713 ? -37.539 -11.300 -12.978 1.00 95.94 713 LEU A N 1
ATOM 5861 C CA . LEU A 1 713 ? -38.304 -11.703 -14.166 1.00 95.94 713 LEU A CA 1
ATOM 5862 C C . LEU A 1 713 ? -39.262 -10.607 -14.663 1.00 95.94 713 LEU A C 1
ATOM 5864 O O . LEU A 1 713 ? -39.496 -10.480 -15.863 1.00 95.94 713 LEU A O 1
ATOM 5868 N N . THR A 1 714 ? -39.825 -9.798 -13.762 1.00 93.81 714 THR A N 1
ATOM 5869 C CA . THR A 1 714 ? -40.742 -8.706 -14.139 1.00 93.81 714 THR A CA 1
ATOM 5870 C C . THR A 1 714 ? -40.022 -7.431 -14.564 1.00 93.81 714 THR A C 1
ATOM 5872 O O . THR A 1 714 ? -40.468 -6.766 -15.497 1.00 93.81 714 THR A O 1
ATOM 5875 N N . THR A 1 715 ? -38.938 -7.065 -13.876 1.00 94.56 715 THR A N 1
ATOM 5876 C CA . THR A 1 715 ? -38.300 -5.745 -14.024 1.00 94.56 715 THR A CA 1
ATOM 5877 C C . THR A 1 715 ? -37.100 -5.728 -14.961 1.00 94.56 715 THR A C 1
ATOM 5879 O O . THR A 1 715 ? -36.779 -4.656 -15.463 1.00 94.56 715 THR A O 1
ATOM 5882 N N . ARG A 1 716 ? -36.444 -6.873 -15.194 1.00 95.31 716 ARG A N 1
ATOM 5883 C CA . ARG A 1 716 ? -35.220 -6.969 -16.006 1.00 95.31 716 ARG A CA 1
ATOM 5884 C C . ARG A 1 716 ? -35.300 -8.098 -17.030 1.00 95.31 716 ARG A C 1
ATOM 5886 O O . ARG A 1 716 ? -34.484 -9.021 -17.028 1.00 95.31 716 ARG A O 1
ATOM 5893 N N . LYS A 1 717 ? -36.319 -8.048 -17.893 1.00 95.69 717 LYS A N 1
ATOM 5894 C CA . LYS A 1 717 ? -36.562 -9.075 -18.925 1.00 95.69 717 LYS A CA 1
ATOM 5895 C C . LYS A 1 717 ? -35.400 -9.203 -19.910 1.00 95.69 717 LYS A C 1
ATOM 5897 O O . LYS A 1 717 ? -35.141 -10.290 -20.405 1.00 95.69 717 LYS A O 1
ATOM 5902 N N . GLU A 1 718 ? -34.674 -8.115 -20.137 1.00 95.50 718 GLU A N 1
ATOM 5903 C CA . GLU A 1 718 ? -33.500 -8.035 -21.006 1.00 95.50 718 GLU A CA 1
ATOM 5904 C C . GLU A 1 718 ? -32.311 -8.892 -20.548 1.00 95.50 718 GLU A C 1
ATOM 5906 O O . GLU A 1 718 ? -31.397 -9.129 -21.334 1.00 95.50 718 GLU A O 1
ATOM 5911 N N . LEU A 1 719 ? -32.301 -9.355 -19.292 1.00 95.31 719 LEU A N 1
ATOM 5912 C CA . LEU A 1 719 ? -31.256 -10.244 -18.776 1.00 95.31 719 LEU A CA 1
ATOM 5913 C C . LEU A 1 719 ? -31.442 -11.710 -19.188 1.00 95.31 719 LEU A C 1
ATOM 5915 O O . LEU A 1 719 ? -30.536 -12.506 -18.950 1.00 95.31 719 LEU A O 1
ATOM 5919 N N . PHE A 1 720 ? -32.593 -12.059 -19.762 1.00 96.75 720 PHE A N 1
ATOM 5920 C CA . PHE A 1 720 ? -32.966 -13.421 -20.125 1.00 96.75 720 PHE A CA 1
ATOM 5921 C C . PHE A 1 720 ? -33.067 -13.528 -21.647 1.00 96.75 720 PHE A C 1
ATOM 5923 O O . PHE A 1 720 ? -33.822 -12.790 -22.283 1.00 96.75 720 PHE A O 1
ATOM 5930 N N . THR A 1 721 ? -32.309 -14.448 -22.238 1.00 95.50 721 THR A N 1
ATOM 5931 C CA . THR A 1 721 ? -32.429 -14.788 -23.659 1.00 95.50 721 THR A CA 1
ATOM 5932 C C . THR A 1 721 ? -33.680 -15.635 -23.913 1.00 95.50 721 THR A C 1
ATOM 5934 O O . THR A 1 721 ? -34.234 -16.231 -22.989 1.00 95.50 721 THR A O 1
ATOM 5937 N N . ASP A 1 722 ? -34.116 -15.753 -25.171 1.00 95.88 722 ASP A N 1
ATOM 5938 C CA . ASP A 1 722 ? -35.251 -16.622 -25.535 1.00 95.88 722 ASP A CA 1
ATOM 5939 C C . ASP A 1 722 ? -35.023 -18.083 -25.102 1.00 95.88 722 ASP A C 1
ATOM 5941 O O . ASP A 1 722 ? -35.952 -18.769 -24.674 1.00 95.88 722 ASP A O 1
ATOM 5945 N N . SER A 1 723 ? -33.767 -18.543 -25.156 1.00 94.88 723 SER A N 1
ATOM 5946 C CA . SER A 1 723 ? -33.373 -19.872 -24.677 1.00 94.88 723 SER A CA 1
ATOM 5947 C C . SER A 1 723 ? -33.508 -20.003 -23.157 1.00 94.88 723 SER A C 1
ATOM 5949 O O . SER A 1 723 ? -33.902 -21.065 -22.674 1.00 94.88 723 SER A O 1
ATOM 5951 N N . ASP A 1 724 ? -33.204 -18.943 -22.403 1.00 95.69 724 ASP A N 1
ATOM 5952 C CA . ASP A 1 724 ? -33.311 -18.945 -20.940 1.00 95.69 724 ASP A CA 1
ATOM 5953 C C . ASP A 1 724 ? -34.776 -18.992 -20.504 1.00 95.69 724 ASP A C 1
ATOM 5955 O O . ASP A 1 724 ? -35.113 -19.735 -19.585 1.00 95.69 724 ASP A O 1
ATOM 5959 N N . TRP A 1 725 ? -35.660 -18.250 -21.183 1.00 96.25 725 TRP A N 1
ATOM 5960 C CA . TRP A 1 725 ? -37.101 -18.280 -20.912 1.00 96.25 725 TRP A CA 1
ATOM 5961 C C . TRP A 1 725 ? -37.701 -19.665 -21.140 1.00 96.25 725 TRP A C 1
ATOM 5963 O O . TRP A 1 725 ? -38.456 -20.153 -20.298 1.00 96.25 725 TRP A O 1
ATOM 5973 N N . GLU A 1 726 ? -37.349 -20.317 -22.248 1.00 94.62 726 GLU A N 1
ATOM 5974 C CA . GLU A 1 726 ? -37.854 -21.654 -22.555 1.00 94.62 726 GLU A CA 1
ATOM 5975 C C . GLU A 1 726 ? -37.324 -22.700 -21.563 1.00 94.62 726 GLU A C 1
ATOM 5977 O O . GLU A 1 726 ? -38.097 -23.504 -21.038 1.00 94.62 726 GLU A O 1
ATOM 5982 N N . ASN A 1 727 ? -36.031 -22.645 -21.221 1.00 95.38 727 ASN A N 1
ATOM 5983 C CA . ASN A 1 727 ? -35.460 -23.517 -20.196 1.00 95.38 727 ASN A CA 1
ATOM 5984 C C . ASN A 1 727 ? -36.115 -23.288 -18.823 1.00 95.38 727 ASN A C 1
ATOM 5986 O O . ASN A 1 727 ? -36.479 -24.246 -18.141 1.00 95.38 727 ASN A O 1
ATOM 5990 N N . LEU A 1 728 ? -36.328 -22.027 -18.441 1.00 96.38 728 LEU A N 1
ATOM 5991 C CA . LEU A 1 728 ? -36.947 -21.669 -17.171 1.00 96.38 728 LEU A CA 1
ATOM 5992 C C . LEU A 1 728 ? -38.401 -22.151 -17.082 1.00 96.38 728 LEU A C 1
ATOM 5994 O O . LEU A 1 728 ? -38.799 -22.641 -16.027 1.00 96.38 728 LEU A O 1
ATOM 5998 N N . ARG A 1 729 ? -39.189 -22.080 -18.167 1.00 96.44 729 ARG A N 1
ATOM 5999 C CA . ARG A 1 729 ? -40.553 -22.649 -18.210 1.00 96.44 729 ARG A CA 1
ATOM 6000 C C . ARG A 1 729 ? -40.547 -24.160 -17.981 1.00 96.44 729 ARG A C 1
ATOM 6002 O O . ARG A 1 729 ? -41.358 -24.661 -17.200 1.00 96.44 729 ARG A O 1
ATOM 6009 N N . GLN A 1 730 ? -39.637 -24.876 -18.645 1.00 95.38 730 GLN A N 1
ATOM 6010 C CA . GLN A 1 730 ? -39.525 -26.333 -18.530 1.00 95.38 730 GLN A CA 1
ATOM 6011 C C . GLN A 1 730 ? -39.117 -26.763 -17.115 1.00 95.38 730 GLN A C 1
ATOM 6013 O O . GLN A 1 730 ? -39.722 -27.672 -16.543 1.00 95.38 730 GLN A O 1
ATOM 6018 N N . GLU A 1 731 ? -38.141 -26.078 -16.520 1.00 96.19 731 GLU A N 1
ATOM 6019 C CA . GLU A 1 731 ? -37.667 -26.355 -15.162 1.00 96.19 731 GLU A CA 1
ATOM 6020 C C . GLU A 1 731 ? -38.710 -25.975 -14.098 1.00 96.19 731 GLU A C 1
ATOM 6022 O O . GLU A 1 731 ? -39.019 -26.777 -13.211 1.00 96.19 731 GLU A O 1
ATOM 6027 N N . ALA A 1 732 ? -39.329 -24.793 -14.209 1.00 94.88 732 ALA A N 1
ATOM 6028 C CA . ALA A 1 732 ? -40.281 -24.282 -13.221 1.00 94.88 732 ALA A CA 1
ATOM 6029 C C . ALA A 1 732 ? -41.535 -25.158 -13.061 1.00 94.88 732 ALA A C 1
ATOM 6031 O O . ALA A 1 732 ? -42.101 -25.228 -11.964 1.00 94.88 732 ALA A O 1
ATOM 6032 N N . ALA A 1 733 ? -41.954 -25.873 -14.112 1.00 94.00 733 ALA A N 1
ATOM 6033 C CA . ALA A 1 733 ? -43.051 -26.839 -14.030 1.00 94.00 733 ALA A CA 1
ATOM 6034 C C . ALA A 1 733 ? -42.774 -27.931 -12.975 1.00 94.00 733 ALA A C 1
ATOM 6036 O O . ALA A 1 733 ? -43.669 -28.310 -12.207 1.00 94.00 733 ALA A O 1
ATOM 6037 N N . ASN A 1 734 ? -41.511 -28.355 -12.871 1.00 95.56 734 ASN A N 1
ATOM 6038 C CA . ASN A 1 734 ? -41.050 -29.423 -11.985 1.00 95.56 734 ASN A CA 1
ATOM 6039 C C . ASN A 1 734 ? -40.586 -28.928 -10.607 1.00 95.56 734 ASN A C 1
ATOM 6041 O O . ASN A 1 734 ? -40.285 -29.744 -9.736 1.00 95.56 734 ASN A O 1
ATOM 6045 N N . TRP A 1 735 ? -40.533 -27.614 -10.373 1.00 95.81 735 TRP A N 1
ATOM 6046 C CA . TRP A 1 735 ? -40.076 -27.074 -9.094 1.00 95.81 735 TRP A CA 1
ATOM 6047 C C . TRP A 1 735 ? -41.023 -27.417 -7.929 1.00 95.81 735 TRP A C 1
ATOM 6049 O O . TRP A 1 735 ? -42.234 -27.550 -8.120 1.00 95.81 735 TRP A O 1
ATOM 6059 N N . PRO A 1 736 ? -40.499 -27.575 -6.707 1.00 94.19 736 PRO A N 1
ATOM 6060 C CA . PRO A 1 736 ? -41.293 -27.944 -5.535 1.00 94.19 736 PRO A CA 1
ATOM 6061 C C . PRO A 1 736 ? -42.225 -26.813 -5.067 1.00 94.19 736 PRO A C 1
ATOM 6063 O O . PRO A 1 736 ? -41.985 -25.639 -5.340 1.00 94.19 736 PRO A O 1
ATOM 6066 N N . GLU A 1 737 ? -43.294 -27.163 -4.340 1.00 90.50 737 GLU A N 1
ATOM 6067 C CA . GLU A 1 737 ? -44.262 -26.182 -3.811 1.00 90.50 737 GLU A CA 1
ATOM 6068 C C . GLU A 1 737 ? -43.760 -25.438 -2.561 1.00 90.50 737 GLU A C 1
ATOM 6070 O O . GLU A 1 737 ? -44.179 -24.311 -2.310 1.00 90.50 737 GLU A O 1
ATOM 6075 N N . SER A 1 738 ? -42.873 -26.041 -1.759 1.00 90.75 738 SER A N 1
ATOM 6076 C CA . SER A 1 738 ? -42.345 -25.377 -0.560 1.00 90.75 738 SER A CA 1
ATOM 6077 C C . SER A 1 738 ? -41.377 -24.259 -0.940 1.00 90.75 738 SER A C 1
ATOM 6079 O O . SER A 1 738 ? -40.488 -24.476 -1.766 1.00 90.75 738 SER A O 1
ATOM 6081 N N . VAL A 1 739 ? -41.486 -23.104 -0.287 1.00 88.62 739 VAL A N 1
ATOM 6082 C CA . VAL A 1 739 ? -40.683 -21.914 -0.605 1.00 88.62 739 VAL A CA 1
ATOM 6083 C C . VAL A 1 739 ? -39.186 -22.152 -0.399 1.00 88.62 739 VAL A C 1
ATOM 6085 O O . VAL A 1 739 ? -38.375 -21.653 -1.174 1.00 88.62 739 VAL A O 1
ATOM 6088 N N . GLU A 1 740 ? -38.808 -22.947 0.598 1.00 89.81 740 GLU A N 1
ATOM 6089 C CA . GLU A 1 740 ? -37.419 -23.317 0.880 1.00 89.81 740 GLU A CA 1
ATOM 6090 C C . GLU A 1 740 ? -36.810 -24.093 -0.287 1.00 89.81 740 GLU A C 1
ATOM 6092 O O . GLU A 1 740 ? -35.802 -23.673 -0.855 1.00 89.81 740 GLU A O 1
ATOM 6097 N N . GLN A 1 741 ? -37.467 -25.176 -0.707 1.00 92.94 741 GLN A N 1
ATOM 6098 C CA . GLN A 1 741 ? -36.977 -25.981 -1.823 1.00 92.94 741 GLN A CA 1
ATOM 6099 C C . GLN A 1 741 ? -37.080 -25.227 -3.161 1.00 92.94 741 GLN A C 1
ATOM 6101 O O . GLN A 1 741 ? -36.243 -25.422 -4.039 1.00 92.94 741 GLN A O 1
ATOM 6106 N N . LEU A 1 742 ? -38.068 -24.339 -3.319 1.00 94.56 742 LEU A N 1
ATOM 6107 C CA . LEU A 1 742 ? -38.209 -23.476 -4.494 1.00 94.56 742 LEU A CA 1
ATOM 6108 C C . LEU A 1 742 ? -37.044 -22.479 -4.589 1.00 94.56 742 LEU A C 1
ATOM 6110 O O . LEU A 1 742 ? -36.469 -22.289 -5.657 1.00 94.56 742 LEU A O 1
ATOM 6114 N N . ALA A 1 743 ? -36.648 -21.876 -3.466 1.00 94.94 743 ALA A N 1
ATOM 6115 C CA . ALA A 1 743 ? -35.493 -20.987 -3.397 1.00 94.94 743 ALA A CA 1
ATOM 6116 C C . ALA A 1 743 ? -34.173 -21.713 -3.701 1.00 94.94 743 ALA A C 1
ATOM 6118 O O . ALA A 1 743 ? -33.253 -21.120 -4.278 1.00 94.94 743 ALA A O 1
ATOM 6119 N N . ASP A 1 744 ? -34.059 -22.980 -3.311 1.00 93.94 744 ASP A N 1
ATOM 6120 C CA . ASP A 1 744 ? -32.909 -23.808 -3.663 1.00 93.94 744 ASP A CA 1
ATOM 6121 C C . ASP A 1 744 ? -32.910 -24.150 -5.153 1.00 93.94 744 ASP A C 1
ATOM 6123 O O . ASP A 1 744 ? -31.884 -23.957 -5.803 1.00 93.94 744 ASP A O 1
ATOM 6127 N N . ALA A 1 745 ? -34.058 -24.535 -5.722 1.00 96.12 745 ALA A N 1
ATOM 6128 C CA . ALA A 1 745 ? -34.209 -24.793 -7.156 1.00 96.12 745 ALA A CA 1
ATOM 6129 C C . ALA A 1 745 ? -33.830 -23.567 -8.009 1.00 96.12 745 ALA A C 1
ATOM 6131 O O . ALA A 1 745 ? -33.006 -23.683 -8.916 1.00 96.12 745 ALA A O 1
ATOM 6132 N N . ILE A 1 746 ? -34.315 -22.373 -7.645 1.00 96.75 746 ILE A N 1
ATOM 6133 C CA . ILE A 1 746 ? -33.906 -21.099 -8.265 1.00 96.75 746 ILE A CA 1
ATOM 6134 C C . ILE A 1 746 ? -32.392 -20.895 -8.130 1.00 96.75 746 ILE A C 1
ATOM 6136 O O . ILE A 1 746 ? -31.705 -20.531 -9.083 1.00 96.75 746 ILE A O 1
ATOM 6140 N N . GLY A 1 747 ? -31.850 -21.149 -6.936 1.00 94.25 747 GLY A N 1
ATOM 6141 C CA . GLY A 1 747 ? -30.425 -21.011 -6.662 1.00 94.25 747 GLY A CA 1
ATOM 6142 C C . GLY A 1 747 ? -29.543 -21.964 -7.472 1.00 94.25 747 GLY A C 1
ATOM 6143 O O . GLY A 1 747 ? -28.420 -21.585 -7.797 1.00 94.25 747 GLY A O 1
ATOM 6144 N N . PHE A 1 748 ? -30.018 -23.170 -7.783 1.00 95.50 748 PHE A N 1
ATOM 6145 C CA . PHE A 1 748 ? -29.328 -24.115 -8.661 1.00 95.50 748 PHE A CA 1
ATOM 6146 C C . PHE A 1 748 ? -29.424 -23.688 -10.122 1.00 95.50 748 PHE A C 1
ATOM 6148 O O . PHE A 1 748 ? -28.401 -23.645 -10.803 1.00 95.50 748 PHE A O 1
ATOM 6155 N N . TRP A 1 749 ? -30.614 -23.290 -10.572 1.00 96.31 749 TRP A N 1
ATOM 6156 C CA . TRP A 1 749 ? -30.839 -22.836 -11.941 1.00 96.31 749 TRP A CA 1
ATOM 6157 C C . TRP A 1 749 ? -29.960 -21.628 -12.302 1.00 96.31 749 TRP A C 1
ATOM 6159 O O . TRP A 1 749 ? -29.281 -21.627 -13.328 1.00 96.31 749 TRP A O 1
ATOM 6169 N N . CYS A 1 750 ? -29.853 -20.633 -11.416 1.00 94.75 750 CYS A N 1
ATOM 6170 C CA . CYS A 1 750 ? -28.996 -19.466 -11.648 1.00 94.75 750 CYS A CA 1
ATOM 6171 C C . CYS A 1 750 ? -27.482 -19.766 -11.624 1.00 94.75 750 CYS A C 1
ATOM 6173 O O . CYS A 1 750 ? -26.693 -18.904 -12.006 1.00 94.75 750 CYS A O 1
ATOM 6175 N N . ARG A 1 751 ? -27.046 -20.943 -11.150 1.00 89.81 751 ARG A N 1
ATOM 6176 C CA . ARG A 1 751 ? -25.620 -21.328 -11.104 1.00 89.81 751 ARG A CA 1
ATOM 6177 C C . ARG A 1 751 ? -25.149 -22.093 -12.336 1.00 89.81 751 ARG A C 1
ATOM 6179 O O . ARG A 1 751 ? -23.951 -22.348 -12.440 1.00 89.81 751 ARG A O 1
ATOM 6186 N N . VAL A 1 752 ? -26.056 -22.464 -13.237 1.00 91.88 752 VAL A N 1
ATOM 6187 C CA . VAL A 1 752 ? -25.696 -23.088 -14.514 1.00 91.88 752 VAL A CA 1
ATOM 6188 C C . VAL A 1 752 ? -24.797 -22.133 -15.310 1.00 91.88 752 VAL A C 1
ATOM 6190 O O . VAL A 1 752 ? -24.960 -20.909 -15.270 1.00 91.88 752 VAL A O 1
ATOM 6193 N N . GLU A 1 753 ? -23.795 -22.695 -15.986 1.00 74.38 753 GLU A N 1
ATOM 6194 C CA . GLU A 1 753 ? -22.840 -21.944 -16.800 1.00 74.38 753 GLU A CA 1
ATOM 6195 C C . GLU A 1 753 ? -23.592 -21.128 -17.868 1.00 74.38 753 GLU A C 1
ATOM 6197 O O . GLU A 1 753 ? -24.364 -21.680 -18.644 1.00 74.38 753 GLU A O 1
ATOM 6202 N N . GLY A 1 754 ? -23.420 -19.801 -17.852 1.00 83.88 754 GLY A N 1
ATOM 6203 C CA . GLY A 1 754 ? -24.195 -18.853 -18.669 1.00 83.88 754 GLY A CA 1
ATOM 6204 C C . GLY A 1 754 ? -25.106 -17.910 -17.868 1.00 83.88 754 GLY A C 1
ATOM 6205 O O . GLY A 1 754 ? -25.303 -16.770 -18.278 1.00 83.88 754 GLY A O 1
ATOM 6206 N N . HIS A 1 755 ? -25.559 -18.290 -16.666 1.00 92.00 755 HIS A N 1
ATOM 6207 C CA . HIS A 1 755 ? -26.496 -17.484 -15.856 1.00 92.00 755 HIS A CA 1
ATOM 6208 C C . HIS A 1 755 ? -25.822 -16.578 -14.803 1.00 92.00 755 HIS A C 1
ATOM 6210 O O . HIS A 1 755 ? -26.483 -16.008 -13.931 1.00 92.00 755 HIS A O 1
ATOM 6216 N N . SER A 1 756 ? -24.499 -16.392 -14.863 1.00 84.06 756 SER A N 1
ATOM 6217 C CA . SER A 1 756 ? -23.734 -15.673 -13.825 1.00 84.06 756 SER A CA 1
ATOM 6218 C C . SER A 1 756 ? -24.149 -14.205 -13.648 1.00 84.06 756 SER A C 1
ATOM 6220 O O . SER A 1 756 ? -24.064 -13.657 -12.544 1.00 84.06 756 SER A O 1
ATOM 6222 N N . GLN A 1 757 ? -24.613 -13.557 -14.719 1.00 89.56 757 GLN A N 1
ATOM 6223 C CA . GLN A 1 757 ? -25.148 -12.198 -14.667 1.00 89.56 757 GLN A CA 1
ATOM 6224 C C . GLN A 1 757 ? -26.526 -12.173 -13.988 1.00 89.56 757 GLN A C 1
ATOM 6226 O O . GLN A 1 757 ? -26.760 -11.324 -13.128 1.00 89.56 757 GLN A O 1
ATOM 6231 N N . ILE A 1 758 ? -27.404 -13.132 -14.301 1.00 94.50 758 ILE A N 1
ATOM 6232 C CA . ILE A 1 758 ? -28.729 -13.288 -13.677 1.00 94.50 758 ILE A CA 1
ATOM 6233 C C . ILE A 1 758 ? -28.567 -13.522 -12.170 1.00 94.50 758 ILE A C 1
ATOM 6235 O O . ILE A 1 758 ? -29.214 -12.853 -11.366 1.00 94.50 758 ILE A O 1
ATOM 6239 N N . TYR A 1 759 ? -27.635 -14.395 -11.775 1.00 94.50 759 TYR A N 1
ATOM 6240 C CA . TYR A 1 759 ? -27.377 -14.690 -10.366 1.00 94.50 759 TYR A CA 1
ATOM 6241 C C . TYR A 1 759 ? -26.879 -13.476 -9.573 1.00 94.50 759 TYR A C 1
ATOM 6243 O O . TYR A 1 759 ? -27.336 -13.245 -8.456 1.00 94.50 759 TYR A O 1
ATOM 6251 N N . ARG A 1 760 ? -25.976 -12.667 -10.147 1.00 90.69 760 ARG A N 1
ATOM 6252 C CA . ARG A 1 760 ? -25.517 -11.423 -9.504 1.00 90.69 760 ARG A CA 1
ATOM 6253 C C . ARG A 1 760 ? -26.673 -10.450 -9.271 1.00 90.69 760 ARG A C 1
ATOM 6255 O O . ARG A 1 760 ? -26.873 -10.006 -8.147 1.00 90.69 760 ARG A O 1
ATOM 6262 N N . ASN A 1 761 ? -27.496 -10.218 -10.293 1.00 94.38 761 ASN A N 1
ATOM 6263 C CA . ASN A 1 761 ? -28.657 -9.332 -10.180 1.00 94.38 761 ASN A CA 1
ATOM 6264 C C . ASN A 1 761 ? -29.712 -9.860 -9.193 1.00 94.38 761 ASN A C 1
ATOM 6266 O O . ASN A 1 761 ? -30.359 -9.071 -8.506 1.00 94.38 761 ASN A O 1
ATOM 6270 N N . LEU A 1 762 ? -29.869 -11.184 -9.091 1.00 95.12 762 LEU A N 1
ATOM 6271 C CA . LEU A 1 762 ? -30.718 -11.814 -8.082 1.00 95.12 762 LEU A CA 1
ATOM 6272 C C . LEU A 1 762 ? -30.229 -11.499 -6.661 1.00 95.12 762 LEU A C 1
ATOM 6274 O O . LEU A 1 762 ? -31.046 -11.151 -5.810 1.00 95.12 762 LEU A O 1
ATOM 6278 N N . LEU A 1 763 ? -28.921 -11.600 -6.402 1.00 92.38 763 LEU A N 1
ATOM 6279 C CA . LEU A 1 763 ? -28.342 -11.289 -5.091 1.00 92.38 763 LEU A CA 1
ATOM 6280 C C . LEU A 1 763 ? -28.497 -9.806 -4.736 1.00 92.38 763 LEU A C 1
ATOM 6282 O O . LEU A 1 763 ? -28.898 -9.497 -3.613 1.00 92.38 763 LEU A O 1
ATOM 6286 N N . ASP A 1 764 ? -28.258 -8.908 -5.692 1.00 89.69 764 ASP A N 1
ATOM 6287 C CA . ASP A 1 764 ? -28.433 -7.465 -5.495 1.00 89.69 764 ASP A CA 1
ATOM 6288 C C . ASP A 1 764 ? -29.898 -7.130 -5.175 1.00 89.69 764 ASP A C 1
ATOM 6290 O O . ASP A 1 764 ? -30.200 -6.425 -4.207 1.00 89.69 764 ASP A O 1
ATOM 6294 N N . LEU A 1 765 ? -30.843 -7.705 -5.932 1.00 90.06 765 LEU A N 1
ATOM 6295 C CA . LEU A 1 765 ? -32.269 -7.537 -5.663 1.00 90.06 765 LEU A CA 1
ATOM 6296 C C . LEU A 1 765 ? -32.659 -8.118 -4.303 1.00 90.06 765 LEU A C 1
ATOM 6298 O O . LEU A 1 765 ? -33.359 -7.443 -3.551 1.00 90.06 765 LEU A O 1
ATOM 6302 N N . GLN A 1 766 ? -32.167 -9.307 -3.946 1.00 91.81 766 GLN A N 1
ATOM 6303 C CA . GLN A 1 766 ? -32.427 -9.942 -2.651 1.00 91.81 766 GLN A CA 1
ATOM 6304 C C . GLN A 1 766 ? -31.967 -9.068 -1.475 1.00 91.81 766 GLN A C 1
ATOM 6306 O O . GLN A 1 766 ? -32.653 -9.022 -0.451 1.00 91.81 766 GLN A O 1
ATOM 6311 N N . GLN A 1 767 ? -30.840 -8.365 -1.615 1.00 86.75 767 GLN A N 1
ATOM 6312 C CA . GLN A 1 767 ? -30.344 -7.419 -0.611 1.00 86.75 767 GLN A CA 1
ATOM 6313 C C . GLN A 1 767 ? -31.157 -6.118 -0.577 1.00 86.75 767 GLN A C 1
ATOM 6315 O O . GLN A 1 767 ? -31.386 -5.573 0.500 1.00 86.75 767 GLN A O 1
ATOM 6320 N N . SER A 1 768 ? -31.625 -5.644 -1.735 1.00 84.12 768 SER A N 1
ATOM 6321 C CA . SER A 1 768 ? -32.402 -4.400 -1.849 1.00 84.12 768 SER A CA 1
ATOM 6322 C C . SER A 1 768 ? -33.888 -4.533 -1.494 1.00 84.12 768 SER A C 1
ATOM 6324 O O . SER A 1 768 ? -34.571 -3.520 -1.322 1.00 84.12 768 SER A O 1
ATOM 6326 N N . LEU A 1 769 ? -34.422 -5.760 -1.421 1.00 80.75 769 LEU A N 1
ATOM 6327 C CA . LEU A 1 769 ? -35.839 -5.973 -1.154 1.00 80.75 769 LEU A CA 1
ATOM 6328 C C . LEU A 1 769 ? -36.215 -5.410 0.226 1.00 80.75 769 LEU A C 1
ATOM 6330 O O . LEU A 1 769 ? -35.667 -5.862 1.241 1.00 80.75 769 LEU A O 1
ATOM 6334 N N . PRO A 1 770 ? -37.175 -4.463 0.294 1.00 69.75 770 PRO A N 1
ATOM 6335 C CA . PRO A 1 770 ? -37.671 -3.978 1.566 1.00 69.75 770 PRO A CA 1
ATOM 6336 C C . PRO A 1 770 ? -38.269 -5.151 2.333 1.00 69.75 770 PRO A C 1
ATOM 6338 O O . PRO A 1 770 ? -38.949 -6.015 1.781 1.00 69.75 770 PRO A O 1
ATOM 6341 N N . VAL A 1 771 ? -37.991 -5.187 3.629 1.00 61.59 771 VAL A N 1
ATOM 6342 C CA . VAL A 1 771 ? -38.236 -6.365 4.466 1.00 61.59 771 VAL A CA 1
ATOM 6343 C C . VAL A 1 771 ? -39.731 -6.662 4.673 1.00 61.59 771 VAL A C 1
ATOM 6345 O O . VAL A 1 771 ? -40.091 -7.758 5.095 1.00 61.59 771 VAL A O 1
ATOM 6348 N N . TYR A 1 772 ? -40.606 -5.735 4.280 1.00 56.81 772 TYR A N 1
ATOM 6349 C CA . TYR A 1 772 ? -42.051 -5.920 4.253 1.00 56.81 772 TYR A CA 1
ATOM 6350 C C . TYR A 1 772 ? -42.568 -5.888 2.819 1.00 56.81 772 TYR A C 1
ATOM 6352 O O . TYR A 1 772 ? -42.834 -4.820 2.275 1.00 56.81 772 TYR A O 1
ATOM 6360 N N . TYR A 1 773 ? -42.771 -7.070 2.239 1.00 53.84 773 TYR A N 1
ATOM 6361 C CA . TYR A 1 773 ? -43.768 -7.247 1.190 1.00 53.84 773 TYR A CA 1
ATOM 6362 C C . TYR A 1 773 ? -44.905 -8.100 1.744 1.00 53.84 773 TYR A C 1
ATOM 6364 O O . TYR A 1 773 ? -44.771 -9.296 1.997 1.00 53.84 773 TYR A O 1
ATOM 6372 N N . THR A 1 774 ? -46.026 -7.431 2.000 1.00 50.50 774 THR A N 1
ATOM 6373 C CA . THR A 1 774 ? -47.298 -8.033 2.379 1.00 50.50 774 THR A CA 1
ATOM 6374 C C . THR A 1 774 ? -47.997 -8.546 1.133 1.00 50.50 774 THR A C 1
ATOM 6376 O O . THR A 1 774 ? -48.609 -7.784 0.391 1.00 50.50 774 THR A O 1
ATOM 6379 N N . SER A 1 775 ? -47.966 -9.855 0.949 1.00 47.53 775 SER A N 1
ATOM 6380 C CA . SER A 1 775 ? -49.068 -10.568 0.325 1.00 47.53 775 SER A CA 1
ATOM 6381 C C . SER A 1 775 ? -49.178 -11.901 1.044 1.00 47.53 775 SER A C 1
ATOM 6383 O O . SER A 1 775 ? -48.331 -12.772 0.881 1.00 47.53 775 SER A O 1
ATOM 6385 N N . GLN A 1 776 ? -50.216 -12.052 1.871 1.00 48.44 776 GLN A N 1
ATOM 6386 C CA . GLN A 1 776 ? -50.631 -13.336 2.448 1.00 48.44 776 GLN A CA 1
ATOM 6387 C C . GLN A 1 776 ? -51.200 -14.289 1.375 1.00 48.44 776 GLN A C 1
ATOM 6389 O O . GLN A 1 776 ? -52.022 -15.154 1.678 1.00 48.44 776 GLN A O 1
ATOM 6394 N N . ALA A 1 777 ? -50.784 -14.163 0.113 1.00 51.16 777 ALA A N 1
ATOM 6395 C CA . ALA A 1 777 ? -50.943 -15.250 -0.828 1.00 51.16 777 ALA A CA 1
ATOM 6396 C C . ALA A 1 777 ? -50.217 -16.456 -0.217 1.00 51.16 777 ALA A C 1
ATOM 6398 O O . ALA A 1 777 ? -49.017 -16.391 0.053 1.00 51.16 777 ALA A O 1
ATOM 6399 N N . SER A 1 778 ? -50.982 -17.500 0.125 1.00 55.53 778 SER A N 1
ATOM 6400 C CA . SER A 1 778 ? -50.474 -18.688 0.822 1.00 55.53 778 SER A CA 1
ATOM 6401 C C . SER A 1 778 ? -49.183 -19.180 0.161 1.00 55.53 778 SER A C 1
ATOM 6403 O O . SER A 1 778 ? -49.028 -19.002 -1.040 1.00 55.53 778 SER A O 1
ATOM 6405 N N . GLN A 1 779 ? -48.269 -19.823 0.891 1.00 56.25 779 GLN A N 1
ATOM 6406 C CA . GLN A 1 779 ? -47.012 -20.355 0.327 1.00 56.25 779 GLN A CA 1
ATOM 6407 C C . GLN A 1 779 ? -47.218 -21.158 -0.974 1.00 56.25 779 GLN A C 1
ATOM 6409 O O . GLN A 1 779 ? -46.391 -21.095 -1.880 1.00 56.25 779 GLN A O 1
ATOM 6414 N N . LYS A 1 780 ? -48.380 -21.814 -1.107 1.00 57.69 780 LYS A N 1
ATOM 6415 C CA . LYS A 1 780 ? -48.823 -22.537 -2.305 1.00 57.69 780 LYS A CA 1
ATOM 6416 C C . LYS A 1 780 ? -48.966 -21.655 -3.562 1.00 57.69 780 LYS A C 1
ATOM 6418 O O . LYS A 1 780 ? -48.837 -22.134 -4.679 1.00 57.69 780 LYS A O 1
ATOM 6423 N N . SER A 1 781 ? -49.157 -20.352 -3.381 1.00 76.25 781 SER A N 1
ATOM 6424 C CA . SER A 1 781 ? -49.375 -19.355 -4.429 1.00 76.25 781 SER A CA 1
ATOM 6425 C C . SER A 1 781 ? -48.096 -18.872 -5.111 1.00 76.25 781 SER A C 1
ATOM 6427 O O . SER A 1 781 ? -48.200 -18.336 -6.207 1.00 76.25 781 SER A O 1
ATOM 6429 N N . LYS A 1 782 ? -46.900 -19.012 -4.517 1.00 88.25 782 LYS A N 1
ATOM 6430 C CA . LYS A 1 782 ? -45.682 -18.398 -5.090 1.00 88.25 782 LYS A CA 1
ATOM 6431 C C . LYS A 1 782 ? -45.153 -19.145 -6.315 1.00 88.25 782 LYS A C 1
ATOM 6433 O O . LYS A 1 782 ? -44.722 -18.508 -7.273 1.00 88.25 782 LYS A O 1
ATOM 6438 N N . LYS A 1 783 ? -45.249 -20.480 -6.329 1.00 91.31 783 LYS A N 1
ATOM 6439 C CA . LYS A 1 783 ? -44.976 -21.278 -7.537 1.00 91.31 783 LYS A CA 1
ATOM 6440 C C . LYS A 1 783 ? -45.998 -20.970 -8.636 1.00 91.31 783 LYS A C 1
ATOM 6442 O O . LYS A 1 783 ? -45.608 -20.781 -9.781 1.00 91.31 783 LYS A O 1
ATOM 6447 N N . GLU A 1 784 ? -47.285 -20.893 -8.296 1.00 91.12 784 GLU A N 1
ATOM 6448 C CA . GLU A 1 784 ? -48.342 -20.550 -9.260 1.00 91.12 784 GLU A CA 1
ATOM 6449 C C . GLU A 1 784 ? -48.173 -19.131 -9.818 1.00 91.12 784 GLU A C 1
ATOM 6451 O O . GLU A 1 784 ? -48.314 -18.929 -11.017 1.00 91.12 784 GLU A O 1
ATOM 6456 N N . GLU A 1 785 ? -47.808 -18.158 -8.982 1.00 92.50 785 GLU A N 1
ATOM 6457 C CA . GLU A 1 785 ? -47.486 -16.788 -9.395 1.00 92.50 785 GLU A CA 1
ATOM 6458 C C . GLU A 1 785 ? -46.311 -16.768 -10.380 1.00 92.50 785 GLU A C 1
ATOM 6460 O O . GLU A 1 785 ? -46.410 -16.151 -11.440 1.00 92.50 785 GLU A O 1
ATOM 6465 N N . LEU A 1 786 ? -45.238 -17.504 -10.073 1.00 92.44 786 LEU A N 1
ATOM 6466 C CA . LEU A 1 786 ? -44.089 -17.660 -10.962 1.00 92.44 786 LEU A CA 1
ATOM 6467 C C . LEU A 1 786 ? -44.494 -18.312 -12.296 1.00 92.44 786 LEU A C 1
ATOM 6469 O O . LEU A 1 786 ? -44.135 -17.804 -13.353 1.00 92.44 786 LEU A O 1
ATOM 6473 N N . LEU A 1 787 ? -45.271 -19.398 -12.271 1.00 93.62 787 LEU A N 1
ATOM 6474 C CA . LEU A 1 787 ? -45.739 -20.076 -13.485 1.00 93.62 787 LEU A CA 1
ATOM 6475 C C . LEU A 1 787 ? -46.666 -19.191 -14.324 1.00 93.62 787 LEU A C 1
ATOM 6477 O O . LEU A 1 787 ? -46.528 -19.140 -15.543 1.00 93.62 787 LEU A O 1
ATOM 6481 N N . ASN A 1 788 ? -47.577 -18.455 -13.691 1.00 93.69 788 ASN A N 1
ATOM 6482 C CA . ASN A 1 788 ? -48.452 -17.510 -14.380 1.00 93.69 788 ASN A CA 1
ATOM 6483 C C . ASN A 1 788 ? -47.643 -16.388 -15.037 1.00 93.69 788 ASN A C 1
ATOM 6485 O O . ASN A 1 788 ? -47.910 -16.033 -16.185 1.00 93.69 788 ASN A O 1
ATOM 6489 N N . LEU A 1 789 ? -46.620 -15.878 -14.346 1.00 94.19 789 LEU A N 1
ATOM 6490 C CA . LEU A 1 789 ? -45.712 -14.883 -14.901 1.00 94.19 789 LEU A CA 1
ATOM 6491 C C . LEU A 1 789 ? -44.957 -15.435 -16.120 1.00 94.19 789 LEU A C 1
ATOM 6493 O O . LEU A 1 789 ? -44.933 -14.781 -17.163 1.00 94.19 789 LEU A O 1
ATOM 6497 N N . LEU A 1 790 ? -44.406 -16.647 -16.013 1.00 93.94 790 LEU A N 1
ATOM 6498 C CA . LEU A 1 790 ? -43.661 -17.321 -17.083 1.00 93.94 790 LEU A CA 1
ATOM 6499 C C . LEU A 1 790 ? -44.523 -17.687 -18.298 1.00 93.94 790 LEU A C 1
ATOM 6501 O O . LEU A 1 790 ? -44.014 -17.717 -19.412 1.00 93.94 790 LEU A O 1
ATOM 6505 N N . ASN A 1 791 ? -45.814 -17.952 -18.093 1.00 93.50 791 ASN A N 1
ATOM 6506 C CA . ASN A 1 791 ? -46.765 -18.210 -19.176 1.00 93.50 791 ASN A CA 1
ATOM 6507 C C . ASN A 1 791 ? -47.268 -16.918 -19.842 1.00 93.50 791 ASN A C 1
ATOM 6509 O O . ASN A 1 791 ? -47.724 -16.952 -20.981 1.00 93.50 791 ASN A O 1
ATOM 6513 N N . SER A 1 792 ? -47.223 -15.788 -19.130 1.00 91.75 792 SER A N 1
ATOM 6514 C CA . SER A 1 792 ? -47.626 -14.471 -19.649 1.00 91.75 792 SER A CA 1
ATOM 6515 C C . SER A 1 792 ? -46.513 -13.720 -20.388 1.00 91.75 792 SER A C 1
ATOM 6517 O O . SER A 1 792 ? -46.790 -12.720 -21.051 1.00 91.75 792 SER A O 1
ATOM 6519 N N . THR A 1 793 ? -45.269 -14.175 -20.225 1.00 85.31 793 THR A N 1
ATOM 6520 C CA . THR A 1 793 ? -44.056 -13.598 -20.815 1.00 85.31 793 THR A CA 1
ATOM 6521 C C . THR A 1 793 ? -43.599 -14.480 -21.958 1.00 85.31 793 THR A C 1
ATOM 6523 O O . THR A 1 793 ? -43.311 -13.921 -23.034 1.00 85.31 793 THR A O 1
#

Sequence (793 aa):
MKWENLEVIVERKTSFVYFIYPFLFEGDDFENLVTTIEKAHLPGRNQKIWREELFCQEDLLFNVANYLNSSDELSLNCKLWKLNEEVRDTFGLRANWRLLSPQAEIPFEFGEAGQGNKAVQLALFRIGVGFLIVRTQPKSNDLKDWLNFLHYFRFLKGQQGTGVKAQRRIGLNPETQQPEFSQFFPELAGGVEQYKNSDRCLFYELITAFLKTGSNENDPQQWWREVFVPGQMLPFFSLFVNDLPAEYNPYLLYKLHNFFHIGQGNHPSREDLQPDNPALLSYTEQQWFVFSLEGGGFLGVDAPQTNFFQQTLPSHLRDKYFLLFLLALHQKFTLMMLSEKVAANWKISDDVATDVEHNTKVFTNIRNQLLLFTARGYFTQVMQREHYHRCYRKWQEVFQLERLYGELNDEVREMHEYSLMQLLRRQDEAAKERDRQRQEEIRQQDEAAKERDRQRQEEIRRQDEVAKKQELQRQEDIRRQDEAAKERERLYLLALREKEAADKQREQVYLQELRAKDEAAQKRDRQLQNTVYIVSTGLGAGAIVASGAGLITQGSSDGRVTIKLPFTSSSLHPFSVAVALSLISALAFGGTVWGLRKLIEWKRDKQAQNKLKALIILLSNKQDLLLPQQRQNLANLVIYLPQDAGELWEAIANWCKDEGGTQNILSQLAKVPKNLPGSNDSSLDKNYKTMLLDAIGFPSQAHKKVEAFIRLLTTRKELFTDSDWENLRQEAANWPESVEQLADAIGFWCRVEGHSQIYRNLLDLQQSLPVYYTSQASQKSKKEELLNLLNST